Protein 5X32 (pdb70)

Structure (mmCIF, N/CA/C/O backbone):
data_5X32
#
_entry.id   5X32
#
_cell.length_a   98.915
_cell.length_b   100.929
_cell.length_c   192.534
_cell.angle_alpha   90.00
_cell.angle_beta   90.00
_cell.angle_gamma   90.00
#
_symmetry.space_group_name_H-M   'I 2 2 2'
#
loop_
_entity.id
_entity.type
_entity.pdbx_description
1 polymer 'N-acylglucosamine 2-epimerase'
2 non-polymer 'PHOSPHATE ION'
3 water water
#
loop_
_atom_site.group_PDB
_atom_site.id
_atom_site.type_symbol
_atom_site.label_atom_id
_atom_site.label_alt_id
_atom_site.label_comp_id
_atom_site.label_asym_id
_atom_site.label_entity_id
_atom_site.label_seq_id
_atom_site.pdbx_PDB_ins_code
_atom_site.Cartn_x
_atom_site.Cartn_y
_atom_site.Cartn_z
_atom_site.occupancy
_atom_site.B_iso_or_equiv
_atom_site.auth_seq_id
_atom_site.auth_comp_id
_atom_site.auth_asym_id
_atom_site.auth_atom_id
_atom_site.pdbx_PDB_model_num
ATOM 1 N N . MET A 1 1 ? 82.397 50.525 56.449 1.00 77.32 1 MET A N 1
ATOM 2 C CA . MET A 1 1 ? 81.569 49.492 57.075 1.00 70.79 1 MET A CA 1
ATOM 3 C C . MET A 1 1 ? 80.594 50.081 58.087 1.00 73.55 1 MET A C 1
ATOM 4 O O . MET A 1 1 ? 80.985 50.738 59.061 1.00 68.76 1 MET A O 1
ATOM 9 N N . SER A 1 2 ? 79.314 49.831 57.861 1.00 66.26 2 SER A N 1
ATOM 10 C CA . SER A 1 2 ? 78.286 50.445 58.679 1.00 63.95 2 SER A CA 1
ATOM 11 C C . SER A 1 2 ? 77.461 49.342 59.343 1.00 61.65 2 SER A C 1
ATOM 12 O O . SER A 1 2 ? 76.497 49.588 60.067 1.00 60.62 2 SER A O 1
ATOM 15 N N . TYR A 1 3 ? 77.852 48.114 59.048 1.00 58.96 3 TYR A N 1
ATOM 16 C CA . TYR A 1 3 ? 77.209 46.926 59.561 1.00 53.63 3 TYR A CA 1
ATOM 17 C C . TYR A 1 3 ? 78.255 46.197 60.370 1.00 55.38 3 TYR A C 1
ATOM 18 O O . TYR A 1 3 ? 79.443 46.483 60.242 1.00 58.87 3 TYR A O 1
ATOM 27 N N . PRO A 1 4 ? 77.821 45.274 61.239 1.00 56.94 4 PRO A N 1
ATOM 28 C CA . PRO A 1 4 ? 78.786 44.369 61.868 1.00 53.78 4 PRO A CA 1
ATOM 29 C C . PRO A 1 4 ? 79.338 43.363 60.858 1.00 57.71 4 PRO A C 1
ATOM 30 O O . PRO A 1 4 ? 78.739 43.157 59.796 1.00 58.10 4 PRO A O 1
ATOM 34 N N . ALA A 1 5 ? 80.465 42.741 61.185 1.00 55.95 5 ALA A N 1
ATOM 35 C CA . ALA A 1 5 ? 81.011 41.700 60.338 1.00 49.34 5 ALA A CA 1
ATOM 36 C C . ALA A 1 5 ? 80.234 40.422 60.623 1.00 58.27 5 ALA A C 1
ATOM 37 O O . ALA A 1 5 ? 80.551 39.695 61.572 1.00 53.25 5 ALA A O 1
ATOM 39 N N . PHE A 1 6 ? 79.241 40.132 59.780 1.00 55.74 6 PHE A N 1
ATOM 40 C CA . PHE A 1 6 ? 78.307 39.055 60.073 1.00 51.16 6 PHE A CA 1
ATOM 41 C C . PHE A 1 6 ? 78.962 37.709 59.939 1.00 55.04 6 PHE A C 1
ATOM 42 O O . PHE A 1 6 ? 78.453 36.718 60.467 1.00 55.91 6 PHE A O 1
ATOM 50 N N . ASP A 1 7 ? 80.102 37.681 59.255 1.00 52.32 7 ASP A N 1
ATOM 51 C CA . ASP A 1 7 ? 80.858 36.448 59.098 1.00 56.87 7 ASP A CA 1
ATOM 52 C C . ASP A 1 7 ? 82.008 36.292 60.113 1.00 64.68 7 ASP A C 1
ATOM 53 O O . ASP A 1 7 ? 82.862 35.416 59.946 1.00 67.62 7 ASP A O 1
ATOM 58 N N . SER A 1 8 ? 82.033 37.123 61.159 1.00 58.46 8 SER A N 1
ATOM 59 C CA . SER A 1 8 ? 83.107 37.059 62.163 1.00 57.94 8 SER A CA 1
ATOM 60 C C . SER A 1 8 ? 82.727 36.232 63.391 1.00 61.67 8 SER A C 1
ATOM 61 O O . SER A 1 8 ? 81.573 36.223 63.813 1.00 64.28 8 SER A O 1
ATOM 64 N N . LYS A 1 9 ? 83.702 35.533 63.960 1.00 64.50 9 LYS A N 1
ATOM 65 C CA . LYS A 1 9 ? 83.499 34.792 65.208 1.00 58.60 9 LYS A CA 1
ATOM 66 C C . LYS A 1 9 ? 83.018 35.716 66.329 1.00 60.77 9 LYS A C 1
ATOM 67 O O . LYS A 1 9 ? 82.062 35.401 67.059 1.00 57.71 9 LYS A O 1
ATOM 73 N N . THR A 1 10 ? 83.655 36.879 66.423 1.00 57.59 10 THR A N 1
ATOM 74 C CA . THR A 1 10 ? 83.305 37.852 67.445 1.00 58.77 10 THR A CA 1
ATOM 75 C C . THR A 1 10 ? 81.852 38.269 67.356 1.00 61.88 10 THR A C 1
ATOM 76 O O . THR A 1 10 ? 81.146 38.267 68.388 1.00 52.86 10 THR A O 1
ATOM 80 N N . PHE A 1 11 ? 81.390 38.599 66.141 1.00 59.39 11 PHE A N 1
ATOM 81 C CA . PHE A 1 11 ? 80.009 39.046 66.015 1.00 54.81 11 PHE A CA 1
ATOM 82 C C . PHE A 1 11 ? 79.018 37.967 66.418 1.00 59.57 11 PHE A C 1
ATOM 83 O O . PHE A 1 11 ? 78.112 38.221 67.223 1.00 52.91 11 PHE A O 1
ATOM 91 N N . LEU A 1 12 ? 79.187 36.776 65.840 1.00 56.21 12 LEU A N 1
ATOM 92 C CA . LEU A 1 12 ? 78.264 35.673 66.067 1.00 54.16 12 LEU A CA 1
ATOM 93 C C . LEU A 1 12 ? 78.168 35.325 67.550 1.00 53.98 12 LEU A C 1
ATOM 94 O O . LEU A 1 12 ? 77.067 35.131 68.081 1.00 53.44 12 LEU A O 1
ATOM 99 N N . GLU A 1 13 ? 79.319 35.283 68.217 1.00 58.83 13 GLU A N 1
ATOM 100 C CA . GLU A 1 13 ? 79.364 34.999 69.648 1.00 54.83 13 GLU A CA 1
ATOM 101 C C . GLU A 1 13 ? 78.700 36.103 70.465 1.00 57.40 13 GLU A C 1
ATOM 102 O O . GLU A 1 13 ? 78.032 35.830 71.476 1.00 53.92 13 GLU A O 1
ATOM 108 N N . ALA A 1 14 ? 78.892 37.348 70.020 1.00 58.59 14 ALA A N 1
ATOM 109 C CA . ALA A 1 14 ? 78.315 38.514 70.687 1.00 49.06 14 ALA A CA 1
ATOM 110 C C . ALA A 1 14 ? 76.791 38.475 70.624 1.00 54.16 14 ALA A C 1
ATOM 111 O O . ALA A 1 14 ? 76.095 38.696 71.635 1.00 57.65 14 ALA A O 1
ATOM 113 N N . HIS A 1 15 ? 76.285 38.190 69.426 1.00 48.82 15 HIS A N 1
ATOM 114 C CA . HIS A 1 15 ? 74.854 38.111 69.178 1.00 46.30 15 HIS A CA 1
ATOM 115 C C . HIS A 1 15 ? 74.199 36.978 69.950 1.00 52.28 15 HIS A C 1
ATOM 116 O O . HIS A 1 15 ? 73.102 37.138 70.520 1.00 48.98 15 HIS A O 1
ATOM 123 N N . ILE A 1 16 ? 74.859 35.823 69.944 1.00 52.64 16 ILE A N 1
ATOM 124 C CA . ILE A 1 16 ? 74.361 34.712 70.731 1.00 56.68 16 ILE A CA 1
ATOM 125 C C . ILE A 1 16 ? 74.334 35.130 72.199 1.00 55.89 16 ILE A C 1
ATOM 126 O O . ILE A 1 16 ? 73.343 34.913 72.887 1.00 49.70 16 ILE A O 1
ATOM 131 N N . GLU A 1 17 ? 75.391 35.787 72.659 1.00 56.17 17 GLU A N 1
ATOM 132 C CA . GLU A 1 17 ? 75.463 36.128 74.077 1.00 60.03 17 GLU A CA 1
ATOM 133 C C . GLU A 1 17 ? 74.338 37.097 74.453 1.00 54.90 17 GLU A C 1
ATOM 134 O O . GLU A 1 17 ? 73.735 36.972 75.533 1.00 54.30 17 GLU A O 1
ATOM 140 N N . LYS A 1 18 ? 73.976 37.991 73.535 1.00 54.08 18 LYS A N 1
ATOM 141 C CA . LYS A 1 18 ? 72.949 38.970 73.882 1.00 57.97 18 LYS A CA 1
ATOM 142 C C . LYS A 1 18 ? 71.563 38.287 73.849 1.00 58.71 18 LYS A C 1
ATOM 143 O O . LYS A 1 18 ? 70.659 38.598 74.675 1.00 57.05 18 LYS A O 1
ATOM 149 N N . THR A 1 19 ? 71.426 37.288 72.977 1.00 50.97 19 THR A N 1
ATOM 150 C CA . THR A 1 19 ? 70.176 36.544 72.938 1.00 53.46 19 THR A CA 1
ATOM 151 C C . THR A 1 19 ? 70.003 35.698 74.193 1.00 51.67 19 THR A C 1
ATOM 152 O O . THR A 1 19 ? 68.920 35.643 74.769 1.00 52.91 19 THR A O 1
ATOM 156 N N . MET A 1 20 ? 71.083 35.067 74.627 1.00 52.64 20 MET A N 1
ATOM 157 C CA . MET A 1 20 ? 71.071 34.274 75.845 1.00 55.86 20 MET A CA 1
ATOM 158 C C . MET A 1 20 ? 70.657 35.172 77.003 1.00 62.55 20 MET A C 1
ATOM 159 O O . MET A 1 20 ? 69.853 34.775 77.863 1.00 52.85 20 MET A O 1
ATOM 164 N N . ALA A 1 21 ? 71.201 36.391 77.000 1.00 56.94 21 ALA A N 1
ATOM 165 C CA . ALA A 1 21 ? 70.951 37.325 78.093 1.00 53.79 21 ALA A CA 1
ATOM 166 C C . ALA A 1 21 ? 69.498 37.786 78.134 1.00 54.44 21 ALA A C 1
ATOM 167 O O . ALA A 1 21 ? 69.026 38.181 79.192 1.00 56.38 21 ALA A O 1
ATOM 169 N N . PHE A 1 22 ? 68.802 37.799 76.992 1.00 59.08 22 PHE A N 1
ATOM 170 C CA . PHE A 1 22 ? 67.359 38.118 77.021 1.00 52.61 22 PHE A CA 1
ATOM 171 C C . PHE A 1 22 ? 66.541 37.074 77.786 1.00 56.51 22 PHE A C 1
ATOM 172 O O . PHE A 1 22 ? 65.554 37.427 78.428 1.00 58.71 22 PHE A O 1
ATOM 180 N N . TYR A 1 23 ? 66.922 35.798 77.685 1.00 57.57 23 TYR A N 1
ATOM 181 C CA . TYR A 1 23 ? 66.144 34.690 78.272 1.00 59.56 23 TYR A CA 1
ATOM 182 C C . TYR A 1 23 ? 66.601 34.318 79.699 1.00 57.76 23 TYR A C 1
ATOM 183 O O . TYR A 1 23 ? 65.803 33.881 80.534 1.00 57.19 23 TYR A O 1
ATOM 192 N N . PHE A 1 24 ? 67.896 34.465 79.953 1.00 58.39 24 PHE A N 1
ATOM 193 C CA . PHE A 1 24 ? 68.498 34.110 81.236 1.00 61.03 24 PHE A CA 1
ATOM 194 C C . PHE A 1 24 ? 68.676 35.373 82.083 1.00 61.70 24 PHE A C 1
ATOM 195 O O . PHE A 1 24 ? 69.141 36.399 81.567 1.00 60.36 24 PHE A O 1
ATOM 203 N N . PRO A 1 25 ? 68.279 35.315 83.376 1.00 61.18 25 PRO A N 1
ATOM 204 C CA . PRO A 1 25 ? 67.732 34.146 84.081 1.00 60.43 25 PRO A CA 1
ATOM 205 C C . PRO A 1 25 ? 66.204 34.118 84.171 1.00 59.61 25 PRO A C 1
ATOM 206 O O . PRO A 1 25 ? 65.661 33.253 84.871 1.00 57.28 25 PRO A O 1
ATOM 210 N N . THR A 1 26 ? 65.533 35.015 83.451 1.00 51.45 26 THR A N 1
ATOM 211 C CA . THR A 1 26 ? 64.078 35.150 83.505 1.00 51.54 26 THR A CA 1
ATOM 212 C C . THR A 1 26 ? 63.280 33.868 83.191 1.00 59.34 26 THR A C 1
ATOM 213 O O . THR A 1 26 ? 62.223 33.641 83.781 1.00 62.47 26 THR A O 1
ATOM 217 N N . CYS A 1 27 ? 63.761 33.037 82.269 1.00 54.53 27 CYS A N 1
ATOM 218 C CA . CYS A 1 27 ? 62.970 31.879 81.842 1.00 53.93 27 CYS A CA 1
ATOM 219 C C . CYS A 1 27 ? 62.961 30.770 82.883 1.00 53.23 27 CYS A C 1
ATOM 220 O O . CYS A 1 27 ? 62.163 29.832 82.796 1.00 49.65 27 CYS A O 1
ATOM 223 N N . ILE A 1 28 ? 63.835 30.882 83.878 1.00 54.46 28 ILE A N 1
ATOM 224 C CA . ILE A 1 28 ? 63.952 29.833 84.886 1.00 58.85 28 ILE A CA 1
ATOM 225 C C . ILE A 1 28 ? 62.766 29.873 85.839 1.00 52.75 28 ILE A C 1
ATOM 226 O O . ILE A 1 28 ? 62.511 30.893 86.478 1.00 47.24 28 ILE A O 1
ATOM 231 N N . ASP A 1 29 ? 62.008 28.785 85.879 1.00 48.63 29 ASP A N 1
ATOM 232 C CA . ASP A 1 29 ? 60.922 28.709 86.843 1.00 61.72 29 ASP A CA 1
ATOM 233 C C . ASP A 1 29 ? 61.441 27.965 88.073 1.00 56.49 29 ASP A C 1
ATOM 234 O O . ASP A 1 29 ? 61.722 26.770 88.005 1.00 58.89 29 ASP A O 1
ATOM 239 N N . PRO A 1 30 ? 61.566 28.676 89.198 1.00 55.27 30 PRO A N 1
ATOM 240 C CA . PRO A 1 30 ? 62.155 28.097 90.415 1.00 58.80 30 PRO A CA 1
ATOM 241 C C . PRO A 1 30 ? 61.396 26.847 90.816 1.00 55.82 30 PRO A C 1
ATOM 242 O O . PRO A 1 30 ? 62.002 25.913 91.324 1.00 51.75 30 PRO A O 1
ATOM 246 N N . GLU A 1 31 ? 60.103 26.822 90.486 1.00 62.90 31 GLU A N 1
ATOM 247 C CA . GLU A 1 31 ? 59.234 25.651 90.643 1.00 61.34 31 GLU A CA 1
ATOM 248 C C . GLU A 1 31 ? 59.541 24.476 89.746 1.00 57.98 31 GLU A C 1
ATOM 249 O O . GLU A 1 31 ? 59.081 23.383 90.011 1.00 58.91 31 GLU A O 1
ATOM 255 N N . GLY A 1 32 ? 60.264 24.704 88.654 1.00 64.63 32 GLY A N 1
ATOM 256 C CA . GLY A 1 32 ? 60.525 23.641 87.696 1.00 61.11 32 GLY A CA 1
ATOM 257 C C . GLY A 1 32 ? 60.331 24.054 86.240 1.00 67.30 32 GLY A C 1
ATOM 258 O O . GLY A 1 32 ? 59.369 24.753 85.893 1.00 60.97 32 GLY A O 1
ATOM 259 N N . GLY A 1 33 ? 61.266 23.634 85.390 1.00 67.47 33 GLY A N 1
ATOM 260 C CA . GLY A 1 33 ? 61.193 23.914 83.967 1.00 61.36 33 GLY A CA 1
ATOM 261 C C . GLY A 1 33 ? 61.455 25.358 83.616 1.00 58.28 33 GLY A C 1
ATOM 262 O O . GLY A 1 33 ? 62.122 26.081 84.363 1.00 63.11 33 GLY A O 1
ATOM 263 N N . PHE A 1 34 ? 60.880 25.790 82.502 1.00 46.94 34 PHE A N 1
ATOM 264 C CA . PHE A 1 34 ? 61.073 27.148 82.029 1.00 48.66 34 PHE A CA 1
ATOM 265 C C . PHE A 1 34 ? 59.747 27.838 81.773 1.00 48.95 34 PHE A C 1
ATOM 266 O O . PHE A 1 34 ? 58.762 27.207 81.381 1.00 54.96 34 PHE A O 1
ATOM 274 N N . PHE A 1 35 ? 59.728 29.141 81.998 1.00 47.18 35 PHE A N 1
ATOM 275 C CA . PHE A 1 35 ? 58.654 29.975 81.476 1.00 50.98 35 PHE A CA 1
ATOM 276 C C . PHE A 1 35 ? 58.824 30.050 79.955 1.00 54.86 35 PHE A C 1
ATOM 277 O O . PHE A 1 35 ? 59.947 29.970 79.427 1.00 51.59 35 PHE A O 1
ATOM 285 N N . GLN A 1 36 ? 57.710 30.127 79.240 1.00 54.71 36 GLN A N 1
ATOM 286 C CA . GLN A 1 36 ? 57.763 29.924 77.806 1.00 50.33 36 GLN A CA 1
ATOM 287 C C . GLN A 1 36 ? 57.030 31.007 76.995 1.00 57.74 36 GLN A C 1
ATOM 288 O O . GLN A 1 36 ? 56.861 30.890 75.771 1.00 51.28 36 GLN A O 1
ATOM 294 N N . PHE A 1 37 ? 56.667 32.095 77.661 1.00 52.18 37 PHE A N 1
ATOM 295 C CA . PHE A 1 37 ? 55.913 33.146 76.999 1.00 54.35 37 PHE A CA 1
ATOM 296 C C . PHE A 1 37 ? 56.469 34.513 77.379 1.00 58.90 37 PHE A C 1
ATOM 297 O O . PHE A 1 37 ? 56.212 35.030 78.469 1.00 52.36 37 PHE A O 1
ATOM 305 N N . PHE A 1 38 ? 57.181 35.130 76.445 1.00 56.12 38 PHE A N 1
ATOM 306 C CA . PHE A 1 38 ? 57.906 36.340 76.761 1.00 54.32 38 PHE A CA 1
ATOM 307 C C . PHE A 1 38 ? 57.458 37.506 75.905 1.00 57.19 38 PHE A C 1
ATOM 308 O O . PHE A 1 38 ? 57.266 37.388 74.688 1.00 56.51 38 PHE A O 1
ATOM 316 N N . LYS A 1 39 ? 57.341 38.644 76.569 1.00 55.96 39 LYS A N 1
ATOM 317 C CA . LYS A 1 39 ? 57.039 39.905 75.937 1.00 56.05 39 LYS A CA 1
ATOM 318 C C . LYS A 1 39 ? 58.325 40.444 75.323 1.00 53.86 39 LYS A C 1
ATOM 319 O O . LYS A 1 39 ? 59.408 39.956 75.641 1.00 50.33 39 LYS A O 1
ATOM 325 N N . ASP A 1 40 ? 58.226 41.434 74.444 1.00 51.49 40 ASP A N 1
ATOM 326 C CA . ASP A 1 40 ? 59.436 42.044 73.891 1.00 55.33 40 ASP A CA 1
ATOM 327 C C . ASP A 1 40 ? 60.435 42.473 74.971 1.00 58.69 40 ASP A C 1
ATOM 328 O O . ASP A 1 40 ? 61.645 42.304 74.804 1.00 59.00 40 ASP A O 1
ATOM 333 N N . ASP A 1 41 ? 59.917 43.027 76.071 1.00 59.44 41 ASP A N 1
ATOM 334 C CA . ASP A 1 41 ? 60.744 43.624 77.128 1.00 54.73 41 ASP A CA 1
ATOM 335 C C . ASP A 1 41 ? 61.380 42.574 78.061 1.00 60.04 41 ASP A C 1
ATOM 336 O O . ASP A 1 41 ? 62.258 42.891 78.864 1.00 63.48 41 ASP A O 1
ATOM 341 N N . GLY A 1 42 ? 60.957 41.319 77.909 1.00 58.12 42 GLY A N 1
ATOM 342 C CA . GLY A 1 42 ? 61.446 40.217 78.715 1.00 55.33 42 GLY A CA 1
ATOM 343 C C . GLY A 1 42 ? 60.419 39.674 79.689 1.00 62.78 42 GLY A C 1
ATOM 344 O O . GLY A 1 42 ? 60.645 38.634 80.333 1.00 60.35 42 GLY A O 1
ATOM 345 N N . SER A 1 43 ? 59.281 40.360 79.789 1.00 60.90 43 SER A N 1
ATOM 346 C CA . SER A 1 43 ? 58.245 39.993 80.761 1.00 57.95 43 SER A CA 1
ATOM 347 C C . SER A 1 43 ? 57.674 38.628 80.453 1.00 58.31 43 SER A C 1
ATOM 348 O O . SER A 1 43 ? 57.420 38.316 79.288 1.00 63.73 43 SER A O 1
ATOM 351 N N . VAL A 1 44 ? 57.474 37.806 81.473 1.00 51.04 44 VAL A N 1
ATOM 352 C CA . VAL A 1 44 ? 56.738 36.580 81.249 1.00 51.58 44 VAL A CA 1
ATOM 353 C C . VAL A 1 44 ? 55.277 36.988 81.207 1.00 49.04 44 VAL A C 1
ATOM 354 O O . VAL A 1 44 ? 54.810 37.651 82.110 1.00 59.55 44 VAL A O 1
ATOM 358 N N . TYR A 1 45 ? 54.551 36.629 80.156 1.00 56.73 45 TYR A N 1
ATOM 359 C CA . TYR A 1 45 ? 53.156 37.042 80.071 1.00 52.75 45 TYR A CA 1
ATOM 360 C C . TYR A 1 45 ? 52.197 35.856 80.173 1.00 53.51 45 TYR A C 1
ATOM 361 O O . TYR A 1 45 ? 50.977 36.026 80.113 1.00 53.22 45 TYR A O 1
ATOM 370 N N . ASP A 1 46 ? 52.757 34.659 80.337 1.00 55.74 46 ASP A N 1
ATOM 371 C CA . ASP A 1 46 ? 51.979 33.467 80.676 1.00 57.89 46 ASP A CA 1
ATOM 372 C C . ASP A 1 46 ? 52.932 32.444 81.294 1.00 58.78 46 ASP A C 1
ATOM 373 O O . ASP A 1 46 ? 53.587 31.679 80.553 1.00 51.43 46 ASP A O 1
ATOM 378 N N . PRO A 1 47 ? 52.941 32.361 82.646 1.00 59.29 47 PRO A N 1
ATOM 379 C CA . PRO A 1 47 ? 53.896 31.555 83.424 1.00 52.77 47 PRO A CA 1
ATOM 380 C C . PRO A 1 47 ? 53.434 30.124 83.640 1.00 53.36 47 PRO A C 1
ATOM 381 O O . PRO A 1 47 ? 54.210 29.279 84.092 1.00 53.50 47 PRO A O 1
ATOM 385 N N . ASN A 1 48 ? 52.208 29.827 83.244 1.00 53.45 48 ASN A N 1
ATOM 386 C CA . ASN A 1 48 ? 51.692 28.502 83.487 1.00 55.29 48 ASN A CA 1
ATOM 387 C C . ASN A 1 48 ? 51.739 27.579 82.286 1.00 54.32 48 ASN A C 1
ATOM 388 O O . ASN A 1 48 ? 52.258 26.477 82.374 1.00 55.56 48 ASN A O 1
ATOM 393 N N . THR A 1 49 ? 51.264 28.052 81.145 1.00 58.28 49 THR A N 1
ATOM 394 C CA . THR A 1 49 ? 51.185 27.188 79.988 1.00 53.73 49 THR A CA 1
ATOM 395 C C . THR A 1 49 ? 52.562 26.805 79.484 1.00 51.67 49 THR A C 1
ATOM 396 O O . THR A 1 49 ? 53.421 27.647 79.263 1.00 53.20 49 THR A O 1
ATOM 400 N N . ARG A 1 50 ? 52.760 25.510 79.310 1.00 48.80 50 ARG A N 1
ATOM 401 C CA . ARG A 1 50 ? 54.014 25.013 78.799 1.00 54.44 50 ARG A CA 1
ATOM 402 C C . ARG A 1 50 ? 53.849 23.974 77.721 1.00 53.94 50 ARG A C 1
ATOM 403 O O . ARG A 1 50 ? 52.923 23.148 77.731 1.00 51.84 50 ARG A O 1
ATOM 411 N N . HIS A 1 51 ? 54.780 24.052 76.781 1.00 50.33 51 HIS A N 1
ATOM 412 C CA . HIS A 1 51 ? 54.738 23.241 75.581 1.00 53.99 51 HIS A CA 1
ATOM 413 C C . HIS A 1 51 ? 56.0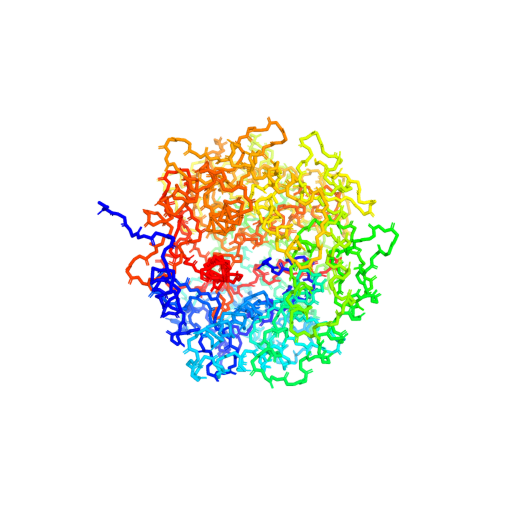17 22.443 75.462 1.00 52.71 51 HIS A C 1
ATOM 414 O O . HIS A 1 51 ? 57.112 22.956 75.714 1.00 52.24 51 HIS A O 1
ATOM 421 N N . LEU A 1 52 ? 55.871 21.197 75.035 1.00 52.69 52 LEU A N 1
ATOM 422 C CA . LEU A 1 52 ? 57.002 20.301 74.921 1.00 55.06 52 LEU A CA 1
ATOM 423 C C . LEU A 1 52 ? 58.107 20.912 74.046 1.00 48.75 52 LEU A C 1
ATOM 424 O O . LEU A 1 52 ? 59.292 20.796 74.381 1.00 43.25 52 LEU A O 1
ATOM 429 N N . VAL A 1 53 ? 57.719 21.606 72.971 1.00 44.15 53 VAL A N 1
ATOM 430 C CA . VAL A 1 53 ? 58.701 22.167 72.035 1.00 43.24 53 VAL A CA 1
ATOM 431 C C . VAL A 1 53 ? 59.565 23.249 72.708 1.00 48.96 53 VAL A C 1
ATOM 432 O O . VAL A 1 53 ? 60.775 23.282 72.502 1.00 46.60 53 VAL A O 1
ATOM 436 N N . SER A 1 54 ? 58.991 24.092 73.566 1.00 52.15 54 SER A N 1
ATOM 437 C CA . SER A 1 54 ? 59.851 25.045 74.276 1.00 51.30 54 SER A CA 1
ATOM 438 C C . SER A 1 54 ? 60.618 24.371 75.417 1.00 49.28 54 SER A C 1
ATOM 439 O O . SER A 1 54 ? 61.764 24.746 75.710 1.00 45.92 54 SER A O 1
ATOM 442 N N . SER A 1 55 ? 60.017 23.348 76.020 1.00 46.51 55 SER A N 1
ATOM 443 C CA . SER A 1 55 ? 60.687 22.626 77.101 1.00 45.93 55 SER A CA 1
ATOM 444 C C . SER A 1 55 ? 61.960 21.972 76.597 1.00 49.61 55 SER A C 1
ATOM 445 O O . SER A 1 55 ? 62.981 22.016 77.277 1.00 54.27 55 SER A O 1
ATOM 448 N N . THR A 1 56 ? 61.914 21.391 75.397 1.00 49.35 56 THR A N 1
ATOM 449 C CA . THR A 1 56 ? 63.101 20.784 74.813 1.00 47.72 56 THR A CA 1
ATOM 450 C C . THR A 1 56 ? 64.029 21.837 74.212 1.00 47.59 56 THR A C 1
ATOM 451 O O . THR A 1 56 ? 65.254 21.779 74.380 1.00 51.10 56 THR A O 1
ATOM 455 N N . ARG A 1 57 ? 63.458 22.828 73.543 1.00 48.83 57 ARG A N 1
ATOM 456 C CA . ARG A 1 57 ? 64.307 23.777 72.837 1.00 52.65 57 ARG A CA 1
ATOM 457 C C . ARG A 1 57 ? 65.146 24.571 73.819 1.00 54.66 57 ARG A C 1
ATOM 458 O O . ARG A 1 57 ? 66.293 24.895 73.504 1.00 53.79 57 ARG A O 1
ATOM 466 N N . PHE A 1 58 ? 64.605 24.846 75.013 1.00 47.12 58 PHE A N 1
ATOM 467 C CA . PHE A 1 58 ? 65.388 25.580 76.018 1.00 51.26 58 PHE A CA 1
ATOM 468 C C . PHE A 1 58 ? 66.559 24.729 76.498 1.00 49.56 58 PHE A C 1
ATOM 469 O O . PHE A 1 58 ? 67.652 25.243 76.777 1.00 48.10 58 PHE A O 1
ATOM 477 N N . ILE A 1 59 ? 66.345 23.419 76.515 1.00 47.23 59 ILE A N 1
ATOM 478 C CA . ILE A 1 59 ? 67.414 22.500 76.849 1.00 52.47 59 ILE A CA 1
ATOM 479 C C . ILE A 1 59 ? 68.502 22.643 75.812 1.00 57.11 59 ILE A C 1
ATOM 480 O O . ILE A 1 59 ? 69.676 22.807 76.167 1.00 62.87 59 ILE A O 1
ATOM 485 N N . PHE A 1 60 ? 68.114 22.654 74.539 1.00 53.06 60 PHE A N 1
ATOM 486 C CA . PHE A 1 60 ? 69.082 22.936 73.484 1.00 51.87 60 PHE A CA 1
ATOM 487 C C . PHE A 1 60 ? 69.837 24.261 73.718 1.00 52.18 60 PHE A C 1
ATOM 488 O O . PHE A 1 60 ? 71.068 24.308 73.606 1.00 51.31 60 PHE A O 1
ATOM 496 N N . ASN A 1 61 ? 69.098 25.321 74.049 1.00 45.78 61 ASN A N 1
ATOM 497 C CA . ASN A 1 61 ? 69.701 26.621 74.324 1.00 49.56 61 ASN A CA 1
ATOM 498 C C . ASN A 1 61 ? 70.829 26.521 75.322 1.00 51.42 61 ASN A C 1
ATOM 499 O O . ASN A 1 61 ? 71.991 26.805 75.016 1.00 52.63 61 ASN A O 1
ATOM 504 N N . PHE A 1 62 ? 70.482 26.073 76.524 1.00 56.90 62 PHE A N 1
ATOM 505 C CA . PHE A 1 62 ? 71.427 26.168 77.633 1.00 57.27 62 PHE A CA 1
ATOM 506 C C . PHE A 1 62 ? 72.559 25.174 77.452 1.00 54.61 62 PHE A C 1
ATOM 507 O O . PHE A 1 62 ? 73.705 25.468 77.796 1.00 56.50 62 PHE A O 1
ATOM 515 N N . ALA A 1 63 ? 72.254 24.018 76.872 1.00 52.00 63 ALA A N 1
ATOM 516 C CA . ALA A 1 63 ? 73.304 23.043 76.609 1.00 54.48 63 ALA A CA 1
ATOM 517 C C . ALA A 1 63 ? 74.328 23.595 75.622 1.00 58.73 63 ALA A C 1
ATOM 518 O O . ALA A 1 63 ? 75.524 23.607 75.906 1.00 57.23 63 ALA A O 1
ATOM 520 N N . GLN A 1 64 ? 73.852 24.072 74.474 1.00 61.84 64 GLN A N 1
ATOM 521 C CA . GLN A 1 64 ? 74.740 24.634 73.457 1.00 60.22 64 GLN A CA 1
ATOM 522 C C . GLN A 1 64 ? 75.564 25.813 74.011 1.00 61.60 64 GLN A C 1
ATOM 523 O O . GLN A 1 64 ? 76.780 25.936 73.739 1.00 61.63 64 GLN A O 1
ATOM 529 N N . ALA A 1 65 ? 74.919 26.651 74.823 1.00 54.28 65 ALA A N 1
ATOM 530 C CA . ALA A 1 65 ? 75.624 27.778 75.420 1.00 58.36 65 ALA A CA 1
ATOM 531 C C . ALA A 1 65 ? 76.713 27.277 76.363 1.00 59.23 65 ALA A C 1
ATOM 532 O O . ALA A 1 65 ? 77.791 27.851 76.451 1.00 56.18 65 ALA A O 1
ATOM 534 N N . TYR A 1 66 ? 76.432 26.193 77.071 1.00 62.66 66 TYR A N 1
ATOM 535 C CA . TYR A 1 66 ? 77.435 25.656 77.971 1.00 64.88 66 TYR A CA 1
ATOM 536 C C . TYR A 1 66 ? 78.595 25.060 77.193 1.00 63.77 66 TYR A C 1
ATOM 537 O O . TYR A 1 66 ? 79.752 25.209 77.572 1.00 67.93 66 TYR A O 1
ATOM 546 N N . LEU A 1 67 ? 78.283 24.388 76.097 1.00 61.49 67 LEU A N 1
ATOM 547 C CA . LEU A 1 67 ? 79.318 23.760 75.298 1.00 61.12 67 LEU A CA 1
ATOM 548 C C . LEU A 1 67 ? 80.237 24.802 74.676 1.00 66.17 67 LEU A C 1
ATOM 549 O O . LEU A 1 67 ? 81.414 24.522 74.445 1.00 66.43 67 LEU A O 1
ATOM 554 N N . HIS A 1 68 ? 79.712 26.001 74.414 1.00 64.08 68 HIS A N 1
ATOM 555 C CA . HIS A 1 68 ? 80.529 27.028 73.753 1.00 64.61 68 HIS A CA 1
ATOM 556 C C . HIS A 1 68 ? 81.190 28.045 74.684 1.00 63.11 68 HIS A C 1
ATOM 557 O O . HIS A 1 68 ? 82.286 28.523 74.398 1.00 56.00 68 HIS A O 1
ATOM 564 N N . THR A 1 69 ? 80.524 28.388 75.780 1.00 66.23 69 THR A N 1
ATOM 565 C CA . THR A 1 69 ? 81.046 29.395 76.702 1.00 65.57 69 THR A CA 1
ATOM 566 C C . THR A 1 69 ? 81.632 28.762 77.933 1.00 65.77 69 THR A C 1
ATOM 567 O O . THR A 1 69 ? 82.338 29.424 78.702 1.00 69.46 69 THR A O 1
ATOM 571 N N . ASN A 1 70 ? 81.287 27.496 78.142 1.00 61.76 70 ASN A N 1
ATOM 572 C CA . ASN A 1 70 ? 81.688 26.772 79.347 1.00 72.55 70 ASN A CA 1
ATOM 573 C C . ASN A 1 70 ? 81.263 27.417 80.688 1.00 70.54 70 ASN A C 1
ATOM 574 O O . ASN A 1 70 ? 81.842 27.131 81.731 1.00 72.09 70 ASN A O 1
ATOM 579 N N . ILE A 1 71 ? 80.238 28.264 80.647 1.00 67.17 71 ILE A N 1
ATOM 580 C CA . ILE A 1 71 ? 79.650 28.873 81.836 1.00 62.03 71 ILE A CA 1
ATOM 581 C C . ILE A 1 71 ? 78.785 27.875 82.625 1.00 68.55 71 ILE A C 1
ATOM 582 O O . ILE A 1 71 ? 77.811 27.333 82.108 1.00 73.31 71 ILE A O 1
ATOM 587 N N . ALA A 1 72 ? 79.128 27.664 83.892 1.00 71.32 72 ALA A N 1
ATOM 588 C CA . ALA A 1 72 ? 78.576 26.560 84.678 1.00 70.55 72 ALA A CA 1
ATOM 589 C C . ALA A 1 72 ? 77.059 26.634 84.864 1.00 70.36 72 ALA A C 1
ATOM 590 O O . ALA A 1 72 ? 76.340 25.620 84.740 1.00 66.26 72 ALA A O 1
ATOM 592 N N . GLU A 1 73 ? 76.560 27.835 85.141 1.00 65.86 73 GLU A N 1
ATOM 593 C CA . GLU A 1 73 ? 75.139 27.978 85.409 1.00 65.97 73 GLU A CA 1
ATOM 594 C C . GLU A 1 73 ? 74.275 27.651 84.179 1.00 67.85 73 GLU A C 1
ATOM 595 O O . GLU A 1 73 ? 73.080 27.372 84.319 1.00 64.85 73 GLU A O 1
ATOM 601 N N . TYR A 1 74 ? 74.884 27.619 82.991 1.00 61.79 74 TYR A N 1
ATOM 602 C CA . TYR A 1 74 ? 74.162 27.207 81.792 1.00 57.64 74 TYR A CA 1
ATOM 603 C C . TYR A 1 74 ? 73.930 25.708 81.807 1.00 61.28 74 TYR A C 1
ATOM 604 O O . TYR A 1 74 ? 72.846 25.225 81.457 1.00 55.57 74 TYR A O 1
ATOM 613 N N . LYS A 1 75 ? 74.946 24.972 82.239 1.00 63.93 75 LYS A N 1
ATOM 614 C CA . LYS A 1 75 ? 74.794 23.544 82.441 1.00 60.57 75 LYS A CA 1
ATOM 615 C C . LYS A 1 75 ? 73.744 23.293 83.521 1.00 60.47 75 LYS A C 1
ATOM 616 O O . LYS A 1 75 ? 72.951 22.344 83.414 1.00 59.81 75 LYS A O 1
ATOM 622 N N . HIS A 1 76 ? 73.708 24.155 84.539 1.00 56.65 76 HIS A N 1
ATOM 623 C CA . HIS A 1 76 ? 72.676 23.988 85.559 1.00 62.87 76 HIS A CA 1
ATOM 624 C C . HIS A 1 76 ? 71.274 24.205 85.002 1.00 59.62 76 HIS A C 1
ATOM 625 O O . HIS A 1 76 ? 70.360 23.437 85.293 1.00 53.89 76 HIS A O 1
ATOM 632 N N . ALA A 1 77 ? 71.117 25.205 84.142 1.00 63.69 77 ALA A N 1
ATOM 633 C CA . ALA A 1 77 ? 69.807 25.475 83.557 1.00 53.57 77 ALA A CA 1
ATOM 634 C C . ALA A 1 77 ? 69.400 24.355 82.601 1.00 57.12 77 ALA A C 1
ATOM 635 O O . ALA A 1 77 ? 68.214 23.997 82.524 1.00 59.40 77 ALA A O 1
ATOM 637 N N . ALA A 1 78 ? 70.370 23.795 81.881 1.00 52.62 78 ALA A N 1
ATOM 638 C CA . ALA A 1 78 ? 70.072 22.691 80.964 1.00 58.43 78 ALA A CA 1
ATOM 639 C C . ALA A 1 78 ? 69.605 21.470 81.743 1.00 60.22 78 ALA A C 1
ATOM 640 O O . ALA A 1 78 ? 68.658 20.788 81.341 1.00 62.44 78 ALA A O 1
ATOM 642 N N . VAL A 1 79 ? 70.285 21.190 82.854 1.00 62.07 79 VAL A N 1
ATOM 643 C CA . VAL A 1 79 ? 69.910 20.067 83.714 1.00 61.46 79 VAL A CA 1
ATOM 644 C C . VAL A 1 79 ? 68.551 20.292 84.388 1.00 59.80 79 VAL A C 1
ATOM 645 O O . VAL A 1 79 ? 67.723 19.378 84.468 1.00 63.61 79 VAL A O 1
ATOM 649 N N . HIS A 1 80 ? 68.325 21.501 84.877 1.00 50.34 80 HIS A N 1
ATOM 650 C CA . HIS A 1 80 ? 67.015 21.863 85.385 1.00 58.65 80 HIS A CA 1
ATOM 651 C C . HIS A 1 80 ? 65.944 21.530 84.327 1.00 62.33 80 HIS A C 1
ATOM 652 O O . HIS A 1 80 ? 64.907 20.901 84.622 1.00 65.51 80 HIS A O 1
ATOM 659 N N . GLY A 1 81 ? 66.247 21.881 83.078 1.00 62.09 81 GLY A N 1
ATOM 660 C CA . GLY A 1 81 ? 65.352 21.602 81.975 1.00 57.52 81 GLY A CA 1
ATOM 661 C C . GLY A 1 81 ? 65.113 20.129 81.760 1.00 58.98 81 GLY A C 1
ATOM 662 O O . GLY A 1 81 ? 63.969 19.707 81.599 1.00 57.80 81 GLY A O 1
ATOM 663 N N . ILE A 1 82 ? 66.185 19.342 81.788 1.00 61.35 82 ILE A N 1
ATOM 664 C CA . ILE A 1 82 ? 66.067 17.898 81.633 1.00 61.21 82 ILE A CA 1
ATOM 665 C C . ILE A 1 82 ? 65.178 17.306 82.734 1.00 61.53 82 ILE A C 1
ATOM 666 O O . ILE A 1 82 ? 64.346 16.425 82.478 1.00 62.86 82 ILE A O 1
ATOM 671 N N . GLN A 1 83 ? 65.334 17.813 83.952 1.00 57.86 83 GLN A N 1
ATOM 672 C CA . GLN A 1 83 ? 64.526 17.331 85.065 1.00 67.88 83 GLN A CA 1
ATOM 673 C C . GLN A 1 83 ? 63.056 17.586 84.776 1.00 64.12 83 GLN A C 1
ATOM 674 O O . GLN A 1 83 ? 62.224 16.681 84.903 1.00 64.75 83 GLN A O 1
ATOM 680 N N . TYR A 1 84 ? 62.735 18.803 84.349 1.00 60.19 84 TYR A N 1
ATOM 681 C CA . TYR A 1 84 ? 61.338 19.110 84.032 1.00 58.94 84 TYR A CA 1
ATOM 682 C C . TYR A 1 84 ? 60.821 18.228 82.899 1.00 59.63 84 TYR A C 1
ATOM 683 O O . TYR A 1 84 ? 59.648 17.840 82.866 1.00 57.45 84 TYR A O 1
ATOM 692 N N . LEU A 1 85 ? 61.699 17.940 81.950 1.00 56.43 85 LEU A N 1
ATOM 693 C CA . LEU A 1 85 ? 61.300 17.149 80.806 1.00 58.86 85 LEU A CA 1
ATOM 694 C C . LEU A 1 85 ? 60.859 15.785 81.292 1.00 60.15 85 LEU A C 1
ATOM 695 O O . LEU A 1 85 ? 59.770 15.315 80.958 1.00 57.40 85 LEU A O 1
ATOM 700 N N . ARG A 1 86 ? 61.682 15.182 82.143 1.00 65.71 86 ARG A N 1
ATOM 701 C CA . ARG A 1 86 ? 61.476 13.784 82.503 1.00 65.02 86 ARG A CA 1
ATOM 702 C C . ARG A 1 86 ? 60.442 13.558 83.605 1.00 58.62 86 ARG A C 1
ATOM 703 O O . ARG A 1 86 ? 59.788 12.518 83.643 1.00 66.21 86 ARG A O 1
ATOM 711 N N . GLN A 1 87 ? 60.265 14.527 84.485 1.00 58.85 87 GLN A N 1
ATOM 712 C CA . GLN A 1 87 ? 59.357 14.316 85.613 1.00 65.85 87 GLN A CA 1
ATOM 713 C C . GLN A 1 87 ? 57.958 14.860 85.380 1.00 66.58 87 GLN A C 1
ATOM 714 O O . GLN A 1 87 ? 56.990 14.379 85.980 1.00 66.94 87 GLN A O 1
ATOM 720 N N . ARG A 1 88 ? 57.850 15.859 84.510 1.00 61.64 88 ARG A N 1
ATOM 721 C CA . ARG A 1 88 ? 56.566 16.492 84.265 1.00 53.44 88 ARG A CA 1
ATOM 722 C C . ARG A 1 88 ? 56.029 16.115 82.894 1.00 58.63 88 ARG A C 1
ATOM 723 O O . ARG A 1 88 ? 54.835 15.816 82.761 1.00 54.52 88 ARG A O 1
ATOM 731 N N . HIS A 1 89 ? 56.896 16.152 81.878 1.00 58.33 89 HIS A N 1
ATOM 732 C CA . HIS A 1 89 ? 56.450 15.900 80.510 1.00 56.14 89 HIS A CA 1
ATOM 733 C C . HIS A 1 89 ? 56.370 14.418 80.210 1.00 62.19 89 HIS A C 1
ATOM 734 O O . HIS A 1 89 ? 55.438 13.968 79.525 1.00 61.45 89 HIS A O 1
ATOM 741 N N . GLN A 1 90 ? 57.340 13.657 80.716 1.00 61.10 90 GLN A N 1
ATOM 742 C CA . GLN A 1 90 ? 57.391 12.241 80.374 1.00 66.88 90 GLN A CA 1
ATOM 743 C C . GLN A 1 90 ? 56.365 11.489 81.195 1.00 65.98 90 GLN A C 1
ATOM 744 O O . GLN A 1 90 ? 56.581 11.209 82.370 1.00 62.27 90 GLN A O 1
ATOM 750 N N . SER A 1 91 ? 55.259 11.153 80.548 1.00 68.54 91 SER A N 1
ATOM 751 C CA . SER A 1 91 ? 54.193 10.398 81.162 1.00 70.24 91 SER A CA 1
ATOM 752 C C . SER A 1 91 ? 54.371 8.891 81.114 1.00 78.99 91 SER A C 1
ATOM 753 O O . SER A 1 91 ? 55.288 8.348 80.497 1.00 79.49 91 SER A O 1
ATOM 756 N N . GLN A 1 92 ? 53.458 8.276 81.853 1.00 89.69 92 GLN A N 1
ATOM 757 C CA . GLN A 1 92 ? 53.105 6.865 81.918 1.00 87.83 92 GLN A CA 1
ATOM 758 C C . GLN A 1 92 ? 53.593 5.974 80.791 1.00 86.64 92 GLN A C 1
ATOM 759 O O . GLN A 1 92 ? 54.505 5.157 80.945 1.00 87.76 92 GLN A O 1
ATOM 765 N N . SER A 1 93 ? 52.950 6.187 79.647 1.00 86.73 93 SER A N 1
ATOM 766 C CA . SER A 1 93 ? 53.100 5.405 78.431 1.00 78.04 93 SER A CA 1
ATOM 767 C C . SER A 1 93 ? 54.410 5.568 77.681 1.00 83.05 93 SER A C 1
ATOM 768 O O . SER A 1 93 ? 54.573 5.007 76.590 1.00 85.21 93 SER A O 1
ATOM 771 N N . GLY A 1 94 ? 55.345 6.328 78.240 1.00 82.33 94 GLY A N 1
ATOM 772 C CA . GLY A 1 94 ? 56.577 6.612 77.522 1.00 88.32 94 GLY A CA 1
ATOM 773 C C . GLY A 1 94 ? 56.446 7.816 76.599 1.00 81.12 94 GLY A C 1
ATOM 774 O O . GLY A 1 94 ? 57.441 8.303 76.060 1.00 74.50 94 GLY A O 1
ATOM 775 N N . GLY A 1 95 ? 55.211 8.270 76.386 1.00 75.97 95 GLY A N 1
ATOM 776 C CA . GLY A 1 95 ? 54.956 9.408 75.523 1.00 75.19 95 GLY A CA 1
ATOM 777 C C . GLY A 1 95 ? 55.166 10.681 76.318 1.00 72.39 95 GLY A C 1
ATOM 778 O O . GLY A 1 95 ? 55.349 10.625 77.532 1.00 66.99 95 GLY A O 1
ATOM 779 N N . TYR A 1 96 ? 55.140 11.827 75.640 1.00 73.65 96 TYR A N 1
ATOM 780 C CA . TYR A 1 96 ? 55.372 13.103 76.308 1.00 58.91 96 TYR A CA 1
ATOM 781 C C . TYR A 1 96 ? 54.180 14.020 76.187 1.00 55.81 96 TYR A C 1
ATOM 782 O O . TYR A 1 96 ? 53.565 14.127 75.128 1.00 53.86 96 TYR A O 1
ATOM 791 N N . VAL A 1 97 ? 53.851 14.666 77.302 1.00 56.32 97 VAL A N 1
ATOM 792 C CA . VAL A 1 97 ? 52.772 15.638 77.341 1.00 55.37 97 VAL A CA 1
ATOM 793 C C . VAL A 1 97 ? 53.099 16.796 76.374 1.00 53.94 97 VAL A C 1
ATOM 794 O O . VAL A 1 97 ? 54.179 17.398 76.435 1.00 51.40 97 VAL A O 1
ATOM 798 N N . TRP A 1 98 ? 52.176 17.059 75.455 1.00 51.11 98 TRP A N 1
ATOM 799 C CA . TRP A 1 98 ? 52.363 18.061 74.409 1.00 54.30 98 TRP A CA 1
ATOM 800 C C . TRP A 1 98 ? 52.115 19.442 74.989 1.00 58.68 98 TRP A C 1
ATOM 801 O O . TRP A 1 98 ? 52.902 20.375 74.776 1.00 56.90 98 TRP A O 1
ATOM 812 N N . LEU A 1 99 ? 51.040 19.567 75.762 1.00 58.47 99 LEU A N 1
ATOM 813 C CA . LEU A 1 99 ? 50.737 20.866 76.349 1.00 54.80 99 LEU A CA 1
ATOM 814 C C . LEU A 1 99 ? 50.187 20.740 77.769 1.00 55.11 99 LEU A C 1
ATOM 815 O O . LEU A 1 99 ? 49.344 19.880 78.045 1.00 51.70 99 LEU A O 1
ATOM 820 N N . LEU A 1 100 ? 50.596 21.636 78.659 1.00 57.17 100 LEU A N 1
ATOM 821 C CA . LEU A 1 100 ? 50.185 21.497 80.054 1.00 56.03 100 LEU A CA 1
ATOM 822 C C . LEU A 1 100 ? 50.075 22.833 80.782 1.00 60.27 100 LEU A C 1
ATOM 823 O O . LEU A 1 100 ? 50.779 23.786 80.458 1.00 61.89 100 LEU A O 1
ATOM 828 N N . ASP A 1 101 ? 49.202 22.886 81.783 1.00 62.14 101 ASP A N 1
ATOM 829 C CA . ASP A 1 101 ? 49.043 24.060 82.647 1.00 60.65 101 ASP A CA 1
ATOM 830 C C . ASP A 1 101 ? 49.129 23.596 84.087 1.00 63.60 101 ASP A C 1
ATOM 831 O O . ASP A 1 101 ? 48.224 22.919 84.569 1.00 62.35 101 ASP A O 1
ATOM 836 N N . GLY A 1 102 ? 50.203 23.980 84.770 1.00 61.75 102 GLY A N 1
ATOM 837 C CA . GLY A 1 102 ? 50.434 23.549 86.132 1.00 57.77 102 GLY A CA 1
ATOM 838 C C . GLY A 1 102 ? 50.453 22.037 86.275 1.00 65.28 102 GLY A C 1
ATOM 839 O O . GLY A 1 102 ? 51.195 21.336 85.577 1.00 65.21 102 GLY A O 1
ATOM 840 N N . GLY A 1 103 ? 49.615 21.519 87.166 1.00 56.86 103 GLY A N 1
ATOM 841 C CA . GLY A 1 103 ? 49.589 20.092 87.381 1.00 55.21 103 GLY A CA 1
ATOM 842 C C . GLY A 1 103 ? 48.624 19.395 86.446 1.00 60.73 103 GLY A C 1
ATOM 843 O O . GLY A 1 103 ? 48.470 18.176 86.508 1.00 75.43 103 GLY A O 1
ATOM 844 N N . THR A 1 104 ? 47.976 20.166 85.577 1.00 56.18 104 THR A N 1
ATOM 845 C CA . THR A 1 104 ? 47.030 19.617 84.612 1.00 58.66 104 THR A CA 1
ATOM 846 C C . THR A 1 104 ? 47.608 19.469 83.194 1.00 56.23 104 THR A C 1
ATOM 847 O O . THR A 1 104 ? 48.255 20.373 82.674 1.00 58.28 104 THR A O 1
ATOM 851 N N . ASN A 1 105 ? 47.364 18.327 82.566 1.00 55.38 105 ASN A N 1
ATOM 852 C CA . ASN A 1 105 ? 47.687 18.178 81.157 1.00 48.83 105 ASN A CA 1
ATOM 853 C C . ASN A 1 105 ? 46.567 18.682 80.267 1.00 52.86 105 ASN A C 1
ATOM 854 O O . ASN A 1 105 ? 45.404 18.311 80.444 1.00 47.13 105 ASN A O 1
ATOM 859 N N . LEU A 1 106 ? 46.937 19.502 79.283 1.00 57.68 106 LEU A N 1
ATOM 860 C CA . LEU A 1 106 ? 45.980 20.090 78.361 1.00 54.21 106 LEU A CA 1
ATOM 861 C C . LEU A 1 106 ? 45.886 19.248 77.099 1.00 56.13 106 LEU A C 1
ATOM 862 O O . LEU A 1 106 ? 44.804 19.071 76.526 1.00 55.84 106 LEU A O 1
ATOM 867 N N . ASP A 1 107 ? 47.041 18.763 76.656 1.00 53.41 107 ASP A N 1
ATOM 868 C CA . ASP A 1 107 ? 47.122 17.942 75.463 1.00 54.44 107 ASP A CA 1
ATOM 869 C C . ASP A 1 107 ? 48.135 16.821 75.642 1.00 55.39 107 ASP A C 1
ATOM 870 O O . ASP A 1 107 ? 49.328 17.084 75.880 1.00 53.36 107 ASP A O 1
ATOM 875 N N . GLU A 1 108 ? 47.667 15.583 75.503 1.00 51.75 108 GLU A N 1
ATOM 876 C CA . GLU A 1 108 ? 48.518 14.427 75.719 1.00 59.31 108 GLU A CA 1
ATOM 877 C C . GLU A 1 108 ? 48.767 13.676 74.418 1.00 60.30 108 GLU A C 1
ATOM 878 O O . GLU A 1 108 ? 49.345 12.588 74.421 1.00 61.00 108 GLU A O 1
ATOM 884 N N . THR A 1 109 ? 48.345 14.267 73.306 1.00 60.13 109 THR A N 1
ATOM 885 C CA . THR A 1 109 ? 48.572 13.662 72.002 1.00 62.86 109 THR A CA 1
ATOM 886 C C . THR A 1 109 ? 50.055 13.502 71.744 1.00 59.65 109 THR A C 1
ATOM 887 O O . THR A 1 109 ? 50.863 14.344 72.128 1.00 59.70 109 THR A O 1
ATOM 891 N N . ASN A 1 110 ? 50.404 12.388 71.123 1.00 66.54 110 ASN A N 1
ATOM 892 C CA . ASN A 1 110 ? 51.776 12.103 70.772 1.00 66.23 110 ASN A CA 1
ATOM 893 C C . ASN A 1 110 ? 52.125 12.610 69.380 1.00 64.60 110 ASN A C 1
ATOM 894 O O . ASN A 1 110 ? 51.610 12.126 68.373 1.00 65.59 110 ASN A O 1
ATOM 899 N N . HIS A 1 111 ? 52.973 13.628 69.336 1.00 62.19 111 HIS A N 1
ATOM 900 C CA . HIS A 1 111 ? 53.428 14.176 68.071 1.00 54.33 111 HIS A CA 1
ATOM 901 C C . HIS A 1 111 ? 54.838 13.709 67.751 1.00 53.33 111 HIS A C 1
ATOM 902 O O . HIS A 1 111 ? 55.729 13.805 68.587 1.00 56.98 111 HIS A O 1
ATOM 909 N N . CYS A 1 112 ? 55.056 13.252 66.525 1.00 59.72 112 CYS A N 1
ATOM 910 C CA . CYS A 1 112 ? 56.386 12.833 66.119 1.00 55.99 112 CYS A CA 1
ATOM 911 C C . CYS A 1 112 ? 57.358 14.010 66.213 1.00 54.71 112 CYS A C 1
ATOM 912 O O . CYS A 1 112 ? 58.507 13.850 66.653 1.00 47.34 112 CYS A O 1
ATOM 915 N N . TYR A 1 113 ? 56.861 15.196 65.851 1.00 46.32 113 TYR A N 1
ATOM 916 C CA . TYR A 1 113 ? 57.622 16.437 65.961 1.00 47.96 113 TYR A CA 1
ATOM 917 C C . TYR A 1 113 ? 58.230 16.616 67.371 1.00 51.90 113 TYR A C 1
ATOM 918 O O . TYR A 1 113 ? 59.453 16.847 67.545 1.00 47.93 113 TYR A O 1
ATOM 927 N N . GLY A 1 114 ? 57.368 16.428 68.371 1.00 51.26 114 GLY A N 1
ATOM 928 C CA . GLY A 1 114 ? 57.759 16.480 69.762 1.00 48.44 114 GLY A CA 1
ATOM 929 C C . GLY A 1 114 ? 58.840 15.468 70.067 1.00 49.02 114 GLY A C 1
ATOM 930 O O . GLY A 1 114 ? 59.862 15.804 70.657 1.00 42.11 114 GLY A O 1
ATOM 931 N N . LEU A 1 115 ? 58.629 14.227 69.645 1.00 53.11 115 LEU A N 1
ATOM 932 C CA . LEU A 1 115 ? 59.604 13.170 69.906 1.00 57.42 115 LEU A CA 1
ATOM 933 C C . LEU A 1 115 ? 60.979 13.510 69.307 1.00 56.96 115 LEU A C 1
ATOM 934 O O . LEU A 1 115 ? 62.016 13.268 69.937 1.00 55.44 115 LEU A O 1
ATOM 939 N N . ALA A 1 116 ? 60.980 14.095 68.109 1.00 51.73 116 ALA A N 1
ATOM 940 C CA . ALA A 1 116 ? 62.230 14.533 67.502 1.00 56.35 116 ALA A CA 1
ATOM 941 C C . ALA A 1 116 ? 62.905 15.511 68.440 1.00 48.54 116 ALA A C 1
ATOM 942 O O . ALA A 1 116 ? 64.078 15.355 68.764 1.00 51.31 116 ALA A O 1
ATOM 944 N N . PHE A 1 117 ? 62.165 16.490 68.938 1.00 51.12 117 PHE A N 1
ATOM 945 C CA . PHE A 1 117 ? 62.843 17.462 69.790 1.00 50.91 117 PHE A CA 1
ATOM 946 C C . PHE A 1 117 ? 63.245 16.862 71.148 1.00 53.86 117 PHE A C 1
ATOM 947 O O . PHE A 1 117 ? 64.205 17.326 71.788 1.00 49.80 117 PHE A O 1
ATOM 955 N N . VAL A 1 118 ? 62.541 15.809 71.572 1.00 56.57 118 VAL A N 1
ATOM 956 C CA . VAL A 1 118 ? 62.909 15.088 72.782 1.00 50.91 118 VAL A CA 1
ATOM 957 C C . VAL A 1 118 ? 64.279 14.420 72.574 1.00 53.59 118 VAL A C 1
ATOM 958 O O . VAL A 1 118 ? 65.177 14.535 73.429 1.00 53.09 118 VAL A O 1
ATOM 962 N N . ILE A 1 119 ? 64.455 13.774 71.420 1.00 50.81 119 ILE A N 1
ATOM 963 C CA . ILE A 1 119 ? 65.748 13.199 71.049 1.00 51.77 119 ILE A CA 1
ATOM 964 C C . ILE A 1 119 ? 66.844 14.265 70.954 1.00 54.76 119 ILE A C 1
ATOM 965 O O . ILE A 1 119 ? 67.953 14.069 71.454 1.00 56.29 119 ILE A O 1
ATOM 970 N N . LEU A 1 120 ? 66.523 15.407 70.353 1.00 51.71 120 LEU A N 1
ATOM 971 C CA . LEU A 1 120 ? 67.485 16.502 70.254 1.00 55.23 120 LEU A CA 1
ATOM 972 C C . LEU A 1 120 ? 67.964 16.944 71.634 1.00 53.55 120 LEU A C 1
ATOM 973 O O . LEU A 1 120 ? 69.183 17.072 71.891 1.00 57.07 120 LEU A O 1
ATOM 978 N N . ALA A 1 121 ? 66.998 17.146 72.529 1.00 50.60 121 ALA A N 1
ATOM 979 C CA . ALA A 1 121 ? 67.302 17.543 73.901 1.00 56.61 121 ALA A CA 1
ATOM 980 C C . ALA A 1 121 ? 68.157 16.481 74.607 1.00 59.41 121 ALA A C 1
ATOM 981 O O . ALA A 1 121 ? 69.130 16.824 75.281 1.00 65.10 121 ALA A O 1
ATOM 983 N N . TYR A 1 122 ? 67.830 15.199 74.436 1.00 54.86 122 TYR A N 1
ATOM 984 C CA . TYR A 1 122 ? 68.651 14.156 75.074 1.00 64.65 122 TYR A CA 1
ATOM 985 C C . TYR A 1 122 ? 70.069 14.129 74.515 1.00 68.05 122 TYR A C 1
ATOM 986 O O . TYR A 1 122 ? 71.007 13.946 75.297 1.00 63.30 122 TYR A O 1
ATOM 995 N N . SER A 1 123 ? 70.234 14.343 73.199 1.00 60.30 123 SER A N 1
ATOM 996 C CA . SER A 1 123 ? 71.577 14.453 72.627 1.00 58.91 123 SER A CA 1
ATOM 997 C C . SER A 1 123 ? 72.346 15.513 73.385 1.00 63.38 123 SER A C 1
ATOM 998 O O . SER A 1 123 ? 73.431 15.259 73.904 1.00 65.56 123 SER A O 1
ATOM 1001 N N . ASN A 1 124 ? 71.745 16.686 73.523 1.00 58.09 124 ASN A N 1
ATOM 1002 C CA . ASN A 1 124 ? 72.465 17.762 74.185 1.00 65.88 124 ASN A CA 1
ATOM 1003 C C . ASN A 1 124 ? 72.796 17.437 75.650 1.00 67.92 124 ASN A C 1
ATOM 1004 O O . ASN A 1 124 ? 73.902 17.755 76.149 1.00 67.48 124 ASN A O 1
ATOM 1009 N N . ALA A 1 125 ? 71.852 16.781 76.325 1.00 65.88 125 ALA A N 1
ATOM 1010 C CA . ALA A 1 125 ? 72.097 16.291 77.679 1.00 69.51 125 ALA A CA 1
ATOM 1011 C C . ALA A 1 125 ? 73.351 15.426 77.694 1.00 67.32 125 ALA A C 1
ATOM 1012 O O . ALA A 1 125 ? 74.242 15.618 78.520 1.00 68.48 125 ALA A O 1
ATOM 1014 N N . LEU A 1 126 ? 73.405 14.466 76.780 1.00 62.85 126 LEU A N 1
ATOM 1015 C CA . LEU A 1 126 ? 74.552 13.583 76.685 1.00 66.81 126 LEU A CA 1
ATOM 1016 C C . LEU A 1 126 ? 75.851 14.350 76.492 1.00 68.23 126 LEU A C 1
ATOM 1017 O O . LEU A 1 126 ? 76.817 14.101 77.219 1.00 73.92 126 LEU A O 1
ATOM 1022 N N . GLN A 1 127 ? 75.871 15.292 75.545 1.00 63.15 127 GLN A N 1
ATOM 1023 C CA . GLN A 1 127 ? 77.129 15.953 75.228 1.00 68.35 127 GLN A CA 1
ATOM 1024 C C . GLN A 1 127 ? 77.571 16.819 76.384 1.00 65.99 127 GLN A C 1
ATOM 1025 O O . GLN A 1 127 ? 78.743 17.158 76.436 1.00 65.56 127 GLN A O 1
ATOM 1031 N N . ILE A 1 128 ? 76.655 17.255 77.259 1.00 62.93 128 ILE A N 1
ATOM 1032 C CA . ILE A 1 128 ? 77.123 17.975 78.460 1.00 61.56 128 ILE A CA 1
ATOM 1033 C C . ILE A 1 128 ? 77.383 17.032 79.673 1.00 72.41 128 ILE A C 1
ATOM 1034 O O . ILE A 1 128 ? 77.625 17.482 80.806 1.00 68.76 128 ILE A O 1
ATOM 1039 N N . GLY A 1 129 ? 77.341 15.728 79.421 1.00 69.53 129 GLY A N 1
ATOM 1040 C CA . GLY A 1 129 ? 77.844 14.742 80.357 1.00 69.36 129 GLY A CA 1
ATOM 1041 C C . GLY A 1 129 ? 76.844 13.906 81.137 1.00 78.81 129 GLY A C 1
ATOM 1042 O O . GLY A 1 129 ? 77.231 13.132 82.019 1.00 79.29 129 GLY A O 1
ATOM 1043 N N . LEU A 1 130 ? 75.568 13.988 80.786 1.00 76.20 130 LEU A N 1
ATOM 1044 C CA . LEU A 1 130 ? 74.616 13.096 81.419 1.00 70.62 130 LEU A CA 1
ATOM 1045 C C . LEU A 1 130 ? 74.743 11.792 80.668 1.00 76.83 130 LEU A C 1
ATOM 1046 O O . LEU A 1 130 ? 74.108 11.604 79.624 1.00 76.47 130 LEU A O 1
ATOM 1051 N N . SER A 1 131 ? 75.584 10.906 81.205 1.00 79.80 131 SER A N 1
ATOM 1052 C CA . SER A 1 131 ? 75.956 9.640 80.568 1.00 73.79 131 SER A CA 1
ATOM 1053 C C . SER A 1 131 ? 74.722 8.852 80.174 1.00 72.41 131 SER A C 1
ATOM 1054 O O . SER A 1 131 ? 74.714 8.121 79.182 1.00 69.14 131 SER A O 1
ATOM 1057 N N . GLU A 1 132 ? 73.690 9.008 80.996 1.00 72.94 132 GLU A N 1
ATOM 1058 C CA . GLU A 1 132 ? 72.448 8.272 80.871 1.00 73.54 132 GLU A CA 1
ATOM 1059 C C . GLU A 1 132 ? 71.666 8.597 79.597 1.00 77.17 132 GLU A C 1
ATOM 1060 O O . GLU A 1 132 ? 70.877 7.789 79.098 1.00 75.21 132 GLU A O 1
ATOM 1066 N N . ALA A 1 133 ? 71.896 9.787 79.063 1.00 74.46 133 ALA A N 1
ATOM 1067 C CA . ALA A 1 133 ? 71.126 10.247 77.927 1.00 69.55 133 ALA A CA 1
ATOM 1068 C C . ALA A 1 133 ? 71.270 9.288 76.749 1.00 72.54 133 ALA A C 1
ATOM 1069 O O . ALA A 1 133 ? 70.343 9.133 75.946 1.00 71.50 133 ALA A O 1
ATOM 1071 N N . GLU A 1 134 ? 72.436 8.652 76.649 1.00 74.36 134 GLU A N 1
ATOM 1072 C CA . GLU A 1 134 ? 72.705 7.730 75.555 1.00 72.82 134 GLU A CA 1
ATOM 1073 C C . GLU A 1 134 ? 71.627 6.663 75.518 1.00 69.71 134 GLU A C 1
ATOM 1074 O O . GLU A 1 134 ? 71.135 6.303 74.452 1.00 67.52 134 GLU A O 1
ATOM 1080 N N . VAL A 1 135 ? 71.217 6.233 76.710 1.00 71.06 135 VAL A N 1
ATOM 1081 C CA . VAL A 1 135 ? 70.119 5.286 76.874 1.00 73.16 135 VAL A CA 1
ATOM 1082 C C . VAL A 1 135 ? 68.772 5.932 76.561 1.00 71.04 135 VAL A C 1
ATOM 1083 O O . VAL A 1 135 ? 67.957 5.341 75.845 1.00 72.02 135 VAL A O 1
ATOM 1087 N N . TRP A 1 136 ? 68.549 7.146 77.074 1.00 67.55 136 TRP A N 1
ATOM 1088 C CA . TRP A 1 136 ? 67.301 7.867 76.822 1.00 63.04 136 TRP A CA 1
ATOM 1089 C C . TRP A 1 136 ? 67.061 8.028 75.321 1.00 67.11 136 TRP A C 1
ATOM 1090 O O . TRP A 1 136 ? 65.961 7.765 74.818 1.00 65.73 136 TRP A O 1
ATOM 1101 N N . ILE A 1 137 ? 68.115 8.410 74.606 1.00 65.44 137 ILE A N 1
ATOM 1102 C CA . ILE A 1 137 ? 68.027 8.580 73.166 1.00 66.72 137 ILE A CA 1
ATOM 1103 C C . ILE A 1 137 ? 67.555 7.263 72.595 1.00 70.84 137 ILE A C 1
ATOM 1104 O O . ILE A 1 137 ? 66.548 7.172 71.846 1.00 66.69 137 ILE A O 1
ATOM 1109 N N . GLU A 1 138 ? 68.240 6.228 73.072 1.00 70.35 138 GLU A N 1
ATOM 1110 C CA . GLU A 1 138 ? 68.030 4.874 72.589 1.00 73.88 138 GLU A CA 1
ATOM 1111 C C . GLU A 1 138 ? 66.593 4.460 72.893 1.00 70.16 138 GLU A C 1
ATOM 1112 O O . GLU A 1 138 ? 65.946 3.827 72.052 1.00 67.03 138 GLU A O 1
ATOM 1118 N N . VAL A 1 139 ? 66.081 4.861 74.061 1.00 62.01 139 VAL A N 1
ATOM 1119 C CA . VAL A 1 139 ? 64.713 4.496 74.412 1.00 62.49 139 VAL A CA 1
ATOM 1120 C C . VAL A 1 139 ? 63.751 5.186 73.460 1.00 67.95 139 VAL A C 1
ATOM 1121 O O . VAL A 1 139 ? 62.866 4.552 72.876 1.00 67.74 139 VAL A O 1
ATOM 1125 N N . THR A 1 140 ? 63.965 6.488 73.272 1.00 67.30 140 THR A N 1
ATOM 1126 C CA . THR A 1 140 ? 63.009 7.302 72.537 1.00 64.41 140 THR A CA 1
ATOM 1127 C C . THR A 1 140 ? 62.969 6.882 71.081 1.00 62.53 140 THR A C 1
ATOM 1128 O O . THR A 1 140 ? 61.887 6.766 70.473 1.00 61.37 140 THR A O 1
ATOM 1132 N N . TYR A 1 141 ? 64.141 6.567 70.550 1.00 60.63 141 TYR A N 1
ATOM 1133 C CA . TYR A 1 141 ? 64.208 6.074 69.188 1.00 66.46 141 TYR A CA 1
ATOM 1134 C C . TYR A 1 141 ? 63.301 4.844 69.039 1.00 70.01 141 TYR A C 1
ATOM 1135 O O . TYR A 1 141 ? 62.538 4.750 68.071 1.00 70.30 141 TYR A O 1
ATOM 1144 N N . ASP A 1 142 ? 63.297 3.952 70.033 1.00 68.43 142 ASP A N 1
ATOM 1145 C CA . ASP A 1 142 ? 62.515 2.738 69.853 1.00 70.08 142 ASP A CA 1
ATOM 1146 C C . ASP A 1 142 ? 61.033 3.001 70.027 1.00 70.57 142 ASP A C 1
ATOM 1147 O O . ASP A 1 142 ? 60.223 2.384 69.320 1.00 71.32 142 ASP A O 1
ATOM 1152 N N . LEU A 1 143 ? 60.686 3.990 70.854 1.00 67.11 143 LEU A N 1
ATOM 1153 C CA . LEU A 1 143 ? 59.298 4.401 70.956 1.00 62.74 143 LEU A CA 1
ATOM 1154 C C . LEU A 1 143 ? 58.813 4.801 69.574 1.00 72.54 143 LEU A C 1
ATOM 1155 O O . LEU A 1 143 ? 57.702 4.456 69.163 1.00 73.35 143 LEU A O 1
ATOM 1160 N N . LEU A 1 144 ? 59.711 5.418 68.815 1.00 69.91 144 LEU A N 1
ATOM 1161 C CA . LEU A 1 144 ? 59.345 5.965 67.531 1.00 73.11 144 LEU A CA 1
ATOM 1162 C C . LEU A 1 144 ? 59.268 4.806 66.564 1.00 69.11 144 LEU A C 1
ATOM 1163 O O . LEU A 1 144 ? 58.279 4.662 65.825 1.00 68.29 144 LEU A O 1
ATOM 1168 N N . GLU A 1 145 ? 60.238 3.902 66.690 1.00 66.30 145 GLU A N 1
ATOM 1169 C CA . GLU A 1 145 ? 60.316 2.760 65.789 1.00 71.63 145 GLU A CA 1
ATOM 1170 C C . GLU A 1 145 ? 59.042 1.949 65.899 1.00 69.96 145 GLU A C 1
ATOM 1171 O O . GLU A 1 145 ? 58.445 1.541 64.895 1.00 64.68 145 GLU A O 1
ATOM 1177 N N . THR A 1 146 ? 58.632 1.741 67.147 1.00 74.45 146 THR A N 1
ATOM 1178 C CA . THR A 1 146 ? 57.470 0.939 67.468 1.00 67.91 146 THR A CA 1
ATOM 1179 C C . THR A 1 146 ? 56.193 1.614 67.004 1.00 68.44 146 THR A C 1
ATOM 1180 O O . THR A 1 146 ? 55.276 0.950 66.527 1.00 72.73 146 THR A O 1
ATOM 1184 N N . HIS A 1 147 ? 56.116 2.933 67.137 1.00 66.18 147 HIS A N 1
ATOM 1185 C CA . HIS A 1 147 ? 54.815 3.552 66.922 1.00 65.89 147 HIS A CA 1
ATOM 1186 C C . HIS A 1 147 ? 54.720 4.473 65.701 1.00 63.52 147 HIS A C 1
ATOM 1187 O O . HIS A 1 147 ? 53.634 4.649 65.156 1.00 68.04 147 HIS A O 1
ATOM 1194 N N . PHE A 1 148 ? 55.829 5.074 65.273 1.00 62.24 148 PHE A N 1
ATOM 1195 C CA . PHE A 1 148 ? 55.758 6.094 64.220 1.00 64.12 148 PHE A CA 1
ATOM 1196 C C . PHE A 1 148 ? 56.440 5.670 62.931 1.00 67.81 148 PHE A C 1
ATOM 1197 O O . PHE A 1 148 ? 56.062 6.121 61.848 1.00 65.68 148 PHE A O 1
ATOM 1205 N N . TRP A 1 149 ? 57.452 4.818 63.049 1.00 67.21 149 TRP A N 1
ATOM 1206 C CA . TRP A 1 149 ? 58.234 4.444 61.889 1.00 66.30 1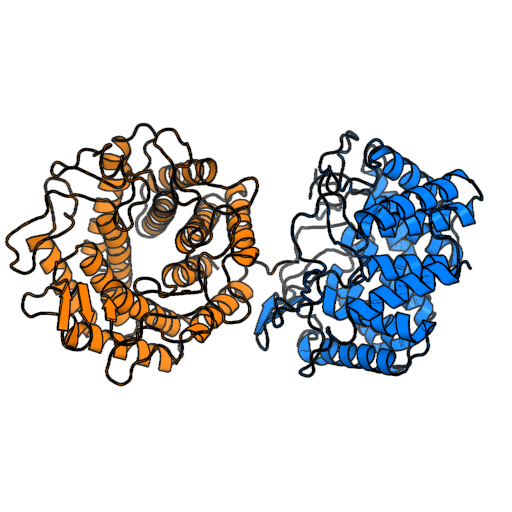49 TRP A CA 1
ATOM 1207 C C . TRP A 1 149 ? 57.376 3.700 60.880 1.00 62.23 149 TRP A C 1
ATOM 1208 O O . TRP A 1 149 ? 56.668 2.770 61.220 1.00 64.76 149 TRP A O 1
ATOM 1219 N N . GLU A 1 150 ? 57.413 4.146 59.638 1.00 59.30 150 GLU A N 1
ATOM 1220 C CA . GLU A 1 150 ? 56.606 3.524 58.608 1.00 65.91 150 GLU A CA 1
ATOM 1221 C C . GLU A 1 150 ? 57.533 2.964 57.534 1.00 68.57 150 GLU A C 1
ATOM 1222 O O . GLU A 1 150 ? 57.752 3.586 56.489 1.00 65.02 150 GLU A O 1
ATOM 1228 N N . ASN A 1 151 ? 58.072 1.781 57.815 1.00 75.12 151 ASN A N 1
ATOM 1229 C CA . ASN A 1 151 ? 59.122 1.177 57.009 1.00 71.78 151 ASN A CA 1
ATOM 1230 C C . ASN A 1 151 ? 58.855 1.092 55.510 1.00 67.50 151 ASN A C 1
ATOM 1231 O O . ASN A 1 151 ? 59.792 1.183 54.718 1.00 68.03 151 ASN A O 1
ATOM 1236 N N . LYS A 1 152 ? 57.598 0.955 55.107 1.00 61.43 152 LYS A N 1
ATOM 1237 C CA . LYS A 1 152 ? 57.324 0.752 53.693 1.00 64.23 152 LYS A CA 1
ATOM 1238 C C . LYS A 1 152 ? 57.424 2.065 52.902 1.00 71.14 152 LYS A C 1
ATOM 1239 O O . LYS A 1 152 ? 57.529 2.058 51.664 1.00 64.02 152 LYS A O 1
ATOM 1245 N N . HIS A 1 153 ? 57.464 3.186 53.623 1.00 72.46 153 HIS A N 1
ATOM 1246 C CA . HIS A 1 153 ? 57.638 4.502 53.004 1.00 64.89 153 HIS A CA 1
ATOM 1247 C C . HIS A 1 153 ? 58.946 5.164 53.389 1.00 62.60 153 HIS A C 1
ATOM 1248 O O . HIS A 1 153 ? 59.340 6.161 52.787 1.00 60.48 153 HIS A O 1
ATOM 1255 N N . GLY A 1 154 ? 59.586 4.639 54.427 1.00 63.99 154 GLY A N 1
ATOM 1256 C CA . GLY A 1 154 ? 60.862 5.158 54.868 1.00 62.74 154 GLY A CA 1
ATOM 1257 C C . GLY A 1 154 ? 60.675 6.504 55.529 1.00 69.64 154 GLY A C 1
ATOM 1258 O O . GLY A 1 154 ? 61.595 7.326 55.541 1.00 68.50 154 GLY A O 1
ATOM 1259 N N . LEU A 1 155 ? 59.486 6.725 56.086 1.00 65.13 155 LEU A N 1
ATOM 1260 C CA . LEU A 1 155 ? 59.167 7.983 56.747 1.00 61.00 155 LEU A CA 1
ATOM 1261 C C . LEU A 1 155 ? 58.471 7.739 58.067 1.00 64.64 155 LEU A C 1
ATOM 1262 O O . LEU A 1 155 ? 58.059 6.621 58.356 1.00 68.47 155 LEU A O 1
ATOM 1267 N N . TYR A 1 156 ? 58.321 8.797 58.860 1.00 66.08 156 TYR A N 1
ATOM 1268 C CA . TYR A 1 156 ? 57.557 8.736 60.100 1.00 58.73 156 TYR A CA 1
ATOM 1269 C C . TYR A 1 156 ? 56.210 9.413 59.893 1.00 58.26 156 TYR A C 1
ATOM 1270 O O . TYR A 1 156 ? 56.121 10.471 59.260 1.00 55.52 156 TYR A O 1
ATOM 1279 N N . LEU A 1 157 ? 55.157 8.803 60.416 1.00 56.50 157 LEU A N 1
ATOM 1280 C CA . LEU A 1 157 ? 53.864 9.466 60.427 1.00 64.02 157 LEU A CA 1
ATOM 1281 C C . LEU A 1 157 ? 53.829 10.596 61.487 1.00 65.54 157 LEU A C 1
ATOM 1282 O O . LEU A 1 157 ? 54.790 10.802 62.240 1.00 51.44 157 LEU A O 1
ATOM 1287 N N . ASP A 1 158 ? 52.736 11.343 61.541 1.00 61.13 158 ASP A N 1
ATOM 1288 C CA . ASP A 1 158 ? 52.803 12.575 62.286 1.00 67.55 158 ASP A CA 1
ATOM 1289 C C . ASP A 1 158 ? 52.353 12.435 63.731 1.00 72.71 158 ASP A C 1
ATOM 1290 O O . ASP A 1 158 ? 53.110 12.768 64.648 1.00 71.24 158 ASP A O 1
ATOM 1295 N N . GLU A 1 159 ? 51.137 11.951 63.947 1.00 70.56 159 GLU A N 1
ATOM 1296 C CA . GLU A 1 159 ? 50.632 11.895 65.306 1.00 72.80 159 GLU A CA 1
ATOM 1297 C C . GLU A 1 159 ? 49.733 10.695 65.589 1.00 73.67 159 GLU A C 1
ATOM 1298 O O . GLU A 1 159 ? 48.973 10.238 64.729 1.00 71.83 159 GLU A O 1
ATOM 1304 N N . ILE A 1 160 ? 49.868 10.189 66.810 1.00 66.32 160 ILE A N 1
ATOM 1305 C CA . ILE A 1 160 ? 48.968 9.200 67.391 1.00 69.49 160 ILE A CA 1
ATOM 1306 C C . ILE A 1 160 ? 48.313 9.760 68.667 1.00 72.24 160 ILE A C 1
ATOM 1307 O O . ILE A 1 160 ? 48.927 10.547 69.392 1.00 72.13 160 ILE A O 1
ATOM 1312 N N . SER A 1 161 ? 47.097 9.323 68.981 1.00 69.60 161 SER A N 1
ATOM 1313 C CA . SER A 1 161 ? 46.403 9.844 70.156 1.00 73.86 161 SER A CA 1
ATOM 1314 C C . SER A 1 161 ? 47.110 9.395 71.438 1.00 72.32 161 SER A C 1
ATOM 1315 O O . SER A 1 161 ? 48.052 8.608 71.384 1.00 70.35 161 SER A O 1
ATOM 1318 N N . SER A 1 162 ? 46.679 9.912 72.586 1.00 74.85 162 SER A N 1
ATOM 1319 C CA . SER A 1 162 ? 47.363 9.605 73.850 1.00 79.45 162 SER A CA 1
ATOM 1320 C C . SER A 1 162 ? 47.292 8.127 74.239 1.00 78.82 162 SER A C 1
ATOM 1321 O O . SER A 1 162 ? 48.256 7.586 74.779 1.00 78.23 162 SER A O 1
ATOM 1324 N N . ASP A 1 163 ? 46.159 7.486 73.943 1.00 83.90 163 ASP A N 1
ATOM 1325 C CA . ASP A 1 163 ? 45.939 6.057 74.226 1.00 84.92 163 ASP A CA 1
ATOM 1326 C C . ASP A 1 163 ? 46.835 5.124 73.399 1.00 88.93 163 ASP A C 1
ATOM 1327 O O . ASP A 1 163 ? 46.962 3.941 73.723 1.00 101.65 163 ASP A O 1
ATOM 1332 N N . TRP A 1 164 ? 47.398 5.674 72.319 1.00 84.21 164 TRP A N 1
ATOM 1333 C CA . TRP A 1 164 ? 48.197 4.983 71.292 1.00 81.64 164 TRP A CA 1
ATOM 1334 C C . TRP A 1 164 ? 47.324 4.234 70.289 1.00 78.50 164 TRP A C 1
ATOM 1335 O O . TRP A 1 164 ? 47.826 3.392 69.545 1.00 77.86 164 TRP A O 1
ATOM 1346 N N . LYS A 1 165 ? 46.037 4.561 70.225 1.00 80.40 165 LYS A N 1
ATOM 1347 C CA . LYS A 1 165 ? 45.117 3.709 69.471 1.00 85.98 165 LYS A CA 1
ATOM 1348 C C . LYS A 1 165 ? 44.617 4.310 68.171 1.00 81.29 165 LYS A C 1
ATOM 1349 O O . LYS A 1 165 ? 44.347 3.579 67.220 1.00 81.27 165 LYS A O 1
ATOM 1355 N N . THR A 1 166 ? 44.473 5.628 68.130 1.00 80.19 166 THR A N 1
ATOM 1356 C CA . THR A 1 166 ? 43.981 6.284 66.923 1.00 77.30 166 THR A CA 1
ATOM 1357 C C . THR A 1 166 ? 45.098 6.983 66.155 1.00 72.95 166 THR A C 1
ATOM 1358 O O . THR A 1 166 ? 45.613 8.008 66.595 1.00 76.63 166 THR A O 1
ATOM 1362 N N . VAL A 1 167 ? 45.459 6.450 64.994 1.00 75.38 167 VAL A N 1
ATOM 1363 C CA . VAL A 1 167 ? 46.512 7.072 64.200 1.00 73.68 167 VAL A CA 1
ATOM 1364 C C . VAL A 1 167 ? 45.915 8.113 63.260 1.00 71.41 167 VAL A C 1
ATOM 1365 O O . VAL A 1 167 ? 44.897 7.886 62.609 1.00 70.82 167 VAL A O 1
ATOM 1369 N N . SER A 1 168 ? 46.552 9.270 63.205 1.00 74.77 168 SER A N 1
ATOM 1370 C CA . SER A 1 168 ? 46.102 10.320 62.315 1.00 74.57 168 SER A CA 1
ATOM 1371 C C . SER A 1 168 ? 46.393 9.942 60.870 1.00 70.74 168 SER A C 1
ATOM 1372 O O . SER A 1 168 ? 47.457 9.399 60.575 1.00 65.53 168 SER A O 1
ATOM 1375 N N . PRO A 1 169 ? 45.436 10.220 59.970 1.00 68.80 169 PRO A N 1
ATOM 1376 C CA . PRO A 1 169 ? 45.637 9.992 58.536 1.00 72.51 169 PRO A CA 1
ATOM 1377 C C . PRO A 1 169 ? 46.700 10.937 57.992 1.00 73.55 169 PRO A C 1
ATOM 1378 O O . PRO A 1 169 ? 47.185 10.737 56.879 1.00 73.40 169 PRO A O 1
ATOM 1382 N N . TYR A 1 170 ? 47.046 11.966 58.763 1.00 65.39 170 TYR A N 1
ATOM 1383 C CA . TYR A 1 170 ? 47.942 12.996 58.254 1.00 65.17 170 TYR A CA 1
ATOM 1384 C C . TYR A 1 170 ? 49.379 12.491 58.141 1.00 64.82 170 TYR A C 1
ATOM 1385 O O . TYR A 1 170 ? 49.879 11.781 59.022 1.00 65.84 170 TYR A O 1
ATOM 1394 N N . ARG A 1 171 ? 50.023 12.853 57.035 1.00 63.93 171 ARG A N 1
ATOM 1395 C CA . ARG A 1 171 ? 51.463 12.700 56.891 1.00 61.46 171 ARG A CA 1
ATOM 1396 C C . ARG A 1 171 ? 52.041 14.064 56.555 1.00 60.41 171 ARG A C 1
ATOM 1397 O O . ARG A 1 171 ? 51.433 14.844 55.814 1.00 55.55 171 ARG A O 1
ATOM 1405 N N . GLY A 1 172 ? 53.189 14.376 57.139 1.00 55.47 172 GLY A N 1
ATOM 1406 C CA . GLY A 1 172 ? 53.782 15.676 56.936 1.00 50.46 172 GLY A CA 1
ATOM 1407 C C . GLY A 1 172 ? 55.279 15.596 56.833 1.00 52.53 172 GLY A C 1
ATOM 1408 O O . GLY A 1 172 ? 55.905 14.742 57.449 1.00 51.45 172 GLY A O 1
ATOM 1409 N N . GLN A 1 173 ? 55.849 16.512 56.066 1.00 54.87 173 GLN A N 1
ATOM 1410 C CA . GLN A 1 173 ? 57.285 16.594 55.887 1.00 56.54 173 GLN A CA 1
ATOM 1411 C C . GLN A 1 173 ? 58.005 17.050 57.163 1.00 52.46 173 GLN A C 1
ATOM 1412 O O . GLN A 1 173 ? 59.129 16.633 57.446 1.00 51.88 173 GLN A O 1
ATOM 1418 N N . ASN A 1 174 ? 57.349 17.931 57.911 1.00 56.60 174 ASN A N 1
ATOM 1419 C CA . ASN A 1 174 ? 57.935 18.629 59.058 1.00 56.73 174 ASN A CA 1
ATOM 1420 C C . ASN A 1 174 ? 58.555 17.746 60.143 1.00 54.66 174 ASN A C 1
ATOM 1421 O O . ASN A 1 174 ? 59.707 17.956 60.601 1.00 50.52 174 ASN A O 1
ATOM 1426 N N . ALA A 1 175 ? 57.778 16.756 60.555 1.00 48.96 175 ALA A N 1
ATOM 1427 C CA . ALA A 1 175 ? 58.241 15.843 61.572 1.00 57.36 175 ALA A CA 1
ATOM 1428 C C . ALA A 1 175 ? 59.486 15.123 61.050 1.00 55.05 175 ALA A C 1
ATOM 1429 O O . ALA A 1 175 ? 60.458 14.935 61.778 1.00 51.54 175 ALA A O 1
ATOM 1431 N N . ASN A 1 176 ? 59.480 14.756 59.776 1.00 49.32 176 ASN A N 1
ATOM 1432 C CA . ASN A 1 176 ? 60.645 14.074 59.215 1.00 52.50 176 ASN A CA 1
ATOM 1433 C C . ASN A 1 176 ? 61.876 14.969 59.075 1.00 49.33 176 ASN A C 1
ATOM 1434 O O . ASN A 1 176 ? 63.010 14.519 59.262 1.00 49.60 176 ASN A O 1
ATOM 1439 N N . MET A 1 177 ? 61.662 16.241 58.785 1.00 45.33 177 MET A N 1
ATOM 1440 C CA . MET A 1 177 ? 62.779 17.170 58.732 1.00 51.70 177 MET A CA 1
ATOM 1441 C C . MET A 1 177 ? 63.468 17.275 60.088 1.00 51.12 177 MET A C 1
ATOM 1442 O O . MET A 1 177 ? 64.682 17.022 60.238 1.00 50.77 177 MET A O 1
ATOM 1447 N N . HIS A 1 178 ? 62.683 17.619 61.099 1.00 56.81 178 HIS A N 1
ATOM 1448 C CA . HIS A 1 178 ? 63.277 17.805 62.422 1.00 53.03 178 HIS A CA 1
ATOM 1449 C C . HIS A 1 178 ? 63.788 16.483 62.978 1.00 56.34 178 HIS A C 1
ATOM 1450 O O . HIS A 1 178 ? 64.744 16.444 63.768 1.00 53.90 178 HIS A O 1
ATOM 1457 N N . MET A 1 179 ? 63.152 15.398 62.553 1.00 46.93 179 MET A N 1
ATOM 1458 C CA . MET A 1 179 ? 63.609 14.089 62.936 1.00 47.75 179 MET A CA 1
ATOM 1459 C C . MET A 1 179 ? 65.000 13.821 62.392 1.00 53.90 179 MET A C 1
ATOM 1460 O O . MET A 1 179 ? 65.878 13.384 63.139 1.00 57.78 179 MET A O 1
ATOM 1465 N N . CYS A 1 180 ? 65.205 14.159 61.117 1.00 51.95 180 CYS A N 1
ATOM 1466 C CA . CYS A 1 180 ? 66.496 14.024 60.465 1.00 49.69 180 CYS A CA 1
ATOM 1467 C C . CYS A 1 180 ? 67.559 14.798 61.200 1.00 50.14 180 CYS A C 1
ATOM 1468 O O . CYS A 1 180 ? 68.637 14.270 61.525 1.00 53.77 180 CYS A O 1
ATOM 1471 N N . GLU A 1 181 ? 67.219 16.038 61.526 1.00 51.98 181 GLU A N 1
ATOM 1472 C CA . GLU A 1 181 ? 68.123 16.892 62.278 1.00 52.35 181 GLU A CA 1
ATOM 1473 C C . GLU A 1 181 ? 68.506 16.308 63.636 1.00 59.70 181 GLU A C 1
ATOM 1474 O O . GLU A 1 181 ? 69.698 16.265 64.020 1.00 62.49 181 GLU A O 1
ATOM 1480 N N . ALA A 1 182 ? 67.484 15.815 64.337 1.00 54.86 182 ALA A N 1
ATOM 1481 C CA . ALA A 1 182 ? 67.652 15.306 65.681 1.00 57.09 182 ALA A CA 1
ATOM 1482 C C . ALA A 1 182 ? 68.577 14.116 65.646 1.00 59.24 182 ALA A C 1
ATOM 1483 O O . ALA A 1 182 ? 69.496 14.001 66.468 1.00 58.14 182 ALA A O 1
ATOM 1485 N N . LEU A 1 183 ? 68.361 13.255 64.658 1.00 55.12 183 LEU A N 1
ATOM 1486 C CA . LEU A 1 183 ? 69.162 12.042 64.528 1.00 60.05 183 LEU A CA 1
ATOM 1487 C C . LEU A 1 183 ? 70.615 12.348 64.154 1.00 66.94 183 LEU A C 1
ATOM 1488 O O . LEU A 1 183 ? 71.511 11.590 64.555 1.00 67.05 183 LEU A O 1
ATOM 1493 N N . MET A 1 184 ? 70.863 13.428 63.396 1.00 54.48 184 MET A N 1
ATOM 1494 C CA . MET A 1 184 ? 72.255 13.869 63.236 1.00 53.82 184 MET A CA 1
ATOM 1495 C C . MET A 1 184 ? 72.885 14.305 64.567 1.00 62.40 184 MET A C 1
ATOM 1496 O O . MET A 1 184 ? 74.058 14.005 64.848 1.00 60.06 184 MET A O 1
ATOM 1501 N N . SER A 1 185 ? 72.103 15.000 65.395 1.00 60.40 185 SER A N 1
ATOM 1502 C CA . SER A 1 185 ? 72.599 15.409 66.707 1.00 57.93 185 SER A CA 1
ATOM 1503 C C . SER A 1 185 ? 72.937 14.170 67.546 1.00 66.87 185 SER A C 1
ATOM 1504 O O . SER A 1 185 ? 73.934 14.131 68.293 1.00 62.26 185 SER A O 1
ATOM 1507 N N . ALA A 1 186 ? 72.102 13.147 67.390 1.00 64.04 186 ALA A N 1
ATOM 1508 C CA . ALA A 1 186 ? 72.267 11.904 68.122 1.00 65.33 186 ALA A CA 1
ATOM 1509 C C . ALA A 1 186 ? 73.529 11.195 67.651 1.00 67.46 186 ALA A C 1
ATOM 1510 O O . ALA A 1 186 ? 74.298 10.686 68.459 1.00 71.28 186 ALA A O 1
ATOM 1512 N N . PHE A 1 187 ? 73.733 11.141 66.342 1.00 66.41 187 PHE A N 1
ATOM 1513 C CA . PHE A 1 187 ? 74.953 10.549 65.811 1.00 70.06 187 PHE A CA 1
ATOM 1514 C C . PHE A 1 187 ? 76.208 11.278 66.290 1.00 67.81 187 PHE A C 1
ATOM 1515 O O . PHE A 1 187 ? 77.212 10.650 66.571 1.00 72.14 187 PHE A O 1
ATOM 1523 N N . ASP A 1 188 ? 76.181 12.602 66.335 1.00 67.75 188 ASP A N 1
ATOM 1524 C CA . ASP A 1 188 ? 77.352 13.319 66.832 1.00 68.91 188 ASP A CA 1
ATOM 1525 C C . ASP A 1 188 ? 77.607 13.001 68.307 1.00 77.45 188 ASP A C 1
ATOM 1526 O O . ASP A 1 188 ? 78.752 12.817 68.734 1.00 76.36 188 ASP A O 1
ATOM 1531 N N . ALA A 1 189 ? 76.528 12.924 69.079 1.00 70.87 189 ALA A N 1
ATOM 1532 C CA . ALA A 1 189 ? 76.646 12.726 70.508 1.00 68.92 189 ALA A CA 1
ATOM 1533 C C . ALA A 1 189 ? 77.050 11.304 70.883 1.00 75.40 189 ALA A C 1
ATOM 1534 O O . ALA A 1 189 ? 77.710 11.093 71.913 1.00 75.39 189 ALA A O 1
ATOM 1536 N N . THR A 1 190 ? 76.647 10.332 70.063 1.00 72.88 190 THR A N 1
ATOM 1537 C CA . THR A 1 190 ? 76.788 8.922 70.424 1.00 72.65 190 THR A CA 1
ATOM 1538 C C . THR A 1 190 ? 77.664 8.147 69.464 1.00 71.49 190 THR A C 1
ATOM 1539 O O . THR A 1 190 ? 78.170 7.082 69.804 1.00 77.52 190 THR A O 1
ATOM 1543 N N . GLN A 1 191 ? 77.807 8.672 68.255 1.00 75.30 191 GLN A N 1
ATOM 1544 C CA . GLN A 1 191 ? 78.534 7.993 67.179 1.00 74.85 191 GLN A CA 1
ATOM 1545 C C . GLN A 1 191 ? 77.865 6.691 66.725 1.00 73.43 191 GLN A C 1
ATOM 1546 O O . GLN A 1 191 ? 78.392 5.999 65.862 1.00 73.02 191 GLN A O 1
ATOM 1552 N N . ASN A 1 192 ? 76.717 6.352 67.312 1.00 76.39 192 ASN A N 1
ATOM 1553 C CA . ASN A 1 192 ? 75.937 5.193 66.864 1.00 76.20 192 ASN A CA 1
ATOM 1554 C C . ASN A 1 192 ? 75.419 5.395 65.433 1.00 68.26 192 ASN A C 1
ATOM 1555 O O . ASN A 1 192 ? 74.419 6.075 65.216 1.00 71.65 192 ASN A O 1
ATOM 1560 N N . PRO A 1 193 ? 76.060 4.737 64.461 1.00 67.45 193 PRO A N 1
ATOM 1561 C CA . PRO A 1 193 ? 75.818 4.922 63.020 1.00 69.55 193 PRO A CA 1
ATOM 1562 C C . PRO A 1 193 ? 74.400 4.578 62.553 1.00 69.25 193 PRO A C 1
ATOM 1563 O O . PRO A 1 193 ? 74.019 4.876 61.411 1.00 74.18 193 PRO A O 1
ATOM 1567 N N . LYS A 1 194 ? 73.637 3.963 63.446 1.00 67.64 194 LYS A N 1
ATOM 1568 C CA . LYS A 1 194 ? 72.229 3.646 63.235 1.00 69.60 194 LYS A CA 1
ATOM 1569 C C . LYS A 1 194 ? 71.472 4.938 62.923 1.00 69.13 194 LYS A C 1
ATOM 1570 O O . LYS A 1 194 ? 70.662 5.040 61.979 1.00 65.37 194 LYS A O 1
ATOM 1576 N N . TYR A 1 195 ? 71.744 5.921 63.766 1.00 62.99 195 TYR A N 1
ATOM 1577 C CA . TYR A 1 195 ? 71.077 7.192 63.707 1.00 64.79 195 TYR A CA 1
ATOM 1578 C C . TYR A 1 195 ? 71.408 7.959 62.438 1.00 69.41 195 TYR A C 1
ATOM 1579 O O . TYR A 1 195 ? 70.511 8.470 61.762 1.00 66.28 195 TYR A O 1
ATOM 1588 N N . LEU A 1 196 ? 72.693 8.014 62.102 1.00 70.26 196 LEU A N 1
ATOM 1589 C CA . LEU A 1 196 ? 73.120 8.679 60.880 1.00 64.18 196 LEU A CA 1
ATOM 1590 C C . LEU A 1 196 ? 72.471 8.004 59.685 1.00 66.00 196 LEU A C 1
ATOM 1591 O O . LEU A 1 196 ? 72.072 8.683 58.731 1.00 68.54 196 LEU A O 1
ATOM 1596 N N . ASP A 1 197 ? 72.331 6.679 59.734 1.00 61.63 197 ASP A N 1
ATOM 1597 C CA . ASP A 1 197 ? 71.724 5.983 58.602 1.00 65.68 197 ASP A CA 1
ATOM 1598 C C . ASP A 1 197 ? 70.242 6.349 58.463 1.00 66.47 197 ASP A C 1
ATOM 1599 O O . ASP A 1 197 ? 69.724 6.555 57.344 1.00 64.63 197 ASP A O 1
ATOM 1604 N N . ARG A 1 198 ? 69.567 6.506 59.594 1.00 65.66 198 ARG A N 1
ATOM 1605 C CA . ARG A 1 198 ? 68.162 6.900 59.533 1.00 68.97 198 ARG A CA 1
ATOM 1606 C C . ARG A 1 198 ? 68.042 8.364 59.030 1.00 68.41 198 ARG A C 1
ATOM 1607 O O . ARG A 1 198 ? 67.163 8.692 58.217 1.00 60.65 198 ARG A O 1
ATOM 1615 N N . ALA A 1 199 ? 68.937 9.234 59.496 1.00 65.34 199 ALA A N 1
ATOM 1616 C CA . ALA A 1 199 ? 68.920 10.618 59.054 1.00 60.72 199 ALA A CA 1
ATOM 1617 C C . ALA A 1 199 ? 69.079 10.669 57.553 1.00 62.21 199 ALA A C 1
ATOM 1618 O O . ALA A 1 199 ? 68.320 11.362 56.872 1.00 60.26 199 ALA A O 1
ATOM 1620 N N . LYS A 1 200 ? 70.021 9.899 57.017 1.00 62.90 200 LYS A N 1
ATOM 1621 C CA . LYS A 1 200 ? 70.228 9.948 55.571 1.00 60.62 200 LYS A CA 1
ATOM 1622 C C . LYS A 1 200 ? 69.061 9.370 54.777 1.00 57.46 200 LYS A C 1
ATOM 1623 O O . LYS A 1 200 ? 68.754 9.850 53.670 1.00 57.33 200 LYS A O 1
ATOM 1629 N N . LEU A 1 201 ? 68.396 8.370 55.348 1.00 58.78 201 LEU A N 1
ATOM 1630 C CA . LEU A 1 201 ? 67.219 7.789 54.698 1.00 59.48 201 LEU A CA 1
ATOM 1631 C C . LEU A 1 201 ? 66.061 8.794 54.632 1.00 61.04 201 LEU A C 1
ATOM 1632 O O . LEU A 1 201 ? 65.372 8.907 53.610 1.00 55.85 201 LEU A O 1
ATOM 1637 N N . LEU A 1 202 ? 65.852 9.513 55.734 1.00 62.21 202 LEU A N 1
ATOM 1638 C CA . LEU A 1 202 ? 64.828 10.545 55.806 1.00 57.77 202 LEU A CA 1
ATOM 1639 C C . LEU A 1 202 ? 65.144 11.651 54.805 1.00 59.51 202 LEU A C 1
ATOM 1640 O O . LEU A 1 202 ? 64.265 12.121 54.058 1.00 56.25 202 LEU A O 1
ATOM 1645 N N . ALA A 1 203 ? 66.409 12.065 54.806 1.00 59.97 203 ALA A N 1
ATOM 1646 C CA . ALA A 1 203 ? 66.884 13.075 53.869 1.00 58.64 203 ALA A CA 1
ATOM 1647 C C . ALA A 1 203 ? 66.553 12.661 52.451 1.00 58.66 203 ALA A C 1
ATOM 1648 O O . ALA A 1 203 ? 65.948 13.438 51.718 1.00 58.57 203 ALA A O 1
ATOM 1650 N N . LYS A 1 204 ? 66.912 11.427 52.082 1.00 56.85 204 LYS A N 1
ATOM 1651 C CA . LYS A 1 204 ? 66.654 10.933 50.727 1.00 61.28 204 LYS A CA 1
ATOM 1652 C C . LYS A 1 204 ? 65.164 10.938 50.412 1.00 62.85 204 LYS A C 1
ATOM 1653 O O . LYS A 1 204 ? 64.745 11.361 49.320 1.00 58.05 204 LYS A O 1
ATOM 1659 N N . ASN A 1 205 ? 64.378 10.397 51.342 1.00 55.53 205 ASN A N 1
ATOM 1660 C CA . ASN A 1 205 ? 62.946 10.241 51.128 1.00 58.85 205 ASN A CA 1
ATOM 1661 C C . ASN A 1 205 ? 62.146 11.522 51.002 1.00 62.09 205 ASN A C 1
ATOM 1662 O O . ASN A 1 205 ? 61.155 11.577 50.257 1.00 64.50 205 ASN A O 1
ATOM 1667 N N . ILE A 1 206 ? 62.594 12.562 51.693 1.00 55.91 206 ILE A N 1
ATOM 1668 C CA . ILE A 1 206 ? 61.879 13.822 51.662 1.00 54.46 206 ILE A CA 1
ATOM 1669 C C . ILE A 1 206 ? 62.417 14.652 50.499 1.00 56.64 206 ILE A C 1
ATOM 1670 O O . ILE A 1 206 ? 61.653 15.136 49.650 1.00 53.42 206 ILE A O 1
ATOM 1675 N N . CYS A 1 207 ? 63.738 14.788 50.448 1.00 51.70 207 CYS A N 1
ATOM 1676 C CA . CYS A 1 207 ? 64.365 15.631 49.447 1.00 55.49 207 CYS A CA 1
ATOM 1677 C C . CYS A 1 207 ? 64.437 15.034 48.045 1.00 56.99 207 CYS A C 1
ATOM 1678 O O . CYS A 1 207 ? 64.559 15.777 47.084 1.00 57.59 207 CYS A O 1
ATOM 1681 N N . GLN A 1 208 ? 64.360 13.712 47.907 1.00 59.36 208 GLN A N 1
ATOM 1682 C CA . GLN A 1 208 ? 64.272 13.149 46.567 1.00 61.08 208 GLN A CA 1
ATOM 1683 C C . GLN A 1 208 ? 62.879 12.638 46.257 1.00 60.99 208 GLN A C 1
ATOM 1684 O O . GLN A 1 208 ? 62.182 13.223 45.424 1.00 55.39 208 GLN A O 1
ATOM 1690 N N . LYS A 1 209 ? 62.454 11.589 46.964 1.00 63.00 209 LYS A N 1
ATOM 1691 C CA . LYS A 1 209 ? 61.202 10.936 46.612 1.00 60.99 209 LYS A CA 1
ATOM 1692 C C . LYS A 1 209 ? 60.021 11.871 46.779 1.00 65.20 209 LYS A C 1
ATOM 1693 O O . LYS A 1 209 ? 59.342 12.179 45.801 1.00 66.34 209 LYS A O 1
ATOM 1699 N N . GLN A 1 210 ? 59.771 12.330 48.002 1.00 62.56 210 GLN A N 1
ATOM 1700 C CA . GLN A 1 210 ? 58.613 13.194 48.228 1.00 64.92 210 GLN A CA 1
ATOM 1701 C C . GLN A 1 210 ? 58.683 14.507 47.456 1.00 60.74 210 GLN A C 1
ATOM 1702 O O . GLN A 1 210 ? 57.649 15.047 47.067 1.00 60.55 210 GLN A O 1
ATOM 1708 N N . ALA A 1 211 ? 59.890 15.019 47.238 1.00 61.41 211 ALA A N 1
ATOM 1709 C CA . ALA A 1 211 ? 60.060 16.245 46.461 1.00 59.52 211 ALA A CA 1
ATOM 1710 C C . ALA A 1 211 ? 59.634 16.084 45.000 1.00 55.87 211 ALA A C 1
ATOM 1711 O O . ALA A 1 211 ? 58.973 16.966 44.447 1.00 55.49 211 ALA A O 1
ATOM 1713 N N . SER A 1 212 ? 59.966 14.943 44.396 1.00 60.05 212 SER A N 1
ATOM 1714 C CA . SER A 1 212 ? 59.679 14.692 42.972 1.00 60.30 212 SER A CA 1
ATOM 1715 C C . SER A 1 212 ? 58.205 14.816 42.640 1.00 61.53 212 SER A C 1
ATOM 1716 O O . SER A 1 212 ? 57.844 15.069 41.494 1.00 64.82 212 SER A O 1
ATOM 1719 N N . LEU A 1 213 ? 57.367 14.668 43.663 1.00 59.77 213 LEU A N 1
ATOM 1720 C CA . LEU A 1 213 ? 55.917 14.690 43.516 1.00 58.89 213 LEU A CA 1
ATOM 1721 C C . LEU A 1 213 ? 55.421 16.066 43.204 1.00 58.26 213 LEU A C 1
ATOM 1722 O O . LEU A 1 213 ? 54.243 16.250 42.896 1.00 61.47 213 LEU A O 1
ATOM 1727 N N . SER A 1 214 ? 56.292 17.048 43.375 1.00 57.89 214 SER A N 1
ATOM 1728 C CA . SER A 1 214 ? 55.933 18.389 42.990 1.00 62.03 214 SER A CA 1
ATOM 1729 C C . SER A 1 214 ? 56.581 18.825 41.677 1.00 66.65 214 SER A C 1
ATOM 1730 O O . SER A 1 214 ? 57.749 18.470 41.355 1.00 65.04 214 SER A O 1
ATOM 1733 N N . ASN A 1 215 ? 55.814 19.660 40.981 1.00 67.35 215 ASN A N 1
ATOM 1734 C CA . ASN A 1 215 ? 56.228 20.414 39.797 1.00 74.38 215 ASN A CA 1
ATOM 1735 C C . ASN A 1 215 ? 57.664 20.952 39.858 1.00 75.77 215 ASN A C 1
ATOM 1736 O O . ASN A 1 215 ? 58.527 20.576 39.045 1.00 71.59 215 ASN A O 1
ATOM 1741 N N . SER A 1 216 ? 57.903 21.779 40.880 1.00 67.85 216 SER A N 1
ATOM 1742 C CA . SER A 1 216 ? 59.160 22.509 41.027 1.00 62.03 216 SER A CA 1
ATOM 1743 C C . SER A 1 216 ? 60.252 21.646 41.661 1.00 60.99 216 SER A C 1
ATOM 1744 O O . SER A 1 216 ? 61.430 22.039 41.731 1.00 56.54 216 SER A O 1
ATOM 1747 N N . ASN A 1 217 ? 59.837 20.468 42.117 1.00 58.39 217 ASN A N 1
ATOM 1748 C CA . ASN A 1 217 ? 60.686 19.549 42.867 1.00 59.95 217 ASN A CA 1
ATOM 1749 C C . ASN A 1 217 ? 61.131 20.130 44.196 1.00 61.93 217 ASN A C 1
ATOM 1750 O O . ASN A 1 217 ? 62.212 19.804 44.689 1.00 60.27 217 ASN A O 1
ATOM 1755 N N . GLU A 1 218 ? 60.291 20.997 44.762 1.00 63.40 218 GLU A N 1
ATOM 1756 C CA . GLU A 1 218 ? 60.504 21.547 46.101 1.00 64.89 218 GLU A CA 1
ATOM 1757 C C . GLU A 1 218 ? 59.716 20.730 47.140 1.00 60.95 218 GLU A C 1
ATOM 1758 O O . GLU A 1 218 ? 58.706 20.100 46.813 1.00 56.93 218 GLU A O 1
ATOM 1764 N N . VAL A 1 219 ? 60.142 20.765 48.400 1.00 63.73 219 VAL A N 1
ATOM 1765 C CA . VAL A 1 219 ? 59.435 19.997 49.430 1.00 59.78 219 VAL A CA 1
ATOM 1766 C C . VAL A 1 219 ? 58.126 20.643 49.857 1.00 56.57 219 VAL A C 1
ATOM 1767 O O . VAL A 1 219 ? 58.105 21.767 50.339 1.00 61.04 219 VAL A O 1
ATOM 1771 N N . TRP A 1 220 ? 57.042 19.907 49.654 1.00 54.92 220 TRP A N 1
ATOM 1772 C CA . TRP A 1 220 ? 55.692 20.326 49.983 1.00 55.17 220 TRP A CA 1
ATOM 1773 C C . TRP A 1 220 ? 55.397 19.860 51.414 1.00 62.66 220 TRP A C 1
ATOM 1774 O O . TRP A 1 220 ? 55.994 18.888 51.879 1.00 60.16 220 TRP A O 1
ATOM 1785 N N . GLU A 1 221 ? 54.513 20.554 52.125 1.00 56.70 221 GLU A N 1
ATOM 1786 C CA . GLU A 1 221 ? 54.356 20.278 53.548 1.00 58.78 221 GLU A CA 1
ATOM 1787 C C . GLU A 1 221 ? 53.461 19.073 53.828 1.00 61.09 221 GLU A C 1
ATOM 1788 O O . GLU A 1 221 ? 53.767 18.229 54.685 1.00 54.35 221 GLU A O 1
ATOM 1794 N N . HIS A 1 222 ? 52.363 18.996 53.085 1.00 61.79 222 HIS A N 1
ATOM 1795 C CA . HIS A 1 222 ? 51.251 18.124 53.438 1.00 60.69 222 HIS A CA 1
ATOM 1796 C C . HIS A 1 222 ? 51.019 16.932 52.506 1.00 68.17 222 HIS A C 1
ATOM 1797 O O . HIS A 1 222 ? 50.859 17.078 51.289 1.00 67.32 222 HIS A O 1
ATOM 1804 N N . TYR A 1 223 ? 50.966 15.747 53.107 1.00 67.62 223 TYR A N 1
ATOM 1805 C CA . TYR A 1 223 ? 50.793 14.514 52.355 1.00 66.23 223 TYR A 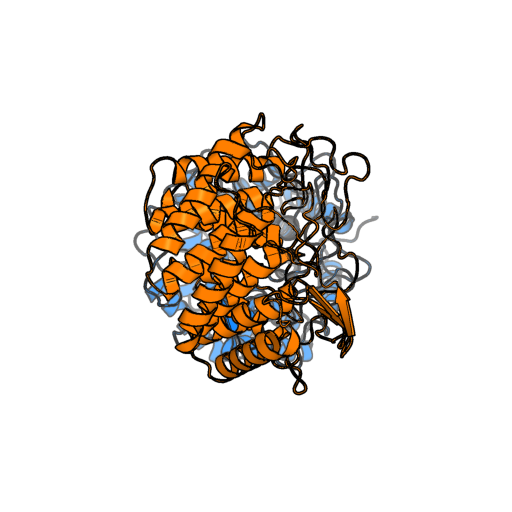CA 1
ATOM 1806 C C . TYR A 1 223 ? 49.704 13.641 52.965 1.00 67.70 223 TYR A C 1
ATOM 1807 O O . TYR A 1 223 ? 49.473 13.665 54.181 1.00 71.82 223 TYR A O 1
ATOM 1816 N N . THR A 1 224 ? 49.035 12.875 52.105 1.00 69.66 224 THR A N 1
ATOM 1817 C CA . THR A 1 224 ? 48.025 11.908 52.519 1.00 66.69 224 THR A CA 1
ATOM 1818 C C . THR A 1 224 ? 48.698 10.710 53.153 1.00 68.99 224 THR A C 1
ATOM 1819 O O . THR A 1 224 ? 49.915 10.570 53.049 1.00 71.41 224 THR A O 1
ATOM 1823 N N . ASN A 1 225 ? 47.926 9.843 53.805 1.00 69.57 225 ASN A N 1
ATOM 1824 C CA . ASN A 1 225 ? 48.519 8.658 54.434 1.00 71.43 225 ASN A CA 1
ATOM 1825 C C . ASN A 1 225 ? 49.110 7.684 53.409 1.00 75.11 225 ASN A C 1
ATOM 1826 O O . ASN A 1 225 ? 49.737 6.701 53.798 1.00 72.66 225 ASN A O 1
ATOM 1831 N N . ASP A 1 226 ? 48.917 7.968 52.115 1.00 79.96 226 ASP A N 1
ATOM 1832 C CA . ASP A 1 226 ? 49.622 7.253 51.047 1.00 76.31 226 ASP A CA 1
ATOM 1833 C C . ASP A 1 226 ? 51.015 7.821 50.847 1.00 77.68 226 ASP A C 1
ATOM 1834 O O . ASP A 1 226 ? 51.857 7.194 50.206 1.00 79.13 226 ASP A O 1
ATOM 1839 N N . TRP A 1 227 ? 51.243 8.989 51.445 1.00 74.36 227 TRP A N 1
ATOM 1840 C CA . TRP A 1 227 ? 52.402 9.838 51.169 1.00 70.11 227 TRP A CA 1
ATOM 1841 C C . TRP A 1 227 ? 52.322 10.344 49.725 1.00 66.80 227 TRP A C 1
ATOM 1842 O O . TRP A 1 227 ? 53.341 10.602 49.084 1.00 67.44 227 TRP A O 1
ATOM 1853 N N . GLN A 1 228 ? 51.093 10.484 49.231 1.00 66.03 228 GLN A N 1
ATOM 1854 C CA . GLN A 1 228 ? 50.826 11.242 48.010 1.00 65.34 228 GLN A CA 1
ATOM 1855 C C . GLN A 1 228 ? 50.554 12.698 48.372 1.00 72.35 228 GLN A C 1
ATOM 1856 O O . GLN A 1 228 ? 50.134 12.993 49.488 1.00 71.28 228 GLN A O 1
ATOM 1862 N N . ILE A 1 229 ? 50.767 13.616 47.440 1.00 70.31 229 ILE A N 1
ATOM 1863 C CA . ILE A 1 229 ? 50.616 15.021 47.781 1.00 68.40 229 ILE A CA 1
ATOM 1864 C C . ILE A 1 229 ? 49.162 15.419 47.971 1.00 77.61 229 ILE A C 1
ATOM 1865 O O . ILE A 1 229 ? 48.319 15.215 47.097 1.00 72.54 229 ILE A O 1
ATOM 1870 N N . ASP A 1 230 ? 48.901 15.999 49.141 1.00 83.72 230 ASP A N 1
ATOM 1871 C CA . ASP A 1 230 ? 47.635 16.644 49.452 1.00 81.54 230 ASP A CA 1
ATOM 1872 C C . ASP A 1 230 ? 47.673 18.106 49.017 1.00 79.90 230 ASP A C 1
ATOM 1873 O O . ASP A 1 230 ? 48.319 18.932 49.665 1.00 80.69 230 ASP A O 1
ATOM 1878 N N . TRP A 1 231 ? 46.999 18.426 47.918 1.00 75.60 231 TRP A N 1
ATOM 1879 C CA . TRP A 1 231 ? 46.872 19.825 47.500 1.00 81.39 231 TRP A CA 1
ATOM 1880 C C . TRP A 1 231 ? 45.834 20.566 48.341 1.00 79.35 231 TRP A C 1
ATOM 1881 O O . TRP A 1 231 ? 44.914 21.187 47.807 1.00 77.15 231 TRP A O 1
ATOM 1892 N N . PRO A 1 244 ? 49.378 25.632 57.069 1.00 83.43 244 PRO A N 1
ATOM 1893 C CA . PRO A 1 244 ? 49.447 26.668 56.023 1.00 82.87 244 PRO A CA 1
ATOM 1894 C C . PRO A 1 244 ? 49.578 26.052 54.624 1.00 81.58 244 PRO A C 1
ATOM 1895 O O . PRO A 1 244 ? 50.099 24.942 54.500 1.00 80.34 244 PRO A O 1
ATOM 1899 N N . TRP A 1 245 ? 49.114 26.761 53.593 1.00 78.96 245 TRP A N 1
ATOM 1900 C CA . TRP A 1 245 ? 49.116 26.219 52.227 1.00 78.12 245 TRP A CA 1
ATOM 1901 C C . TRP A 1 245 ? 50.199 26.829 51.344 1.00 75.80 245 TRP A C 1
ATOM 1902 O O . TRP A 1 245 ? 50.337 28.046 51.291 1.00 73.87 245 TRP A O 1
ATOM 1913 N N . GLY A 1 246 ? 50.947 25.995 50.628 1.00 70.97 246 GLY A N 1
ATOM 1914 C CA . GLY A 1 246 ? 51.945 26.511 49.711 1.00 67.70 246 GLY A CA 1
ATOM 1915 C C . GLY A 1 246 ? 53.328 26.001 50.050 1.00 59.27 246 GLY A C 1
ATOM 1916 O O . GLY A 1 246 ? 53.498 25.215 50.966 1.00 61.82 246 GLY A O 1
ATOM 1917 N N . PHE A 1 247 ? 54.318 26.385 49.261 1.00 66.78 247 PHE A N 1
ATOM 1918 C CA . PHE A 1 247 ? 55.667 26.022 49.616 1.00 58.82 247 PHE A CA 1
ATOM 1919 C C . PHE A 1 247 ? 56.149 27.029 50.616 1.00 60.27 247 PHE A C 1
ATOM 1920 O O . PHE A 1 247 ? 55.939 28.249 50.469 1.00 66.52 247 PHE A O 1
ATOM 1928 N N . GLN A 1 248 ? 56.840 26.476 51.605 1.00 56.47 248 GLN A N 1
ATOM 1929 C CA . GLN A 1 248 ? 57.494 27.189 52.695 1.00 59.27 248 GLN A CA 1
ATOM 1930 C C . GLN A 1 248 ? 59.004 27.288 52.457 1.00 56.42 248 GLN A C 1
ATOM 1931 O O . GLN A 1 248 ? 59.726 26.340 52.718 1.00 57.77 248 GLN A O 1
ATOM 1937 N N . PRO A 1 249 ? 59.490 28.465 52.009 1.00 51.66 249 PRO A N 1
ATOM 1938 C CA . PRO A 1 249 ? 60.904 28.760 51.714 1.00 46.20 249 PRO A CA 1
ATOM 1939 C C . PRO A 1 249 ? 61.837 28.349 52.832 1.00 52.21 249 PRO A C 1
ATOM 1940 O O . PRO A 1 249 ? 62.936 27.830 52.583 1.00 48.93 249 PRO A O 1
ATOM 1944 N N . GLY A 1 250 ? 61.393 28.593 54.065 1.00 49.86 250 GLY A N 1
ATOM 1945 C CA . GLY A 1 250 ? 62.199 28.276 55.226 1.00 49.30 250 GLY A CA 1
ATOM 1946 C C . GLY A 1 250 ? 62.538 26.808 55.341 1.00 45.37 250 GLY A C 1
ATOM 1947 O O . GLY A 1 250 ? 63.624 26.448 55.794 1.00 45.10 250 GLY A O 1
ATOM 1948 N N . HIS A 1 251 ? 61.627 25.953 54.892 1.00 50.34 251 HIS A N 1
ATOM 1949 C CA . HIS A 1 251 ? 61.890 24.514 54.932 1.00 58.52 251 HIS A CA 1
ATOM 1950 C C . HIS A 1 251 ? 62.743 24.058 53.746 1.00 50.92 251 HIS A C 1
ATOM 1951 O O . HIS A 1 251 ? 63.507 23.100 53.857 1.00 51.30 251 HIS A O 1
ATOM 1958 N N . GLN A 1 252 ? 62.671 24.784 52.642 1.00 48.57 252 GLN A N 1
ATOM 1959 C CA . GLN A 1 252 ? 63.552 24.503 51.518 1.00 51.69 252 GLN A CA 1
ATOM 1960 C C . GLN A 1 252 ? 64.991 24.776 51.960 1.00 50.76 252 GLN A C 1
ATOM 1961 O O . GLN A 1 252 ? 65.882 23.933 51.793 1.00 47.20 252 GLN A O 1
ATOM 1967 N N . THR A 1 253 ? 65.211 25.954 52.548 1.00 50.61 253 THR A N 1
ATOM 1968 C CA . THR A 1 253 ? 66.573 26.362 52.909 1.00 51.20 253 THR A CA 1
ATOM 1969 C C . THR A 1 253 ? 67.060 25.578 54.115 1.00 49.15 253 THR A C 1
ATOM 1970 O O . THR A 1 253 ? 68.251 25.247 54.222 1.00 48.68 253 THR A O 1
ATOM 1974 N N . GLU A 1 254 ? 66.122 25.219 54.987 1.00 52.83 254 GLU A N 1
ATOM 1975 C CA . GLU A 1 254 ? 66.457 24.414 56.156 1.00 55.04 254 GLU A CA 1
ATOM 1976 C C . GLU A 1 254 ? 66.949 23.061 55.659 1.00 51.33 254 GLU A C 1
ATOM 1977 O O . GLU A 1 254 ? 68.003 22.576 56.072 1.00 51.45 254 GLU A O 1
ATOM 1983 N N . TRP A 1 255 ? 66.227 22.499 54.698 1.00 50.06 255 TRP A N 1
ATOM 1984 C CA . TRP A 1 255 ? 66.678 21.264 54.076 1.00 52.32 255 TRP A CA 1
ATOM 1985 C C . TRP A 1 255 ? 68.037 21.387 53.388 1.00 53.34 255 TRP A C 1
ATOM 1986 O O . TRP A 1 255 ? 68.869 20.507 53.535 1.00 54.98 255 TRP A O 1
ATOM 1997 N N . ALA A 1 256 ? 68.264 22.456 52.634 1.00 48.74 256 ALA A N 1
ATOM 1998 C CA . ALA A 1 256 ? 69.597 22.696 52.083 1.00 51.83 256 ALA A CA 1
ATOM 1999 C C . ALA A 1 256 ? 70.669 22.551 53.166 1.00 51.37 256 ALA A C 1
ATOM 2000 O O . ALA A 1 256 ? 71.695 21.868 52.990 1.00 52.19 256 ALA A O 1
ATOM 2002 N N . LYS A 1 257 ? 70.414 23.186 54.303 1.00 49.66 257 LYS A N 1
ATOM 2003 C CA . LYS A 1 257 ? 71.352 23.112 55.415 1.00 53.78 257 LYS A CA 1
ATOM 2004 C C . LYS A 1 257 ? 71.557 21.670 55.882 1.00 56.61 257 LYS A C 1
ATOM 2005 O O . LYS A 1 257 ? 72.693 21.218 56.064 1.00 58.52 257 LYS A O 1
ATOM 2011 N N . LEU A 1 258 ? 70.457 20.961 56.111 1.00 54.29 258 LEU A N 1
ATOM 2012 C CA . LEU A 1 258 ? 70.554 19.576 56.558 1.00 54.61 258 LEU A CA 1
ATOM 2013 C C . LEU A 1 258 ? 71.350 18.716 55.551 1.00 55.50 258 LEU A C 1
ATOM 2014 O O . LEU A 1 258 ? 72.229 17.958 55.945 1.00 58.03 258 LEU A O 1
ATOM 2019 N N . LEU A 1 259 ? 71.085 18.871 54.260 1.00 49.23 259 LEU A N 1
ATOM 2020 C CA . LEU A 1 259 ? 71.832 18.143 53.232 1.00 56.67 259 LEU A CA 1
ATOM 2021 C C . LEU A 1 259 ? 73.324 18.426 53.306 1.00 57.55 259 LEU A C 1
ATOM 2022 O O . LEU A 1 259 ? 74.125 17.516 53.160 1.00 60.08 259 LEU A O 1
ATOM 2027 N N . LEU A 1 260 ? 73.710 19.678 53.524 1.00 55.86 260 LEU A N 1
ATOM 2028 C CA . LEU A 1 260 ? 75.143 19.975 53.537 1.00 57.80 260 LEU A CA 1
ATOM 2029 C C . LEU A 1 260 ? 75.780 19.416 54.815 1.00 56.38 260 LEU A C 1
ATOM 2030 O O . LEU A 1 260 ? 76.916 18.905 54.815 1.00 59.78 260 LEU A O 1
ATOM 2035 N N . MET A 1 261 ? 75.024 19.470 55.900 1.00 60.00 261 MET A N 1
ATOM 2036 C CA . MET A 1 261 ? 75.477 18.897 57.153 1.00 59.29 261 MET A CA 1
ATOM 2037 C C . MET A 1 261 ? 75.672 17.362 57.026 1.00 59.55 261 MET A C 1
ATOM 2038 O O . MET A 1 261 ? 76.635 16.802 57.543 1.00 61.34 261 MET A O 1
ATOM 2043 N N . LEU A 1 262 ? 74.772 16.700 56.312 1.00 53.25 262 LEU A N 1
ATOM 2044 C CA . LEU A 1 262 ? 74.894 15.277 56.049 1.00 57.02 262 LEU A CA 1
ATOM 2045 C C . LEU A 1 262 ? 76.048 15.014 55.086 1.00 61.84 262 LEU A C 1
ATOM 2046 O O . LEU A 1 262 ? 76.755 14.024 55.197 1.00 65.09 262 LEU A O 1
ATOM 2051 N N . ASP A 1 263 ? 76.253 15.929 54.150 1.00 63.03 263 ASP A N 1
ATOM 2052 C CA . ASP A 1 263 ? 77.296 15.776 53.154 1.00 63.19 263 ASP A CA 1
ATOM 2053 C C . ASP A 1 263 ? 78.670 15.874 53.800 1.00 66.45 263 ASP A C 1
ATOM 2054 O O . ASP A 1 263 ? 79.659 15.426 53.211 1.00 66.06 263 ASP A O 1
ATOM 2059 N N . LYS A 1 264 ? 78.767 16.476 54.987 1.00 63.78 264 LYS A N 1
ATOM 2060 C CA . LYS A 1 264 ? 80.088 16.471 55.605 1.00 65.97 264 LYS A CA 1
ATOM 2061 C C . LYS A 1 264 ? 80.250 15.243 56.485 1.00 71.90 264 LYS A C 1
ATOM 2062 O O . LYS A 1 264 ? 81.362 14.761 56.677 1.00 75.65 264 LYS A O 1
ATOM 2068 N N . ARG A 1 265 ? 79.153 14.654 56.931 1.00 70.35 265 ARG A N 1
ATOM 2069 C CA . ARG A 1 265 ? 79.273 13.477 57.780 1.00 66.60 265 ARG A CA 1
ATOM 2070 C C . ARG A 1 265 ? 79.393 12.201 56.968 1.00 69.97 265 ARG A C 1
ATOM 2071 O O . ARG A 1 265 ? 80.295 11.394 57.186 1.00 74.36 265 ARG A O 1
ATOM 2079 N N . SER A 1 266 ? 78.500 12.032 56.009 1.00 69.69 266 SER A N 1
ATOM 2080 C CA . SER A 1 266 ? 78.476 10.827 55.205 1.00 63.15 266 SER A CA 1
ATOM 2081 C C . SER A 1 266 ? 78.079 11.223 53.788 1.00 65.03 266 SER A C 1
ATOM 2082 O O . SER A 1 266 ? 76.894 11.207 53.442 1.00 65.47 266 SER A O 1
ATOM 2085 N N . PRO A 1 267 ? 79.077 11.617 52.973 1.00 70.10 267 PRO A N 1
ATOM 2086 C CA . PRO A 1 267 ? 78.893 12.251 51.652 1.00 60.61 267 PRO A CA 1
ATOM 2087 C C . PRO A 1 267 ? 78.043 11.473 50.648 1.00 60.91 267 PRO A C 1
ATOM 2088 O O . PRO A 1 267 ? 77.950 10.257 50.711 1.00 68.55 267 PRO A O 1
ATOM 2092 N N . GLU A 1 268 ? 77.435 12.208 49.725 1.00 60.96 268 GLU A N 1
ATOM 2093 C CA . GLU A 1 268 ? 76.520 11.672 48.726 1.00 60.43 268 GLU A CA 1
ATOM 2094 C C . GLU A 1 268 ? 76.455 12.674 47.578 1.00 63.99 268 GLU A C 1
ATOM 2095 O O . GLU A 1 268 ? 76.241 13.867 47.817 1.00 64.64 268 GLU A O 1
ATOM 2101 N N . ASN A 1 269 ? 76.623 12.212 46.339 1.00 62.14 269 ASN A N 1
ATOM 2102 C CA . ASN A 1 269 ? 76.896 13.146 45.256 1.00 59.16 269 ASN A CA 1
ATOM 2103 C C . ASN A 1 269 ? 75.692 14.009 44.822 1.00 59.89 269 ASN A C 1
ATOM 2104 O O . ASN A 1 269 ? 75.865 14.952 44.048 1.00 62.53 269 ASN A O 1
ATOM 2109 N N . TRP A 1 270 ? 74.489 13.711 45.308 1.00 60.77 270 TRP A N 1
ATOM 2110 C CA . TRP A 1 270 ? 73.330 14.561 45.001 1.00 59.58 270 TRP A CA 1
ATOM 2111 C C . TRP A 1 270 ? 73.067 15.644 46.070 1.00 61.87 270 TRP A C 1
ATOM 2112 O O . TRP A 1 270 ? 72.287 16.578 45.840 1.00 54.38 270 TRP A O 1
ATOM 2123 N N . TYR A 1 271 ? 73.725 15.527 47.225 1.00 64.16 271 TYR A N 1
ATOM 2124 C CA . TYR A 1 271 ? 73.498 16.453 48.339 1.00 58.36 271 TYR A CA 1
ATOM 2125 C C . TYR A 1 271 ? 73.688 17.915 47.933 1.00 59.26 271 TYR A C 1
ATOM 2126 O O . TYR A 1 271 ? 72.762 18.729 48.045 1.00 53.17 271 TYR A O 1
ATOM 2135 N N . LEU A 1 272 ? 74.886 18.241 47.450 1.00 58.44 272 LEU A N 1
ATOM 2136 C CA . LEU A 1 272 ? 75.211 19.624 47.124 1.00 52.03 272 LEU A CA 1
ATOM 2137 C C . LEU A 1 272 ? 74.384 20.186 45.969 1.00 53.61 272 LEU A C 1
ATOM 2138 O O . LEU A 1 272 ? 73.902 21.302 46.078 1.00 56.03 272 LEU A O 1
ATOM 2143 N N . PRO A 1 273 ? 74.223 19.439 44.853 1.00 58.24 273 PRO A N 1
ATOM 2144 C CA . PRO A 1 273 ? 73.339 20.015 43.833 1.00 52.97 273 PRO A CA 1
ATOM 2145 C C . PRO A 1 273 ? 71.895 20.222 44.314 1.00 51.56 273 PRO A C 1
ATOM 2146 O O . PRO A 1 273 ? 71.240 21.177 43.886 1.00 53.40 273 PRO A O 1
ATOM 2150 N N . LYS A 1 274 ? 71.387 19.333 45.161 1.00 49.98 274 LYS A N 1
ATOM 2151 C CA . LYS A 1 274 ? 70.018 19.497 45.633 1.00 50.94 274 LYS A CA 1
ATOM 2152 C C . LYS A 1 274 ? 69.915 20.701 46.590 1.00 55.03 274 LYS A C 1
ATOM 2153 O O . LYS A 1 274 ? 69.000 21.526 46.455 1.00 52.00 274 LYS A O 1
ATOM 2159 N N . ALA A 1 275 ? 70.847 20.805 47.540 1.00 46.96 275 ALA A N 1
ATOM 2160 C CA . ALA A 1 275 ? 70.925 21.969 48.426 1.00 55.16 275 ALA A CA 1
ATOM 2161 C C . ALA A 1 275 ? 70.981 23.263 47.602 1.00 56.77 275 ALA A C 1
ATOM 2162 O O . ALA A 1 275 ? 70.279 24.256 47.877 1.00 53.01 275 ALA A O 1
ATOM 2164 N N . LYS A 1 276 ? 71.833 23.228 46.585 1.00 52.23 276 LYS A N 1
ATOM 2165 C CA . LYS A 1 276 ? 72.053 24.364 45.726 1.00 48.95 276 LYS A CA 1
ATOM 2166 C C . LYS A 1 276 ? 70.733 24.722 45.034 1.00 47.64 276 LYS A C 1
ATOM 2167 O O . LYS A 1 276 ? 70.307 25.884 45.011 1.00 48.76 276 LYS A O 1
ATOM 2173 N N . TYR A 1 277 ? 70.031 23.696 44.571 1.00 51.37 277 TYR A N 1
ATOM 2174 C CA . TYR A 1 277 ? 68.791 23.892 43.815 1.00 55.85 277 TYR A CA 1
ATOM 2175 C C . TYR A 1 277 ? 67.657 24.481 44.669 1.00 55.10 277 TYR A C 1
ATOM 2176 O O . TYR A 1 277 ? 67.077 25.522 44.316 1.00 49.22 277 TYR A O 1
ATOM 2185 N N . LEU A 1 278 ? 67.382 23.822 45.802 1.00 54.47 278 LEU A N 1
ATOM 2186 C CA . LEU A 1 278 ? 66.370 24.256 46.763 1.00 50.79 278 LEU A CA 1
ATOM 2187 C C . LEU A 1 278 ? 66.642 25.667 47.233 1.00 53.71 278 LEU A C 1
ATOM 2188 O O . LEU A 1 278 ? 65.737 26.500 47.242 1.00 56.64 278 LEU A O 1
ATOM 2193 N N . PHE A 1 279 ? 67.878 25.955 47.622 1.00 49.99 279 PHE A N 1
ATOM 2194 C CA . PHE A 1 279 ? 68.143 27.301 48.099 1.00 50.53 279 PHE A CA 1
ATOM 2195 C C . PHE A 1 279 ? 67.931 28.337 46.995 1.00 54.58 279 PHE A C 1
ATOM 2196 O O . PHE A 1 279 ? 67.240 29.329 47.225 1.00 55.58 279 PHE A O 1
ATOM 2204 N N . ASP A 1 280 ? 68.497 28.103 45.807 1.00 54.68 280 ASP A N 1
ATOM 2205 C CA . ASP A 1 280 ? 68.396 29.094 44.730 1.00 56.12 280 ASP A CA 1
ATOM 2206 C C . ASP A 1 280 ? 66.940 29.385 44.424 1.00 54.32 280 ASP A C 1
ATOM 2207 O O . ASP A 1 280 ? 66.523 30.548 44.356 1.00 52.50 280 ASP A O 1
ATOM 2212 N N . LEU A 1 281 ? 66.174 28.312 44.264 1.00 53.26 281 LEU A N 1
ATOM 2213 C CA . LEU A 1 281 ? 64.755 28.413 43.956 1.00 56.29 281 LEU A CA 1
ATOM 2214 C C . LEU A 1 281 ? 63.969 29.132 45.065 1.00 54.90 281 LEU A C 1
ATOM 2215 O O . LEU A 1 281 ? 63.192 30.059 44.778 1.00 53.51 281 LEU A O 1
ATOM 2220 N N . ALA A 1 282 ? 64.148 28.691 46.314 1.00 51.77 282 ALA A N 1
ATOM 2221 C CA . ALA A 1 282 ? 63.422 29.282 47.445 1.00 55.37 282 ALA A CA 1
ATOM 2222 C C . ALA A 1 282 ? 63.746 30.758 47.588 1.00 52.33 282 ALA A C 1
ATOM 2223 O O . ALA A 1 282 ? 62.854 31.604 47.553 1.00 51.55 282 ALA A O 1
ATOM 2225 N N . TYR A 1 283 ? 65.032 31.071 47.679 1.00 49.31 283 TYR A N 1
ATOM 2226 C CA . TYR A 1 283 ? 65.440 32.447 47.875 1.00 51.76 283 TYR A CA 1
ATOM 2227 C C . TYR A 1 283 ? 64.917 33.313 46.734 1.00 54.59 283 TYR A C 1
ATOM 2228 O O . TYR A 1 283 ? 64.319 34.369 46.975 1.00 57.70 283 TYR A O 1
ATOM 2237 N N . LYS A 1 284 ? 65.098 32.865 45.499 1.00 52.94 284 LYS A N 1
ATOM 2238 C CA . LYS A 1 284 ? 64.659 33.699 44.389 1.00 56.54 284 LYS A CA 1
ATOM 2239 C C . LYS A 1 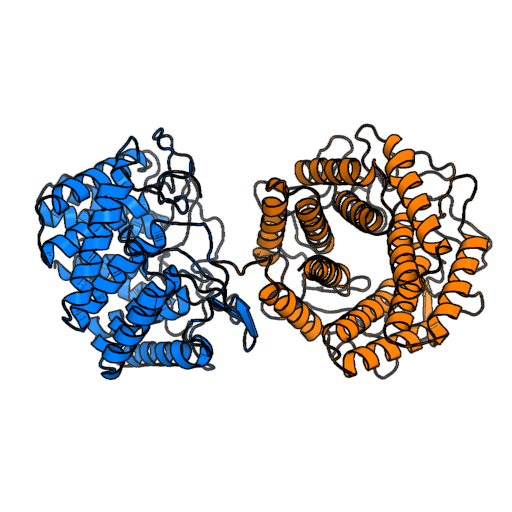284 ? 63.157 33.923 44.432 1.00 54.21 284 LYS A C 1
ATOM 2240 O O . LYS A 1 284 ? 62.692 35.035 44.184 1.00 51.12 284 LYS A O 1
ATOM 2246 N N . LYS A 1 285 ? 62.394 32.898 44.805 1.00 54.54 285 LYS A N 1
ATOM 2247 C CA . LYS A 1 285 ? 60.953 33.096 44.874 1.00 54.45 285 LYS A CA 1
ATOM 2248 C C . LYS A 1 285 ? 60.481 33.965 46.041 1.00 55.37 285 LYS A C 1
ATOM 2249 O O . LYS A 1 285 ? 59.483 34.673 45.909 1.00 56.73 285 LYS A O 1
ATOM 2255 N N . ALA A 1 286 ? 61.193 33.944 47.167 1.00 55.95 286 ALA A N 1
ATOM 2256 C CA . ALA A 1 286 ? 60.621 34.488 48.402 1.00 50.20 286 ALA A CA 1
ATOM 2257 C C . ALA A 1 286 ? 61.265 35.793 48.871 1.00 56.41 286 ALA A C 1
ATOM 2258 O O . ALA A 1 286 ? 60.747 36.471 49.778 1.00 52.28 286 ALA A O 1
ATOM 2260 N N . TRP A 1 287 ? 62.354 36.190 48.223 1.00 50.51 287 TRP A N 1
ATOM 2261 C CA . TRP A 1 287 ? 63.020 37.400 48.658 1.00 48.87 287 TRP A CA 1
ATOM 2262 C C . TRP A 1 287 ? 62.227 38.615 48.226 1.00 52.32 287 TRP A C 1
ATOM 2263 O O . TRP A 1 287 ? 61.831 38.754 47.067 1.00 55.12 287 TRP A O 1
ATOM 2274 N N . ASP A 1 288 ? 61.939 39.459 49.201 1.00 56.61 288 ASP A N 1
ATOM 2275 C CA . ASP A 1 288 ? 61.210 40.691 48.986 1.00 59.45 288 ASP A CA 1
ATOM 2276 C C . ASP A 1 288 ? 62.201 41.751 48.500 1.00 61.67 288 ASP A C 1
ATOM 2277 O O . ASP A 1 288 ? 62.899 42.371 49.300 1.00 63.73 288 ASP A O 1
ATOM 2282 N N . THR A 1 289 ? 62.226 41.969 47.186 1.00 62.21 289 THR A N 1
ATOM 2283 C CA . THR A 1 289 ? 63.225 42.828 46.535 1.00 68.71 289 THR A CA 1
ATOM 2284 C C . THR A 1 289 ? 63.110 44.321 46.836 1.00 70.09 289 THR A C 1
ATOM 2285 O O . THR A 1 289 ? 64.043 45.078 46.556 1.00 71.23 289 THR A O 1
ATOM 2289 N N . LYS A 1 290 ? 61.972 44.744 47.388 1.00 66.54 290 LYS A N 1
ATOM 2290 C CA . LYS A 1 290 ? 61.770 46.153 47.721 1.00 66.78 290 LYS A CA 1
ATOM 2291 C C . LYS A 1 290 ? 62.084 46.476 49.192 1.00 68.01 290 LYS A C 1
ATOM 2292 O O . LYS A 1 290 ? 62.821 47.417 49.489 1.00 67.30 290 LYS A O 1
ATOM 2298 N N . LYS A 1 291 ? 61.565 45.664 50.105 1.00 66.33 291 LYS A N 1
ATOM 2299 C CA . LYS A 1 291 ? 61.715 45.931 51.522 1.00 66.68 291 LYS A CA 1
ATOM 2300 C C . LYS A 1 291 ? 62.631 44.948 52.254 1.00 71.23 291 LYS A C 1
ATOM 2301 O O . LYS A 1 291 ? 62.943 45.153 53.446 1.00 66.42 291 LYS A O 1
ATOM 2307 N N . GLY A 1 292 ? 63.038 43.880 51.560 1.00 64.96 292 GLY A N 1
ATOM 2308 C CA . GLY A 1 292 ? 63.946 42.887 52.130 1.00 59.99 292 GLY A CA 1
ATOM 2309 C C . GLY A 1 292 ? 63.325 41.676 52.814 1.00 58.93 292 GLY A C 1
ATOM 2310 O O . GLY A 1 292 ? 62.139 41.680 53.127 1.00 55.09 292 GLY A O 1
ATOM 2311 N N . GLY A 1 293 ? 64.130 40.629 53.016 1.00 55.15 293 GLY A N 1
ATOM 2312 C CA . GLY A 1 293 ? 63.723 39.468 53.785 1.00 47.62 293 GLY A CA 1
ATOM 2313 C C . GLY A 1 293 ? 62.917 38.456 52.988 1.00 54.53 293 GLY A C 1
ATOM 2314 O O . GLY A 1 293 ? 62.347 38.785 51.957 1.00 55.20 293 GLY A O 1
ATOM 2315 N N . LEU A 1 294 ? 62.826 37.229 53.490 1.00 52.34 294 LEU A N 1
ATOM 2316 C CA . LEU A 1 294 ? 62.019 36.214 52.835 1.00 51.03 294 LEU A CA 1
ATOM 2317 C C . LEU A 1 294 ? 60.604 36.155 53.368 1.00 49.54 294 LEU A C 1
ATOM 2318 O O . LEU A 1 294 ? 60.355 36.132 54.581 1.00 54.33 294 LEU A O 1
ATOM 2323 N N . HIS A 1 295 ? 59.679 36.168 52.424 1.00 48.65 295 HIS A N 1
ATOM 2324 C CA . HIS A 1 295 ? 58.279 35.916 52.684 1.00 52.30 295 HIS A CA 1
ATOM 2325 C C . HIS A 1 295 ? 58.070 34.511 53.220 1.00 52.47 295 HIS A C 1
ATOM 2326 O O . HIS A 1 295 ? 58.934 33.644 53.084 1.00 49.67 295 HIS A O 1
ATOM 2333 N N . TYR A 1 296 ? 56.920 34.295 53.843 1.00 52.97 296 TYR A N 1
ATOM 2334 C CA . TYR A 1 296 ? 56.663 33.050 54.544 1.00 58.09 296 TYR A CA 1
ATOM 2335 C C . TYR A 1 296 ? 56.274 31.895 53.629 1.00 55.79 296 TYR A C 1
ATOM 2336 O O . TYR A 1 296 ? 56.629 30.754 53.886 1.00 60.05 296 TYR A O 1
ATOM 2345 N N . GLY A 1 297 ? 55.560 32.188 52.553 1.00 56.84 297 GLY A N 1
ATOM 2346 C CA . GLY A 1 297 ? 55.086 31.128 51.693 1.00 61.23 297 GLY A CA 1
ATOM 2347 C C . GLY A 1 297 ? 54.632 31.609 50.333 1.00 67.33 297 GLY A C 1
ATOM 2348 O O . GLY A 1 297 ? 54.085 32.716 50.194 1.00 67.02 297 GLY A O 1
ATOM 2349 N N . TYR A 1 298 ? 54.886 30.771 49.326 1.00 63.63 298 TYR A N 1
ATOM 2350 C CA . TYR A 1 298 ? 54.450 31.032 47.954 1.00 64.34 298 TYR A CA 1
ATOM 2351 C C . TYR A 1 298 ? 53.738 29.811 47.387 1.00 64.62 298 TYR A C 1
ATOM 2352 O O . TYR A 1 298 ? 53.851 28.706 47.927 1.00 57.80 298 TYR A O 1
ATOM 2361 N N . ALA A 1 299 ? 52.994 30.014 46.303 1.00 72.33 299 ALA A N 1
ATOM 2362 C CA . ALA A 1 299 ? 52.281 28.914 45.654 1.00 68.79 299 ALA A CA 1
ATOM 2363 C C . ALA A 1 299 ? 53.246 28.130 44.783 1.00 66.02 299 ALA A C 1
ATOM 2364 O O . ALA A 1 299 ? 54.346 28.607 44.503 1.00 67.37 299 ALA A O 1
ATOM 2366 N N . PRO A 1 300 ? 52.865 26.902 44.389 1.00 75.06 300 PRO A N 1
ATOM 2367 C CA . PRO A 1 300 ? 53.642 26.158 43.378 1.00 78.93 300 PRO A CA 1
ATOM 2368 C C . PRO A 1 300 ? 53.762 26.999 42.115 1.00 76.91 300 PRO A C 1
ATOM 2369 O O . PRO A 1 300 ? 54.731 26.931 41.358 1.00 81.35 300 PRO A O 1
ATOM 2373 N N . ASP A 1 301 ? 52.718 27.786 41.910 1.00 74.30 301 ASP A N 1
ATOM 2374 C CA . ASP A 1 301 ? 52.719 28.939 41.026 1.00 79.39 301 ASP A CA 1
ATOM 2375 C C . ASP A 1 301 ? 54.000 29.786 41.119 1.00 77.29 301 ASP A C 1
ATOM 2376 O O . ASP A 1 301 ? 54.498 30.286 40.116 1.00 74.44 301 ASP A O 1
ATOM 2381 N N . GLY A 1 302 ? 54.509 29.967 42.334 1.00 77.18 302 GLY A N 1
ATOM 2382 C CA . GLY A 1 302 ? 55.599 30.897 42.577 1.00 73.21 302 GLY A CA 1
ATOM 2383 C C . GLY A 1 302 ? 55.087 32.236 43.082 1.00 67.50 302 GLY A C 1
ATOM 2384 O O . GLY A 1 302 ? 55.858 33.067 43.568 1.00 65.24 302 GLY A O 1
ATOM 2385 N N . THR A 1 303 ? 53.781 32.451 42.971 1.00 67.60 303 THR A N 1
ATOM 2386 C CA . THR A 1 303 ? 53.159 33.632 43.559 1.00 67.27 303 THR A CA 1
ATOM 2387 C C . THR A 1 303 ? 53.317 33.645 45.075 1.00 69.72 303 THR A C 1
ATOM 2388 O O . THR A 1 303 ? 52.959 32.662 45.742 1.00 68.17 303 THR A O 1
ATOM 2392 N N . VAL A 1 304 ? 53.799 34.758 45.630 1.00 69.44 304 VAL A N 1
ATOM 2393 C CA . VAL A 1 304 ? 53.845 34.901 47.087 1.00 66.98 304 VAL A CA 1
ATOM 2394 C C . VAL A 1 304 ? 52.421 34.960 47.617 1.00 65.90 304 VAL A C 1
ATOM 2395 O O . VAL A 1 304 ? 51.639 35.813 47.214 1.00 68.03 304 VAL A O 1
ATOM 2399 N N . CYS A 1 305 ? 52.080 34.055 48.523 1.00 65.48 305 CYS A N 1
ATOM 2400 C CA . CYS A 1 305 ? 50.715 34.017 49.025 1.00 67.83 305 CYS A CA 1
ATOM 2401 C C . CYS A 1 305 ? 50.606 34.260 50.538 1.00 65.53 305 CYS A C 1
ATOM 2402 O O . CYS A 1 305 ? 49.505 34.325 51.079 1.00 65.42 305 CYS A O 1
ATOM 2405 N N . ASP A 1 306 ? 51.753 34.421 51.195 1.00 65.39 306 ASP A N 1
ATOM 2406 C CA . ASP A 1 306 ? 51.831 34.890 52.579 1.00 61.55 306 ASP A CA 1
ATOM 2407 C C . ASP A 1 306 ? 53.107 35.706 52.725 1.00 53.82 306 ASP A C 1
ATOM 2408 O O . ASP A 1 306 ? 54.202 35.160 52.786 1.00 54.62 306 ASP A O 1
ATOM 2413 N N . PRO A 1 307 ? 52.969 37.022 52.813 1.00 52.90 307 PRO A N 1
ATOM 2414 C CA . PRO A 1 307 ? 54.165 37.863 52.759 1.00 58.24 307 PRO A CA 1
ATOM 2415 C C . PRO A 1 307 ? 54.813 38.163 54.099 1.00 58.76 307 PRO A C 1
ATOM 2416 O O . PRO A 1 307 ? 55.816 38.880 54.130 1.00 61.05 307 PRO A O 1
ATOM 2420 N N . ASP A 1 308 ? 54.278 37.614 55.182 1.00 59.67 308 ASP A N 1
ATOM 2421 C CA . ASP A 1 308 ? 54.845 37.898 56.492 1.00 63.45 308 ASP A CA 1
ATOM 2422 C C . ASP A 1 308 ? 56.273 37.396 56.597 1.00 61.22 308 ASP A C 1
ATOM 2423 O O . ASP A 1 308 ? 56.663 36.416 55.947 1.00 61.77 308 ASP A O 1
ATOM 2428 N N . LYS A 1 309 ? 57.051 38.090 57.417 1.00 53.13 309 LYS A N 1
ATOM 2429 C CA . LYS A 1 309 ? 58.452 37.757 57.589 1.00 56.08 309 LYS A CA 1
ATOM 2430 C C . LYS A 1 309 ? 58.745 37.165 58.984 1.00 52.11 309 LYS A C 1
ATOM 2431 O O . LYS A 1 309 ? 58.643 37.843 60.004 1.00 56.77 309 LYS A O 1
ATOM 2437 N N . TYR A 1 310 ? 59.064 35.875 59.002 1.00 44.35 310 TYR A N 1
ATOM 2438 C CA . TYR A 1 310 ? 59.323 35.128 60.222 1.00 40.75 310 TYR A CA 1
ATOM 2439 C C . TYR A 1 310 ? 60.820 35.028 60.538 1.00 46.49 310 TYR A C 1
ATOM 2440 O O . TYR A 1 310 ? 61.665 35.023 59.649 1.00 52.93 310 TYR A O 1
ATOM 2449 N N . PHE A 1 311 ? 61.149 34.952 61.816 1.00 47.82 311 PHE A N 1
ATOM 2450 C CA . PHE A 1 311 ? 62.540 34.901 62.242 1.00 48.15 311 PHE A CA 1
ATOM 2451 C C . PHE A 1 311 ? 63.241 33.617 61.803 1.00 46.10 311 PHE A C 1
ATOM 2452 O O . PHE A 1 311 ? 64.378 33.641 61.303 1.00 46.41 311 PHE A O 1
ATOM 2460 N N . TRP A 1 312 ? 62.570 32.491 61.991 1.00 42.18 312 TRP A N 1
ATOM 2461 C CA . TRP A 1 312 ? 63.248 31.232 61.775 1.00 51.48 312 TRP A CA 1
ATOM 2462 C C . TRP A 1 312 ? 63.589 31.048 60.287 1.00 54.85 312 TRP A C 1
ATOM 2463 O O . TRP A 1 312 ? 64.598 30.429 59.967 1.00 51.20 312 TRP A O 1
ATOM 2474 N N . VAL A 1 313 ? 62.783 31.635 59.399 1.00 48.37 313 VAL A N 1
ATOM 2475 C CA . VAL A 1 313 ? 63.027 31.568 57.961 1.00 49.52 313 VAL A CA 1
ATOM 2476 C C . VAL A 1 313 ? 64.302 32.330 57.574 1.00 52.78 313 VAL A C 1
ATOM 2477 O O . VAL A 1 313 ? 65.168 31.812 56.848 1.00 50.73 313 VAL A O 1
ATOM 2481 N N . GLN A 1 314 ? 64.436 33.537 58.115 1.00 53.40 314 GLN A N 1
ATOM 2482 C CA . GLN A 1 314 ? 65.643 34.334 57.934 1.00 49.48 314 GLN A CA 1
ATOM 2483 C C . GLN A 1 314 ? 66.879 33.611 58.464 1.00 47.85 314 GLN A C 1
ATOM 2484 O O . GLN A 1 314 ? 67.944 33.612 57.826 1.00 51.00 314 GLN A O 1
ATOM 2490 N N . ALA A 1 315 ? 66.727 32.954 59.609 1.00 52.49 315 ALA A N 1
ATOM 2491 C CA . ALA A 1 315 ? 67.879 32.350 60.262 1.00 53.86 315 ALA A CA 1
ATOM 2492 C C . ALA A 1 315 ? 68.303 31.046 59.575 1.00 49.84 315 ALA A C 1
ATOM 2493 O O . ALA A 1 315 ? 69.477 30.863 59.233 1.00 52.32 315 ALA A O 1
ATOM 2495 N N . GLU A 1 316 ? 67.354 30.154 59.340 1.00 46.34 316 GLU A N 1
ATOM 2496 C CA . GLU A 1 316 ? 67.666 28.894 58.677 1.00 50.08 316 GLU A CA 1
ATOM 2497 C C . GLU A 1 316 ? 68.258 29.211 57.292 1.00 56.50 316 GLU A C 1
ATOM 2498 O O . GLU A 1 316 ? 69.191 28.526 56.819 1.00 49.17 316 GLU A O 1
ATOM 2504 N N . SER A 1 317 ? 67.748 30.276 56.661 1.00 50.67 317 SER A N 1
ATOM 2505 C CA . SER A 1 317 ? 68.254 30.638 55.344 1.00 45.26 317 SER A CA 1
ATOM 2506 C C . SER A 1 317 ? 69.675 31.182 55.397 1.00 47.69 317 SER A C 1
ATOM 2507 O O . SER A 1 317 ? 70.462 30.884 54.496 1.00 50.80 317 SER A O 1
ATOM 2510 N N . PHE A 1 318 ? 70.046 31.966 56.411 1.00 46.40 318 PHE A N 1
ATOM 2511 C CA . PHE A 1 318 ? 71.443 32.403 56.386 1.00 49.19 318 PHE A CA 1
ATOM 2512 C C . PHE A 1 318 ? 72.395 31.264 56.826 1.00 48.90 318 PHE A C 1
ATOM 2513 O O . PHE A 1 318 ? 73.577 31.258 56.447 1.00 51.39 318 PHE A O 1
ATOM 2521 N N . ALA A 1 319 ? 71.904 30.287 57.592 1.00 43.03 319 ALA A N 1
ATOM 2522 C CA . ALA A 1 319 ? 72.750 29.117 57.840 1.00 46.66 319 ALA A CA 1
ATOM 2523 C C . ALA A 1 319 ? 72.998 28.338 56.515 1.00 50.43 319 ALA A C 1
ATOM 2524 O O . ALA A 1 319 ? 74.139 27.975 56.165 1.00 40.95 319 ALA A O 1
ATOM 2526 N N . ALA A 1 320 ? 71.911 28.105 55.784 1.00 46.28 320 ALA A N 1
ATOM 2527 C CA . ALA A 1 320 ? 71.980 27.372 54.545 1.00 50.17 320 ALA A CA 1
ATOM 2528 C C . ALA A 1 320 ? 72.928 28.109 53.605 1.00 56.92 320 ALA A C 1
ATOM 2529 O O . ALA A 1 320 ? 73.794 27.485 52.970 1.00 50.03 320 ALA A O 1
ATOM 2531 N N . ALA A 1 321 ? 72.779 29.434 53.542 1.00 49.31 321 ALA A N 1
ATOM 2532 C CA . ALA A 1 321 ? 73.612 30.251 52.662 1.00 51.04 321 ALA A CA 1
ATOM 2533 C C . ALA A 1 321 ? 75.076 30.115 53.019 1.00 52.84 321 ALA A C 1
ATOM 2534 O O . ALA A 1 321 ? 75.926 30.025 52.132 1.00 51.53 321 ALA A O 1
ATOM 2536 N N . TRP A 1 322 ? 75.380 30.128 54.320 1.00 53.74 322 TRP A N 1
ATOM 2537 C CA . TRP A 1 322 ? 76.783 30.053 54.715 1.00 50.37 322 TRP A CA 1
ATOM 2538 C C . TRP A 1 322 ? 77.383 28.728 54.323 1.00 51.48 322 TRP A C 1
ATOM 2539 O O . TRP A 1 322 ? 78.516 28.672 53.835 1.00 55.32 322 TRP A O 1
ATOM 2550 N N . LEU A 1 323 ? 76.629 27.661 54.558 1.00 51.73 323 LEU A N 1
ATOM 2551 C CA . LEU A 1 323 ? 77.114 26.337 54.208 1.00 57.78 323 LEU A CA 1
ATOM 2552 C C . LEU A 1 323 ? 77.333 26.243 52.705 1.00 53.43 323 LEU A C 1
ATOM 2553 O O . LEU A 1 323 ? 78.350 25.742 52.257 1.00 52.91 323 LEU A O 1
ATOM 2558 N N . LEU A 1 324 ? 76.409 26.803 51.944 1.00 54.01 324 LEU A N 1
ATOM 2559 C CA . LEU A 1 324 ? 76.484 26.783 50.494 1.00 56.60 324 LEU A CA 1
ATOM 2560 C C . LEU A 1 324 ? 77.715 27.525 50.007 1.00 56.57 324 LEU A C 1
ATOM 2561 O O . LEU A 1 324 ? 78.377 27.124 49.034 1.00 53.83 324 LEU A O 1
ATOM 2566 N N . TYR A 1 325 ? 78.043 28.598 50.713 1.00 54.19 325 TYR A N 1
ATOM 2567 C CA . TYR A 1 325 ? 79.173 29.399 50.309 1.00 52.47 325 TYR A CA 1
ATOM 2568 C C . TYR A 1 325 ? 80.455 28.639 50.641 1.00 57.43 325 TYR A C 1
ATOM 2569 O O . TYR A 1 325 ? 81.411 28.670 49.858 1.00 55.81 325 TYR A O 1
ATOM 2578 N N . LYS A 1 326 ? 80.485 27.933 51.775 1.00 54.79 326 LYS A N 1
ATOM 2579 C CA . LYS A 1 326 ? 81.680 27.146 52.083 1.00 58.46 326 LYS A CA 1
ATOM 2580 C C . LYS A 1 326 ? 81.844 26.001 51.084 1.00 57.08 326 LYS A C 1
ATOM 2581 O O . LYS A 1 326 ? 82.958 25.681 50.673 1.00 60.64 326 LYS A O 1
ATOM 2587 N N . ALA A 1 327 ? 80.727 25.396 50.697 1.00 54.06 327 ALA A N 1
ATOM 2588 C CA . ALA A 1 327 ? 80.726 24.241 49.805 1.00 48.81 327 ALA A CA 1
ATOM 2589 C C . ALA A 1 327 ? 81.118 24.575 48.371 1.00 53.84 327 ALA A C 1
ATOM 2590 O O . ALA A 1 327 ? 81.748 23.773 47.696 1.00 56.74 327 ALA A O 1
ATOM 2592 N N . THR A 1 328 ? 80.802 25.780 47.924 1.00 51.49 328 THR A N 1
ATOM 2593 C CA . THR A 1 328 ? 80.930 26.078 46.508 1.00 53.92 328 THR A CA 1
ATOM 2594 C C . THR A 1 328 ? 81.921 27.191 46.220 1.00 58.52 328 THR A C 1
ATOM 2595 O O . THR A 1 328 ? 82.475 27.255 45.119 1.00 58.23 328 THR A O 1
ATOM 2599 N N . LYS A 1 329 ? 82.132 28.054 47.219 1.00 57.89 329 LYS A N 1
ATOM 2600 C CA . LYS A 1 329 ? 82.931 29.280 47.108 1.00 49.35 329 LYS A CA 1
ATOM 2601 C C . LYS A 1 329 ? 82.312 30.231 46.102 1.00 44.53 329 LYS A C 1
ATOM 2602 O O . LYS A 1 329 ? 82.906 31.226 45.715 1.00 47.55 329 LYS A O 1
ATOM 2608 N N . ASP A 1 330 ? 81.099 29.921 45.688 1.00 47.92 330 ASP A N 1
ATOM 2609 C CA . ASP A 1 330 ? 80.328 30.852 44.899 1.00 53.72 330 ASP A CA 1
ATOM 2610 C C . ASP A 1 330 ? 80.039 32.074 45.775 1.00 52.84 330 ASP A C 1
ATOM 2611 O O . ASP A 1 330 ? 79.370 31.946 46.803 1.00 52.25 330 ASP A O 1
ATOM 2616 N N . GLU A 1 331 ? 80.485 33.256 45.345 1.00 51.92 331 GLU A N 1
ATOM 2617 C CA . GLU A 1 331 ? 80.327 34.473 46.154 1.00 58.49 331 GLU A CA 1
ATOM 2618 C C . GLU A 1 331 ? 78.893 34.968 46.180 1.00 60.57 331 GLU A C 1
ATOM 2619 O O . GLU A 1 331 ? 78.534 35.838 46.983 1.00 62.63 331 GLU A O 1
ATOM 2625 N N . THR A 1 332 ? 78.069 34.384 45.324 1.00 56.41 332 THR A N 1
ATOM 2626 C CA . THR A 1 332 ? 76.638 34.631 45.362 1.00 61.30 332 THR A CA 1
ATOM 2627 C C . THR A 1 332 ? 76.063 34.321 46.745 1.00 63.64 332 THR A C 1
ATOM 2628 O O . THR A 1 332 ? 75.296 35.116 47.312 1.00 65.64 332 THR A O 1
ATOM 2632 N N . TYR A 1 333 ? 76.440 33.168 47.293 1.00 54.82 333 TYR A N 1
ATOM 2633 C CA . TYR A 1 333 ? 75.862 32.743 48.551 1.00 55.94 333 TYR A CA 1
ATOM 2634 C C . TYR A 1 333 ? 76.394 33.619 49.679 1.00 59.98 333 TYR A C 1
ATOM 2635 O O . TYR A 1 333 ? 75.646 33.988 50.574 1.00 61.27 333 TYR A O 1
ATOM 2644 N N . TYR A 1 334 ? 77.661 34.009 49.610 1.00 57.33 334 TYR A N 1
ATOM 2645 C CA . TYR A 1 334 ? 78.185 34.928 50.608 1.00 58.05 334 TYR A CA 1
ATOM 2646 C C . TYR A 1 334 ? 77.358 36.207 50.599 1.00 59.88 334 TYR A C 1
ATOM 2647 O O . TYR A 1 334 ? 76.883 36.658 51.650 1.00 61.38 334 TYR A O 1
ATOM 2656 N N . LYS A 1 335 ? 77.156 36.771 49.408 1.00 59.51 335 LYS A N 1
ATOM 2657 C CA . LYS A 1 335 ? 76.385 38.003 49.286 1.00 53.18 335 LYS A CA 1
ATOM 2658 C C . LYS A 1 335 ? 74.975 37.848 49.838 1.00 57.39 335 LYS A C 1
ATOM 2659 O O . LYS A 1 335 ? 74.426 38.785 50.438 1.00 61.85 335 LYS A O 1
ATOM 2665 N N . GLN A 1 336 ? 74.384 36.674 49.632 1.00 54.10 336 GLN A N 1
ATOM 2666 C CA . GLN A 1 336 ? 73.017 36.446 50.087 1.00 54.67 336 GLN A CA 1
ATOM 2667 C C . GLN A 1 336 ? 72.943 36.292 51.603 1.00 57.80 336 GLN A C 1
ATOM 2668 O O . GLN A 1 336 ? 71.970 36.696 52.237 1.00 54.87 336 GLN A O 1
ATOM 2674 N N . TYR A 1 337 ? 73.976 35.674 52.156 1.00 56.46 337 TYR A N 1
ATOM 2675 C CA . TYR A 1 337 ? 74.210 35.600 53.582 1.00 52.58 337 TYR A CA 1
ATOM 2676 C C . TYR A 1 337 ? 74.208 37.017 54.184 1.00 59.47 337 TYR A C 1
ATOM 2677 O O . TYR A 1 337 ? 73.526 37.297 55.202 1.00 54.72 337 TYR A O 1
ATOM 2686 N N . LEU A 1 338 ? 74.966 37.914 53.546 1.00 58.28 338 LEU A N 1
ATOM 2687 C CA . LEU A 1 338 ? 75.016 39.307 53.999 1.00 59.67 338 LEU A CA 1
ATOM 2688 C C . LEU A 1 338 ? 73.657 39.990 53.864 1.00 59.25 338 LEU A C 1
ATOM 2689 O O . LEU A 1 338 ? 73.297 40.806 54.703 1.00 57.52 338 LEU A O 1
ATOM 2694 N N . THR A 1 339 ? 72.918 39.701 52.796 1.00 52.69 339 THR A N 1
ATOM 2695 C CA . THR A 1 339 ? 71.596 40.320 52.654 1.00 53.82 339 THR A CA 1
ATOM 2696 C C . THR A 1 339 ? 70.646 39.862 53.763 1.00 51.58 339 THR A C 1
ATOM 2697 O O . THR A 1 339 ? 69.883 40.654 54.318 1.00 58.72 339 THR A O 1
ATOM 2701 N N . LEU A 1 340 ? 70.687 38.576 54.082 1.00 52.75 340 LEU A N 1
ATOM 2702 C CA . LEU A 1 340 ? 69.809 38.030 55.107 1.00 52.89 340 LEU A CA 1
ATOM 2703 C C . LEU A 1 340 ? 70.153 38.591 56.485 1.00 53.42 340 LEU A C 1
ATOM 2704 O O . LEU A 1 340 ? 69.262 38.986 57.245 1.00 49.38 340 LEU A O 1
ATOM 2709 N N . TRP A 1 341 ? 71.445 38.658 56.793 1.00 54.12 341 TRP A N 1
ATOM 2710 C CA . TRP A 1 341 ? 71.857 39.301 58.030 1.00 53.19 341 TRP A CA 1
ATOM 2711 C C . TRP A 1 341 ? 71.499 40.798 58.058 1.00 55.52 341 TRP A C 1
ATOM 2712 O O . TRP A 1 341 ? 71.105 41.315 59.098 1.00 53.95 341 TRP A O 1
ATOM 2723 N N . GLU A 1 342 ? 71.649 41.503 56.940 1.00 56.48 342 GLU A N 1
ATOM 2724 C CA . GLU A 1 342 ? 71.321 42.930 56.922 1.00 56.99 342 GLU A CA 1
ATOM 2725 C C . GLU A 1 342 ? 69.850 43.128 57.236 1.00 52.22 342 GLU A C 1
ATOM 2726 O O . GLU A 1 342 ? 69.504 43.887 58.146 1.00 50.28 342 GLU A O 1
ATOM 2732 N N . PHE A 1 343 ? 68.989 42.405 56.528 1.00 47.53 343 PHE A N 1
ATOM 2733 C CA . PHE A 1 343 ? 67.564 42.505 56.810 1.00 49.58 343 PHE A CA 1
ATOM 2734 C C . PHE A 1 343 ? 67.283 42.198 58.285 1.00 52.72 343 PHE A C 1
ATOM 2735 O O . PHE A 1 343 ? 66.512 42.911 58.941 1.00 55.41 343 PHE A O 1
ATOM 2743 N N . SER A 1 344 ? 67.918 41.142 58.795 1.00 46.74 344 SER A N 1
ATOM 2744 C CA . SER A 1 344 ? 67.717 40.715 60.177 1.00 51.97 344 SER A CA 1
ATOM 2745 C C . SER A 1 344 ? 68.134 41.760 61.228 1.00 53.53 344 SER A C 1
ATOM 2746 O O . SER A 1 344 ? 67.416 42.021 62.205 1.00 50.09 344 SER A O 1
ATOM 2749 N N . TRP A 1 345 ? 69.307 42.335 61.017 1.00 50.38 345 TRP A N 1
ATOM 2750 C CA . TRP A 1 345 ? 69.864 43.334 61.898 1.00 55.12 345 TRP A CA 1
ATOM 2751 C C . TRP A 1 345 ? 68.974 44.569 61.928 1.00 60.45 345 TRP A C 1
ATOM 2752 O O . TRP A 1 345 ? 68.750 45.175 62.997 1.00 56.35 345 TRP A O 1
ATOM 2763 N N . ASN A 1 346 ? 68.464 44.932 60.749 1.00 50.17 346 ASN A N 1
ATOM 2764 C CA . ASN A 1 346 ? 67.631 46.126 60.614 1.00 52.31 346 ASN A CA 1
ATOM 2765 C C . ASN A 1 346 ? 66.155 45.935 61.010 1.00 52.37 346 ASN A C 1
ATOM 2766 O O . ASN A 1 346 ? 65.438 46.916 61.158 1.00 53.71 346 ASN A O 1
ATOM 2771 N N . HIS A 1 347 ? 65.670 44.701 61.128 1.00 52.41 347 HIS A N 1
ATOM 2772 C CA . HIS A 1 347 ? 64.231 44.526 61.378 1.00 53.35 347 HIS A CA 1
ATOM 2773 C C . HIS A 1 347 ? 63.783 43.398 62.344 1.00 60.81 347 HIS A C 1
ATOM 2774 O O . HIS A 1 347 ? 62.687 43.473 62.912 1.00 61.49 347 HIS A O 1
ATOM 2781 N N . MET A 1 348 ? 64.594 42.352 62.511 1.00 52.40 348 MET A N 1
ATOM 2782 C CA . MET A 1 348 ? 64.162 41.189 63.268 1.00 48.63 348 MET A CA 1
ATOM 2783 C C . MET A 1 348 ? 64.713 41.199 64.672 1.00 56.08 348 MET A C 1
ATOM 2784 O O . MET A 1 348 ? 64.144 40.587 65.582 1.00 57.57 348 MET A O 1
ATOM 2789 N N . ILE A 1 349 ? 65.853 41.845 64.843 1.00 52.96 349 ILE A N 1
ATOM 2790 C CA . ILE A 1 349 ? 66.580 41.724 66.092 1.00 52.63 349 ILE A CA 1
ATOM 2791 C C . ILE A 1 349 ? 66.353 42.890 67.046 1.00 55.57 349 ILE A C 1
ATOM 2792 O O . ILE A 1 349 ? 66.683 44.024 66.727 1.00 61.12 349 ILE A O 1
ATOM 2797 N N . ASP A 1 350 ? 65.811 42.606 68.231 1.00 59.48 350 ASP A N 1
ATOM 2798 C CA . ASP A 1 350 ? 65.559 43.659 69.229 1.00 61.19 350 ASP A CA 1
ATOM 2799 C C . ASP A 1 350 ? 66.886 44.050 69.871 1.00 59.75 350 ASP A C 1
ATOM 2800 O O . ASP A 1 350 ? 67.455 43.295 70.666 1.00 56.45 350 ASP A O 1
ATOM 2805 N N . HIS A 1 351 ? 67.355 45.243 69.516 1.00 59.85 351 HIS A N 1
ATOM 2806 C CA . HIS A 1 351 ? 68.661 45.743 69.936 1.00 60.66 351 HIS A CA 1
ATOM 2807 C C . HIS A 1 351 ? 68.650 46.327 71.330 1.00 59.99 351 HIS A C 1
ATOM 2808 O O . HIS A 1 351 ? 69.709 46.584 71.895 1.00 61.54 351 HIS A O 1
ATOM 2815 N N . THR A 1 352 ? 67.457 46.560 71.868 1.00 61.58 352 THR A N 1
ATOM 2816 C CA . THR A 1 352 ? 67.332 46.991 73.258 1.00 64.99 352 THR A CA 1
ATOM 2817 C C . THR A 1 352 ? 67.401 45.809 74.219 1.00 59.17 352 THR A C 1
ATOM 2818 O O . THR A 1 352 ? 68.285 45.754 75.072 1.00 56.11 352 THR A O 1
ATOM 2822 N N . PHE A 1 353 ? 66.505 44.842 74.032 1.00 57.57 353 PHE A N 1
ATOM 2823 C CA . PHE A 1 353 ? 66.303 43.776 75.017 1.00 59.91 353 PHE A CA 1
ATOM 2824 C C . PHE A 1 353 ? 66.961 42.463 74.607 1.00 52.62 353 PHE A C 1
ATOM 2825 O O . PHE A 1 353 ? 67.143 41.573 75.423 1.00 54.79 353 PHE A O 1
ATOM 2833 N N . GLY A 1 354 ? 67.300 42.338 73.331 1.00 63.22 354 GLY A N 1
ATOM 2834 C CA . GLY A 1 354 ? 67.967 41.143 72.840 1.00 60.20 354 GLY A CA 1
ATOM 2835 C C . GLY A 1 354 ? 66.993 40.158 72.221 1.00 53.23 354 GLY A C 1
ATOM 2836 O O . GLY A 1 354 ? 65.779 40.278 72.425 1.00 51.13 354 GLY A O 1
ATOM 2837 N N . ALA A 1 355 ? 67.541 39.183 71.489 1.00 51.21 355 ALA A N 1
ATOM 2838 C CA . ALA A 1 355 ? 66.781 38.107 70.834 1.00 52.46 355 ALA A CA 1
ATOM 2839 C C . ALA A 1 355 ? 65.935 38.647 69.684 1.00 49.26 355 ALA A C 1
ATOM 2840 O O . ALA A 1 355 ? 65.732 39.847 69.563 1.00 51.44 355 ALA A O 1
ATOM 2842 N N . TRP A 1 356 ? 65.385 37.740 68.887 1.00 46.94 356 TRP A N 1
ATOM 2843 C CA . TRP A 1 356 ? 64.711 38.107 67.652 1.00 50.00 356 TRP A CA 1
ATOM 2844 C C . TRP A 1 356 ? 63.223 38.375 67.809 1.00 44.30 356 TRP A C 1
ATOM 2845 O O . TRP A 1 356 ? 62.548 37.705 68.562 1.00 44.03 356 TRP A O 1
ATOM 2856 N N . TYR A 1 357 ? 62.717 39.366 67.090 1.00 46.41 357 TYR A N 1
ATOM 2857 C CA . TYR A 1 357 ? 61.282 39.504 66.940 1.00 48.14 357 TYR A CA 1
ATOM 2858 C C . TYR A 1 357 ? 60.798 38.268 66.208 1.00 50.11 357 TYR A C 1
ATOM 2859 O O . TYR A 1 357 ? 61.534 37.682 65.408 1.00 50.01 357 TYR A O 1
ATOM 2868 N N . ARG A 1 358 ? 59.571 37.854 66.474 1.00 50.32 358 ARG A N 1
ATOM 2869 C CA . ARG A 1 358 ? 59.093 36.621 65.877 1.00 48.16 358 ARG A CA 1
ATOM 2870 C C . ARG A 1 358 ? 58.604 36.848 64.448 1.00 49.18 358 ARG A C 1
ATOM 2871 O O . ARG A 1 358 ? 58.876 36.050 63.546 1.00 49.57 358 ARG A O 1
ATOM 2879 N N . ILE A 1 359 ? 57.905 37.952 64.232 1.00 43.38 359 ILE A N 1
ATOM 2880 C CA . ILE A 1 359 ? 57.219 38.125 62.970 1.00 52.22 359 ILE A CA 1
ATOM 2881 C C . ILE A 1 359 ? 56.892 39.572 62.636 1.00 52.61 359 ILE A C 1
ATOM 2882 O O . ILE A 1 359 ? 56.370 40.304 63.464 1.00 57.96 359 ILE A O 1
ATOM 2887 N N . LEU A 1 360 ? 57.199 39.968 61.402 1.00 60.83 360 LEU A N 1
ATOM 2888 C CA . LEU A 1 360 ? 56.791 41.267 60.852 1.00 55.35 360 LEU A CA 1
ATOM 2889 C C . LEU A 1 360 ? 55.825 41.084 59.705 1.00 56.10 360 LEU A C 1
ATOM 2890 O O . LEU A 1 360 ? 55.728 39.985 59.140 1.00 61.74 360 LEU A O 1
ATOM 2895 N N . ASP A 1 361 ? 55.084 42.139 59.373 1.00 57.15 361 ASP A N 1
ATOM 2896 C CA . ASP A 1 361 ? 54.225 42.109 58.177 1.00 62.15 361 ASP A CA 1
ATOM 2897 C C . ASP A 1 361 ? 55.022 42.455 56.901 1.00 60.44 361 ASP A C 1
ATOM 2898 O O . ASP A 1 361 ? 56.233 42.720 56.973 1.00 54.89 361 ASP A O 1
ATOM 2903 N N . GLU A 1 362 ? 54.332 42.479 55.755 1.00 66.35 362 GLU A N 1
ATOM 2904 C CA . GLU A 1 362 ? 54.850 43.055 54.494 1.00 63.96 362 GLU A CA 1
ATOM 2905 C C . GLU A 1 362 ? 55.815 44.212 54.662 1.00 64.87 362 GLU A C 1
ATOM 2906 O O . GLU A 1 362 ? 56.870 44.247 54.032 1.00 61.95 362 GLU A O 1
ATOM 2912 N N . ASN A 1 363 ? 55.434 45.152 55.520 1.00 65.91 363 ASN A N 1
ATOM 2913 C CA . ASN A 1 363 ? 56.107 46.435 55.612 1.00 62.31 363 ASN A CA 1
ATOM 2914 C C . ASN A 1 363 ? 57.128 46.478 56.727 1.00 62.62 363 ASN A C 1
ATOM 2915 O O . ASN A 1 363 ? 57.585 47.550 57.112 1.00 66.58 363 ASN A O 1
ATOM 2920 N N . ASN A 1 364 ? 57.451 45.300 57.255 1.00 60.09 364 ASN A N 1
ATOM 2921 C CA . ASN A 1 364 ? 58.431 45.140 58.324 1.00 57.57 364 ASN A CA 1
ATOM 2922 C C . ASN A 1 364 ? 57.950 45.736 59.651 1.00 59.75 364 ASN A C 1
ATOM 2923 O O . ASN A 1 364 ? 58.756 46.070 60.530 1.00 57.84 364 ASN A O 1
ATOM 2928 N N . ALA A 1 365 ? 56.633 45.812 59.818 1.00 53.08 365 ALA A N 1
ATOM 2929 C CA . ALA A 1 365 ? 56.049 46.255 61.079 1.00 53.94 365 ALA A CA 1
ATOM 2930 C C . ALA A 1 365 ? 55.746 45.066 61.971 1.00 59.28 365 ALA A C 1
ATOM 2931 O O . ALA A 1 365 ? 55.228 44.062 61.489 1.00 68.61 365 ALA A O 1
ATOM 2933 N N . GLN A 1 366 ? 56.028 45.174 63.265 1.00 60.35 366 GLN A N 1
ATOM 2934 C CA . GLN A 1 366 ? 55.643 44.118 64.204 1.00 55.86 366 GLN A CA 1
ATOM 2935 C C . GLN A 1 366 ? 54.132 44.049 64.298 1.00 54.19 366 GLN A C 1
ATOM 2936 O O . GLN A 1 366 ? 53.443 45.029 64.068 1.00 56.52 366 GLN A O 1
ATOM 2942 N N . TYR A 1 367 ? 53.610 42.872 64.588 1.00 57.53 367 TYR A N 1
ATOM 2943 C CA . TYR A 1 367 ? 52.174 42.726 64.761 1.00 59.98 367 TYR A CA 1
ATOM 2944 C C . TYR A 1 367 ? 51.776 43.050 66.197 1.00 59.73 367 TYR A C 1
ATOM 2945 O O . TYR A 1 367 ? 50.692 43.587 66.448 1.00 54.02 367 TYR A O 1
ATOM 2954 N N . ASP A 1 368 ? 52.659 42.686 67.125 1.00 52.22 368 ASP A N 1
ATOM 2955 C CA . ASP A 1 368 ? 52.476 42.955 68.538 1.00 59.26 368 ASP A CA 1
ATOM 2956 C C . ASP A 1 368 ? 53.799 42.832 69.305 1.00 63.77 368 ASP A C 1
ATOM 2957 O O . ASP A 1 368 ? 54.879 42.771 68.703 1.00 56.89 368 ASP A O 1
ATOM 2962 N N . ASN A 1 369 ? 53.710 42.763 70.632 1.00 60.82 369 ASN A N 1
ATOM 2963 C CA . ASN A 1 369 ? 54.918 42.741 71.447 1.00 59.33 369 ASN A CA 1
ATOM 2964 C C . ASN A 1 369 ? 55.190 41.382 72.101 1.00 62.43 369 ASN A C 1
ATOM 2965 O O . ASN A 1 369 ? 55.814 41.295 73.171 1.00 64.91 369 ASN A O 1
ATOM 2970 N N . ASN A 1 370 ? 54.715 40.321 71.455 1.00 61.52 370 ASN A N 1
ATOM 2971 C CA . ASN A 1 370 ? 55.052 38.969 71.872 1.00 58.23 370 ASN A CA 1
ATOM 2972 C C . ASN A 1 370 ? 56.329 38.425 71.235 1.00 52.34 370 ASN A C 1
ATOM 2973 O O . ASN A 1 370 ? 56.271 37.677 70.266 1.00 55.61 370 ASN A O 1
ATOM 2978 N N . LYS A 1 371 ? 57.475 38.785 71.810 1.00 51.01 371 LYS A N 1
ATOM 2979 C CA . LYS A 1 371 ? 58.782 38.309 71.345 1.00 52.29 371 LYS A CA 1
ATOM 2980 C C . LYS A 1 371 ? 58.837 36.774 71.178 1.00 51.94 371 LYS A C 1
ATOM 2981 O O . LYS A 1 371 ? 59.166 36.284 70.101 1.00 47.20 371 LYS A O 1
ATOM 2987 N N . SER A 1 372 ? 58.493 36.026 72.233 1.00 54.90 372 SER A N 1
ATOM 2988 C CA . SER A 1 372 ? 58.592 34.570 72.198 1.00 50.48 372 SER A CA 1
ATOM 2989 C C . SER A 1 372 ? 57.459 33.828 72.908 1.00 54.85 372 SER A C 1
ATOM 2990 O O . SER A 1 372 ? 57.592 33.455 74.065 1.00 54.68 372 SER A O 1
ATOM 2993 N N . PRO A 1 373 ? 56.367 33.541 72.192 1.00 57.54 373 PRO A N 1
ATOM 2994 C CA . PRO A 1 373 ? 55.312 32.672 72.731 1.00 50.22 373 PRO A CA 1
ATOM 2995 C C . PRO A 1 373 ? 55.827 31.233 72.805 1.00 52.35 373 PRO A C 1
ATOM 2996 O O . PRO A 1 373 ? 56.979 31.011 72.436 1.00 55.65 373 PRO A O 1
ATOM 3000 N N . ALA A 1 374 ? 55.047 30.288 73.321 1.00 54.79 374 ALA A N 1
ATOM 3001 C CA . ALA A 1 374 ? 55.525 28.902 73.392 1.00 56.06 374 ALA A CA 1
ATOM 3002 C C . ALA A 1 374 ? 55.916 28.437 72.008 1.00 52.96 374 ALA A C 1
ATOM 3003 O O . ALA A 1 374 ? 55.242 28.753 71.028 1.00 58.32 374 ALA A O 1
ATOM 3005 N N . GLY A 1 375 ? 57.027 27.717 71.936 1.00 51.52 375 GLY A N 1
ATOM 3006 C CA . GLY A 1 375 ? 57.579 27.265 70.676 1.00 48.96 375 GLY A CA 1
ATOM 3007 C C . GLY A 1 375 ? 58.860 27.991 70.300 1.00 48.85 375 GLY A C 1
ATOM 3008 O O . GLY A 1 375 ? 59.789 27.389 69.774 1.00 60.42 375 GLY A O 1
ATOM 3009 N N . LYS A 1 376 ? 58.958 29.264 70.633 1.00 40.23 376 LYS A N 1
ATOM 3010 C CA . LYS A 1 376 ? 60.147 30.017 70.288 1.00 44.74 376 LYS A CA 1
ATOM 3011 C C . LYS A 1 376 ? 61.055 30.266 71.501 1.00 48.09 376 LYS A C 1
ATOM 3012 O O . LYS A 1 376 ? 60.683 30.965 72.443 1.00 47.79 376 LYS A O 1
ATOM 3018 N N . THR A 1 377 ? 62.252 29.692 71.460 1.00 35.27 377 THR A N 1
ATOM 3019 C CA . THR A 1 377 ? 63.250 29.943 72.477 1.00 45.78 377 THR A CA 1
ATOM 3020 C C . THR A 1 377 ? 64.470 30.580 71.852 1.00 48.89 377 THR A C 1
ATOM 3021 O O . THR A 1 377 ? 65.507 30.751 72.512 1.00 50.23 377 THR A O 1
ATOM 3025 N N . ASP A 1 378 ? 64.331 30.916 70.570 1.00 45.22 378 ASP A N 1
ATOM 3026 C CA . ASP A 1 378 ? 65.433 31.381 69.732 1.00 47.02 378 ASP A CA 1
ATOM 3027 C C . ASP A 1 378 ? 66.436 30.243 69.539 1.00 47.89 378 ASP A C 1
ATOM 3028 O O . ASP A 1 378 ? 67.635 30.451 69.321 1.00 49.24 378 ASP A O 1
ATOM 3033 N N . TYR A 1 379 ? 65.892 29.033 69.552 1.00 44.47 379 TYR A N 1
ATOM 3034 C CA . TYR A 1 379 ? 66.633 27.856 69.148 1.00 50.24 379 TYR A CA 1
ATOM 3035 C C . TYR A 1 379 ? 67.096 27.999 67.710 1.00 50.01 379 TYR A C 1
ATOM 3036 O O . TYR A 1 379 ? 68.239 27.681 67.390 1.00 45.83 379 TYR A O 1
ATOM 3045 N N . HIS A 1 380 ? 66.217 28.521 66.860 1.00 47.40 380 HIS A N 1
ATOM 3046 C CA . HIS A 1 380 ? 66.526 28.644 65.441 1.00 52.29 380 HIS A CA 1
ATOM 3047 C C . HIS A 1 380 ? 67.691 29.614 65.198 1.00 47.08 380 HIS A C 1
ATOM 3048 O O . HIS A 1 380 ? 68.691 29.253 64.586 1.00 48.81 380 HIS A O 1
ATOM 3055 N N . THR A 1 381 ? 67.633 30.800 65.776 1.00 49.51 381 THR A N 1
ATOM 3056 C CA . THR A 1 381 ? 68.646 31.791 65.461 1.00 47.23 381 THR A CA 1
ATOM 3057 C C . THR A 1 381 ? 69.981 31.477 66.150 1.00 48.44 381 THR A C 1
ATOM 3058 O O . THR A 1 381 ? 71.064 31.627 65.546 1.00 52.22 381 THR A O 1
ATOM 3062 N N . MET A 1 382 ? 69.937 30.989 67.385 1.00 47.58 382 MET A N 1
ATOM 3063 C CA . MET A 1 382 ? 71.202 30.620 67.983 1.00 50.31 382 MET A CA 1
ATOM 3064 C C . MET A 1 382 ? 71.797 29.410 67.302 1.00 46.87 382 MET A C 1
ATOM 3065 O O . MET A 1 382 ? 72.995 29.382 67.060 1.00 49.26 382 MET A O 1
ATOM 3070 N N . GLY A 1 383 ? 70.968 28.433 66.964 1.00 49.49 383 GLY A N 1
ATOM 3071 C CA . GLY A 1 383 ? 71.436 27.280 66.215 1.00 48.39 383 GLY A CA 1
ATOM 3072 C C . GLY A 1 383 ? 72.112 27.672 64.903 1.00 49.06 383 GLY A C 1
ATOM 3073 O O . GLY A 1 383 ? 73.211 27.177 64.587 1.00 51.59 383 GLY A O 1
ATOM 3074 N N . ALA A 1 384 ? 71.491 28.586 64.158 1.00 44.11 384 ALA A N 1
ATOM 3075 C CA . ALA A 1 384 ? 72.064 29.020 62.880 1.00 52.20 384 ALA A CA 1
ATOM 3076 C C . ALA A 1 384 ? 73.427 29.646 63.095 1.00 50.93 384 ALA A C 1
ATOM 3077 O O . ALA A 1 384 ? 74.404 29.302 62.380 1.00 48.66 384 ALA A O 1
ATOM 3079 N N . CYS A 1 385 ? 73.513 30.518 64.108 1.00 45.13 385 CYS A N 1
ATOM 3080 C CA . CYS A 1 385 ? 74.795 31.127 64.429 1.00 39.60 385 CYS A CA 1
ATOM 3081 C C . CYS A 1 385 ? 75.837 30.061 64.797 1.00 49.02 385 CYS A C 1
ATOM 3082 O O . CYS A 1 385 ? 76.971 30.123 64.314 1.00 50.77 385 CYS A O 1
ATOM 3085 N N . TYR A 1 386 ? 75.447 29.079 65.618 1.00 50.91 386 TYR A N 1
ATOM 3086 C CA . TYR A 1 386 ? 76.343 28.000 66.073 1.00 51.33 386 TYR A CA 1
ATOM 3087 C C . TYR A 1 386 ? 76.915 27.205 64.914 1.00 55.80 386 TYR A C 1
ATOM 3088 O O . TYR A 1 386 ? 78.116 26.858 64.911 1.00 57.82 386 TYR A O 1
ATOM 3097 N N . GLU A 1 387 ? 76.071 26.913 63.925 1.00 51.36 387 GLU A N 1
ATOM 3098 C CA . GLU A 1 387 ? 76.572 26.124 62.824 1.00 53.83 387 GLU A CA 1
ATOM 3099 C C . GLU A 1 387 ? 77.451 26.942 61.895 1.00 57.49 387 GLU A C 1
ATOM 3100 O O . GLU A 1 387 ? 78.434 26.406 61.379 1.00 59.07 387 GLU A O 1
ATOM 3106 N N . VAL A 1 388 ? 77.175 28.237 61.728 1.00 54.35 388 VAL A N 1
ATOM 3107 C CA . VAL A 1 388 ? 78.136 29.027 60.970 1.00 47.27 388 VAL A CA 1
ATOM 3108 C C . VAL A 1 388 ? 79.462 29.021 61.744 1.00 57.63 388 VAL A C 1
ATOM 3109 O O . VAL A 1 388 ? 80.537 28.899 61.144 1.00 57.18 388 VAL A O 1
ATOM 3113 N N . LEU A 1 389 ? 79.367 29.116 63.075 1.00 50.62 389 LEU A N 1
ATOM 3114 C CA . LEU A 1 389 ? 80.530 29.168 63.956 1.00 54.16 389 LEU A CA 1
ATOM 3115 C C . LEU A 1 389 ? 81.416 27.931 63.839 1.00 54.03 389 LEU A C 1
ATOM 3116 O O . LEU A 1 389 ? 82.631 28.028 63.975 1.00 53.84 389 LEU A O 1
ATOM 3121 N N . LYS A 1 390 ? 80.817 26.761 63.646 1.00 55.24 390 LYS A N 1
ATOM 3122 C CA . LYS A 1 390 ? 81.634 25.557 63.484 1.00 60.05 390 LYS A CA 1
ATOM 3123 C C . LYS A 1 390 ? 82.580 25.706 62.277 1.00 64.91 390 LYS A C 1
ATOM 3124 O O . LYS A 1 390 ? 83.740 25.297 62.331 1.00 67.57 390 LYS A O 1
ATOM 3130 N N . THR A 1 391 ? 82.100 26.347 61.215 1.00 57.80 391 THR A N 1
ATOM 3131 C CA . THR A 1 391 ? 82.895 26.521 60.007 1.00 57.56 391 THR A CA 1
ATOM 3132 C C . THR A 1 391 ? 84.025 27.543 60.179 1.00 67.78 391 THR A C 1
ATOM 3133 O O . THR A 1 391 ? 84.874 27.677 59.300 1.00 70.77 391 THR A O 1
ATOM 3137 N N . LEU A 1 392 ? 83.991 28.323 61.262 1.00 68.18 392 LEU A N 1
ATOM 3138 C CA . LEU A 1 392 ? 85.071 29.273 61.558 1.00 64.61 392 LEU A CA 1
ATOM 3139 C C . LEU A 1 392 ? 86.052 28.696 62.578 1.00 67.41 392 LEU A C 1
ATOM 3140 O O . LEU A 1 392 ? 86.242 27.476 62.656 1.00 68.19 392 LEU A O 1
ATOM 3145 N N . SER B 1 2 ? 51.050 23.819 67.960 1.00 61.11 2 SER B N 1
ATOM 3146 C CA . SER B 1 2 ? 51.301 24.834 68.980 1.00 64.33 2 SER B CA 1
ATOM 3147 C C . SER B 1 2 ? 50.120 25.097 69.932 1.00 65.90 2 SER B C 1
ATOM 3148 O O . SER B 1 2 ? 50.272 25.735 70.983 1.00 58.67 2 SER B O 1
ATOM 3151 N N . TYR B 1 3 ? 48.976 24.511 69.608 1.00 61.65 3 TYR B N 1
ATOM 3152 C CA . TYR B 1 3 ? 47.743 24.760 70.325 1.00 55.81 3 TYR B CA 1
ATOM 3153 C C . TYR B 1 3 ? 47.337 23.448 70.926 1.00 59.66 3 TYR B C 1
ATOM 3154 O O . TYR B 1 3 ? 47.756 22.408 70.427 1.00 61.50 3 TYR B O 1
ATOM 3163 N N . PRO B 1 4 ? 46.507 23.474 71.978 1.00 59.90 4 PRO B N 1
ATOM 3164 C CA . PRO B 1 4 ? 45.925 22.204 72.393 1.00 63.06 4 PRO B CA 1
ATOM 3165 C C . PRO B 1 4 ? 44.870 21.804 71.366 1.00 61.93 4 PRO B C 1
ATOM 3166 O O . PRO B 1 4 ? 44.410 22.669 70.626 1.00 63.89 4 PRO B O 1
ATOM 3170 N N . ALA B 1 5 ? 44.470 20.540 71.349 1.00 60.41 5 ALA B N 1
ATOM 3171 C CA . ALA B 1 5 ? 43.422 20.069 70.458 1.00 51.70 5 ALA B CA 1
ATOM 3172 C C . ALA B 1 5 ? 42.092 20.545 71.018 1.00 54.74 5 ALA B C 1
ATOM 3173 O O . ALA B 1 5 ? 41.639 20.041 72.042 1.00 60.52 5 ALA B O 1
ATOM 3175 N N . PHE B 1 6 ? 41.499 21.566 70.410 1.00 51.42 6 PHE B N 1
ATOM 3176 C CA . PHE B 1 6 ? 40.333 22.206 71.023 1.00 53.90 6 PHE B CA 1
ATOM 3177 C C . PHE B 1 6 ? 39.124 21.297 70.986 1.00 55.41 6 PHE B C 1
ATOM 3178 O O . PHE B 1 6 ? 38.158 21.500 71.717 1.00 53.58 6 PHE B O 1
ATOM 3186 N N . ASP B 1 7 ? 39.201 20.274 70.147 1.00 57.74 7 ASP B N 1
ATOM 3187 C CA . ASP B 1 7 ? 38.132 19.290 70.022 1.00 60.48 7 ASP B CA 1
ATOM 3188 C C . ASP B 1 7 ? 38.411 18.059 70.893 1.00 60.21 7 ASP B C 1
ATOM 3189 O O . ASP B 1 7 ? 37.773 17.018 70.757 1.00 60.85 7 ASP B O 1
ATOM 3194 N N . SER B 1 8 ? 39.356 18.211 71.811 1.00 62.06 8 SER B N 1
ATOM 3195 C CA . SER B 1 8 ? 39.787 17.129 72.680 1.00 53.29 8 SER B CA 1
ATOM 3196 C C . SER B 1 8 ? 39.023 17.095 74.001 1.00 56.97 8 SER B C 1
ATOM 3197 O O . SER B 1 8 ? 38.725 18.136 74.587 1.00 60.21 8 SER B O 1
ATOM 3200 N N . LYS B 1 9 ? 38.712 15.887 74.462 1.00 57.38 9 LYS B N 1
ATOM 3201 C CA . LYS B 1 9 ? 38.119 15.681 75.773 1.00 53.80 9 LYS B CA 1
ATOM 3202 C C . LYS B 1 9 ? 39.065 16.196 76.854 1.00 54.98 9 LYS B C 1
ATOM 3203 O O . LYS B 1 9 ? 38.648 16.914 77.765 1.00 56.34 9 LYS B O 1
ATOM 3209 N N . THR B 1 10 ? 40.347 15.860 76.722 1.00 51.37 10 THR B N 1
ATOM 3210 C CA . THR B 1 10 ? 41.340 16.287 77.691 1.00 50.96 10 THR B CA 1
ATOM 3211 C C . THR B 1 10 ? 41.376 17.803 77.770 1.00 55.67 10 THR B C 1
ATOM 3212 O O . THR B 1 10 ? 41.310 18.364 78.873 1.00 51.85 10 THR B O 1
ATOM 3216 N N . PHE B 1 11 ? 41.447 18.472 76.616 1.00 51.92 11 PHE B N 1
ATOM 3217 C CA . PHE B 1 11 ? 41.517 19.912 76.664 1.00 48.71 11 PHE B CA 1
ATOM 3218 C C . PHE B 1 11 ? 40.260 20.503 77.292 1.00 54.18 11 PHE B C 1
ATOM 3219 O O . PHE B 1 11 ? 40.339 21.266 78.268 1.00 45.95 11 PHE B O 1
ATOM 3227 N N . LEU B 1 12 ? 39.106 20.124 76.754 1.00 50.66 12 LEU B N 1
ATOM 3228 C CA . LEU B 1 12 ? 37.848 20.701 77.209 1.00 51.18 12 LEU B CA 1
ATOM 3229 C C . LEU B 1 12 ? 37.626 20.505 78.718 1.00 52.29 12 LEU B C 1
ATOM 3230 O O . LEU B 1 12 ? 37.222 21.436 79.409 1.00 50.87 12 LEU B O 1
ATOM 3235 N N . GLU B 1 13 ? 37.913 19.310 79.229 1.00 51.30 13 GLU B N 1
ATOM 3236 C CA . GLU B 1 13 ? 37.765 19.051 80.654 1.00 52.52 13 GLU B CA 1
ATOM 3237 C C . GLU B 1 13 ? 38.761 19.857 81.479 1.00 49.00 13 GLU B C 1
ATOM 3238 O O . GLU B 1 13 ? 38.422 20.368 82.542 1.00 41.60 13 GLU B O 1
ATOM 3244 N N . ALA B 1 14 ? 39.978 19.988 80.968 1.00 47.21 14 ALA B N 1
ATOM 3245 C CA . ALA B 1 14 ? 40.988 20.739 81.679 1.00 45.17 14 ALA B CA 1
ATOM 3246 C C . ALA B 1 14 ? 40.533 22.194 81.811 1.00 50.19 14 ALA B C 1
ATOM 3247 O O . ALA B 1 14 ? 40.569 22.788 82.893 1.00 57.89 14 ALA B O 1
ATOM 3249 N N . HIS B 1 15 ? 40.060 22.736 80.701 1.00 50.97 15 HIS B N 1
ATOM 3250 C CA . HIS B 1 15 ? 39.603 24.111 80.613 1.00 48.72 15 HIS B CA 1
ATOM 3251 C C . HIS B 1 15 ? 38.397 24.377 81.517 1.00 46.69 15 HIS B C 1
ATOM 3252 O O . HIS B 1 15 ? 38.324 25.421 82.181 1.00 45.61 15 HIS B O 1
ATOM 3259 N N . ILE B 1 16 ? 37.434 23.454 81.514 1.00 51.75 16 ILE B N 1
ATOM 3260 C CA . ILE B 1 16 ? 36.282 23.569 82.404 1.00 47.75 16 ILE B CA 1
ATOM 3261 C C . ILE B 1 16 ? 36.759 23.569 83.838 1.00 50.42 16 ILE B C 1
ATOM 3262 O O . ILE B 1 16 ? 36.348 24.408 84.627 1.00 52.49 16 ILE B O 1
ATOM 3267 N N . GLU B 1 17 ? 37.668 22.660 84.163 1.00 50.84 17 GLU B N 1
ATOM 3268 C CA . GLU B 1 17 ? 38.146 22.545 85.532 1.00 49.56 17 GLU B CA 1
ATOM 3269 C C . GLU B 1 17 ? 38.869 23.834 85.939 1.00 53.03 17 GLU B C 1
ATOM 3270 O O . GLU B 1 17 ? 38.762 24.284 87.080 1.00 54.13 17 GLU B O 1
ATOM 3276 N N . LYS B 1 18 ? 39.542 24.476 84.993 1.00 49.79 18 LYS B N 1
ATOM 3277 C CA . LYS B 1 18 ? 40.270 25.688 85.335 1.00 54.85 18 LYS B CA 1
ATOM 3278 C C . LYS B 1 18 ? 39.314 26.866 85.549 1.00 53.51 18 LYS B C 1
ATOM 3279 O O . LYS B 1 18 ? 39.510 27.708 86.443 1.00 54.67 18 LYS B O 1
ATOM 3285 N N . THR B 1 19 ? 38.224 26.871 84.797 1.00 51.60 19 THR B N 1
ATOM 3286 C CA . THR B 1 19 ? 37.219 27.903 85.005 1.00 53.20 19 THR B CA 1
ATOM 3287 C C . THR B 1 19 ? 36.511 27.659 86.356 1.00 53.71 19 THR B C 1
ATOM 3288 O O . THR B 1 19 ? 36.259 28.592 87.121 1.00 54.12 19 THR B O 1
ATOM 3292 N N . MET B 1 20 ? 36.233 26.398 86.663 1.00 48.59 20 MET B N 1
ATOM 3293 C CA . MET B 1 20 ? 35.632 26.055 87.940 1.00 55.15 20 MET B CA 1
ATOM 3294 C C . MET B 1 20 ? 36.524 26.553 89.080 1.00 56.13 20 MET B C 1
ATOM 3295 O O . MET B 1 20 ? 36.064 27.185 90.025 1.00 51.57 20 MET B O 1
ATOM 3300 N N . ALA B 1 21 ? 37.819 26.319 88.936 1.00 55.02 21 ALA B N 1
ATOM 3301 C CA . ALA B 1 21 ? 38.759 26.664 89.968 1.00 44.51 21 ALA B CA 1
ATOM 3302 C C . ALA B 1 21 ? 38.846 28.170 90.122 1.00 52.47 21 ALA B C 1
ATOM 3303 O O . ALA B 1 21 ? 39.138 28.666 91.210 1.00 51.89 21 ALA B O 1
ATOM 3305 N N . PHE B 1 22 ? 38.594 28.920 89.051 1.00 50.94 22 PHE B N 1
ATOM 3306 C CA . PHE B 1 22 ? 38.596 30.370 89.232 1.00 51.10 22 PHE B CA 1
ATOM 3307 C C . PHE B 1 22 ? 37.530 30.840 90.232 1.00 50.88 22 PHE B C 1
ATOM 3308 O O . PHE B 1 22 ? 37.751 31.808 90.954 1.00 48.09 22 PHE B O 1
ATOM 3316 N N . TYR B 1 23 ? 36.368 30.193 90.236 1.00 50.46 23 TYR B N 1
ATOM 3317 C CA . TYR B 1 23 ? 35.249 30.665 91.043 1.00 48.77 23 TYR B CA 1
ATOM 3318 C C . TYR B 1 23 ? 35.212 29.982 92.393 1.00 59.30 23 TYR B C 1
ATOM 3319 O O . TYR B 1 23 ? 34.810 30.583 93.391 1.00 59.01 23 TYR B O 1
ATOM 3328 N N . PHE B 1 24 ? 35.651 28.727 92.410 1.00 53.97 24 PHE B N 1
ATOM 3329 C CA . PHE B 1 24 ? 35.570 27.893 93.594 1.00 58.01 24 PHE B CA 1
ATOM 3330 C C . PHE B 1 24 ? 36.879 27.815 94.389 1.00 63.36 24 PHE B C 1
ATOM 3331 O O . PHE B 1 24 ? 37.948 27.531 93.828 1.00 58.99 24 PHE B O 1
ATOM 3339 N N . PRO B 1 25 ? 36.785 27.973 95.723 1.00 70.26 25 PRO B N 1
ATOM 3340 C CA . PRO B 1 25 ? 35.547 28.127 96.493 1.00 62.67 25 PRO B CA 1
ATOM 3341 C C . PRO B 1 25 ? 35.186 29.567 96.844 1.00 60.28 25 PRO B C 1
ATOM 3342 O O . PRO B 1 25 ? 34.268 29.780 97.638 1.00 60.77 25 PRO B O 1
ATOM 3346 N N . THR B 1 26 ? 35.874 30.530 96.240 1.00 60.25 26 THR B N 1
ATOM 3347 C CA . THR B 1 26 ? 35.722 31.942 96.597 1.00 56.54 26 THR B CA 1
ATOM 3348 C C . THR B 1 26 ? 34.314 32.498 96.466 1.00 59.36 26 THR B C 1
ATOM 3349 O O . THR B 1 26 ? 33.875 33.294 97.292 1.00 64.30 26 THR B O 1
ATOM 3353 N N . CYS B 1 27 ? 33.588 32.048 95.455 1.00 61.67 27 CYS B N 1
ATOM 3354 C CA . CYS B 1 27 ? 32.291 32.628 95.136 1.00 59.69 27 CYS B CA 1
ATOM 3355 C C . CYS B 1 27 ? 31.213 32.239 96.140 1.00 55.50 27 CYS B C 1
ATOM 3356 O O . CYS B 1 27 ? 30.114 32.800 96.128 1.00 51.17 27 CYS B O 1
ATOM 3359 N N . ILE B 1 28 ? 31.523 31.275 97.002 1.00 55.74 28 ILE B N 1
ATOM 3360 C CA . ILE B 1 28 ? 30.552 30.804 97.987 1.00 59.12 28 ILE B CA 1
ATOM 3361 C C . ILE B 1 28 ? 30.427 31.775 99.165 1.00 57.36 28 ILE B C 1
ATOM 3362 O O . ILE B 1 28 ? 31.383 31.969 99.917 1.00 54.63 28 ILE B O 1
ATOM 3367 N N . ASP B 1 29 ? 29.248 32.368 99.331 1.00 58.23 29 ASP B N 1
ATOM 3368 C CA . ASP B 1 29 ? 28.982 33.250 100.473 1.00 60.93 29 ASP B CA 1
ATOM 3369 C C . ASP B 1 29 ? 28.277 32.469 101.581 1.00 58.83 29 ASP B C 1
ATOM 3370 O O . ASP B 1 29 ? 27.102 32.117 101.441 1.00 55.83 29 ASP B O 1
ATOM 3375 N N . PRO B 1 30 ? 28.983 32.219 102.699 1.00 61.99 30 PRO B N 1
ATOM 3376 C CA . PRO B 1 30 ? 28.447 31.390 103.787 1.00 60.74 30 PRO B CA 1
ATOM 3377 C C . PRO B 1 30 ? 27.158 31.965 104.357 1.00 58.56 30 PRO B C 1
ATOM 3378 O O . PRO B 1 30 ? 26.302 31.214 104.837 1.00 60.47 30 PRO B O 1
ATOM 3382 N N . GLU B 1 31 ? 27.027 33.286 104.270 1.00 58.06 31 GLU B N 1
ATOM 3383 C CA . GLU B 1 31 ? 25.817 33.989 104.674 1.00 63.02 31 GLU B CA 1
ATOM 3384 C C . GLU B 1 31 ? 24.647 33.654 103.737 1.00 68.99 31 GLU B C 1
ATOM 3385 O O . GLU B 1 31 ? 23.486 33.912 104.056 1.00 73.81 31 GLU B O 1
ATOM 3391 N N . GLY B 1 32 ? 24.955 33.112 102.562 1.00 60.88 32 GLY B N 1
ATOM 3392 C CA . GLY B 1 32 ? 23.926 32.782 101.593 1.00 63.52 32 GLY B CA 1
ATOM 3393 C C . GLY B 1 32 ? 24.234 33.205 100.158 1.00 65.90 32 GLY B C 1
ATOM 3394 O O . GLY B 1 32 ? 24.689 34.331 99.902 1.00 62.83 32 GLY B O 1
ATOM 3395 N N . GLY B 1 33 ? 23.976 32.297 99.217 1.00 58.71 33 GLY B N 1
ATOM 3396 C CA . GLY B 1 33 ? 24.181 32.578 97.807 1.00 61.02 33 GLY B CA 1
ATOM 3397 C C . GLY B 1 33 ? 25.619 32.641 97.325 1.00 57.49 33 GLY B C 1
ATOM 3398 O O . GLY B 1 33 ? 26.516 31.979 97.860 1.00 58.29 33 GLY B O 1
ATOM 3399 N N . PHE B 1 34 ? 25.831 33.438 96.284 1.00 54.61 34 PHE B N 1
ATOM 3400 C CA . PHE B 1 34 ? 27.154 33.578 95.713 1.00 55.74 34 PHE B CA 1
ATOM 3401 C C . PHE B 1 34 ? 27.550 35.031 95.578 1.00 55.33 34 PHE B C 1
ATOM 3402 O O . PHE B 1 34 ? 26.714 35.879 95.266 1.00 53.58 34 PHE B O 1
ATOM 3410 N N . PHE B 1 35 ? 28.835 35.310 95.763 1.00 54.93 35 PHE B N 1
ATOM 3411 C CA . PHE B 1 35 ? 29.369 36.594 95.334 1.00 61.58 35 PHE B CA 1
ATOM 3412 C C . PHE B 1 35 ? 29.393 36.589 93.812 1.00 59.52 35 PHE B C 1
ATOM 3413 O O . PHE B 1 35 ? 29.641 35.546 93.188 1.00 55.25 35 PHE B O 1
ATOM 3421 N N . GLN B 1 36 ? 29.122 37.752 93.227 1.00 56.69 36 GLN B N 1
ATOM 3422 C CA . GLN B 1 36 ? 28.797 37.821 91.812 1.00 53.38 36 GLN B CA 1
ATOM 3423 C C . GLN B 1 36 ? 29.572 38.892 91.025 1.00 59.81 36 GLN B C 1
ATOM 3424 O O . GLN B 1 36 ? 29.195 39.246 89.897 1.00 59.35 36 GLN B O 1
ATOM 3430 N N . PHE B 1 37 ? 30.646 39.400 91.623 1.00 55.50 37 PHE B N 1
ATOM 3431 C CA . PHE B 1 37 ? 31.463 40.439 91.010 1.00 52.64 37 PHE B CA 1
ATOM 3432 C C . PHE B 1 37 ? 32.942 40.121 91.213 1.00 58.54 37 PHE B C 1
ATOM 3433 O O . PHE B 1 37 ? 33.453 40.179 92.341 1.00 53.24 37 PHE B O 1
ATOM 3441 N N . PHE B 1 38 ? 33.617 39.744 90.130 1.00 53.21 38 PHE B N 1
ATOM 3442 C CA . PHE B 1 38 ? 34.993 39.273 90.223 1.00 49.26 38 PHE B CA 1
ATOM 3443 C C . PHE B 1 38 ? 35.950 40.058 89.363 1.00 51.04 38 PHE B C 1
ATOM 3444 O O . PHE B 1 38 ? 35.610 40.488 88.271 1.00 51.93 38 PHE B O 1
ATOM 3452 N N . LYS B 1 39 ? 37.134 40.300 89.899 1.00 54.33 39 LYS B N 1
ATOM 3453 C CA . LYS B 1 39 ? 38.216 40.881 89.125 1.00 55.27 39 LYS B CA 1
ATOM 3454 C C . LYS B 1 39 ? 38.952 39.779 88.356 1.00 58.35 39 LYS B C 1
ATOM 3455 O O . LYS B 1 39 ? 38.750 38.586 88.649 1.00 57.29 39 LYS B O 1
ATOM 3461 N N . ASP B 1 40 ? 39.804 40.172 87.399 1.00 49.64 40 ASP B N 1
ATOM 3462 C CA . ASP B 1 40 ? 40.623 39.215 86.662 1.00 52.37 40 ASP B CA 1
ATOM 3463 C C . ASP B 1 40 ? 41.317 38.252 87.615 1.00 54.90 40 ASP B C 1
ATOM 3464 O O . ASP B 1 40 ? 41.374 37.046 87.359 1.00 58.77 40 ASP B O 1
ATOM 3469 N N . ASP B 1 41 ? 41.843 38.790 88.716 1.00 56.95 41 ASP B N 1
ATOM 3470 C CA . ASP B 1 41 ? 42.658 37.991 89.635 1.00 55.01 41 ASP B CA 1
ATOM 3471 C C . ASP B 1 41 ? 41.826 37.140 90.573 1.00 50.60 41 ASP B C 1
ATOM 3472 O O . ASP B 1 41 ? 42.376 36.365 91.337 1.00 55.50 41 ASP B O 1
ATOM 3477 N N . GLY B 1 42 ? 40.506 37.295 90.529 1.00 53.03 42 GLY B N 1
ATOM 3478 C CA . GLY B 1 42 ? 39.624 36.501 91.376 1.00 57.13 42 GLY B CA 1
ATOM 3479 C C . GLY B 1 42 ? 38.969 37.217 92.549 1.00 55.94 42 GLY B C 1
ATOM 3480 O O . GLY B 1 42 ? 38.092 36.678 93.226 1.00 63.41 42 GLY B O 1
ATOM 3481 N N . SER B 1 43 ? 39.401 38.439 92.795 1.00 56.29 43 SER B N 1
ATOM 3482 C CA . SER B 1 43 ? 38.899 39.227 93.905 1.00 53.83 43 SER B CA 1
ATOM 3483 C C . SER B 1 43 ? 37.429 39.611 93.768 1.00 54.99 43 SER B C 1
ATOM 3484 O O . SER B 1 43 ? 37.003 40.071 92.705 1.00 58.47 43 SER B O 1
ATOM 3487 N N . VAL B 1 44 ? 36.658 39.472 94.845 1.00 52.68 44 VAL B N 1
ATOM 3488 C CA . VAL B 1 44 ? 35.293 39.988 94.832 1.00 52.57 44 VAL B CA 1
ATOM 3489 C C . VAL B 1 44 ? 35.338 41.507 94.996 1.00 54.69 44 VAL B C 1
ATOM 3490 O O . VAL B 1 44 ? 35.988 41.999 95.897 1.00 60.58 44 VAL B O 1
ATOM 3494 N N . TYR B 1 45 ? 34.705 42.253 94.095 1.00 58.36 45 TYR B N 1
ATOM 3495 C CA . TYR B 1 45 ? 34.754 43.708 94.179 1.00 55.71 45 TYR B CA 1
ATOM 3496 C C . TYR B 1 45 ? 33.374 44.308 94.469 1.00 58.62 45 TYR B C 1
ATOM 3497 O O . TYR B 1 45 ? 33.212 45.521 94.555 1.00 58.86 45 TYR B O 1
ATOM 3506 N N . ASP B 1 46 ? 32.379 43.447 94.617 1.00 60.57 46 ASP B N 1
ATOM 3507 C CA . ASP B 1 46 ? 31.082 43.851 95.149 1.00 58.33 46 ASP B CA 1
ATOM 3508 C C . ASP B 1 46 ? 30.447 42.592 95.712 1.00 66.74 46 ASP B C 1
ATOM 3509 O O . ASP B 1 46 ? 29.871 41.769 94.967 1.00 63.45 46 ASP B O 1
ATOM 3514 N N . PRO B 1 47 ? 30.528 42.451 97.040 1.00 56.64 47 PRO B N 1
ATOM 3515 C CA . PRO B 1 47 ? 30.093 41.225 97.698 1.00 59.66 47 PRO B CA 1
ATOM 3516 C C . PRO B 1 47 ? 28.625 41.301 98.097 1.00 59.93 47 PRO B C 1
ATOM 3517 O O . PRO B 1 47 ? 28.076 40.307 98.581 1.00 59.03 47 PRO B O 1
ATOM 3521 N N . ASN B 1 48 ? 28.005 42.459 97.896 1.00 51.35 48 ASN B N 1
ATOM 3522 C CA . ASN B 1 48 ? 26.633 42.653 98.342 1.00 59.22 48 ASN B CA 1
ATOM 3523 C C . ASN B 1 48 ? 25.567 42.629 97.253 1.00 63.29 48 ASN B C 1
ATOM 3524 O O . ASN B 1 48 ? 24.493 42.064 97.455 1.00 66.02 48 ASN B O 1
ATOM 3529 N N . THR B 1 49 ? 25.834 43.273 96.121 1.00 58.52 49 THR B N 1
ATOM 3530 C CA . THR B 1 49 ? 24.865 43.287 95.031 1.00 61.37 49 THR B CA 1
ATOM 3531 C C . THR B 1 49 ? 24.679 41.875 94.454 1.00 59.50 49 THR B C 1
ATOM 3532 O O . THR B 1 49 ? 25.647 41.148 94.200 1.00 58.28 49 THR B O 1
ATOM 3536 N N . ARG B 1 50 ? 23.426 41.488 94.264 1.00 55.73 50 ARG B N 1
ATOM 3537 C CA . ARG B 1 50 ? 23.120 40.183 93.729 1.00 56.73 50 ARG B CA 1
ATOM 3538 C C . ARG B 1 50 ? 22.097 40.351 92.613 1.00 59.16 50 ARG B C 1
ATOM 3539 O O . ARG B 1 50 ? 21.198 41.213 92.684 1.00 58.08 50 ARG B O 1
ATOM 3547 N N . HIS B 1 51 ? 22.245 39.519 91.589 1.00 53.96 51 HIS B N 1
ATOM 3548 C CA . HIS B 1 51 ? 21.408 39.582 90.405 1.00 56.16 51 HIS B CA 1
ATOM 3549 C C . HIS B 1 51 ? 20.820 38.194 90.156 1.00 56.49 51 HIS B C 1
ATOM 3550 O O . HIS B 1 51 ? 21.497 37.177 90.378 1.00 51.76 51 HIS B O 1
ATOM 3557 N N . LEU B 1 52 ? 19.562 38.153 89.721 1.00 57.72 52 LEU B N 1
ATOM 3558 C CA . LEU B 1 52 ? 18.848 36.890 89.507 1.00 58.48 52 LEU B CA 1
ATOM 3559 C C . LEU B 1 52 ? 19.564 35.976 88.501 1.00 57.75 52 LEU B C 1
ATOM 3560 O O . LEU B 1 52 ? 19.589 34.729 88.637 1.00 54.68 52 LEU B O 1
ATOM 3565 N N . VAL B 1 53 ? 20.142 36.606 87.487 1.00 51.30 53 VAL B N 1
ATOM 3566 C CA . VAL B 1 53 ? 20.809 35.866 86.438 1.00 54.36 53 VAL B CA 1
ATOM 3567 C C . VAL B 1 53 ? 22.054 35.158 86.972 1.00 50.55 53 VAL B C 1
ATOM 3568 O O . VAL B 1 53 ? 22.303 34.015 86.604 1.00 49.83 53 VAL B O 1
ATOM 3572 N N . SER B 1 54 ? 22.819 35.788 87.865 1.00 55.24 54 SER B N 1
ATOM 3573 C CA . SER B 1 54 ? 23.968 35.069 88.437 1.00 51.16 54 SER B CA 1
ATOM 3574 C C . SER B 1 54 ? 23.571 34.081 89.507 1.00 52.21 54 SER B C 1
ATOM 3575 O O . SER 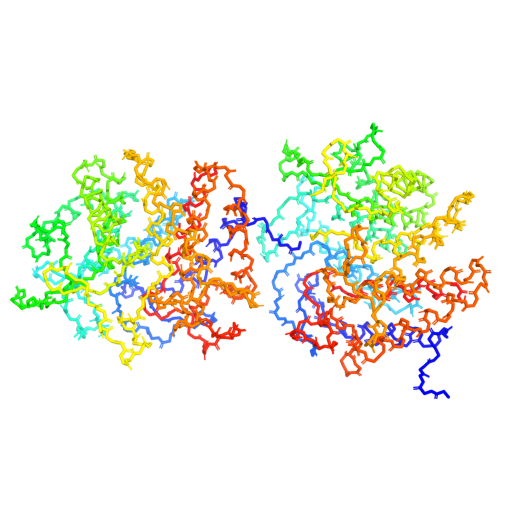B 1 54 ? 24.202 33.029 89.637 1.00 55.11 54 SER B O 1
ATOM 3578 N N . SER B 1 55 ? 22.509 34.387 90.238 1.00 48.83 55 SER B N 1
ATOM 3579 C CA . SER B 1 55 ? 22.034 33.484 91.264 1.00 46.49 55 SER B CA 1
ATOM 3580 C C . SER B 1 55 ? 21.632 32.159 90.633 1.00 53.97 55 SER B C 1
ATOM 3581 O O . SER B 1 55 ? 21.897 31.084 91.184 1.00 53.87 55 SER B O 1
ATOM 3584 N N . THR B 1 56 ? 20.999 32.223 89.466 1.00 56.39 56 THR B N 1
ATOM 3585 C CA . THR B 1 56 ? 20.650 30.988 88.761 1.00 51.11 56 THR B CA 1
ATOM 3586 C C . THR B 1 56 ? 21.816 30.360 87.979 1.00 45.85 56 THR B C 1
ATOM 3587 O O . THR B 1 56 ? 21.994 29.134 87.989 1.00 49.09 56 THR B O 1
ATOM 3591 N N . ARG B 1 57 ? 22.621 31.186 87.324 1.00 46.46 57 ARG B N 1
ATOM 3592 C CA . ARG B 1 57 ? 23.686 30.650 86.488 1.00 46.71 57 ARG B CA 1
ATOM 3593 C C . ARG B 1 57 ? 24.738 29.940 87.322 1.00 51.54 57 ARG B C 1
ATOM 3594 O O . ARG B 1 57 ? 25.320 28.951 86.857 1.00 49.64 57 ARG B O 1
ATOM 3602 N N . PHE B 1 58 ? 24.982 30.407 88.550 1.00 47.85 58 PHE B N 1
ATOM 3603 C CA . PHE B 1 58 ? 25.935 29.688 89.405 1.00 49.69 58 PHE B CA 1
ATOM 3604 C C . PHE B 1 58 ? 25.378 28.305 89.801 1.00 49.06 58 PHE B C 1
ATOM 3605 O O . PHE B 1 58 ? 26.129 27.338 90.000 1.00 51.52 58 PHE B O 1
ATOM 3613 N N . ILE B 1 59 ? 24.057 28.204 89.891 1.00 48.03 59 ILE B N 1
ATOM 3614 C CA . ILE B 1 59 ? 23.426 26.920 90.168 1.00 48.20 59 ILE B CA 1
ATOM 3615 C C . ILE B 1 59 ? 23.685 25.987 88.992 1.00 47.11 59 ILE B C 1
ATOM 3616 O O . ILE B 1 59 ? 24.076 24.836 89.183 1.00 46.15 59 ILE B O 1
ATOM 3621 N N . PHE B 1 60 ? 23.484 26.486 87.775 1.00 50.69 60 PHE B N 1
ATOM 3622 C CA . PHE B 1 60 ? 23.846 25.693 86.587 1.00 52.70 60 PHE B CA 1
ATOM 3623 C C . PHE B 1 60 ? 25.317 25.255 86.647 1.00 48.49 60 PHE B C 1
ATOM 3624 O O . PHE B 1 60 ? 25.638 24.096 86.392 1.00 46.09 60 PHE B O 1
ATOM 3632 N N . ASN B 1 61 ? 26.195 26.191 87.002 1.00 47.30 61 ASN B N 1
ATOM 3633 C CA . ASN B 1 61 ? 27.623 25.921 87.078 1.00 49.01 61 ASN B CA 1
ATOM 3634 C C . ASN B 1 61 ? 27.895 24.698 87.947 1.00 54.18 61 ASN B C 1
ATOM 3635 O O . ASN B 1 61 ? 28.407 23.666 87.483 1.00 50.69 61 ASN B O 1
ATOM 3640 N N . PHE B 1 62 ? 27.497 24.804 89.214 1.00 58.88 62 PHE B N 1
ATOM 3641 C CA . PHE B 1 62 ? 27.878 23.793 90.196 1.00 54.27 62 PHE B CA 1
ATOM 3642 C C . PHE B 1 62 ? 27.119 22.496 89.980 1.00 52.87 62 PHE B C 1
ATOM 3643 O O . PHE B 1 62 ? 27.671 21.422 90.177 1.00 55.47 62 PHE B O 1
ATOM 3651 N N . ALA B 1 63 ? 25.874 22.595 89.529 1.00 51.37 63 ALA B N 1
ATOM 3652 C CA . ALA B 1 63 ? 25.089 21.408 89.220 1.00 49.43 63 ALA B CA 1
ATOM 3653 C C . ALA B 1 63 ? 25.740 20.598 88.099 1.00 57.66 63 ALA B C 1
ATOM 3654 O O . ALA B 1 63 ? 25.996 19.400 88.260 1.00 58.45 63 ALA B O 1
ATOM 3656 N N . GLN B 1 64 ? 26.020 21.257 86.975 1.00 56.30 64 GLN B N 1
ATOM 3657 C CA . GLN B 1 64 ? 26.675 20.609 85.844 1.00 54.00 64 GLN B CA 1
ATOM 3658 C C . GLN B 1 64 ? 28.030 20.026 86.248 1.00 54.13 64 GLN B C 1
ATOM 3659 O O . GLN B 1 64 ? 28.409 18.926 85.835 1.00 56.07 64 GLN B O 1
ATOM 3665 N N . ALA B 1 65 ? 28.749 20.767 87.080 1.00 54.25 65 ALA B N 1
ATOM 3666 C CA . ALA B 1 65 ? 30.054 20.324 87.544 1.00 56.00 65 ALA B CA 1
ATOM 3667 C C . ALA B 1 65 ? 29.926 19.052 88.386 1.00 63.48 65 ALA B C 1
ATOM 3668 O O . ALA B 1 65 ? 30.782 18.161 88.338 1.00 68.43 65 ALA B O 1
ATOM 3670 N N . TYR B 1 66 ? 28.862 18.967 89.170 1.00 55.52 66 TYR B N 1
ATOM 3671 C CA . TYR B 1 66 ? 28.628 17.764 89.947 1.00 61.18 66 TYR B CA 1
ATOM 3672 C C . TYR B 1 66 ? 28.227 16.610 89.045 1.00 66.12 66 TYR B C 1
ATOM 3673 O O . TYR B 1 66 ? 28.650 15.484 89.258 1.00 69.78 66 TYR B O 1
ATOM 3682 N N . LEU B 1 67 ? 27.400 16.882 88.042 1.00 59.85 67 LEU B N 1
ATOM 3683 C CA . LEU B 1 67 ? 26.950 15.821 87.154 1.00 57.98 67 LEU B CA 1
ATOM 3684 C C . LEU B 1 67 ? 28.108 15.266 86.334 1.00 61.61 67 LEU B C 1
ATOM 3685 O O . LEU B 1 67 ? 28.075 14.125 85.907 1.00 64.60 67 LEU B O 1
ATOM 3690 N N . HIS B 1 68 ? 29.130 16.072 86.089 1.00 64.11 68 HIS B N 1
ATOM 3691 C CA . HIS B 1 68 ? 30.224 15.585 85.257 1.00 62.48 68 HIS B CA 1
ATOM 3692 C C . HIS B 1 68 ? 31.396 15.037 86.063 1.00 65.88 68 HIS B C 1
ATOM 3693 O O . HIS B 1 68 ? 32.030 14.077 85.643 1.00 67.94 68 HIS B O 1
ATOM 3700 N N . THR B 1 69 ? 31.685 15.620 87.221 1.00 63.40 69 THR B N 1
ATOM 3701 C CA . THR B 1 69 ? 32.833 15.154 87.997 1.00 67.89 69 THR B CA 1
ATOM 3702 C C . THR B 1 69 ? 32.414 14.273 89.169 1.00 66.79 69 THR B C 1
ATOM 3703 O O . THR B 1 69 ? 33.220 13.514 89.702 1.00 67.11 69 THR B O 1
ATOM 3707 N N . ASN B 1 70 ? 31.137 14.358 89.529 1.00 70.78 70 ASN B N 1
ATOM 3708 C CA . ASN B 1 70 ? 30.564 13.697 90.703 1.00 66.82 70 ASN B CA 1
ATOM 3709 C C . ASN B 1 70 ? 31.275 14.109 91.998 1.00 72.58 70 ASN B C 1
ATOM 3710 O O . ASN B 1 70 ? 31.272 13.377 92.990 1.00 79.09 70 ASN B O 1
ATOM 3715 N N . ILE B 1 71 ? 31.900 15.279 91.966 1.00 67.17 71 ILE B N 1
ATOM 3716 C CA . ILE B 1 71 ? 32.492 15.890 93.142 1.00 65.14 71 ILE B CA 1
ATOM 3717 C C . ILE B 1 71 ? 31.402 16.490 94.044 1.00 71.11 71 ILE B C 1
ATOM 3718 O O . ILE B 1 71 ? 30.601 17.325 93.611 1.00 65.06 71 ILE B O 1
ATOM 3723 N N . ALA B 1 72 ? 31.390 16.046 95.303 1.00 76.96 72 ALA B N 1
ATOM 3724 C CA . ALA B 1 72 ? 30.302 16.311 96.242 1.00 70.39 72 ALA B CA 1
ATOM 3725 C C . ALA B 1 72 ? 30.114 17.791 96.543 1.00 70.91 72 ALA B C 1
ATOM 3726 O O . ALA B 1 72 ? 28.983 18.272 96.612 1.00 74.04 72 ALA B O 1
ATOM 3728 N N . GLU B 1 73 ? 31.220 18.510 96.710 1.00 68.85 73 GLU B N 1
ATOM 3729 C CA . GLU B 1 73 ? 31.166 19.913 97.092 1.00 66.40 73 GLU B CA 1
ATOM 3730 C C . GLU B 1 73 ? 30.524 20.771 95.997 1.00 70.63 73 GLU B C 1
ATOM 3731 O O . GLU B 1 73 ? 30.062 21.889 96.266 1.00 66.71 73 GLU B O 1
ATOM 3737 N N . TYR B 1 74 ? 30.458 20.245 94.771 1.00 62.15 74 TYR B N 1
ATOM 3738 C CA . TYR B 1 74 ? 29.792 20.978 93.701 1.00 63.20 74 TYR B CA 1
ATOM 3739 C C . TYR B 1 74 ? 28.297 20.852 93.902 1.00 62.94 74 TYR B C 1
ATOM 3740 O O . TYR B 1 74 ? 27.560 21.827 93.766 1.00 63.35 74 TYR B O 1
ATOM 3749 N N . LYS B 1 75 ? 27.859 19.659 94.279 1.00 66.84 75 LYS B N 1
ATOM 3750 C CA . LYS B 1 75 ? 26.462 19.453 94.639 1.00 68.33 75 LYS B CA 1
ATOM 3751 C C . LYS B 1 75 ? 26.084 20.271 95.870 1.00 66.95 75 LYS B C 1
ATOM 3752 O O . LYS B 1 75 ? 24.978 20.832 95.944 1.00 67.06 75 LYS B O 1
ATOM 3758 N N . HIS B 1 76 ? 27.013 20.370 96.818 1.00 63.76 76 HIS B N 1
ATOM 3759 C CA . HIS B 1 76 ? 26.760 21.136 98.031 1.00 68.85 76 HIS B CA 1
ATOM 3760 C C . HIS B 1 76 ? 26.620 22.630 97.693 1.00 64.57 76 HIS B C 1
ATOM 3761 O O . HIS B 1 76 ? 25.700 23.300 98.168 1.00 59.01 76 HIS B O 1
ATOM 3768 N N . ALA B 1 77 ? 27.466 23.125 96.791 1.00 68.56 77 ALA B N 1
ATOM 3769 C CA . ALA B 1 77 ? 27.400 24.526 96.375 1.00 60.56 77 ALA B CA 1
ATOM 3770 C C . ALA B 1 77 ? 26.134 24.810 95.562 1.00 58.61 77 ALA B C 1
ATOM 3771 O O . ALA B 1 77 ? 25.518 25.886 95.683 1.00 51.60 77 ALA B O 1
ATOM 3773 N N . ALA B 1 78 ? 25.742 23.837 94.742 1.00 56.51 78 ALA B N 1
ATOM 3774 C CA . ALA B 1 78 ? 24.547 23.985 93.921 1.00 62.16 78 ALA B CA 1
ATOM 3775 C C . ALA B 1 78 ? 23.312 24.088 94.808 1.00 60.42 78 ALA B C 1
ATOM 3776 O O . ALA B 1 78 ? 22.420 24.924 94.570 1.00 53.93 78 ALA B O 1
ATOM 3778 N N . VAL B 1 79 ? 23.267 23.237 95.833 1.00 59.90 79 VAL B N 1
ATOM 3779 C CA . VAL B 1 79 ? 22.156 23.246 96.774 1.00 52.23 79 VAL B CA 1
ATOM 3780 C C . VAL B 1 79 ? 22.135 24.544 97.591 1.00 61.07 79 VAL B C 1
ATOM 3781 O O . VAL B 1 79 ? 21.072 25.145 97.796 1.00 63.03 79 VAL B O 1
ATOM 3785 N N . HIS B 1 80 ? 23.303 24.984 98.049 1.00 59.17 80 HIS B N 1
ATOM 3786 C CA . HIS B 1 80 ? 23.400 26.287 98.691 1.00 58.57 80 HIS B CA 1
ATOM 3787 C C . HIS B 1 80 ? 22.764 27.362 97.784 1.00 57.66 80 HIS B C 1
ATOM 3788 O O . HIS B 1 80 ? 21.972 28.206 98.236 1.00 62.98 80 HIS B O 1
ATOM 3795 N N . GLY B 1 81 ? 23.063 27.280 96.491 1.00 57.13 81 GLY B N 1
ATOM 3796 C CA . GLY B 1 81 ? 22.476 28.193 95.527 1.00 62.46 81 GLY B CA 1
ATOM 3797 C C . GLY B 1 81 ? 20.957 28.096 95.464 1.00 57.82 81 GLY B C 1
ATOM 3798 O O . GLY B 1 81 ? 20.267 29.113 95.389 1.00 51.46 81 GLY B O 1
ATOM 3799 N N . ILE B 1 82 ? 20.431 26.874 95.473 1.00 56.92 82 ILE B N 1
ATOM 3800 C CA . ILE B 1 82 ? 18.983 26.700 95.480 1.00 58.33 82 ILE B CA 1
ATOM 3801 C C . ILE B 1 82 ? 18.350 27.345 96.694 1.00 62.81 82 ILE B C 1
ATOM 3802 O O . ILE B 1 82 ? 17.309 27.997 96.577 1.00 65.20 82 ILE B O 1
ATOM 3807 N N . GLN B 1 83 ? 18.999 27.196 97.849 1.00 66.58 83 GLN B N 1
ATOM 3808 C CA . GLN B 1 83 ? 18.502 27.809 99.075 1.00 65.18 83 GLN B CA 1
ATOM 3809 C C . GLN B 1 83 ? 18.433 29.313 98.939 1.00 67.02 83 GLN B C 1
ATOM 3810 O O . GLN B 1 83 ? 17.429 29.923 99.291 1.00 67.15 83 GLN B O 1
ATOM 3816 N N . TYR B 1 84 ? 19.505 29.921 98.440 1.00 59.44 84 TYR B N 1
ATOM 3817 C CA . TYR B 1 84 ? 19.485 31.370 98.302 1.00 58.35 84 TYR B CA 1
ATOM 3818 C C . TYR B 1 84 ? 18.406 31.810 97.328 1.00 62.45 84 TYR B C 1
ATOM 3819 O O . TYR B 1 84 ? 17.740 32.833 97.528 1.00 62.42 84 TYR B O 1
ATOM 3828 N N . LEU B 1 85 ? 18.229 31.016 96.277 1.00 67.81 85 LEU B N 1
ATOM 3829 C CA . LEU B 1 85 ? 17.265 31.350 95.246 1.00 67.56 85 LEU B CA 1
ATOM 3830 C C . LEU B 1 85 ? 15.873 31.372 95.849 1.00 70.01 85 LEU B C 1
ATOM 3831 O O . LEU B 1 85 ? 15.143 32.357 95.697 1.00 71.11 85 LEU B O 1
ATOM 3836 N N . ARG B 1 86 ? 15.537 30.313 96.588 1.00 73.18 86 ARG B N 1
ATOM 3837 C CA . ARG B 1 86 ? 14.167 30.135 97.073 1.00 73.77 86 ARG B CA 1
ATOM 3838 C C . ARG B 1 86 ? 13.868 30.932 98.331 1.00 67.06 86 ARG B C 1
ATOM 3839 O O . ARG B 1 86 ? 12.710 31.260 98.569 1.00 75.70 86 ARG B O 1
ATOM 3847 N N . GLN B 1 87 ? 14.884 31.236 99.138 1.00 66.60 87 GLN B N 1
ATOM 3848 C CA . GLN B 1 87 ? 14.637 31.942 100.405 1.00 74.51 87 GLN B CA 1
ATOM 3849 C C . GLN B 1 87 ? 14.829 33.468 100.277 1.00 68.29 87 GLN B C 1
ATOM 3850 O O . GLN B 1 87 ? 14.148 34.225 100.954 1.00 81.09 87 GLN B O 1
ATOM 3856 N N . ARG B 1 88 ? 15.694 33.922 99.374 1.00 68.23 88 ARG B N 1
ATOM 3857 C CA . ARG B 1 88 ? 15.980 35.354 99.262 1.00 59.04 88 ARG B CA 1
ATOM 3858 C C . ARG B 1 88 ? 15.358 35.990 98.012 1.00 66.61 88 ARG B C 1
ATOM 3859 O O . ARG B 1 88 ? 14.846 37.112 98.081 1.00 68.54 88 ARG B O 1
ATOM 3867 N N . HIS B 1 89 ? 15.431 35.307 96.869 1.00 63.73 89 HIS B N 1
ATOM 3868 C CA . HIS B 1 89 ? 14.936 35.878 95.609 1.00 65.71 89 HIS B CA 1
ATOM 3869 C C . HIS B 1 89 ? 13.425 35.786 95.417 1.00 62.61 89 HIS B C 1
ATOM 3870 O O . HIS B 1 89 ? 12.802 36.700 94.864 1.00 59.61 89 HIS B O 1
ATOM 3877 N N . GLN B 1 90 ? 12.843 34.681 95.862 1.00 61.52 90 GLN B N 1
ATOM 3878 C CA . GLN B 1 90 ? 11.432 34.420 95.619 1.00 66.55 90 GLN B CA 1
ATOM 3879 C C . GLN B 1 90 ? 10.536 35.213 96.564 1.00 73.09 90 GLN B C 1
ATOM 3880 O O . GLN B 1 90 ? 10.451 34.904 97.758 1.00 69.66 90 GLN B O 1
ATOM 3886 N N . SER B 1 91 ? 9.878 36.238 96.027 1.00 71.52 91 SER B N 1
ATOM 3887 C CA . SER B 1 91 ? 8.921 37.023 96.798 1.00 68.36 91 SER B CA 1
ATOM 3888 C C . SER B 1 91 ? 7.592 36.266 96.826 1.00 76.98 91 SER B C 1
ATOM 3889 O O . SER B 1 91 ? 7.429 35.258 96.118 1.00 76.46 91 SER B O 1
ATOM 3892 N N . GLN B 1 92 ? 6.642 36.739 97.633 1.00 81.66 92 GLN B N 1
ATOM 3893 C CA . GLN B 1 92 ? 5.446 35.943 97.875 1.00 82.88 92 GLN B CA 1
ATOM 3894 C C . GLN B 1 92 ? 4.472 35.964 96.695 1.00 82.78 92 GLN B C 1
ATOM 3895 O O . GLN B 1 92 ? 3.591 35.111 96.609 1.00 83.36 92 GLN B O 1
ATOM 3901 N N . SER B 1 93 ? 4.684 36.858 95.729 1.00 85.41 93 SER B N 1
ATOM 3902 C CA . SER B 1 93 ? 3.842 36.865 94.523 1.00 79.43 93 SER B CA 1
ATOM 3903 C C . SER B 1 93 ? 4.237 35.737 93.592 1.00 77.45 93 SER B C 1
ATOM 3904 O O . SER B 1 93 ? 3.666 35.596 92.518 1.00 86.40 93 SER B O 1
ATOM 3907 N N . GLY B 1 94 ? 5.209 34.931 94.005 1.00 75.92 94 GLY B N 1
ATOM 3908 C CA . GLY B 1 94 ? 5.743 33.893 93.145 1.00 79.35 94 GLY B CA 1
ATOM 3909 C C . GLY B 1 94 ? 6.857 34.393 92.238 1.00 79.87 94 GLY B C 1
ATOM 3910 O O . GLY B 1 94 ? 7.562 33.591 91.615 1.00 78.61 94 GLY B O 1
ATOM 3911 N N . GLY B 1 95 ? 7.013 35.715 92.148 1.00 74.19 95 GLY B N 1
ATOM 3912 C CA . GLY B 1 95 ? 8.036 36.294 91.294 1.00 72.08 95 GLY B CA 1
ATOM 3913 C C . GLY B 1 95 ? 9.378 36.303 92.002 1.00 71.91 95 GLY B C 1
ATOM 3914 O O . GLY B 1 95 ? 9.455 35.991 93.193 1.00 69.67 95 GLY B O 1
ATOM 3915 N N . TYR B 1 96 ? 10.441 36.631 91.269 1.00 70.12 96 TYR B N 1
ATOM 3916 C CA . TYR B 1 96 ? 11.787 36.629 91.839 1.00 64.46 96 TYR B CA 1
ATOM 3917 C C . TYR B 1 96 ? 12.427 37.999 91.707 1.00 64.27 96 TYR B C 1
ATOM 3918 O O . TYR B 1 96 ? 12.318 38.639 90.667 1.00 69.15 96 TYR B O 1
ATOM 3927 N N . VAL B 1 97 ? 13.085 38.445 92.772 1.00 66.83 97 VAL B N 1
ATOM 3928 C CA . VAL B 1 97 ? 13.781 39.730 92.770 1.00 66.06 97 VAL B CA 1
ATOM 3929 C C . VAL B 1 97 ? 14.878 39.789 91.711 1.00 62.75 97 VAL B C 1
ATOM 3930 O O . VAL B 1 97 ? 15.780 38.951 91.688 1.00 61.40 97 VAL B O 1
ATOM 3934 N N . TRP B 1 98 ? 14.816 40.796 90.854 1.00 61.27 98 TRP B N 1
ATOM 3935 C CA . TRP B 1 98 ? 15.746 40.886 89.745 1.00 61.78 98 TRP B CA 1
ATOM 3936 C C . TRP B 1 98 ? 17.104 41.334 90.247 1.00 61.23 98 TRP B C 1
ATOM 3937 O O . TRP B 1 98 ? 18.142 40.774 89.883 1.00 61.91 98 TRP B O 1
ATOM 3948 N N . LEU B 1 99 ? 17.084 42.343 91.106 1.00 65.56 99 LEU B N 1
ATOM 3949 C CA . LEU B 1 99 ? 18.308 42.906 91.656 1.00 62.12 99 LEU B CA 1
ATOM 3950 C C . LEU B 1 99 ? 18.141 43.278 93.118 1.00 62.16 99 LEU B C 1
ATOM 3951 O O . LEU B 1 99 ? 17.094 43.806 93.521 1.00 61.44 99 LEU B O 1
ATOM 3956 N N . LEU B 1 100 ? 19.188 43.030 93.903 1.00 62.57 100 LEU B N 1
ATOM 3957 C CA . LEU B 1 100 ? 19.121 43.295 95.332 1.00 61.55 100 LEU B CA 1
ATOM 3958 C C . LEU B 1 100 ? 20.496 43.667 95.867 1.00 67.26 100 LEU B C 1
ATOM 3959 O O . LEU B 1 100 ? 21.504 43.299 95.280 1.00 64.87 100 LEU B O 1
ATOM 3964 N N . ASP B 1 101 ? 20.525 44.419 96.968 1.00 68.15 101 ASP B N 1
ATOM 3965 C CA . ASP B 1 101 ? 21.774 44.718 97.681 1.00 71.93 101 ASP B CA 1
ATOM 3966 C C . ASP B 1 101 ? 21.557 44.356 99.145 1.00 72.26 101 ASP B C 1
ATOM 3967 O O . ASP B 1 101 ? 20.798 45.027 99.850 1.00 70.54 101 ASP B O 1
ATOM 3972 N N . GLY B 1 102 ? 22.232 43.307 99.607 1.00 71.82 102 GLY B N 1
ATOM 3973 C CA . GLY B 1 102 ? 22.029 42.857 100.965 1.00 66.91 102 GLY B CA 1
ATOM 3974 C C . GLY B 1 102 ? 20.567 42.552 101.237 1.00 70.55 102 GLY B C 1
ATOM 3975 O O . GLY B 1 102 ? 19.948 41.719 100.577 1.00 71.91 102 GLY B O 1
ATOM 3976 N N . GLY B 1 103 ? 20.018 43.238 102.233 1.00 77.83 103 GLY B N 1
ATOM 3977 C CA . GLY B 1 103 ? 18.640 43.037 102.640 1.00 71.97 103 GLY B CA 1
ATOM 3978 C C . GLY B 1 103 ? 17.669 43.926 101.887 1.00 67.81 103 GLY B C 1
ATOM 3979 O O . GLY B 1 103 ? 16.465 43.893 102.139 1.00 71.96 103 GLY B O 1
ATOM 3980 N N . THR B 1 104 ? 18.188 44.726 100.965 1.00 64.94 104 THR B N 1
ATOM 3981 C CA . THR B 1 104 ? 17.339 45.595 100.148 1.00 70.38 104 THR B CA 1
ATOM 3982 C C . THR B 1 104 ? 17.084 45.045 98.732 1.00 73.61 104 THR B C 1
ATOM 3983 O O . THR B 1 104 ? 17.993 44.528 98.073 1.00 68.14 104 THR B O 1
ATOM 3987 N N . ASN B 1 105 ? 15.834 45.129 98.282 1.00 70.74 105 ASN B N 1
ATOM 3988 C CA . ASN B 1 105 ? 15.529 44.871 96.884 1.00 60.44 105 ASN B CA 1
ATOM 3989 C C . ASN B 1 105 ? 15.716 46.146 96.079 1.00 59.68 105 ASN B C 1
ATOM 3990 O O . ASN B 1 105 ? 15.098 47.160 96.374 1.00 60.92 105 ASN B O 1
ATOM 3995 N N . LEU B 1 106 ? 16.513 46.087 95.021 1.00 64.83 106 LEU B N 1
ATOM 3996 C CA . LEU B 1 106 ? 16.777 47.284 94.223 1.00 62.76 106 LEU B CA 1
ATOM 3997 C C . LEU B 1 106 ? 15.869 47.320 93.005 1.00 59.12 106 LEU B C 1
ATOM 3998 O O . LEU B 1 106 ? 15.349 48.369 92.649 1.00 64.16 106 LEU B O 1
ATOM 4003 N N . ASP B 1 107 ? 15.668 46.152 92.397 1.00 66.61 107 ASP B N 1
ATOM 4004 C CA . ASP B 1 107 ? 14.820 45.980 91.214 1.00 61.45 107 ASP B CA 1
ATOM 4005 C C . ASP B 1 107 ? 13.949 44.734 91.361 1.00 60.89 107 ASP B C 1
ATOM 4006 O O . ASP B 1 107 ? 14.458 43.620 91.458 1.00 62.31 107 ASP B O 1
ATOM 4011 N N . GLU B 1 108 ? 12.634 44.935 91.361 1.00 64.20 108 GLU B N 1
ATOM 4012 C CA . GLU B 1 108 ? 11.678 43.854 91.590 1.00 67.71 108 GLU B CA 1
ATOM 4013 C C . GLU B 1 108 ? 10.845 43.530 90.351 1.00 70.11 108 GLU B C 1
ATOM 4014 O O . GLU B 1 108 ? 9.874 42.766 90.428 1.00 70.07 108 GLU B O 1
ATOM 4020 N N . THR B 1 109 ? 11.225 44.112 89.217 1.00 63.98 109 THR B N 1
ATOM 4021 C CA . THR B 1 109 ? 10.527 43.862 87.967 1.00 68.70 109 THR B CA 1
ATOM 4022 C C . THR B 1 109 ? 10.581 42.378 87.643 1.00 69.36 109 THR B C 1
ATOM 4023 O O . THR B 1 109 ? 11.614 41.723 87.822 1.00 71.87 109 THR B O 1
ATOM 4027 N N . ASN B 1 110 ? 9.468 41.846 87.159 1.00 69.25 110 ASN B N 1
ATOM 4028 C CA . ASN B 1 110 ? 9.419 40.444 86.799 1.00 67.66 110 ASN B CA 1
ATOM 4029 C C . ASN B 1 110 ? 9.864 40.342 85.365 1.00 63.36 110 ASN B C 1
ATOM 4030 O O . ASN B 1 110 ? 9.192 40.850 84.479 1.00 66.36 110 ASN B O 1
ATOM 4035 N N . HIS B 1 111 ? 11.036 39.756 85.150 1.00 64.30 111 HIS B N 1
ATOM 4036 C CA . HIS B 1 111 ? 11.563 39.544 83.807 1.00 60.39 111 HIS B CA 1
ATOM 4037 C C . HIS B 1 111 ? 11.347 38.103 83.380 1.00 62.38 111 HIS B C 1
ATOM 4038 O O . HIS B 1 111 ? 11.648 37.175 84.129 1.00 69.79 111 HIS B O 1
ATOM 4045 N N . CYS B 1 112 ? 10.846 37.915 82.166 1.00 62.68 112 CYS B N 1
ATOM 4046 C CA . CYS B 1 112 ? 10.621 36.576 81.636 1.00 62.34 112 CYS B CA 1
ATOM 4047 C C . CYS B 1 112 ? 11.935 35.828 81.537 1.00 58.09 112 CYS B C 1
ATOM 4048 O O . CYS B 1 112 ? 12.011 34.624 81.782 1.00 59.29 112 CYS B O 1
ATOM 4051 N N . TYR B 1 113 ? 12.963 36.574 81.164 1.00 54.70 113 TYR B N 1
ATOM 4052 C CA . TYR B 1 113 ? 14.328 36.090 81.084 1.00 55.54 113 TYR B CA 1
ATOM 4053 C C . TYR B 1 113 ? 14.747 35.420 82.413 1.00 58.81 113 TYR B C 1
ATOM 4054 O O . TYR B 1 113 ? 15.271 34.282 82.453 1.00 54.39 113 TYR B O 1
ATOM 4063 N N . GLY B 1 114 ? 14.456 36.130 83.500 1.00 50.00 114 GLY B N 1
ATOM 4064 C CA . GLY B 1 114 ? 14.690 35.635 84.832 1.00 50.41 114 GLY B CA 1
ATOM 4065 C C . GLY B 1 114 ? 13.938 34.348 85.083 1.00 54.78 114 GLY B C 1
ATOM 4066 O O . GLY B 1 114 ? 14.547 33.373 85.516 1.00 51.66 114 GLY B O 1
ATOM 4067 N N . LEU B 1 115 ? 12.637 34.320 84.799 1.00 54.26 115 LEU B N 1
ATOM 4068 C CA . LEU B 1 115 ? 11.869 33.094 85.022 1.00 55.74 115 LEU B CA 1
ATOM 4069 C C . LEU B 1 115 ? 12.401 31.904 84.246 1.00 56.88 115 LEU B C 1
ATOM 4070 O O . LEU B 1 115 ? 12.448 30.790 84.792 1.00 60.48 115 LEU B O 1
ATOM 4075 N N . ALA B 1 116 ? 12.832 32.143 83.005 1.00 56.64 116 ALA B N 1
ATOM 4076 C CA . ALA B 1 116 ? 13.432 31.101 82.168 1.00 53.74 116 ALA B CA 1
ATOM 4077 C C . ALA B 1 116 ? 14.622 30.508 82.870 1.00 54.31 116 ALA B C 1
ATOM 4078 O O . ALA B 1 116 ? 14.766 29.286 82.951 1.00 52.54 116 ALA B O 1
ATOM 4080 N N . PHE B 1 117 ? 15.478 31.385 83.386 1.00 53.10 117 PHE B N 1
ATOM 4081 C CA . PHE B 1 117 ? 16.695 30.914 84.033 1.00 51.72 117 PHE B CA 1
ATOM 4082 C C . PHE B 1 117 ? 16.421 30.260 85.392 1.00 57.99 117 PHE B C 1
ATOM 4083 O O . PHE B 1 117 ? 17.182 29.393 85.845 1.00 55.75 117 PHE B O 1
ATOM 4091 N N . VAL B 1 118 ? 15.333 30.668 86.037 1.00 57.08 118 VAL B N 1
ATOM 4092 C CA . VAL B 1 118 ? 14.932 30.050 87.286 1.00 57.45 118 VAL B CA 1
ATOM 4093 C C . VAL B 1 118 ? 14.541 28.608 86.957 1.00 60.38 118 VAL B C 1
ATOM 4094 O O . VAL B 1 118 ? 14.952 27.660 87.650 1.00 56.29 118 VAL B O 1
ATOM 4098 N N . ILE B 1 119 ? 13.781 28.447 85.872 1.00 54.78 119 ILE B N 1
ATOM 4099 C CA . ILE B 1 119 ? 13.421 27.114 85.393 1.00 56.62 119 ILE B CA 1
ATOM 4100 C C . ILE B 1 119 ? 14.665 26.291 85.044 1.00 57.26 119 ILE B C 1
ATOM 4101 O O . ILE B 1 119 ? 14.744 25.093 85.358 1.00 62.20 119 ILE B O 1
ATOM 4106 N N . LEU B 1 120 ? 15.643 26.929 84.416 1.00 51.30 120 LEU B N 1
ATOM 4107 C CA . LEU B 1 120 ? 16.888 26.238 84.121 1.00 54.98 120 LEU B CA 1
ATOM 4108 C C . LEU B 1 120 ? 17.517 25.700 85.409 1.00 57.19 120 LEU B C 1
ATOM 4109 O O . LEU B 1 120 ? 17.907 24.518 85.487 1.00 59.35 120 LEU B O 1
ATOM 4114 N N . ALA B 1 121 ? 17.572 26.561 86.425 1.00 50.13 121 ALA B N 1
ATOM 4115 C CA . ALA B 1 121 ? 18.141 26.202 87.723 1.00 59.02 121 ALA B CA 1
ATOM 4116 C C . ALA B 1 121 ? 17.398 25.043 88.388 1.00 60.56 121 ALA B C 1
ATOM 4117 O O . ALA B 1 121 ? 18.024 24.170 88.978 1.00 61.19 121 ALA B O 1
ATOM 4119 N N . TYR B 1 122 ? 16.069 25.053 88.329 1.00 60.08 122 TYR B N 1
ATOM 4120 C CA . TYR B 1 122 ? 15.283 23.962 88.899 1.00 61.93 122 TYR B CA 1
ATOM 4121 C C . TYR B 1 122 ? 15.479 22.653 88.152 1.00 62.88 122 TYR B C 1
ATOM 4122 O O . TYR B 1 122 ? 15.470 21.578 88.762 1.00 57.01 122 TYR B O 1
ATOM 4131 N N . SER B 1 123 ? 15.606 22.739 86.829 1.00 64.23 123 SER B N 1
ATOM 4132 C CA . SER B 1 123 ? 15.928 21.554 86.044 1.00 65.59 123 SER B CA 1
ATOM 4133 C C . SER B 1 123 ? 17.225 20.969 86.552 1.00 63.46 123 SER B C 1
ATOM 4134 O O . SER B 1 123 ? 17.307 19.779 86.857 1.00 59.50 123 SER B O 1
ATOM 4137 N N . ASN B 1 124 ? 18.232 21.823 86.689 1.00 60.48 124 ASN B N 1
ATOM 4138 C CA . ASN B 1 124 ? 19.517 21.332 87.150 1.00 61.55 124 ASN B CA 1
ATOM 4139 C C . ASN B 1 124 ? 19.475 20.764 88.572 1.00 66.55 124 ASN B C 1
ATOM 4140 O O . ASN B 1 124 ? 20.094 19.734 88.862 1.00 65.78 124 ASN B O 1
ATOM 4145 N N . ALA B 1 125 ? 18.736 21.434 89.451 1.00 65.57 125 ALA B N 1
ATOM 4146 C CA . ALA B 1 125 ? 18.503 20.939 90.798 1.00 64.89 125 ALA B CA 1
ATOM 4147 C C . ALA B 1 125 ? 17.906 19.547 90.770 1.00 66.68 125 ALA B C 1
ATOM 4148 O O . ALA B 1 125 ? 18.419 18.641 91.426 1.00 71.09 125 ALA B O 1
ATOM 4150 N N . LEU B 1 126 ? 16.829 19.391 90.006 1.00 61.41 126 LEU B N 1
ATOM 4151 C CA . LEU B 1 126 ? 16.141 18.115 89.861 1.00 69.73 126 LEU B CA 1
ATOM 4152 C C . LEU B 1 126 ? 17.124 17.043 89.448 1.00 67.38 126 LEU B C 1
ATOM 4153 O O . LEU B 1 126 ? 17.192 15.956 90.034 1.00 66.38 126 LEU B O 1
ATOM 4158 N N . GLN B 1 127 ? 17.910 17.399 88.437 1.00 67.64 127 GLN B N 1
ATOM 4159 C CA . GLN B 1 127 ? 18.907 16.511 87.845 1.00 66.02 127 GLN B CA 1
ATOM 4160 C C . GLN B 1 127 ? 20.013 16.111 88.801 1.00 65.12 127 GLN B C 1
ATOM 4161 O O . GLN B 1 127 ? 20.591 15.051 88.636 1.00 65.34 127 GLN B O 1
ATOM 4167 N N . ILE B 1 128 ? 20.354 16.947 89.781 1.00 69.00 128 ILE B N 1
ATOM 4168 C CA . ILE B 1 128 ? 21.379 16.512 90.731 1.00 69.06 128 ILE B CA 1
ATOM 4169 C C . ILE B 1 128 ? 20.775 15.835 91.944 1.00 67.09 128 ILE B C 1
ATOM 4170 O O . ILE B 1 128 ? 21.487 15.574 92.901 1.00 62.00 128 ILE B O 1
ATOM 4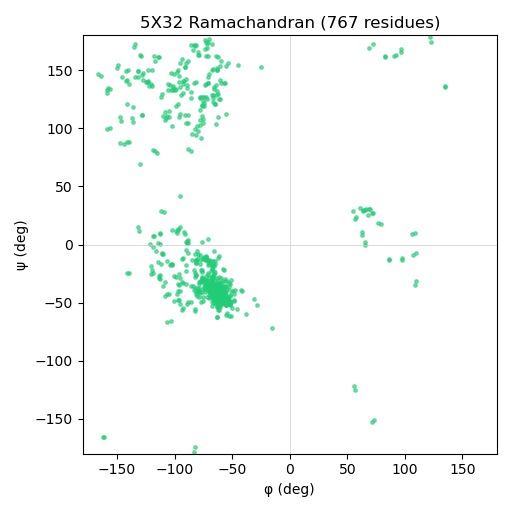175 N N . GLY B 1 129 ? 19.480 15.532 91.884 1.00 67.88 129 GLY B N 1
ATOM 4176 C CA . GLY B 1 129 ? 18.829 14.680 92.866 1.00 69.03 129 GLY B CA 1
ATOM 4177 C C . GLY B 1 129 ? 17.869 15.326 93.851 1.00 69.67 129 GLY B C 1
ATOM 4178 O O . GLY B 1 129 ? 17.443 14.683 94.797 1.00 81.19 129 GLY B O 1
ATOM 4179 N N . LEU B 1 130 ? 17.513 16.586 93.641 1.00 70.77 130 LEU B N 1
ATOM 4180 C CA . LEU B 1 130 ? 16.456 17.199 94.438 1.00 69.88 130 LEU B CA 1
ATOM 4181 C C . LEU B 1 130 ? 15.100 16.867 93.836 1.00 77.15 130 LEU B C 1
ATOM 4182 O O . LEU B 1 130 ? 14.631 17.544 92.913 1.00 79.15 130 LEU B O 1
ATOM 4187 N N . SER B 1 131 ? 14.481 15.818 94.359 1.00 75.92 131 SER B N 1
ATOM 4188 C CA . SER B 1 131 ? 13.217 15.309 93.840 1.00 81.69 131 SER B CA 1
ATOM 4189 C C . SER B 1 131 ? 12.137 16.390 93.733 1.00 79.49 131 SER B C 1
ATOM 4190 O O . SER B 1 131 ? 11.328 16.412 92.806 1.00 72.70 131 SER B O 1
ATOM 4193 N N . GLU B 1 132 ? 12.153 17.291 94.703 1.00 81.05 132 GLU B N 1
ATOM 4194 C CA . GLU B 1 132 ? 11.145 18.326 94.834 1.00 82.18 132 GLU B CA 1
ATOM 4195 C C . GLU B 1 132 ? 11.163 19.322 93.660 1.00 79.88 132 GLU B C 1
ATOM 4196 O O . GLU B 1 132 ? 10.142 19.950 93.359 1.00 78.32 132 GLU B O 1
ATOM 4202 N N . ALA B 1 133 ? 12.302 19.444 92.981 1.00 75.90 133 ALA B N 1
ATOM 4203 C CA . ALA B 1 133 ? 12.451 20.452 91.929 1.00 74.92 133 ALA B CA 1
ATOM 4204 C C . ALA B 1 133 ? 11.426 20.300 90.796 1.00 73.81 133 ALA B C 1
ATOM 4205 O O . ALA B 1 133 ? 10.992 21.306 90.233 1.00 69.99 133 ALA B O 1
ATOM 4207 N N . GLU B 1 134 ? 11.025 19.062 90.483 1.00 70.70 134 GLU B N 1
ATOM 4208 C CA . GLU B 1 134 ? 10.003 18.820 89.456 1.00 70.31 134 GLU B CA 1
ATOM 4209 C C . GLU B 1 134 ? 8.713 19.584 89.766 1.00 72.14 134 GLU B C 1
ATOM 4210 O O . GLU B 1 134 ? 8.024 20.080 88.864 1.00 69.78 134 GLU B O 1
ATOM 4216 N N . VAL B 1 135 ? 8.392 19.689 91.051 1.00 74.22 135 VAL B N 1
ATOM 4217 C CA . VAL B 1 135 ? 7.227 20.449 91.469 1.00 71.89 135 VAL B CA 1
ATOM 4218 C C . VAL B 1 135 ? 7.464 21.942 91.242 1.00 73.75 135 VAL B C 1
ATOM 4219 O O . VAL B 1 135 ? 6.592 22.653 90.725 1.00 76.57 135 VAL B O 1
ATOM 4223 N N . TRP B 1 136 ? 8.656 22.408 91.609 1.00 71.04 136 TRP B N 1
ATOM 4224 C CA . TRP B 1 136 ? 9.007 23.813 91.450 1.00 69.50 136 TRP B CA 1
ATOM 4225 C C . TRP B 1 136 ? 8.876 24.237 89.980 1.00 73.47 136 TRP B C 1
ATOM 4226 O O . TRP B 1 136 ? 8.281 25.279 89.669 1.00 68.01 136 TRP B O 1
ATOM 4237 N N . ILE B 1 137 ? 9.391 23.386 89.090 1.00 68.53 137 ILE B N 1
ATOM 4238 C CA . ILE B 1 137 ? 9.324 23.600 87.657 1.00 70.01 137 ILE B CA 1
ATOM 4239 C C . ILE B 1 137 ? 7.865 23.776 87.240 1.00 76.74 137 ILE B C 1
ATOM 4240 O O . ILE B 1 137 ? 7.557 24.625 86.383 1.00 71.62 137 ILE B O 1
ATOM 4245 N N . GLU B 1 138 ? 6.975 22.952 87.803 1.00 75.48 138 GLU B N 1
ATOM 4246 C CA . GLU B 1 138 ? 5.564 23.063 87.444 1.00 78.27 138 GLU B CA 1
ATOM 4247 C C . GLU B 1 138 ? 5.003 24.407 87.910 1.00 78.22 138 GLU B C 1
ATOM 4248 O O . GLU B 1 138 ? 4.213 25.018 87.184 1.00 78.80 138 GLU B O 1
ATOM 4254 N N . VAL B 1 139 ? 5.411 24.882 89.095 1.00 73.23 139 VAL B N 1
ATOM 4255 C CA . VAL B 1 139 ? 4.852 26.139 89.627 1.00 71.87 139 VAL B CA 1
ATOM 4256 C C . VAL B 1 139 ? 5.271 27.320 88.753 1.00 73.92 139 VAL B C 1
ATOM 4257 O O . VAL B 1 139 ? 4.434 28.128 88.321 1.00 72.01 139 VAL B O 1
ATOM 4261 N N . THR B 1 140 ? 6.563 27.370 88.441 1.00 74.63 140 THR B N 1
ATOM 4262 C CA . THR B 1 140 ? 7.140 28.487 87.712 1.00 71.66 140 THR B CA 1
ATOM 4263 C C . THR B 1 140 ? 6.559 28.523 86.300 1.00 74.40 140 THR B C 1
ATOM 4264 O O . THR B 1 140 ? 6.225 29.600 85.777 1.00 72.87 140 THR B O 1
ATOM 4268 N N . TYR B 1 141 ? 6.400 27.340 85.704 1.00 74.17 141 TYR B N 1
ATOM 4269 C CA . TYR B 1 141 ? 5.804 27.243 84.371 1.00 71.07 141 TYR B CA 1
ATOM 4270 C C . TYR B 1 141 ? 4.413 27.868 84.422 1.00 73.32 141 TYR B C 1
ATOM 4271 O O . TYR B 1 141 ? 4.060 28.665 83.547 1.00 72.64 141 TYR B O 1
ATOM 4280 N N . ASP B 1 142 ? 3.650 27.612 85.487 1.00 73.48 142 ASP B N 1
ATOM 4281 C CA . ASP B 1 142 ? 2.303 28.163 85.471 1.00 74.86 142 ASP B CA 1
ATOM 4282 C C . ASP B 1 142 ? 2.359 29.645 85.781 1.00 74.79 142 ASP B C 1
ATOM 4283 O O . ASP B 1 142 ? 1.552 30.413 85.248 1.00 77.71 142 ASP B O 1
ATOM 4288 N N . LEU B 1 143 ? 3.370 30.062 86.542 1.00 73.61 143 LEU B N 1
ATOM 4289 C CA . LEU B 1 143 ? 3.542 31.483 86.807 1.00 71.97 143 LEU B CA 1
ATOM 4290 C C . LEU B 1 143 ? 3.714 32.153 85.462 1.00 72.78 143 LEU B C 1
ATOM 4291 O O . LEU B 1 143 ? 3.200 33.239 85.228 1.00 76.01 143 LEU B O 1
ATOM 4296 N N . LEU B 1 144 ? 4.396 31.453 84.560 1.00 73.16 144 LEU B N 1
ATOM 4297 C CA . LEU B 1 144 ? 4.730 32.002 83.261 1.00 68.81 144 LEU B CA 1
ATOM 4298 C C . LEU B 1 144 ? 3.510 31.913 82.371 1.00 72.48 144 LEU B C 1
ATOM 4299 O O . LEU B 1 144 ? 3.249 32.807 81.569 1.00 71.38 144 LEU B O 1
ATOM 4304 N N . GLU B 1 145 ? 2.768 30.818 82.514 1.00 75.84 145 GLU B N 1
ATOM 4305 C CA . GLU B 1 145 ? 1.572 30.606 81.710 1.00 72.25 145 GLU B CA 1
ATOM 4306 C C . GLU B 1 145 ? 0.563 31.705 81.952 1.00 73.23 145 GLU B C 1
ATOM 4307 O O . GLU B 1 145 ? -0.036 32.232 81.021 1.00 75.91 145 GLU B O 1
ATOM 4313 N N . THR B 1 146 ? 0.379 32.026 83.225 1.00 71.19 146 THR B N 1
ATOM 4314 C CA . THR B 1 146 ? -0.613 32.987 83.664 1.00 72.06 146 THR B CA 1
ATOM 4315 C C . THR B 1 146 ? -0.315 34.417 83.238 1.00 73.28 146 THR B C 1
ATOM 4316 O O . THR B 1 146 ? -1.209 35.163 82.839 1.00 73.06 146 THR B O 1
ATOM 4320 N N . HIS B 1 147 ? 0.947 34.804 83.309 1.00 69.73 147 HIS B N 1
ATOM 4321 C CA . HIS B 1 147 ? 1.259 36.214 83.190 1.00 70.60 147 HIS B CA 1
ATOM 4322 C C . HIS B 1 147 ? 2.029 36.586 81.933 1.00 65.08 147 HIS B C 1
ATOM 4323 O O . HIS B 1 147 ? 1.916 37.706 81.452 1.00 59.98 147 HIS B O 1
ATOM 4330 N N . PHE B 1 148 ? 2.783 35.642 81.385 1.00 70.47 148 PHE B N 1
ATOM 4331 C CA . PHE B 1 148 ? 3.707 35.968 80.312 1.00 66.42 148 PHE B CA 1
ATOM 4332 C C . PHE B 1 148 ? 3.315 35.341 78.979 1.00 67.73 148 PHE B C 1
ATOM 4333 O O . PHE B 1 148 ? 3.614 35.891 77.916 1.00 70.18 148 PHE B O 1
ATOM 4341 N N . TRP B 1 149 ? 2.656 34.191 79.025 1.00 70.44 149 TRP B N 1
ATOM 4342 C CA . TRP B 1 149 ? 2.339 33.468 77.790 1.00 69.49 149 TRP B CA 1
ATOM 4343 C C . TRP B 1 149 ? 1.349 34.220 76.913 1.00 66.95 149 TRP B C 1
ATOM 4344 O O . TRP B 1 149 ? 0.269 34.598 77.355 1.00 65.24 149 TRP B O 1
ATOM 4355 N N . GLU B 1 150 ? 1.709 34.387 75.647 1.00 72.06 150 GLU B N 1
ATOM 4356 C CA . GLU B 1 150 ? 0.869 35.115 74.709 1.00 69.74 150 GLU B CA 1
ATOM 4357 C C . GLU B 1 150 ? 0.430 34.158 73.613 1.00 68.76 150 GLU B C 1
ATOM 4358 O O . GLU B 1 150 ? 0.995 34.135 72.513 1.00 70.22 150 GLU B O 1
ATOM 4364 N N . ASN B 1 151 ? -0.598 33.379 73.947 1.00 68.67 151 ASN B N 1
ATOM 4365 C CA . ASN B 1 151 ? -1.074 32.263 73.139 1.00 70.51 151 ASN B CA 1
ATOM 4366 C C . ASN B 1 151 ? -1.363 32.583 71.674 1.00 72.80 151 ASN B C 1
ATOM 4367 O O . ASN B 1 151 ? -1.133 31.749 70.798 1.00 69.21 151 ASN B O 1
ATOM 4372 N N . LYS B 1 152 ? -1.833 33.790 71.390 1.00 70.23 152 LYS B N 1
ATOM 4373 C CA . LYS B 1 152 ? -2.217 34.078 70.022 1.00 71.45 152 LYS B CA 1
ATOM 4374 C C . LYS B 1 152 ? -0.984 34.384 69.173 1.00 74.66 152 LYS B C 1
ATOM 4375 O O . LYS B 1 152 ? -1.047 34.358 67.937 1.00 70.87 152 LYS B O 1
ATOM 4381 N N . HIS B 1 153 ? 0.156 34.572 69.833 1.00 72.65 153 HIS B N 1
ATOM 4382 C CA . HIS B 1 153 ? 1.421 34.808 69.132 1.00 71.74 153 HIS B CA 1
ATOM 4383 C C . HIS B 1 153 ? 2.358 33.629 69.322 1.00 68.03 153 HIS B C 1
ATOM 4384 O O . HIS B 1 153 ? 3.328 33.448 68.584 1.00 65.55 153 HIS B O 1
ATOM 4391 N N . GLY B 1 154 ? 2.052 32.812 70.315 1.00 63.48 154 GLY B N 1
ATOM 4392 C CA . GLY B 1 154 ? 2.869 31.652 70.568 1.00 69.28 154 GLY B CA 1
ATOM 4393 C C . GLY B 1 154 ? 4.198 32.084 71.157 1.00 67.12 154 GLY B C 1
ATOM 4394 O O . GLY B 1 154 ? 5.213 31.395 71.018 1.00 66.48 154 GLY B O 1
ATOM 4395 N N . LEU B 1 155 ? 4.199 33.227 71.831 1.00 64.26 155 LEU B N 1
ATOM 4396 C CA . LEU B 1 155 ? 5.421 33.718 72.443 1.00 62.44 155 LEU B CA 1
ATOM 4397 C C . LEU B 1 155 ? 5.190 34.194 73.870 1.00 62.55 155 LEU B C 1
ATOM 4398 O O . LEU B 1 155 ? 4.059 34.209 74.346 1.00 64.77 155 LEU B O 1
ATOM 4403 N N . TYR B 1 156 ? 6.274 34.520 74.567 1.00 62.85 156 TYR B N 1
ATOM 4404 C CA . TYR B 1 156 ? 6.181 35.129 75.889 1.00 63.08 156 TYR B CA 1
ATOM 4405 C C . TYR B 1 156 ? 6.536 36.621 75.839 1.00 63.20 156 TYR B C 1
ATOM 4406 O O . TYR B 1 156 ? 7.503 36.995 75.183 1.00 61.34 156 TYR B O 1
ATOM 4415 N N . LEU B 1 157 ? 5.781 37.469 76.543 1.00 66.27 157 LEU B N 1
ATOM 4416 C CA . LEU B 1 157 ? 6.176 38.876 76.700 1.00 62.69 157 LEU B CA 1
ATOM 4417 C C . LEU B 1 157 ? 7.373 38.999 77.659 1.00 66.54 157 LEU B C 1
ATOM 4418 O O . LEU B 1 157 ? 7.803 38.010 78.263 1.00 61.41 157 LEU B O 1
ATOM 4423 N N . ASP B 1 158 ? 7.899 40.216 77.800 1.00 71.65 158 ASP B N 1
ATOM 4424 C CA . ASP B 1 158 ? 9.196 40.427 78.447 1.00 67.77 158 ASP B CA 1
ATOM 4425 C C . ASP B 1 158 ? 9.135 40.790 79.944 1.00 68.35 158 ASP B C 1
ATOM 4426 O O . ASP B 1 158 ? 9.837 40.174 80.752 1.00 66.16 158 ASP B O 1
ATOM 4431 N N . GLU B 1 159 ? 8.337 41.797 80.312 1.00 69.86 159 GLU B N 1
ATOM 4432 C CA . GLU B 1 159 ? 8.278 42.271 81.710 1.00 67.12 159 GLU B CA 1
ATOM 4433 C C . GLU B 1 159 ? 6.894 42.625 82.207 1.00 65.12 159 GLU B C 1
ATOM 4434 O O . GLU B 1 159 ? 6.121 43.296 81.537 1.00 72.52 159 GLU B O 1
ATOM 4440 N N . ILE B 1 160 ? 6.619 42.217 83.429 1.00 60.14 160 ILE B N 1
ATOM 4441 C CA . ILE B 1 160 ? 5.495 42.746 84.170 1.00 68.22 160 ILE B CA 1
ATOM 4442 C C . ILE B 1 160 ? 6.057 43.317 85.480 1.00 72.23 160 ILE B C 1
ATOM 4443 O O . ILE B 1 160 ? 7.072 42.847 86.007 1.00 64.29 160 ILE B O 1
ATOM 4448 N N . SER B 1 161 ? 5.394 44.341 85.991 1.00 74.23 161 SER B N 1
ATOM 4449 C CA . SER B 1 161 ? 5.830 45.023 87.191 1.00 72.73 161 SER B CA 1
ATOM 4450 C C . SER B 1 161 ? 5.638 44.165 88.444 1.00 75.94 161 SER B C 1
ATOM 4451 O O . SER B 1 161 ? 5.075 43.067 88.380 1.00 74.73 161 SER B O 1
ATOM 4454 N N . SER B 1 162 ? 6.121 44.669 89.577 1.00 75.50 162 SER B N 1
ATOM 4455 C CA . SER B 1 162 ? 6.065 43.934 90.840 1.00 76.76 162 SER B CA 1
ATOM 4456 C C . SER B 1 162 ? 4.629 43.655 91.275 1.00 75.85 162 SER B C 1
ATOM 4457 O O . SER B 1 162 ? 4.334 42.599 91.832 1.00 75.68 162 SER B O 1
ATOM 4460 N N . ASP B 1 163 ? 3.747 44.607 90.986 1.00 78.59 163 ASP B N 1
ATOM 4461 C CA . ASP B 1 163 ? 2.323 44.507 91.292 1.00 77.45 163 ASP B CA 1
ATOM 4462 C C . ASP B 1 163 ? 1.602 43.415 90.494 1.00 80.27 163 ASP B C 1
ATOM 4463 O O . ASP B 1 163 ? 0.521 42.976 90.896 1.00 78.43 163 ASP B O 1
ATOM 4468 N N . TRP B 1 164 ? 2.201 43.039 89.355 1.00 79.03 164 TRP B N 1
ATOM 4469 C CA . TRP B 1 164 ? 1.633 42.156 88.317 1.00 75.24 164 TRP B CA 1
ATOM 4470 C C . TRP B 1 164 ? 0.603 42.878 87.439 1.00 78.01 164 TRP B C 1
ATOM 4471 O O . TRP B 1 164 ? -0.192 42.233 86.756 1.00 79.56 164 TRP B O 1
ATOM 4482 N N . LYS B 1 165 ? 0.615 44.205 87.443 1.00 71.03 165 LYS B N 1
ATOM 4483 C CA . LYS B 1 165 ? -0.481 44.937 86.836 1.00 74.31 165 LYS B CA 1
ATOM 4484 C C . LYS B 1 165 ? -0.123 45.667 85.559 1.00 77.48 165 LYS B C 1
ATOM 4485 O O . LYS B 1 165 ? -0.938 45.749 84.640 1.00 77.03 165 LYS B O 1
ATOM 4491 N N . THR B 1 166 ? 1.094 46.187 85.488 1.00 78.25 166 THR B N 1
ATOM 4492 C CA . THR B 1 166 ? 1.516 46.933 84.308 1.00 68.15 166 THR B CA 1
ATOM 4493 C C . THR B 1 166 ? 2.498 46.159 83.427 1.00 69.15 166 THR B C 1
ATOM 4494 O O . THR B 1 166 ? 3.668 45.968 83.783 1.00 62.64 166 THR B O 1
ATOM 4498 N N . VAL B 1 167 ? 2.015 45.760 82.251 1.00 68.51 167 VAL B N 1
ATOM 4499 C CA . VAL B 1 167 ? 2.815 44.987 81.310 1.00 63.20 167 VAL B CA 1
ATOM 4500 C C . VAL B 1 167 ? 3.586 45.900 80.383 1.00 58.37 167 VAL B C 1
ATOM 4501 O O . VAL B 1 167 ? 3.059 46.906 79.919 1.00 63.75 167 VAL B O 1
ATOM 4505 N N . SER B 1 168 ? 4.850 45.574 80.138 1.00 56.77 168 SER B N 1
ATOM 4506 C CA . SER B 1 168 ? 5.636 46.367 79.201 1.00 59.61 168 SER B CA 1
ATOM 4507 C C . SER B 1 168 ? 5.179 46.145 77.757 1.00 64.63 168 SER B C 1
ATOM 4508 O O . SER B 1 168 ? 4.887 45.017 77.343 1.00 59.09 168 SER B O 1
ATOM 4511 N N . PRO B 1 169 ? 5.117 47.238 76.984 1.00 67.18 169 PRO B N 1
ATOM 4512 C CA . PRO B 1 169 ? 4.784 47.179 75.555 1.00 65.07 169 PRO B CA 1
ATOM 4513 C C . PRO B 1 169 ? 5.856 46.435 74.766 1.00 67.39 169 PRO B C 1
ATOM 4514 O O . PRO B 1 169 ? 5.640 46.072 73.605 1.00 67.13 169 PRO B O 1
ATOM 4518 N N . TYR B 1 170 ? 7.006 46.226 75.403 1.00 64.97 170 TYR B N 1
ATOM 4519 C CA . TYR B 1 170 ? 8.168 45.637 74.755 1.00 63.88 170 TYR B CA 1
ATOM 4520 C C . TYR B 1 170 ? 8.011 44.135 74.519 1.00 66.13 170 TYR B C 1
ATOM 4521 O O . TYR B 1 170 ? 7.521 43.400 75.383 1.00 62.77 170 TYR B O 1
ATOM 4530 N N . ARG B 1 171 ? 8.424 43.694 73.332 1.00 63.90 171 ARG B N 1
ATOM 4531 C CA . ARG B 1 171 ? 8.576 42.275 73.051 1.00 58.88 171 ARG B CA 1
ATOM 4532 C C . ARG B 1 171 ? 9.992 42.031 72.570 1.00 58.87 171 ARG B C 1
ATOM 4533 O O . ARG B 1 171 ? 10.544 42.824 71.802 1.00 58.86 171 ARG B O 1
ATOM 4541 N N . GLY B 1 172 ? 10.579 40.932 73.030 1.00 55.95 172 GLY B N 1
ATOM 4542 C CA . GLY B 1 172 ? 11.961 40.623 72.722 1.00 56.10 172 GLY B CA 1
ATOM 4543 C C . GLY B 1 172 ? 12.181 39.151 72.449 1.00 58.20 172 GLY B C 1
ATOM 4544 O O . GLY B 1 172 ? 11.466 38.291 72.954 1.00 63.52 172 GLY B O 1
ATOM 4545 N N . GLN B 1 173 ? 13.164 38.866 71.612 1.00 58.04 173 GLN B N 1
ATOM 4546 C CA . GLN B 1 173 ? 13.533 37.501 71.289 1.00 55.12 173 GLN B CA 1
ATOM 4547 C C . GLN B 1 173 ? 14.197 36.790 72.454 1.00 52.54 173 GLN B C 1
ATOM 4548 O O . GLN B 1 173 ? 13.938 35.612 72.688 1.00 59.48 173 GLN B O 1
ATOM 4554 N N . ASN B 1 174 ? 14.991 37.524 73.222 1.00 56.43 174 ASN B N 1
ATOM 4555 C CA . ASN B 1 174 ? 15.858 36.944 74.251 1.00 57.83 174 ASN B CA 1
ATOM 4556 C C . ASN B 1 174 ? 15.184 35.996 75.251 1.00 60.16 174 ASN B C 1
ATOM 4557 O O . ASN B 1 174 ? 15.637 34.852 75.467 1.00 60.16 174 ASN B O 1
ATOM 4562 N N . ALA B 1 175 ? 14.093 36.468 75.845 1.00 58.10 175 ALA B N 1
ATOM 4563 C CA . ALA B 1 175 ? 13.373 35.684 76.832 1.00 55.66 175 ALA B CA 1
ATOM 4564 C C . ALA B 1 175 ? 12.848 34.399 76.202 1.00 58.87 175 ALA B C 1
ATOM 4565 O O . ALA B 1 175 ? 12.881 33.348 76.834 1.00 59.42 175 ALA B O 1
ATOM 4567 N N . ASN B 1 176 ? 12.364 34.471 74.963 1.00 58.48 176 ASN B N 1
ATOM 4568 C CA . ASN B 1 176 ? 11.893 33.266 74.277 1.00 56.08 176 ASN B CA 1
ATOM 4569 C C . ASN B 1 176 ? 13.019 32.304 73.910 1.00 54.97 176 ASN B C 1
ATOM 4570 O O . ASN B 1 176 ? 12.856 31.087 73.961 1.00 56.23 176 ASN B O 1
ATOM 4575 N N . MET B 1 177 ? 14.172 32.847 73.565 1.00 54.23 177 MET B N 1
ATOM 4576 C CA . MET B 1 177 ? 15.319 32.005 73.279 1.00 54.76 177 MET B CA 1
ATOM 4577 C C . MET B 1 177 ? 15.691 31.200 74.530 1.00 56.43 177 MET B C 1
ATOM 4578 O O . MET B 1 177 ? 15.716 29.953 74.520 1.00 57.34 177 MET B O 1
ATOM 4583 N N . HIS B 1 178 ? 15.940 31.912 75.623 1.00 50.38 178 HIS B N 1
ATOM 4584 C CA . HIS B 1 178 ? 16.348 31.229 76.834 1.00 56.81 178 HIS B CA 1
ATOM 4585 C C . HIS B 1 178 ? 15.236 30.385 77.403 1.00 56.87 178 HIS B C 1
ATOM 4586 O O . HIS B 1 178 ? 15.496 29.373 78.041 1.00 56.61 178 HIS B O 1
ATOM 4593 N N . MET B 1 179 ? 13.997 30.790 77.172 1.00 54.14 179 MET B N 1
ATOM 4594 C CA . MET B 1 179 ? 12.882 29.960 77.589 1.00 57.91 179 MET B CA 1
ATOM 4595 C C . MET B 1 179 ? 12.927 28.632 76.849 1.00 57.80 179 MET B C 1
ATOM 4596 O O . MET B 1 179 ? 12.661 27.594 77.433 1.00 58.84 179 MET B O 1
ATOM 4601 N N . CYS B 1 180 ? 13.236 28.672 75.555 1.00 57.05 180 CYS B N 1
ATOM 4602 C CA . CYS B 1 180 ? 13.383 27.443 74.777 1.00 57.79 180 CYS B CA 1
ATOM 4603 C C . CYS B 1 180 ? 14.499 26.556 75.357 1.00 58.74 180 CYS B C 1
ATOM 4604 O O . CYS B 1 180 ? 14.334 25.327 75.508 1.00 55.93 180 CYS B O 1
ATOM 4607 N N . GLU B 1 181 ? 15.629 27.183 75.690 1.00 58.32 181 GLU B N 1
ATOM 4608 C CA . GLU B 1 181 ? 16.757 26.450 76.275 1.00 54.29 181 GLU B CA 1
ATOM 4609 C C . GLU B 1 181 ? 16.376 25.793 77.605 1.00 59.62 181 GLU B C 1
ATOM 4610 O O . GLU B 1 181 ? 16.706 24.619 77.879 1.00 58.11 181 GLU B O 1
ATOM 4616 N N . ALA B 1 182 ? 15.682 26.572 78.427 1.00 57.97 182 ALA B N 1
ATOM 4617 C CA . ALA B 1 182 ? 15.259 26.154 79.750 1.00 56.64 182 ALA B CA 1
ATOM 4618 C C . ALA B 1 182 ? 14.244 25.022 79.656 1.00 59.51 182 ALA B C 1
ATOM 4619 O O . ALA B 1 182 ? 14.293 24.054 80.418 1.00 59.11 182 ALA B O 1
ATOM 4621 N N . LEU B 1 183 ? 13.316 25.145 78.717 1.00 60.13 183 LEU B N 1
ATOM 4622 C CA . LEU B 1 183 ? 12.290 24.128 78.569 1.00 61.57 183 LEU B CA 1
ATOM 4623 C C . LEU B 1 183 ? 12.887 22.837 78.050 1.00 61.19 183 LEU B C 1
ATOM 4624 O O . LEU B 1 183 ? 12.465 21.772 78.490 1.00 61.33 183 LEU B O 1
ATOM 4629 N N . MET B 1 184 ? 13.894 22.909 77.175 1.00 60.46 184 MET B N 1
ATOM 4630 C CA . MET B 1 184 ? 14.637 21.678 76.855 1.00 61.78 184 MET B CA 1
ATOM 4631 C C . MET B 1 184 ? 15.363 21.084 78.047 1.00 61.04 184 MET B C 1
ATOM 4632 O O . MET B 1 184 ? 15.442 19.861 78.166 1.00 63.74 184 MET B O 1
ATOM 4637 N N . SER B 1 185 ? 15.915 21.940 78.905 1.00 58.72 185 SER B N 1
ATOM 4638 C CA . SER B 1 185 ? 16.595 21.459 80.090 1.00 55.67 185 SER B CA 1
ATOM 4639 C C . SER B 1 185 ? 15.598 20.721 80.989 1.00 61.12 185 SER B C 1
ATOM 4640 O O . SER B 1 185 ? 15.878 19.627 81.489 1.00 68.13 185 SER B O 1
ATOM 4643 N N . ALA B 1 186 ? 14.404 21.283 81.128 1.00 56.67 186 ALA B N 1
ATOM 4644 C CA . ALA B 1 186 ? 13.383 20.691 81.981 1.00 60.74 186 ALA B CA 1
ATOM 4645 C C . ALA B 1 186 ? 12.863 19.407 81.364 1.00 67.09 186 ALA B C 1
ATOM 4646 O O . ALA B 1 186 ? 12.658 18.426 82.058 1.00 70.76 186 ALA B O 1
ATOM 4648 N N . PHE B 1 187 ? 12.615 19.419 80.063 1.00 67.44 187 PHE B N 1
ATOM 4649 C CA . PHE B 1 187 ? 12.215 18.199 79.379 1.00 68.15 187 PHE B CA 1
ATOM 4650 C C . PHE B 1 187 ? 13.227 17.085 79.577 1.00 70.44 187 PHE B C 1
ATOM 4651 O O . PHE B 1 187 ? 12.860 15.933 79.803 1.00 74.90 187 PHE B O 1
ATOM 4659 N N . ASP B 1 188 ? 14.505 17.424 79.482 1.00 65.61 188 ASP B N 1
ATOM 4660 C CA . ASP B 1 188 ? 15.533 16.424 79.676 1.00 65.62 188 ASP B CA 1
ATOM 4661 C C . ASP B 1 188 ? 15.456 15.914 81.126 1.00 70.71 188 ASP B C 1
ATOM 4662 O O . ASP B 1 188 ? 15.599 14.727 81.390 1.00 74.36 188 ASP B O 1
ATOM 4667 N N . ALA B 1 189 ? 15.194 16.816 82.060 1.00 67.70 189 ALA B N 1
ATOM 4668 C CA . ALA B 1 189 ? 15.179 16.454 83.475 1.00 70.97 189 ALA B CA 1
ATOM 4669 C C . ALA B 1 189 ? 13.929 15.654 83.910 1.00 72.54 189 ALA B C 1
ATOM 4670 O O . ALA B 1 189 ? 14.007 14.858 84.843 1.00 67.87 189 ALA B O 1
ATOM 4672 N N . THR B 1 190 ? 12.790 15.879 83.248 1.00 75.39 190 THR B N 1
ATOM 4673 C CA . THR B 1 190 ? 11.479 15.369 83.684 1.00 70.94 190 THR B CA 1
ATOM 4674 C C . THR B 1 190 ? 10.763 14.453 82.691 1.00 71.03 190 THR B C 1
ATOM 4675 O O . THR B 1 190 ? 9.811 13.767 83.058 1.00 72.64 190 THR B O 1
ATOM 4679 N N . GLN B 1 191 ? 11.174 14.510 81.427 1.00 80.54 191 GLN B N 1
ATOM 4680 C CA . GLN B 1 191 ? 10.559 13.743 80.339 1.00 71.54 191 GLN B CA 1
ATOM 4681 C C . GLN B 1 191 ? 9.102 14.145 80.025 1.00 72.10 191 GLN B C 1
ATOM 4682 O O . GLN B 1 191 ? 8.492 13.608 79.097 1.00 70.86 191 GLN B O 1
ATOM 4688 N N . ASN B 1 192 ? 8.568 15.112 80.769 1.00 70.79 192 ASN B N 1
ATOM 4689 C CA . ASN B 1 192 ? 7.243 15.673 80.499 1.00 69.20 192 ASN B CA 1
ATOM 4690 C C . ASN B 1 192 ? 7.220 16.339 79.132 1.00 71.82 192 ASN B C 1
ATOM 4691 O O . ASN B 1 192 ? 7.856 17.373 78.934 1.00 70.41 192 ASN B O 1
ATOM 4696 N N . PRO B 1 193 ? 6.512 15.725 78.173 1.00 72.35 193 PRO B N 1
ATOM 4697 C CA . PRO B 1 193 ? 6.480 16.189 76.778 1.00 71.21 193 PRO B CA 1
ATOM 4698 C C . PRO B 1 193 ? 5.888 17.599 76.593 1.00 66.86 193 PRO B C 1
ATOM 4699 O O . PRO B 1 193 ? 6.034 18.180 75.507 1.00 67.61 193 PRO B O 1
ATOM 4703 N N . LYS B 1 194 ? 5.267 18.152 77.633 1.00 61.00 194 LYS B N 1
ATOM 4704 C CA . LYS B 1 194 ? 4.758 19.530 77.580 1.00 69.10 194 LYS B CA 1
ATOM 4705 C C . LYS B 1 194 ? 5.863 20.538 77.273 1.00 68.75 194 LYS B C 1
ATOM 4706 O O . LYS B 1 194 ? 5.740 21.389 76.379 1.00 66.87 194 LYS B O 1
ATOM 4712 N N . TYR B 1 195 ? 6.943 20.416 78.039 1.00 64.41 195 TYR B N 1
ATOM 4713 C CA . TYR B 1 195 ? 8.059 21.339 77.995 1.00 61.50 195 TYR B CA 1
ATOM 4714 C C . TYR B 1 195 ? 8.750 21.259 76.650 1.00 60.64 195 TYR B C 1
ATOM 4715 O O . TYR B 1 195 ? 9.091 22.288 76.053 1.00 59.11 195 TYR B O 1
ATOM 4724 N N . LEU B 1 196 ? 8.960 20.034 76.174 1.00 66.17 196 LEU B N 1
ATOM 4725 C CA . LEU B 1 196 ? 9.556 19.839 74.855 1.00 66.66 196 LEU B CA 1
ATOM 4726 C C . LEU B 1 196 ? 8.676 20.450 73.767 1.00 60.79 196 LEU B C 1
ATOM 4727 O O . LEU B 1 196 ? 9.178 21.123 72.852 1.00 58.89 196 LEU B O 1
ATOM 4732 N N . ASP B 1 197 ? 7.359 20.289 73.906 1.00 63.82 197 ASP B N 1
ATOM 4733 C CA . ASP B 1 197 ? 6.465 20.778 72.859 1.00 65.76 197 ASP B CA 1
ATOM 4734 C C . ASP B 1 197 ? 6.484 22.296 72.817 1.00 62.25 197 ASP B C 1
ATOM 4735 O O . ASP B 1 197 ? 6.544 22.907 71.734 1.00 61.16 197 ASP B O 1
ATOM 4740 N N . ARG B 1 198 ? 6.521 22.909 73.998 1.00 65.94 198 ARG B N 1
ATOM 4741 C CA . ARG B 1 198 ? 6.563 24.362 74.051 1.00 63.91 198 ARG B CA 1
ATOM 4742 C C . ARG B 1 198 ? 7.883 24.886 73.507 1.00 60.47 198 ARG B C 1
ATOM 4743 O O . ARG B 1 198 ? 7.899 25.856 72.746 1.00 55.31 198 ARG B O 1
ATOM 4751 N N . ALA B 1 199 ? 8.975 24.215 73.868 1.00 60.34 199 ALA B N 1
ATOM 4752 C CA . ALA B 1 199 ? 10.301 24.618 73.418 1.00 59.05 199 ALA B CA 1
ATOM 4753 C C . ALA B 1 199 ? 10.313 24.659 71.901 1.00 59.54 199 ALA B C 1
ATOM 4754 O O . ALA B 1 199 ? 10.855 25.604 71.304 1.00 63.97 199 ALA B O 1
ATOM 4756 N N . LYS B 1 200 ? 9.705 23.649 71.273 1.00 61.50 200 LYS B N 1
ATOM 4757 C CA . LYS B 1 200 ? 9.593 23.649 69.809 1.00 53.48 200 LYS B CA 1
ATOM 4758 C C . LYS B 1 200 ? 8.700 24.719 69.242 1.00 55.94 200 LYS B C 1
ATOM 4759 O O . LYS B 1 200 ? 8.935 25.208 68.134 1.00 58.19 200 LYS B O 1
ATOM 4765 N N . LEU B 1 201 ? 7.646 25.046 69.980 1.00 57.99 201 LEU B N 1
ATOM 4766 C CA . LEU B 1 201 ? 6.712 26.080 69.550 1.00 59.47 201 LEU B CA 1
ATOM 4767 C C . LEU B 1 201 ? 7.425 27.435 69.507 1.00 59.13 201 LEU B C 1
ATOM 4768 O O . LEU B 1 201 ? 7.250 28.236 68.572 1.00 56.94 201 LEU B O 1
ATOM 4773 N N . LEU B 1 202 ? 8.241 27.671 70.527 1.00 56.73 202 LEU B N 1
ATOM 4774 C CA . LEU B 1 202 ? 9.060 28.875 70.600 1.00 60.60 202 LEU B CA 1
ATOM 4775 C C . LEU B 1 202 ? 10.038 28.882 69.441 1.00 58.77 202 LEU B C 1
ATOM 4776 O O . LEU B 1 202 ? 10.209 29.897 68.764 1.00 53.74 202 LEU B O 1
ATOM 4781 N N . ALA B 1 203 ? 10.688 27.735 69.239 1.00 55.56 203 ALA B N 1
ATOM 4782 C CA . ALA B 1 203 ? 11.662 27.584 68.168 1.00 55.62 203 ALA B CA 1
ATOM 4783 C C . ALA B 1 203 ? 11.073 27.976 66.826 1.00 57.09 203 ALA B C 1
ATOM 4784 O O . ALA B 1 203 ? 11.696 28.725 66.063 1.00 54.66 203 ALA B O 1
ATOM 4786 N N . LYS B 1 204 ? 9.891 27.444 66.524 1.00 58.93 204 LYS B N 1
ATOM 4787 C CA . LYS B 1 204 ? 9.244 27.769 65.257 1.00 65.37 204 LYS B CA 1
ATOM 4788 C C . LYS B 1 204 ? 8.920 29.262 65.189 1.00 60.57 204 LYS B C 1
ATOM 4789 O O . LYS B 1 204 ? 9.347 29.963 64.270 1.00 60.94 204 LYS B O 1
ATOM 4795 N N . ASN B 1 205 ? 8.220 29.751 66.207 1.00 59.68 205 ASN B N 1
ATOM 4796 C CA . ASN B 1 205 ? 7.702 31.111 66.195 1.00 54.76 205 ASN B CA 1
ATOM 4797 C C . ASN B 1 205 ? 8.799 32.149 66.109 1.00 54.28 205 ASN B C 1
ATOM 4798 O O . ASN B 1 205 ? 8.576 33.246 65.613 1.00 61.49 205 ASN B O 1
ATOM 4803 N N . ILE B 1 206 ? 9.978 31.830 66.614 1.00 50.26 206 ILE B N 1
ATOM 4804 C CA . ILE B 1 206 ? 11.054 32.808 66.562 1.00 55.95 206 ILE B CA 1
ATOM 4805 C C . ILE B 1 206 ? 11.893 32.606 65.316 1.00 47.79 206 ILE B C 1
ATOM 4806 O O . ILE B 1 206 ? 12.081 33.535 64.534 1.00 51.19 206 ILE B O 1
ATOM 4811 N N . CYS B 1 207 ? 12.396 31.387 65.128 1.00 55.76 207 CYS B N 1
ATOM 4812 C CA . CYS B 1 207 ? 13.283 31.119 63.996 1.00 56.27 207 CYS B CA 1
ATOM 4813 C C . CYS B 1 207 ? 12.560 30.948 62.667 1.00 56.88 207 CYS B C 1
ATOM 4814 O O . CYS B 1 207 ? 13.196 31.037 61.622 1.00 59.30 207 CYS B O 1
ATOM 4817 N N . GLN B 1 208 ? 11.253 30.707 62.677 1.00 57.90 208 GLN B N 1
ATOM 4818 C CA . GLN B 1 208 ? 10.544 30.755 61.398 1.00 62.20 208 GLN B CA 1
ATOM 4819 C C . GLN B 1 208 ? 9.740 32.043 61.239 1.00 59.35 208 GLN B C 1
ATOM 4820 O O . GLN B 1 208 ? 10.070 32.862 60.384 1.00 55.54 208 GLN B O 1
ATOM 4826 N N . LYS B 1 209 ? 8.713 32.237 62.063 1.00 59.27 209 LYS B N 1
ATOM 4827 C CA . LYS B 1 209 ? 7.823 33.387 61.898 1.00 57.09 209 LYS B CA 1
ATOM 4828 C C . LYS B 1 209 ? 8.515 34.746 62.091 1.00 62.15 209 LYS B C 1
ATOM 4829 O O . LYS B 1 209 ? 8.564 35.549 61.148 1.00 58.97 209 LYS B O 1
ATOM 4835 N N . GLN B 1 210 ? 9.045 35.001 63.293 1.00 55.48 210 GLN B N 1
ATOM 4836 C CA . GLN B 1 210 ? 9.661 36.296 63.600 1.00 54.78 210 GLN B CA 1
ATOM 4837 C C . GLN B 1 210 ? 10.891 36.569 62.748 1.00 60.80 210 GLN B C 1
ATOM 4838 O O . GLN B 1 210 ? 11.152 37.721 62.370 1.00 64.10 210 GLN B O 1
ATOM 4844 N N . ALA B 1 211 ? 11.642 35.518 62.431 1.00 54.54 211 ALA B N 1
ATOM 4845 C CA . ALA B 1 211 ? 12.808 35.684 61.568 1.00 53.82 211 ALA B CA 1
ATOM 4846 C C . ALA B 1 211 ? 12.383 36.142 60.155 1.00 56.50 211 ALA B C 1
ATOM 4847 O O . ALA B 1 211 ? 13.077 36.951 59.520 1.00 53.70 211 ALA B O 1
ATOM 4849 N N . SER B 1 212 ? 11.253 35.617 59.669 1.00 54.80 212 SER B N 1
ATOM 4850 C CA . SER B 1 212 ? 10.741 35.970 58.337 1.00 59.40 212 SER B CA 1
ATOM 4851 C C . SER B 1 212 ? 10.498 37.464 58.208 1.00 58.20 212 SER B C 1
ATOM 4852 O O . SER B 1 212 ? 10.453 37.984 57.106 1.00 63.27 212 SER B O 1
ATOM 4855 N N . LEU B 1 213 ? 10.342 38.149 59.336 1.00 59.63 213 LEU B N 1
ATOM 4856 C CA . LEU B 1 213 ? 10.080 39.579 59.314 1.00 54.19 213 LEU B CA 1
ATOM 4857 C C . LEU B 1 213 ? 11.317 40.363 58.929 1.00 51.96 213 LEU B C 1
ATOM 4858 O O . LEU B 1 213 ? 11.233 41.541 58.635 1.00 51.20 213 LEU B O 1
ATOM 4863 N N . SER B 1 214 ? 12.474 39.723 58.944 1.00 50.98 214 SER B N 1
ATOM 4864 C CA . SER B 1 214 ? 13.668 40.406 58.477 1.00 59.91 214 SER B CA 1
ATOM 4865 C C . SER B 1 214 ? 14.007 39.984 57.041 1.00 65.66 214 SER B C 1
ATOM 4866 O O . SER B 1 214 ? 13.747 38.852 56.633 1.00 59.48 214 SER B O 1
ATOM 4869 N N . ASN B 1 215 ? 14.559 40.919 56.278 1.00 74.50 215 ASN B N 1
ATOM 4870 C CA . ASN B 1 215 ? 15.066 40.643 54.935 1.00 76.61 215 ASN B CA 1
ATOM 4871 C C . ASN B 1 215 ? 15.896 39.366 54.903 1.00 70.42 215 ASN B C 1
ATOM 4872 O O . ASN B 1 215 ? 15.627 38.449 54.116 1.00 71.60 215 ASN B O 1
ATOM 4877 N N . SER B 1 216 ? 16.917 39.335 55.757 1.00 63.26 216 SER B N 1
ATOM 4878 C CA . SER B 1 216 ? 17.909 38.273 55.749 1.00 63.86 216 SER B CA 1
ATOM 4879 C C . SER B 1 216 ? 17.390 37.029 56.450 1.00 57.63 216 SER B C 1
ATOM 4880 O O . SER B 1 216 ? 18.048 35.999 56.431 1.00 57.67 216 SER B O 1
ATOM 4883 N N . ASN B 1 217 ? 16.225 37.141 57.083 1.00 58.32 217 ASN B N 1
ATOM 4884 C CA . ASN B 1 217 ? 15.646 36.044 57.869 1.00 59.40 217 ASN B CA 1
ATOM 4885 C C . ASN B 1 217 ? 16.527 35.614 59.049 1.00 62.53 217 ASN B C 1
ATOM 4886 O O . ASN B 1 217 ? 16.543 34.456 59.463 1.00 65.70 217 ASN B O 1
ATOM 4891 N N . GLU B 1 218 ? 17.258 36.574 59.590 1.00 62.45 218 GLU B N 1
ATOM 4892 C CA . GLU B 1 218 ? 18.004 36.365 60.809 1.00 58.73 218 GLU B CA 1
ATOM 4893 C C . GLU B 1 218 ? 17.089 36.827 61.921 1.00 56.29 218 GLU B C 1
ATOM 4894 O O . GLU B 1 218 ? 16.133 37.553 61.665 1.00 55.03 218 GLU B O 1
ATOM 4900 N N . VAL B 1 219 ? 17.343 36.381 63.144 1.00 55.50 219 VAL B N 1
ATOM 4901 C CA . VAL B 1 219 ? 16.530 36.807 64.272 1.00 54.43 219 VAL B CA 1
ATOM 4902 C C . VAL B 1 219 ? 16.864 38.215 64.738 1.00 52.45 219 VAL B C 1
ATOM 4903 O O . VAL B 1 219 ? 17.995 38.495 65.113 1.00 58.73 219 VAL B O 1
ATOM 4907 N N . TRP B 1 220 ? 15.881 39.102 64.698 1.00 52.74 220 TRP B N 1
ATOM 4908 C CA . TRP B 1 220 ? 16.050 40.463 65.198 1.00 55.83 220 TRP B CA 1
ATOM 4909 C C . TRP B 1 220 ? 15.641 40.518 66.668 1.00 57.38 220 TRP B C 1
ATOM 4910 O O . TRP B 1 220 ? 14.808 39.722 67.092 1.00 54.29 220 TRP B O 1
ATOM 4921 N N . GLU B 1 221 ? 16.216 41.450 67.432 1.00 60.28 221 GLU B N 1
ATOM 4922 C CA . GLU B 1 221 ? 16.017 41.483 68.881 1.00 53.96 221 GLU B CA 1
ATOM 4923 C C . GLU B 1 221 ? 14.712 42.130 69.334 1.00 57.61 221 GLU B C 1
ATOM 4924 O O . GLU B 1 221 ? 14.016 41.592 70.202 1.00 55.28 221 GLU B O 1
ATOM 4930 N N . HIS B 1 222 ? 14.365 43.270 68.736 1.00 58.03 222 HIS B N 1
ATOM 4931 C CA . HIS B 1 222 ? 13.339 44.130 69.336 1.00 61.64 222 HIS B CA 1
ATOM 4932 C C . HIS B 1 222 ? 12.032 44.187 68.546 1.00 61.71 222 HIS B C 1
ATOM 4933 O O . HIS B 1 222 ? 12.018 44.418 67.329 1.00 60.63 222 HIS B O 1
ATOM 4940 N N . TYR B 1 223 ? 10.935 43.968 69.265 1.00 61.23 223 TYR B N 1
ATOM 4941 C CA . TYR B 1 223 ? 9.608 43.909 68.667 1.00 61.08 223 TYR B CA 1
ATOM 4942 C C . TYR B 1 223 ? 8.576 44.744 69.406 1.00 61.62 223 TYR B C 1
ATOM 4943 O O . TYR B 1 223 ? 8.624 44.883 70.631 1.00 59.50 223 TYR B O 1
ATOM 4952 N N . THR B 1 224 ? 7.616 45.248 68.638 1.00 62.53 224 THR B N 1
ATOM 4953 C CA . THR B 1 224 ? 6.456 45.958 69.156 1.00 59.03 224 THR B CA 1
ATOM 4954 C C . THR B 1 224 ? 5.529 44.945 69.823 1.00 62.79 224 THR B C 1
ATOM 4955 O O . THR B 1 224 ? 5.735 43.740 69.699 1.00 63.85 224 THR B O 1
ATOM 4959 N N . ASN B 1 225 ? 4.526 45.416 70.551 1.00 66.62 225 ASN B N 1
ATOM 4960 C CA . ASN B 1 225 ? 3.642 44.489 71.253 1.00 70.11 225 ASN B CA 1
ATOM 4961 C C . ASN B 1 225 ? 2.724 43.625 70.382 1.00 71.09 225 ASN B C 1
ATOM 4962 O O . ASN B 1 225 ? 2.163 42.652 70.872 1.00 73.98 225 ASN B O 1
ATOM 4967 N N . ASP B 1 226 ? 2.568 43.952 69.104 1.00 73.33 226 ASP B N 1
ATOM 4968 C CA . ASP B 1 226 ? 1.882 43.032 68.190 1.00 73.43 226 ASP B CA 1
ATOM 4969 C C . ASP B 1 226 ? 2.889 42.050 67.584 1.00 73.97 226 ASP B C 1
ATOM 4970 O O . ASP B 1 226 ? 2.555 41.280 66.678 1.00 72.04 226 ASP B O 1
ATOM 4975 N N . TRP B 1 227 ? 4.135 42.149 68.049 1.00 70.02 227 TRP B N 1
ATOM 4976 C CA . TRP B 1 227 ? 5.251 41.320 67.588 1.00 68.16 227 TRP B CA 1
ATOM 4977 C C . TRP B 1 227 ? 5.674 41.616 66.165 1.00 68.08 227 TRP B C 1
ATOM 4978 O O . TRP B 1 227 ? 6.152 40.730 65.463 1.00 67.23 227 TRP B O 1
ATOM 4989 N N . GLN B 1 228 ? 5.509 42.869 65.752 1.00 67.85 228 GLN B N 1
ATOM 4990 C CA . GLN B 1 228 ? 6.152 43.352 64.531 1.00 69.34 228 GLN B CA 1
ATOM 4991 C C . GLN B 1 228 ? 7.537 43.893 64.860 1.00 65.52 228 GLN B C 1
ATOM 4992 O O . GLN B 1 228 ? 7.827 44.206 66.012 1.00 65.40 228 GLN B O 1
ATOM 4998 N N . ILE B 1 229 ? 8.406 43.951 63.859 1.00 65.24 229 ILE B N 1
ATOM 4999 C CA . ILE B 1 229 ? 9.780 44.368 64.087 1.00 64.48 229 ILE B CA 1
ATOM 5000 C C . ILE B 1 229 ? 9.885 45.864 64.362 1.00 66.60 229 ILE B C 1
ATOM 5001 O O . ILE B 1 229 ? 9.368 46.684 63.600 1.00 74.08 229 ILE B O 1
ATOM 5006 N N . ASP B 1 230 ? 10.529 46.201 65.478 1.00 67.93 230 ASP B N 1
ATOM 5007 C CA . ASP B 1 230 ? 10.951 47.564 65.751 1.00 64.83 230 ASP B CA 1
ATOM 5008 C C . ASP B 1 230 ? 12.358 47.771 65.196 1.00 64.90 230 ASP B C 1
ATOM 5009 O O . ASP B 1 230 ? 13.331 47.295 65.784 1.00 64.03 230 ASP B O 1
ATOM 5014 N N . TRP B 1 231 ? 12.462 48.472 64.068 1.00 64.04 231 TRP B N 1
ATOM 5015 C CA . TRP B 1 231 ? 13.761 48.848 63.521 1.00 61.68 231 TRP B CA 1
ATOM 5016 C C . TRP B 1 231 ? 14.416 50.001 64.270 1.00 62.86 231 TRP B C 1
ATOM 5017 O O . TRP B 1 231 ? 15.641 50.105 64.295 1.00 62.24 231 TRP B O 1
ATOM 5028 N N . ASP B 1 232 ? 13.605 50.871 64.866 1.00 65.32 232 ASP B N 1
ATOM 5029 C CA . ASP B 1 232 ? 14.125 52.109 65.451 1.00 71.26 232 ASP B CA 1
ATOM 5030 C C . ASP B 1 232 ? 14.636 51.938 66.874 1.00 64.01 232 ASP B C 1
ATOM 5031 O O . ASP B 1 232 ? 15.318 52.819 67.383 1.00 57.41 232 ASP B O 1
ATOM 5036 N N . TYR B 1 233 ? 14.319 50.807 67.499 1.00 58.74 233 TYR B N 1
ATOM 5037 C CA . TYR B 1 233 ? 14.630 50.623 68.910 1.00 63.01 233 TYR B CA 1
ATOM 5038 C C . TYR B 1 233 ? 16.118 50.836 69.205 1.00 61.75 233 TYR B C 1
ATOM 5039 O O . TYR B 1 233 ? 16.967 50.047 68.786 1.00 60.44 233 TYR B O 1
ATOM 5048 N N . ASN B 1 234 ? 16.396 51.917 69.938 1.00 58.85 234 ASN B N 1
ATOM 5049 C CA . ASN B 1 234 ? 17.746 52.382 70.258 1.00 58.28 234 ASN B CA 1
ATOM 5050 C C . ASN B 1 234 ? 18.630 52.615 69.058 1.00 59.86 234 ASN B C 1
ATOM 5051 O O . ASN B 1 234 ? 19.852 52.512 69.165 1.00 61.61 234 ASN B O 1
ATOM 5056 N N . LYS B 1 235 ? 18.028 52.955 67.924 1.00 59.01 235 LYS B N 1
ATOM 5057 C CA . LYS B 1 235 ? 18.810 53.110 66.711 1.00 60.44 235 LYS B CA 1
ATOM 5058 C C . LYS B 1 235 ? 19.790 54.257 66.896 1.00 61.26 235 LYS B C 1
ATOM 5059 O O . LYS B 1 235 ? 20.915 54.220 66.397 1.00 62.92 235 LYS B O 1
ATOM 5065 N N . ASN B 1 236 ? 19.358 55.259 67.650 1.00 60.56 236 ASN B N 1
ATOM 5066 C CA . ASN B 1 236 ? 20.142 56.473 67.830 1.00 69.86 236 ASN B CA 1
ATOM 5067 C C . ASN B 1 236 ? 21.194 56.334 68.917 1.00 66.50 236 ASN B C 1
ATOM 5068 O O . ASN B 1 236 ? 22.175 57.073 68.951 1.00 64.10 236 ASN B O 1
ATOM 5073 N N . ASP B 1 237 ? 20.977 55.379 69.807 1.00 69.74 237 ASP B N 1
ATOM 5074 C CA . ASP B 1 237 ? 21.957 55.047 70.829 1.00 73.76 237 ASP B CA 1
ATOM 5075 C C . ASP B 1 237 ? 22.421 53.628 70.551 1.00 76.70 237 ASP B C 1
ATOM 5076 O O . ASP B 1 237 ? 21.964 52.677 71.203 1.00 78.72 237 ASP B O 1
ATOM 5081 N N . PRO B 1 238 ? 23.325 53.478 69.567 1.00 79.04 238 PRO B N 1
ATOM 5082 C CA . PRO B 1 238 ? 23.622 52.150 69.015 1.00 73.16 238 PRO B CA 1
ATOM 5083 C C . PRO B 1 238 ? 24.045 51.170 70.114 1.00 75.85 238 PRO B C 1
ATOM 5084 O O . PRO B 1 238 ? 23.404 50.119 70.242 1.00 73.88 238 PRO B O 1
ATOM 5088 N N . LYS B 1 239 ? 25.030 51.545 70.939 1.00 79.04 239 LYS B N 1
ATOM 5089 C CA . LYS B 1 239 ? 25.604 50.635 71.933 1.00 62.43 239 LYS B CA 1
ATOM 5090 C C . LYS B 1 239 ? 24.988 50.763 73.310 1.00 66.81 239 LYS B C 1
ATOM 5091 O O . LYS B 1 239 ? 25.700 50.718 74.314 1.00 70.66 239 LYS B O 1
ATOM 5097 N N . HIS B 1 240 ? 23.666 50.908 73.357 1.00 67.39 240 HIS B N 1
ATOM 5098 C CA . HIS B 1 240 ? 22.904 50.743 74.599 1.00 67.01 240 HIS B CA 1
ATOM 5099 C C . HIS B 1 240 ? 23.347 49.508 75.387 1.00 69.98 240 HIS B C 1
ATOM 5100 O O . HIS B 1 240 ? 23.822 48.534 74.817 1.00 69.51 240 HIS B O 1
ATOM 5107 N N . LEU B 1 241 ? 23.142 49.521 76.696 1.00 76.26 241 LEU B N 1
ATOM 5108 C CA . LEU B 1 241 ? 23.708 48.486 77.558 1.00 72.59 241 LEU B CA 1
ATOM 5109 C C . LEU B 1 241 ? 22.796 47.280 77.748 1.00 74.65 241 LEU B C 1
ATOM 5110 O O . LEU B 1 241 ? 23.271 46.152 77.848 1.00 67.89 241 LEU B O 1
ATOM 5115 N N . PHE B 1 242 ? 21.490 47.516 77.763 1.00 82.98 242 PHE B N 1
ATOM 5116 C CA . PHE B 1 242 ? 20.538 46.431 77.957 1.00 78.66 242 PHE B CA 1
ATOM 5117 C C . PHE B 1 242 ? 19.975 45.915 76.639 1.00 71.93 242 PHE B C 1
ATOM 5118 O O . PHE B 1 242 ? 19.913 44.707 76.416 1.00 69.31 242 PHE B O 1
ATOM 5126 N N . ARG B 1 243 ? 19.548 46.829 75.773 1.00 65.65 243 ARG B N 1
ATOM 5127 C CA . ARG B 1 243 ? 18.848 46.432 74.558 1.00 59.34 243 ARG B CA 1
ATOM 5128 C C . ARG B 1 243 ? 19.439 47.087 73.321 1.00 58.80 243 ARG B C 1
ATOM 5129 O O . ARG B 1 243 ? 18.807 47.947 72.713 1.00 56.42 243 ARG B O 1
ATOM 5137 N N . PRO B 1 244 ? 20.660 46.688 72.950 1.00 57.65 244 PRO B N 1
ATOM 5138 C CA . PRO B 1 244 ? 21.392 47.351 71.873 1.00 58.99 244 PRO B CA 1
ATOM 5139 C C . PRO B 1 244 ? 20.664 47.179 70.563 1.00 63.43 244 PRO B C 1
ATOM 5140 O O . PRO B 1 244 ? 19.797 46.303 70.403 1.00 57.95 244 PRO B O 1
ATOM 5144 N N . TRP B 1 245 ? 21.036 48.024 69.622 1.00 63.35 245 TRP B N 1
ATOM 5145 C CA . TRP B 1 245 ? 20.440 48.020 68.311 1.00 59.91 245 TRP B CA 1
ATOM 5146 C C . TRP B 1 245 ? 21.301 47.181 67.391 1.00 57.80 245 TRP B C 1
ATOM 5147 O O . TRP B 1 245 ? 22.530 47.236 67.450 1.00 57.36 245 TRP B O 1
ATOM 5158 N N . GLY B 1 246 ? 20.635 46.347 66.602 1.00 51.80 246 GLY B N 1
ATOM 5159 C CA . GLY B 1 246 ? 21.291 45.562 65.575 1.00 56.53 246 GLY B CA 1
ATOM 5160 C C . GLY B 1 246 ? 21.089 44.067 65.705 1.00 57.73 246 GLY B C 1
ATOM 5161 O O . GLY B 1 246 ? 20.514 43.561 66.689 1.00 54.36 246 GLY B O 1
ATOM 5162 N N . PHE B 1 247 ? 21.577 43.342 64.710 1.00 56.29 247 PHE B N 1
ATOM 5163 C CA . PHE B 1 247 ? 21.517 41.889 64.792 1.00 63.32 247 PHE B CA 1
ATOM 5164 C C . PHE B 1 247 ? 22.669 41.435 65.645 1.00 59.74 247 PHE B C 1
ATOM 5165 O O . PHE B 1 247 ? 23.758 42.007 65.559 1.00 57.41 247 PHE B O 1
ATOM 5173 N N . GLN B 1 248 ? 22.423 40.439 66.491 1.00 59.41 248 GLN B N 1
ATOM 5174 C CA . GLN B 1 248 ? 23.497 39.878 67.280 1.00 49.73 248 GLN B CA 1
ATOM 5175 C C . GLN B 1 248 ? 23.874 38.498 66.770 1.00 51.76 248 GLN B C 1
ATOM 5176 O O . GLN B 1 248 ? 23.119 37.534 66.934 1.00 48.37 248 GLN B O 1
ATOM 5182 N N . PRO B 1 249 ? 25.056 38.401 66.150 1.00 48.68 249 PRO B N 1
ATOM 5183 C CA . PRO B 1 249 ? 25.604 37.146 65.628 1.00 47.18 249 PRO B CA 1
ATOM 5184 C C . PRO B 1 249 ? 25.486 36.024 66.668 1.00 49.56 249 PRO B C 1
ATOM 5185 O O . PRO B 1 249 ? 25.163 34.871 66.331 1.00 48.55 249 PRO B O 1
ATOM 5189 N N . GLY B 1 250 ? 25.729 36.381 67.926 1.00 44.01 250 GLY B N 1
ATOM 5190 C CA . GLY B 1 250 ? 25.677 35.442 69.030 1.00 45.80 250 GLY B CA 1
ATOM 5191 C C . GLY B 1 250 ? 24.322 34.803 69.237 1.00 45.57 250 GLY B C 1
ATOM 5192 O O . GLY B 1 250 ? 24.234 33.645 69.633 1.00 48.11 250 GLY B O 1
ATOM 5193 N N . HIS B 1 251 ? 23.257 35.541 68.953 1.00 47.71 251 HIS B N 1
ATOM 5194 C CA . HIS B 1 251 ? 21.923 34.979 69.098 1.00 48.26 251 HIS B CA 1
ATOM 5195 C C . HIS B 1 251 ? 21.551 34.156 67.860 1.00 49.04 251 HIS B C 1
ATOM 5196 O O . HIS B 1 251 ? 20.719 33.241 67.932 1.00 46.02 251 HIS B O 1
ATOM 5203 N N . GLN B 1 252 ? 22.175 34.473 66.729 1.00 49.77 252 GLN B N 1
ATOM 5204 C CA . GLN B 1 252 ? 22.012 33.643 65.542 1.00 52.49 252 GLN B CA 1
ATOM 5205 C C . GLN B 1 252 ? 22.654 32.260 65.822 1.00 51.69 252 GLN B C 1
ATOM 5206 O O . GLN B 1 252 ? 22.018 31.209 65.651 1.00 46.87 252 GLN B O 1
ATOM 5212 N N . THR B 1 253 ? 23.892 32.247 66.300 1.00 45.05 253 THR B N 1
ATOM 5213 C CA . THR B 1 253 ? 24.547 30.962 66.482 1.00 50.16 253 THR B CA 1
ATOM 5214 C C . THR B 1 253 ? 23.956 30.217 67.695 1.00 49.84 253 THR B C 1
ATOM 5215 O O . THR B 1 253 ? 23.878 28.980 67.703 1.00 44.17 253 THR B O 1
ATOM 5219 N N . GLU B 1 254 ? 23.489 30.964 68.694 1.00 51.83 254 GLU B N 1
ATOM 5220 C CA . GLU B 1 254 ? 22.860 30.330 69.845 1.00 53.15 254 GLU B CA 1
ATOM 5221 C C . GLU B 1 254 ? 21.590 29.620 69.364 1.00 51.73 254 GLU B C 1
ATOM 5222 O O . GLU B 1 254 ? 21.299 28.475 69.757 1.00 49.84 254 GLU B O 1
ATOM 5228 N N . TRP B 1 255 ? 20.838 30.298 68.502 1.00 50.96 255 TRP B N 1
ATOM 5229 C CA . TRP B 1 255 ? 19.671 29.657 67.910 1.00 48.47 255 TRP B CA 1
ATOM 5230 C C . TRP B 1 255 ? 20.035 28.452 67.073 1.00 48.78 255 TRP B C 1
ATOM 5231 O O . TRP B 1 255 ? 19.342 27.445 67.153 1.00 48.54 255 TRP B O 1
ATOM 5242 N N . ALA B 1 256 ? 21.095 28.548 66.271 1.00 43.04 256 ALA B N 1
ATOM 5243 C CA . ALA B 1 256 ? 21.603 27.372 65.547 1.00 43.57 256 ALA B CA 1
ATOM 5244 C C . ALA B 1 256 ? 21.747 26.169 66.486 1.00 52.06 256 ALA B C 1
ATOM 5245 O O . ALA B 1 256 ? 21.244 25.051 66.190 1.00 47.36 256 ALA B O 1
ATOM 5247 N N . LYS B 1 257 ? 22.385 26.429 67.638 1.00 51.16 257 LYS B N 1
ATOM 5248 C CA . LYS B 1 257 ? 22.612 25.402 68.647 1.00 48.61 257 LYS B CA 1
ATOM 5249 C C . LYS B 1 257 ? 21.308 24.812 69.145 1.00 46.54 257 LYS B C 1
ATOM 5250 O O . LYS B 1 257 ? 21.160 23.590 69.202 1.00 50.26 257 LYS B O 1
ATOM 5256 N N . LEU B 1 258 ? 20.376 25.671 69.531 1.00 46.15 258 LEU B N 1
ATOM 5257 C CA . LEU B 1 258 ? 19.080 25.205 70.027 1.00 48.30 258 LEU B CA 1
ATOM 5258 C C . LEU B 1 258 ? 18.345 24.386 68.951 1.00 54.51 258 LEU B C 1
ATOM 5259 O O . LEU B 1 258 ? 17.736 23.367 69.245 1.00 56.45 258 LEU B O 1
ATOM 5264 N N . LEU B 1 259 ? 18.386 24.839 67.706 1.00 48.95 259 LEU B N 1
ATOM 5265 C CA . LEU B 1 259 ? 17.780 24.089 66.619 1.00 51.53 259 LEU B CA 1
ATOM 5266 C C . LEU B 1 259 ? 18.365 22.689 66.505 1.00 56.29 259 LEU B C 1
ATOM 5267 O O . LEU B 1 259 ? 17.622 21.731 66.277 1.00 61.08 259 LEU B O 1
ATOM 5272 N N . LEU B 1 260 ? 19.681 22.546 66.655 1.00 50.25 260 LEU B N 1
ATOM 5273 C CA . LEU B 1 260 ? 20.256 21.206 66.511 1.00 50.69 260 LEU B CA 1
ATOM 5274 C C . LEU B 1 260 ? 19.929 20.319 67.724 1.00 57.11 260 LEU B C 1
ATOM 5275 O O . LEU B 1 260 ? 19.591 19.126 67.609 1.00 63.71 260 LEU B O 1
ATOM 5280 N N . MET B 1 261 ? 19.949 20.940 68.885 1.00 58.91 261 MET B N 1
ATOM 5281 C CA . MET B 1 261 ? 19.624 20.247 70.103 1.00 57.16 261 MET B CA 1
ATOM 5282 C C . MET B 1 261 ? 18.170 19.758 70.056 1.00 57.20 261 MET B C 1
ATOM 5283 O O . MET B 1 261 ? 17.855 18.655 70.486 1.00 61.45 261 MET B O 1
ATOM 5288 N N . LEU B 1 262 ? 17.283 20.577 69.514 1.00 52.07 262 LEU B N 1
ATOM 5289 C CA . LEU B 1 262 ? 15.898 20.170 69.372 1.00 58.34 262 LEU B CA 1
ATOM 5290 C C . LEU B 1 262 ? 15.800 19.080 68.311 1.00 66.28 262 LEU B C 1
ATOM 5291 O O . LEU B 1 262 ? 14.997 18.149 68.433 1.00 61.29 262 LEU B O 1
ATOM 5296 N N . ASP B 1 263 ? 16.659 19.172 67.295 1.00 65.42 263 ASP B N 1
ATOM 5297 C CA . ASP B 1 263 ? 16.618 18.227 66.205 1.00 61.06 263 ASP B CA 1
ATOM 5298 C C . ASP B 1 263 ? 16.991 16.846 66.675 1.00 63.71 263 ASP B C 1
ATOM 5299 O O . ASP B 1 263 ? 16.539 15.853 66.104 1.00 64.34 263 ASP B O 1
ATOM 5304 N N . LYS B 1 264 ? 17.764 16.765 67.752 1.00 65.75 264 LYS B N 1
ATOM 5305 C CA . LYS B 1 264 ? 18.137 15.435 68.204 1.00 64.32 264 LYS B CA 1
ATOM 5306 C C . LYS B 1 264 ? 17.157 14.854 69.213 1.00 66.94 264 LYS B C 1
ATOM 5307 O O . LYS B 1 264 ? 17.118 13.634 69.399 1.00 73.54 264 LYS B O 1
ATOM 5313 N N . ARG B 1 265 ? 16.332 15.696 69.821 1.00 59.47 265 ARG B N 1
ATOM 5314 C CA . ARG B 1 265 ? 15.310 15.188 70.720 1.00 60.18 265 ARG B CA 1
ATOM 5315 C C . ARG B 1 265 ? 14.061 14.874 69.938 1.00 62.81 265 ARG B C 1
ATOM 5316 O O . ARG B 1 265 ? 13.498 13.799 70.080 1.00 73.31 265 ARG B O 1
ATOM 5324 N N . SER B 1 266 ? 13.606 15.804 69.111 1.00 64.79 266 SER B N 1
ATOM 5325 C CA . SER B 1 266 ? 12.416 15.543 68.309 1.00 62.42 266 SER B CA 1
ATOM 5326 C C . SER B 1 266 ? 12.454 16.250 66.912 1.00 66.59 266 SER B C 1
ATOM 5327 O O . SER B 1 266 ? 11.919 17.354 66.733 1.00 67.19 266 SER B O 1
ATOM 5330 N N . PRO B 1 267 ? 13.059 15.578 65.909 1.00 60.80 267 PRO B N 1
ATOM 5331 C CA . PRO B 1 267 ? 13.448 16.146 64.604 1.00 62.41 267 PRO B CA 1
ATOM 5332 C C . PRO B 1 267 ? 12.362 16.859 63.791 1.00 63.95 267 PRO B C 1
ATOM 5333 O O . PRO B 1 267 ? 11.175 16.589 63.957 1.00 63.74 267 PRO B O 1
ATOM 5337 N N . GLU B 1 268 ? 12.803 17.752 62.903 1.00 55.20 268 GLU B N 1
ATOM 5338 C CA . GLU B 1 268 ? 11.937 18.583 62.069 1.00 54.78 268 GLU B CA 1
ATOM 5339 C C . GLU B 1 268 ? 12.768 18.961 60.864 1.00 62.49 268 GLU B C 1
ATOM 5340 O O . GLU B 1 268 ? 13.938 19.317 61.004 1.00 64.22 268 GLU B O 1
ATOM 5346 N N . ASN B 1 269 ? 12.207 18.850 59.669 1.00 55.57 269 ASN B N 1
ATOM 5347 C CA . ASN B 1 269 ? 13.081 18.896 58.507 1.00 63.16 269 ASN B CA 1
ATOM 5348 C C . ASN B 1 269 ? 13.692 20.289 58.245 1.00 63.66 269 ASN B C 1
ATOM 5349 O O . ASN B 1 269 ? 14.689 20.402 57.529 1.00 61.40 269 ASN B O 1
ATOM 5354 N N . TRP B 1 270 ? 13.183 21.332 58.899 1.00 61.01 270 TRP B N 1
ATOM 5355 C CA . TRP B 1 270 ? 13.773 22.655 58.691 1.00 54.84 270 TRP B CA 1
ATOM 5356 C C . TRP B 1 270 ? 14.869 23.012 59.705 1.00 58.16 270 TRP B C 1
ATOM 5357 O O . TRP B 1 270 ? 15.619 23.967 59.466 1.00 55.76 270 TRP B O 1
ATOM 5368 N N . TYR B 1 271 ? 14.997 22.222 60.782 1.00 55.17 271 TYR B N 1
ATOM 5369 C CA . TYR B 1 271 ? 15.941 22.516 61.871 1.00 53.73 271 TYR B CA 1
ATOM 5370 C C . TYR B 1 271 ? 17.368 22.684 61.378 1.00 52.14 271 TYR B C 1
ATOM 5371 O O . TYR B 1 271 ? 17.958 23.756 61.523 1.00 55.93 271 TYR B O 1
ATOM 5380 N N . LEU B 1 272 ? 17.919 21.642 60.776 1.00 56.65 272 LEU B N 1
ATOM 5381 C CA . LEU B 1 272 ? 19.297 21.712 60.312 1.00 52.06 272 LEU B CA 1
ATOM 5382 C C . LEU B 1 272 ? 19.539 22.764 59.213 1.00 56.05 272 LEU B C 1
ATOM 5383 O O . LEU B 1 272 ? 20.539 23.485 59.291 1.00 54.79 272 LEU B O 1
ATOM 5388 N N . PRO B 1 273 ? 18.652 22.860 58.183 1.00 60.28 273 PRO B N 1
ATOM 5389 C CA . PRO B 1 273 ? 18.899 23.898 57.165 1.00 57.29 273 PRO B CA 1
ATOM 5390 C C . PRO B 1 273 ? 18.887 25.311 57.730 1.00 53.15 273 PRO B C 1
ATOM 5391 O O . PRO B 1 273 ? 19.707 26.152 57.325 1.00 50.26 273 PRO B O 1
ATOM 5395 N N . LYS B 1 274 ? 17.985 25.560 58.678 1.00 57.58 274 LYS B N 1
ATOM 5396 C CA . LYS B 1 274 ? 17.918 26.874 59.320 1.00 54.72 274 LYS B CA 1
ATOM 5397 C C . LYS B 1 274 ? 19.157 27.095 60.187 1.00 49.49 274 LYS B C 1
ATOM 5398 O O . LYS B 1 274 ? 19.756 28.168 60.130 1.00 46.04 274 LYS B O 1
ATOM 5404 N N . ALA B 1 275 ? 19.540 26.088 60.975 1.00 46.73 275 ALA B N 1
ATOM 5405 C CA . ALA B 1 275 ? 20.750 26.180 61.803 1.00 48.83 275 ALA B CA 1
ATOM 5406 C C . ALA B 1 275 ? 21.943 26.589 60.964 1.00 50.89 275 ALA B C 1
ATOM 5407 O O . ALA B 1 275 ? 22.684 27.537 61.298 1.00 47.80 275 ALA B O 1
ATOM 5409 N N . LYS B 1 276 ? 22.077 25.889 59.841 1.00 51.68 276 LYS B N 1
ATOM 5410 C CA . LYS B 1 276 ? 23.181 26.071 58.917 1.00 51.80 276 LYS B CA 1
ATOM 5411 C C . LYS B 1 276 ? 23.149 27.478 58.361 1.00 46.40 276 LYS B C 1
ATOM 5412 O O . LYS B 1 276 ? 24.164 28.160 58.255 1.00 45.51 276 LYS B O 1
ATOM 5418 N N . TYR B 1 277 ? 21.951 27.921 58.037 1.00 44.49 277 TYR B N 1
ATOM 5419 C CA . TYR B 1 277 ? 21.784 29.221 57.426 1.00 49.57 277 TYR B CA 1
ATOM 5420 C C . TYR B 1 277 ? 22.131 30.360 58.395 1.00 52.40 277 TYR B C 1
ATOM 5421 O O . TYR B 1 277 ? 22.905 31.274 58.049 1.00 49.00 277 TYR B O 1
ATOM 5430 N N . LEU B 1 278 ? 21.567 30.287 59.605 1.00 50.77 278 LEU B N 1
ATOM 5431 C CA . LEU B 1 278 ? 21.848 31.259 60.655 1.00 50.15 278 LEU B CA 1
ATOM 5432 C C . LEU B 1 278 ? 23.345 31.334 60.918 1.00 49.54 278 LEU B C 1
ATOM 5433 O O . LEU B 1 278 ? 23.939 32.414 60.829 1.00 55.05 278 LEU B O 1
ATOM 5438 N N . PHE B 1 279 ? 23.972 30.188 61.159 1.00 45.24 279 PHE B N 1
ATOM 5439 C CA . PHE B 1 279 ? 25.396 30.216 61.466 1.00 49.14 279 PHE B CA 1
ATOM 5440 C C . PHE B 1 279 ? 26.214 30.747 60.300 1.00 49.65 279 PHE B C 1
ATOM 5441 O O . PHE B 1 279 ? 27.114 31.543 60.513 1.00 54.58 279 PHE B O 1
ATOM 5449 N N . ASP B 1 280 ? 25.940 30.295 59.083 1.00 49.92 280 ASP B N 1
ATOM 5450 C CA . ASP B 1 280 ? 26.719 30.768 57.927 1.00 55.95 280 ASP B CA 1
ATOM 5451 C C . ASP B 1 280 ? 26.641 32.268 57.755 1.00 50.58 280 ASP B C 1
ATOM 5452 O O . ASP B 1 280 ? 27.679 32.941 57.628 1.00 54.31 280 ASP B O 1
ATOM 5457 N N . LEU B 1 281 ? 25.423 32.805 57.771 1.00 50.76 281 LEU B N 1
ATOM 5458 C CA . LEU B 1 281 ? 25.287 34.254 57.615 1.00 53.56 281 LEU B CA 1
ATOM 5459 C C . LEU B 1 281 ? 25.991 34.978 58.743 1.00 57.37 281 LEU B C 1
ATOM 5460 O O . LEU B 1 281 ? 26.851 35.821 58.484 1.00 56.08 281 LEU B O 1
ATOM 5465 N N . ALA B 1 282 ? 25.657 34.606 59.986 1.00 57.95 282 ALA B N 1
ATOM 5466 C CA . ALA B 1 282 ? 26.155 35.310 61.168 1.00 52.74 282 ALA B CA 1
ATOM 5467 C C . ALA B 1 282 ? 27.674 35.318 61.186 1.00 53.37 282 ALA B C 1
ATOM 5468 O O . ALA B 1 282 ? 28.313 36.367 61.319 1.00 49.19 282 ALA B O 1
ATOM 5470 N N . TYR B 1 283 ? 28.255 34.144 61.018 1.00 49.77 283 TYR B N 1
ATOM 5471 C CA . TYR B 1 283 ? 29.695 34.052 61.027 1.00 51.60 283 TYR B CA 1
ATOM 5472 C C . TYR B 1 283 ? 30.281 34.932 59.897 1.00 55.32 283 TYR B C 1
ATOM 5473 O O . TYR B 1 283 ? 31.194 35.729 60.152 1.00 52.77 283 TYR B O 1
ATOM 5482 N N . LYS B 1 284 ? 29.738 34.845 58.675 1.00 54.39 284 LYS B N 1
ATOM 5483 C CA . LYS B 1 284 ? 30.341 35.606 57.569 1.00 51.11 284 LYS B CA 1
ATOM 5484 C C . LYS B 1 284 ? 30.245 37.116 57.827 1.00 55.06 284 LYS B C 1
ATOM 5485 O O . LYS B 1 284 ? 31.187 37.866 57.571 1.00 55.51 284 LYS B O 1
ATOM 5491 N N . LYS B 1 285 ? 29.136 37.557 58.399 1.00 55.27 285 LYS B N 1
ATOM 5492 C CA . LYS B 1 285 ? 28.981 38.967 58.719 1.00 53.46 285 LYS B CA 1
ATOM 5493 C C . LYS B 1 285 ? 29.824 39.466 59.905 1.00 55.73 285 LYS B C 1
ATOM 5494 O O . LYS B 1 285 ? 30.235 40.621 59.903 1.00 60.22 285 LYS B O 1
ATOM 5500 N N . ALA B 1 286 ? 30.099 38.626 60.904 1.00 55.05 286 ALA B N 1
ATOM 5501 C CA . ALA B 1 286 ? 30.665 39.153 62.162 1.00 56.61 286 ALA B CA 1
ATOM 5502 C C . ALA B 1 286 ? 32.118 38.775 62.449 1.00 53.46 286 ALA B C 1
ATOM 5503 O O . ALA B 1 286 ? 32.691 39.247 63.424 1.00 53.73 286 ALA B O 1
ATOM 5505 N N . TRP B 1 287 ? 32.704 37.906 61.637 1.00 56.17 287 TRP B N 1
ATOM 5506 C CA . TRP B 1 287 ? 34.078 37.475 61.889 1.00 55.67 287 TRP B CA 1
ATOM 5507 C C . TRP B 1 287 ? 35.080 38.538 61.447 1.00 55.23 287 TRP B C 1
ATOM 5508 O O . TRP B 1 287 ? 35.046 39.011 60.312 1.00 59.35 287 TRP B O 1
ATOM 5519 N N . ASP B 1 288 ? 35.964 38.904 62.366 1.00 54.87 288 ASP B N 1
ATOM 5520 C CA . ASP B 1 288 ? 36.988 39.916 62.148 1.00 56.71 288 ASP B CA 1
ATOM 5521 C C . ASP B 1 288 ? 38.164 39.317 61.402 1.00 55.99 288 ASP B C 1
ATOM 5522 O O . ASP B 1 288 ? 38.979 38.618 61.976 1.00 60.33 288 ASP B O 1
ATOM 5527 N N . THR B 1 289 ? 38.235 39.593 60.108 1.00 63.27 289 THR B N 1
ATOM 5528 C CA . THR B 1 289 ? 39.255 38.993 59.254 1.00 65.89 289 THR B CA 1
ATOM 5529 C C . THR B 1 289 ? 40.658 39.526 59.524 1.00 61.06 289 THR B C 1
ATOM 5530 O O . THR B 1 289 ? 41.647 38.930 59.080 1.00 58.87 289 THR B O 1
ATOM 5534 N N . LYS B 1 290 ? 40.758 40.646 60.231 1.00 59.71 290 LYS B N 1
ATOM 5535 C CA . LYS B 1 290 ? 42.079 41.167 60.548 1.00 64.15 290 LYS B CA 1
ATOM 5536 C C . LYS B 1 290 ? 42.511 40.771 61.955 1.00 66.51 290 LYS B C 1
ATOM 5537 O O . LYS B 1 290 ? 43.652 40.339 62.135 1.00 68.92 290 LYS B O 1
ATOM 5543 N N . LYS B 1 291 ? 41.610 40.854 62.940 1.00 65.67 291 LYS B N 1
ATOM 5544 C CA . LYS B 1 291 ? 42.017 40.588 64.328 1.00 61.95 291 LYS B CA 1
ATOM 5545 C C . LYS B 1 291 ? 41.520 39.250 64.899 1.00 63.65 291 LYS B C 1
ATOM 5546 O O . LYS B 1 291 ? 42.030 38.798 65.920 1.00 63.22 291 LYS B O 1
ATOM 5552 N N . GLY B 1 292 ? 40.554 38.612 64.235 1.00 60.28 292 GLY B N 1
ATOM 5553 C CA . GLY B 1 292 ? 39.980 37.362 64.715 1.00 50.95 292 GLY B CA 1
ATOM 5554 C C . GLY B 1 292 ? 38.769 37.589 65.620 1.00 54.44 292 GLY B C 1
ATOM 5555 O O . GLY B 1 292 ? 38.576 38.689 66.142 1.00 56.60 292 GLY B O 1
ATOM 5556 N N . GLY B 1 293 ? 37.960 36.552 65.824 1.00 50.32 293 GLY B N 1
ATOM 5557 C CA . GLY B 1 293 ? 36.844 36.615 66.754 1.00 49.28 293 GLY B CA 1
ATOM 5558 C C . GLY B 1 293 ? 35.603 37.258 66.162 1.00 54.43 293 GLY B C 1
ATOM 5559 O O . GLY B 1 293 ? 35.697 37.988 65.160 1.00 51.18 293 GLY B O 1
ATOM 5560 N N . LEU B 1 294 ? 34.444 37.019 66.780 1.00 45.82 294 LEU B N 1
ATOM 5561 C CA . LEU B 1 294 ? 33.219 37.664 66.312 1.00 47.14 294 LEU B CA 1
ATOM 5562 C C . LEU B 1 294 ? 32.833 38.957 67.025 1.00 50.77 294 LEU B C 1
ATOM 5563 O O . LEU B 1 294 ? 32.751 39.040 68.250 1.00 55.37 294 LEU B O 1
ATOM 5568 N N . HIS B 1 295 ? 32.585 39.959 66.190 1.00 53.98 295 HIS B N 1
ATOM 5569 C CA . HIS B 1 295 ? 32.027 41.238 66.569 1.00 50.35 295 HIS B CA 1
ATOM 5570 C C . HIS B 1 295 ? 30.657 41.064 67.203 1.00 49.79 295 HIS B C 1
ATOM 5571 O O . HIS B 1 295 ? 29.990 40.053 66.982 1.00 51.27 295 HIS B O 1
ATOM 5578 N N . TYR B 1 296 ? 30.241 42.059 67.984 1.00 48.22 296 TYR B N 1
ATOM 5579 C CA . TYR B 1 296 ? 29.076 41.911 68.843 1.00 50.71 296 TYR B CA 1
ATOM 5580 C C . TYR B 1 296 ? 27.769 42.055 68.104 1.00 48.35 296 TYR B C 1
ATOM 5581 O O . TYR B 1 296 ? 26.769 41.449 68.499 1.00 57.31 296 TYR B O 1
ATOM 5590 N N . GLY B 1 297 ? 27.759 42.880 67.065 1.00 40.96 297 GLY B N 1
ATOM 5591 C CA . GLY B 1 297 ? 26.531 43.155 66.342 1.00 46.69 297 GLY B CA 1
ATOM 5592 C C . GLY B 1 297 ? 26.697 43.848 64.990 1.00 54.90 297 GLY B C 1
ATOM 5593 O O . GLY B 1 297 ? 27.609 44.668 64.791 1.00 48.74 297 GLY B O 1
ATOM 5594 N N . TYR B 1 298 ? 25.812 43.524 64.049 1.00 51.29 298 TYR B N 1
ATOM 5595 C CA . TYR B 1 298 ? 25.835 44.193 62.756 1.00 55.42 298 TYR B CA 1
ATOM 5596 C C . TYR B 1 298 ? 24.454 44.723 62.379 1.00 56.55 298 TYR B C 1
ATOM 5597 O O . TYR B 1 298 ? 23.433 44.300 62.931 1.00 48.31 298 TYR B O 1
ATOM 5606 N N . ALA B 1 299 ? 24.455 45.648 61.419 1.00 60.41 299 ALA B N 1
ATOM 5607 C CA . ALA B 1 299 ? 23.251 46.298 60.915 1.00 58.64 299 ALA B CA 1
ATOM 5608 C C . ALA B 1 299 ? 22.526 45.398 59.941 1.00 54.92 299 ALA B C 1
ATOM 5609 O O . ALA B 1 299 ? 23.113 44.444 59.452 1.00 54.85 299 ALA B O 1
ATOM 5611 N N . PRO B 1 300 ? 21.247 45.692 59.659 1.00 56.85 300 PRO B N 1
ATOM 5612 C CA . PRO B 1 300 ? 20.536 44.976 58.589 1.00 65.57 300 PRO B CA 1
ATOM 5613 C C . PRO B 1 300 ? 21.317 45.056 57.275 1.00 62.65 300 PRO B C 1
ATOM 5614 O O . PRO B 1 300 ? 21.287 44.156 56.442 1.00 57.21 300 PRO B O 1
ATOM 5618 N N . ASP B 1 301 ? 22.016 46.176 57.132 1.00 70.64 301 ASP B N 1
ATOM 5619 C CA . ASP B 1 301 ? 23.072 46.393 56.152 1.00 70.05 301 ASP B CA 1
ATOM 5620 C C . ASP B 1 301 ? 23.997 45.184 56.013 1.00 70.01 301 ASP B C 1
ATOM 5621 O O . ASP B 1 301 ? 24.452 44.853 54.918 1.00 64.07 301 ASP B O 1
ATOM 5626 N N . GLY B 1 302 ? 24.291 44.549 57.147 1.00 72.60 302 GLY B N 1
ATOM 5627 C CA . GLY B 1 302 ? 25.307 43.512 57.224 1.00 63.53 302 GLY B CA 1
ATOM 5628 C C . GLY B 1 302 ? 26.588 44.153 57.734 1.00 65.63 302 GLY B C 1
ATOM 5629 O O . GLY B 1 302 ? 27.556 43.463 58.072 1.00 67.66 302 GLY B O 1
ATOM 5630 N N . THR B 1 303 ? 26.590 45.486 57.757 1.00 59.64 303 THR B N 1
ATOM 5631 C CA . THR B 1 303 ? 27.659 46.279 58.357 1.00 61.78 303 THR B CA 1
ATOM 5632 C C . THR B 1 303 ? 27.806 46.049 59.868 1.00 66.46 303 THR B C 1
ATOM 5633 O O . THR B 1 303 ? 26.818 46.102 60.609 1.00 61.43 303 THR B O 1
ATOM 5637 N N . VAL B 1 304 ? 29.031 45.824 60.333 1.00 66.66 304 VAL B N 1
ATOM 5638 C CA . VAL B 1 304 ? 29.278 45.751 61.770 1.00 60.68 304 VAL B CA 1
ATOM 5639 C C . VAL B 1 304 ? 29.035 47.110 62.404 1.00 58.94 304 VAL B C 1
ATOM 5640 O O . VAL B 1 304 ? 29.614 48.095 61.979 1.00 59.33 304 VAL B O 1
ATOM 5644 N N . CYS B 1 305 ? 28.181 47.155 63.426 1.00 59.40 305 CYS B N 1
ATOM 5645 C CA . CYS B 1 305 ? 27.839 48.407 64.083 1.00 57.92 305 CYS B CA 1
ATOM 5646 C C . CYS B 1 305 ? 28.292 48.408 65.546 1.00 57.97 305 CYS B C 1
ATOM 5647 O O . CYS B 1 305 ? 28.171 49.422 66.236 1.00 62.29 305 CYS B O 1
ATOM 5650 N N . ASP B 1 306 ? 28.809 47.270 66.006 1.00 56.98 306 ASP B N 1
ATOM 5651 C CA . ASP B 1 306 ? 29.493 47.167 67.295 1.00 56.39 306 ASP B CA 1
ATOM 5652 C C . ASP B 1 306 ? 30.584 46.109 67.175 1.00 53.54 306 ASP B C 1
ATOM 5653 O O . ASP B 1 306 ? 30.299 44.920 67.053 1.00 51.85 306 ASP B O 1
ATOM 5658 N N . PRO B 1 307 ? 31.845 46.545 67.192 1.00 55.45 307 PRO B N 1
ATOM 5659 C CA . PRO B 1 307 ? 32.963 45.636 66.935 1.00 60.51 307 PRO B CA 1
ATOM 5660 C C . PRO B 1 307 ? 33.517 44.941 68.187 1.00 52.87 307 PRO B C 1
ATOM 5661 O O . PRO B 1 307 ? 34.493 44.204 68.068 1.00 49.88 307 PRO B O 1
ATOM 5665 N N . ASP B 1 308 ? 32.922 45.160 69.357 1.00 61.46 308 ASP B N 1
ATOM 5666 C CA . ASP B 1 308 ? 33.461 44.561 70.591 1.00 61.09 308 ASP B CA 1
ATOM 5667 C C . ASP B 1 308 ? 33.474 43.034 70.530 1.00 61.91 308 ASP B C 1
ATOM 5668 O O . ASP B 1 308 ? 32.697 42.412 69.779 1.00 58.00 308 ASP B O 1
ATOM 5673 N N . LYS B 1 309 ? 34.394 42.440 71.285 1.00 55.71 309 LYS B N 1
ATOM 5674 C CA . LYS B 1 309 ? 34.536 40.991 71.314 1.00 55.56 309 LYS B CA 1
ATOM 5675 C C . LYS B 1 309 ? 34.032 40.459 72.663 1.00 51.57 309 LYS B C 1
ATOM 5676 O O . LYS B 1 309 ? 34.691 40.644 73.686 1.00 54.60 309 LYS B O 1
ATOM 5682 N N . TYR B 1 310 ? 32.872 39.810 72.671 1.00 49.74 310 TYR B N 1
ATOM 5683 C CA . TYR B 1 310 ? 32.296 39.261 73.911 1.00 52.23 310 TYR B CA 1
ATOM 5684 C C . TYR B 1 310 ? 32.571 37.769 74.093 1.00 53.59 310 TYR B C 1
ATOM 5685 O O . TYR B 1 310 ? 32.599 37.003 73.119 1.00 51.65 310 TYR B O 1
ATOM 5694 N N . PHE B 1 311 ? 32.694 37.344 75.348 1.00 49.21 311 PHE B N 1
ATOM 5695 C CA . PHE B 1 311 ? 33.025 35.948 75.630 1.00 51.31 311 PHE B CA 1
ATOM 5696 C C . PHE B 1 311 ? 31.912 34.994 75.140 1.00 45.59 311 PHE B C 1
ATOM 5697 O O . PHE B 1 311 ? 32.183 33.953 74.500 1.00 47.38 311 PHE B O 1
ATOM 5705 N N . TRP B 1 312 ? 30.663 35.343 75.435 1.00 42.32 312 TRP B N 1
ATOM 5706 C CA . TRP B 1 312 ? 29.589 34.413 75.170 1.00 50.47 312 TRP B CA 1
ATOM 5707 C C . TRP B 1 312 ? 29.359 34.252 73.657 1.00 51.18 312 TRP B C 1
ATOM 5708 O O . TRP B 1 312 ? 28.965 33.181 73.203 1.00 52.08 312 TRP B O 1
ATOM 5719 N N . VAL B 1 313 ? 29.658 35.285 72.875 1.00 50.50 313 VAL B N 1
ATOM 5720 C CA . VAL B 1 313 ? 29.483 35.180 71.428 1.00 49.92 313 VAL B CA 1
ATOM 5721 C C . VAL B 1 313 ? 30.451 34.160 70.829 1.00 51.20 313 VAL B C 1
ATOM 5722 O O . VAL B 1 313 ? 30.047 33.310 70.018 1.00 51.21 313 VAL B O 1
ATOM 5726 N N . GLN B 1 314 ? 31.711 34.211 71.256 1.00 45.57 314 GLN B N 1
ATOM 5727 C CA . GLN B 1 314 ? 32.667 33.189 70.852 1.00 46.21 314 GLN B CA 1
ATOM 5728 C C . GLN B 1 314 ? 32.250 31.771 71.303 1.00 49.42 314 GLN B C 1
ATOM 5729 O O . GLN B 1 314 ? 32.389 30.784 70.538 1.00 49.15 314 GLN B O 1
ATOM 5735 N N . ALA B 1 315 ? 31.716 31.655 72.524 1.00 48.46 315 ALA B N 1
ATOM 5736 C CA . ALA B 1 315 ? 31.480 30.306 73.061 1.00 48.88 315 ALA B CA 1
ATOM 5737 C C . ALA B 1 315 ? 30.265 29.689 72.389 1.00 50.96 315 ALA B C 1
ATOM 5738 O O . ALA B 1 315 ? 30.313 28.542 71.905 1.00 50.91 315 ALA B O 1
ATOM 5740 N N . GLU B 1 316 ? 29.183 30.455 72.338 1.00 44.86 316 GLU B N 1
ATOM 5741 C CA . GLU B 1 316 ? 27.975 29.966 71.710 1.00 51.76 316 GLU B CA 1
ATOM 5742 C C . GLU B 1 316 ? 28.260 29.639 70.243 1.00 55.70 316 GLU B C 1
ATOM 5743 O O . GLU B 1 316 ? 27.745 28.645 69.690 1.00 51.91 316 GLU B O 1
ATOM 5749 N N . SER B 1 317 ? 29.126 30.436 69.620 1.00 47.35 317 SER B N 1
ATOM 5750 C CA . SER B 1 317 ? 29.389 30.164 68.235 1.00 50.78 317 SER B CA 1
ATOM 5751 C C . SER B 1 317 ? 30.163 28.866 68.080 1.00 51.35 317 SER B C 1
ATOM 5752 O O . SER B 1 317 ? 29.831 28.084 67.191 1.00 48.24 317 SER B O 1
ATOM 5755 N N . PHE B 1 318 ? 31.142 28.568 68.933 1.00 49.83 318 PHE B N 1
ATOM 5756 C CA . PHE B 1 318 ? 31.820 27.299 68.651 1.00 49.28 318 PHE B CA 1
ATOM 5757 C C . PHE B 1 318 ? 30.980 26.091 69.070 1.00 49.09 318 PHE B C 1
ATOM 5758 O O . PHE B 1 318 ? 31.166 24.999 68.520 1.00 52.29 318 PHE B O 1
ATOM 5766 N N . ALA B 1 319 ? 30.038 26.270 69.991 1.00 45.83 319 ALA B N 1
ATOM 5767 C CA . ALA B 1 319 ? 29.123 25.162 70.272 1.00 47.47 319 ALA B CA 1
ATOM 5768 C C . ALA B 1 319 ? 28.328 24.863 69.010 1.00 46.07 319 ALA B C 1
ATOM 5769 O O . ALA B 1 319 ? 28.199 23.701 68.601 1.00 46.92 319 ALA B O 1
ATOM 5771 N N . ALA B 1 320 ? 27.803 25.922 68.398 1.00 47.92 320 ALA B N 1
ATOM 5772 C CA . ALA B 1 320 ? 27.036 25.777 67.171 1.00 43.61 320 ALA B CA 1
ATOM 5773 C C . ALA B 1 320 ? 27.894 25.145 66.061 1.00 47.45 320 ALA B C 1
ATOM 5774 O O . ALA B 1 320 ? 27.442 24.229 65.378 1.00 42.22 320 ALA B O 1
ATOM 5776 N N . ALA B 1 321 ? 29.129 25.612 65.893 1.00 48.56 321 ALA B N 1
ATOM 5777 C CA . ALA B 1 321 ? 29.980 25.074 64.834 1.00 48.58 321 ALA B CA 1
ATOM 5778 C C . ALA B 1 321 ? 30.166 23.596 65.072 1.00 53.97 321 ALA B C 1
ATOM 5779 O O . ALA B 1 321 ? 30.065 22.811 64.128 1.00 57.38 321 ALA B O 1
ATOM 5781 N N . TRP B 1 322 ? 30.410 23.207 66.327 1.00 48.92 322 TRP B N 1
ATOM 5782 C CA . TRP B 1 322 ? 30.644 21.792 66.610 1.00 49.28 322 TRP B CA 1
ATOM 5783 C C . TRP B 1 322 ? 29.416 20.937 66.324 1.00 47.83 322 TRP B C 1
ATOM 5784 O O . TRP B 1 322 ? 29.544 19.873 65.728 1.00 45.13 322 TRP B O 1
ATOM 5795 N N . LEU B 1 323 ? 28.237 21.385 66.758 1.00 45.66 323 LEU B N 1
ATOM 5796 C CA . LEU B 1 323 ? 27.024 20.620 66.471 1.00 44.14 323 LEU B CA 1
ATOM 5797 C C . LEU B 1 323 ? 26.753 20.522 64.970 1.00 51.47 323 LEU B C 1
ATOM 5798 O O . LEU B 1 323 ? 26.313 19.486 64.472 1.00 52.63 323 LEU B O 1
ATOM 5803 N N . LEU B 1 324 ? 27.018 21.611 64.265 1.00 52.00 324 LEU B N 1
ATOM 5804 C CA . LEU B 1 324 ? 26.838 21.676 62.838 1.00 45.66 324 LEU B CA 1
ATOM 5805 C C . LEU B 1 324 ? 27.759 20.682 62.174 1.00 55.12 324 LEU B C 1
ATOM 5806 O O . LEU B 1 324 ? 27.411 20.030 61.174 1.00 50.92 324 LEU B O 1
ATOM 5811 N N . TYR B 1 325 ? 28.937 20.544 62.770 1.00 53.15 325 TYR B N 1
ATOM 5812 C CA . TYR B 1 325 ? 29.946 19.676 62.215 1.00 53.45 325 TYR B CA 1
ATOM 5813 C C . TYR B 1 325 ? 29.581 18.226 62.420 1.00 53.34 325 TYR B C 1
ATOM 5814 O O . TYR B 1 325 ? 29.850 17.400 61.554 1.00 58.11 325 TYR B O 1
ATOM 5823 N N . LYS B 1 326 ? 28.994 17.900 63.568 1.00 50.84 326 LYS B N 1
ATOM 5824 C CA . LYS B 1 326 ? 28.534 16.529 63.762 1.00 57.29 326 LYS B CA 1
ATOM 5825 C C . LYS B 1 326 ? 27.346 16.217 62.852 1.00 58.88 326 LYS B C 1
ATOM 5826 O O . LYS B 1 326 ? 27.277 15.148 62.253 1.00 61.81 326 LYS B O 1
ATOM 5832 N N . ALA B 1 327 ? 26.440 17.179 62.720 1.00 57.40 327 ALA B N 1
ATOM 5833 C CA . ALA B 1 327 ? 25.213 17.000 61.954 1.00 51.08 327 ALA B CA 1
ATOM 5834 C C . ALA B 1 327 ? 25.430 16.920 60.438 1.00 58.63 327 ALA B C 1
ATOM 5835 O O . ALA B 1 327 ? 24.604 16.348 59.738 1.00 55.33 327 ALA B O 1
ATOM 5837 N N . THR B 1 328 ? 26.504 17.514 59.922 1.00 57.18 328 THR B N 1
ATOM 5838 C CA . THR B 1 328 ? 26.658 17.606 58.469 1.00 51.78 328 THR B CA 1
ATOM 5839 C C . THR B 1 328 ? 27.909 16.933 57.913 1.00 56.86 328 THR B C 1
ATOM 5840 O O . THR B 1 328 ? 27.962 16.558 56.739 1.00 60.43 328 THR B O 1
ATOM 5844 N N . LYS B 1 329 ? 28.918 16.823 58.763 1.00 60.61 329 LYS B N 1
ATOM 5845 C CA . LYS B 1 329 ? 30.265 16.381 58.396 1.00 57.85 329 LYS B CA 1
ATOM 5846 C C . LYS B 1 329 ? 30.937 17.333 57.403 1.00 57.43 329 LYS B C 1
ATOM 5847 O O . LYS B 1 329 ? 32.038 17.054 56.917 1.00 56.28 329 LYS B O 1
ATOM 5853 N N . ASP B 1 330 ? 30.297 18.472 57.148 1.00 57.89 330 ASP B N 1
ATOM 5854 C CA . ASP B 1 330 ? 30.928 19.563 56.409 1.00 57.27 330 ASP B CA 1
ATOM 5855 C C . ASP B 1 330 ? 32.085 20.052 57.285 1.00 59.22 330 ASP B C 1
ATOM 5856 O O . ASP B 1 330 ? 31.875 20.456 58.434 1.00 58.96 330 ASP B O 1
ATOM 5861 N N . GLU B 1 331 ? 33.295 19.989 56.734 1.00 55.19 331 GLU B N 1
ATOM 5862 C CA . GLU B 1 331 ? 34.526 20.354 57.430 1.00 53.66 331 GLU B CA 1
ATOM 5863 C C . GLU B 1 331 ? 34.701 21.865 57.581 1.00 57.34 331 GLU B C 1
ATOM 5864 O O . GLU B 1 331 ? 35.583 22.340 58.325 1.00 61.75 331 GLU B O 1
ATOM 5870 N N . THR B 1 332 ? 33.857 22.618 56.885 1.00 51.84 332 THR B N 1
ATOM 5871 C CA . THR B 1 332 ? 33.839 24.053 57.072 1.00 57.31 332 THR B CA 1
ATOM 5872 C C . THR B 1 332 ? 33.610 24.332 58.548 1.00 53.77 332 THR B C 1
ATOM 5873 O O . THR B 1 332 ? 34.323 25.137 59.153 1.00 57.72 332 THR B O 1
ATOM 5877 N N . TYR B 1 333 ? 32.648 23.623 59.132 1.00 49.49 333 TYR B N 1
ATOM 5878 C CA . TYR B 1 333 ? 32.234 23.892 60.502 1.00 53.64 333 TYR B CA 1
ATOM 5879 C C . TYR B 1 333 ? 33.282 23.490 61.511 1.00 52.67 333 TYR B C 1
ATOM 5880 O O . TYR B 1 333 ? 33.464 24.165 62.507 1.00 49.79 333 TYR B O 1
ATOM 5889 N N . TYR B 1 334 ? 33.986 22.408 61.231 1.00 53.60 334 TYR B N 1
ATOM 5890 C CA . TYR B 1 334 ? 35.109 22.028 62.059 1.00 58.35 334 TYR B CA 1
ATOM 5891 C C . TYR B 1 334 ? 36.123 23.163 62.068 1.00 55.07 334 TYR B C 1
ATOM 5892 O O . TYR B 1 334 ? 36.590 23.582 63.123 1.00 50.96 334 TYR B O 1
ATOM 5901 N N . LYS B 1 335 ? 36.454 23.668 60.883 1.00 56.41 335 LYS B N 1
ATOM 5902 C CA . LYS B 1 335 ? 37.414 24.759 60.800 1.00 52.62 335 LYS B CA 1
ATOM 5903 C C . LYS B 1 335 ? 36.957 25.965 61.603 1.00 55.67 335 LYS B C 1
ATOM 5904 O O . LYS B 1 335 ? 37.758 26.671 62.211 1.00 46.71 335 LYS B O 1
ATOM 5910 N N . GLN B 1 336 ? 35.661 26.224 61.569 1.00 51.36 336 GLN B N 1
ATOM 5911 C CA . GLN B 1 336 ? 35.162 27.395 62.236 1.00 50.58 336 GLN B CA 1
ATOM 5912 C C . GLN B 1 336 ? 35.141 27.213 63.751 1.00 51.17 336 GLN B C 1
ATOM 5913 O O . GLN B 1 336 ? 35.452 28.130 64.499 1.00 51.40 336 GLN B O 1
ATOM 5919 N N . TYR B 1 337 ? 34.819 26.008 64.189 1.00 53.51 337 TYR B N 1
ATOM 5920 C CA . TYR B 1 337 ? 34.962 25.616 65.578 1.00 51.58 337 TYR B CA 1
ATOM 5921 C C . TYR B 1 337 ? 36.376 25.915 66.061 1.00 50.66 337 TYR B C 1
ATOM 5922 O O . TYR B 1 337 ? 36.594 26.616 67.076 1.00 47.21 337 TYR B O 1
ATOM 5931 N N . LEU B 1 338 ? 37.337 25.427 65.285 1.00 49.09 338 LEU B N 1
ATOM 5932 C CA . LEU B 1 338 ? 38.735 25.643 65.616 1.00 52.48 338 LEU B CA 1
ATOM 5933 C C . LEU B 1 338 ? 39.155 27.087 65.607 1.00 53.30 338 LEU B C 1
ATOM 5934 O O . LEU B 1 338 ? 39.921 27.500 66.466 1.00 54.52 338 LEU B O 1
ATOM 5939 N N . THR B 1 339 ? 38.671 27.838 64.628 1.00 51.32 339 THR B N 1
ATOM 5940 C CA . THR B 1 339 ? 39.029 29.232 64.453 1.00 48.66 339 THR B CA 1
ATOM 5941 C C . THR B 1 339 ? 38.522 30.044 65.671 1.00 51.62 339 THR B C 1
ATOM 5942 O O . THR B 1 339 ? 39.226 30.910 66.231 1.00 58.10 339 THR B O 1
ATOM 5946 N N . LEU B 1 340 ? 37.313 29.712 66.109 1.00 46.30 340 LEU B N 1
ATOM 5947 C CA . LEU B 1 340 ? 36.709 30.364 67.242 1.00 49.50 340 LEU B CA 1
ATOM 5948 C C . LEU B 1 340 ? 37.504 30.056 68.501 1.00 51.00 340 LEU B C 1
ATOM 5949 O O . LEU B 1 340 ? 37.826 30.960 69.279 1.00 55.33 340 LEU B O 1
ATOM 5954 N N . TRP B 1 341 ? 37.870 28.790 68.670 1.00 50.14 341 TRP B N 1
ATOM 5955 C CA . TRP B 1 341 ? 38.720 28.419 69.795 1.00 51.59 341 TRP B CA 1
ATOM 5956 C C . TRP B 1 341 ? 40.075 29.106 69.744 1.00 51.16 341 TRP B C 1
ATOM 5957 O O . TRP B 1 341 ? 40.609 29.483 70.765 1.00 49.44 341 TRP B O 1
ATOM 5968 N N . GLU B 1 342 ? 40.644 29.255 68.559 1.00 54.55 342 GLU B N 1
ATOM 5969 C CA . GLU B 1 342 ? 41.949 29.883 68.458 1.00 56.53 342 GLU B CA 1
ATOM 5970 C C . GLU B 1 342 ? 41.871 31.303 68.990 1.00 54.28 342 GLU B C 1
ATOM 5971 O O . GLU B 1 342 ? 42.635 31.701 69.881 1.00 52.06 342 GLU B O 1
ATOM 5977 N N . PHE B 1 343 ? 40.913 32.056 68.468 1.00 52.58 343 PHE B N 1
ATOM 5978 C CA . PHE B 1 343 ? 40.777 33.417 68.922 1.00 49.71 343 PHE B CA 1
ATOM 5979 C C . PHE B 1 343 ? 40.563 33.468 70.440 1.00 55.82 343 PHE B C 1
ATOM 5980 O O . PHE B 1 343 ? 41.165 34.308 71.149 1.00 52.54 343 PHE B O 1
ATOM 5988 N N . SER B 1 344 ? 39.711 32.567 70.929 1.00 50.76 344 SER B N 1
ATOM 5989 C CA . SER B 1 344 ? 39.359 32.552 72.341 1.00 51.31 344 SER B CA 1
ATOM 5990 C C . SER B 1 344 ? 40.583 32.293 73.205 1.00 50.57 344 SER B C 1
ATOM 5991 O O . SER B 1 344 ? 40.854 33.017 74.156 1.00 49.65 344 SER B O 1
ATOM 5994 N N . TRP B 1 345 ? 41.357 31.297 72.804 1.00 50.95 345 TRP B N 1
ATOM 5995 C CA . TRP B 1 345 ? 42.561 30.899 73.503 1.00 51.44 345 TRP B CA 1
ATOM 5996 C C . TRP B 1 345 ? 43.570 32.039 73.553 1.00 52.55 345 TRP B C 1
ATOM 5997 O O . TRP B 1 345 ? 44.127 32.324 74.615 1.00 52.41 345 TRP B O 1
ATOM 6008 N N . ASN B 1 346 ? 43.748 32.739 72.435 1.00 52.37 346 ASN B N 1
ATOM 6009 C CA . ASN B 1 346 ? 44.755 33.799 72.367 1.00 49.84 346 ASN B CA 1
ATOM 6010 C C . ASN B 1 346 ? 44.302 35.132 72.964 1.00 47.26 346 ASN B C 1
ATOM 6011 O O . ASN B 1 346 ? 45.113 36.023 73.184 1.00 47.63 346 ASN B O 1
ATOM 6016 N N . HIS B 1 347 ? 43.010 35.315 73.182 1.00 47.83 347 HIS B N 1
ATOM 6017 C CA . HIS B 1 347 ? 42.576 36.633 73.623 1.00 50.81 347 HIS B CA 1
ATOM 6018 C C . HIS B 1 347 ? 41.501 36.692 74.699 1.00 50.26 347 HIS B C 1
ATOM 6019 O O . HIS B 1 347 ? 41.421 37.689 75.404 1.00 51.07 347 HIS B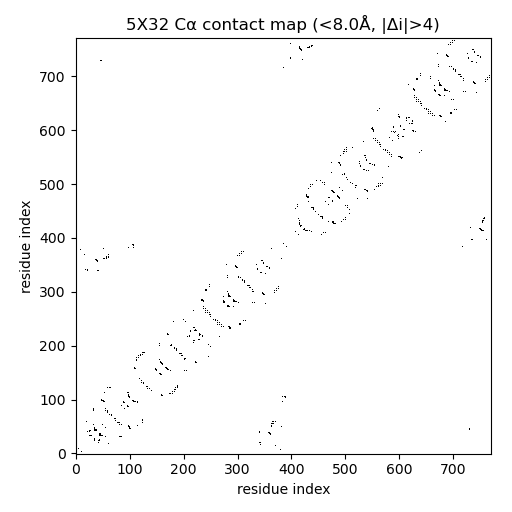 O 1
ATOM 6026 N N . MET B 1 348 ? 40.676 35.663 74.828 1.00 45.62 348 MET B N 1
ATOM 6027 C CA . MET B 1 348 ? 39.547 35.764 75.746 1.00 53.89 348 MET B CA 1
ATOM 6028 C C . MET B 1 348 ? 39.858 35.081 77.076 1.00 55.46 348 MET B C 1
ATOM 6029 O O . MET B 1 348 ? 39.340 35.477 78.112 1.00 60.17 348 MET B O 1
ATOM 6034 N N . ILE B 1 349 ? 40.727 34.077 77.045 1.00 48.97 349 ILE B N 1
ATOM 6035 C CA . ILE B 1 349 ? 40.903 33.180 78.180 1.00 55.44 349 ILE B CA 1
ATOM 6036 C C . ILE B 1 349 ? 42.088 33.555 79.079 1.00 50.73 349 ILE B C 1
ATOM 6037 O O . ILE B 1 349 ? 43.225 33.618 78.643 1.00 52.40 349 ILE B O 1
ATOM 6042 N N . ASP B 1 350 ? 41.823 33.812 80.348 1.00 56.48 350 ASP B N 1
ATOM 6043 C CA . ASP B 1 350 ? 42.909 34.200 81.247 1.00 57.96 350 ASP B CA 1
ATOM 6044 C C . ASP B 1 350 ? 43.724 32.958 81.617 1.00 53.39 350 ASP B C 1
ATOM 6045 O O . ASP B 1 350 ? 43.223 32.077 82.286 1.00 57.38 350 ASP B O 1
ATOM 6050 N N . HIS B 1 351 ? 44.957 32.857 81.134 1.00 49.61 351 HIS B N 1
ATOM 6051 C CA . HIS B 1 351 ? 45.748 31.662 81.392 1.00 54.67 351 HIS B CA 1
ATOM 6052 C C . HIS B 1 351 ? 46.419 31.668 82.767 1.00 60.63 351 HIS B C 1
ATOM 6053 O O . HIS B 1 351 ? 46.885 30.625 83.242 1.00 61.65 351 HIS B O 1
ATOM 6060 N N . THR B 1 352 ? 46.449 32.841 83.396 1.00 55.44 352 THR B N 1
ATOM 6061 C CA . THR B 1 352 ? 46.969 32.992 84.750 1.00 61.18 352 THR B CA 1
ATOM 6062 C C . THR B 1 352 ? 45.949 32.617 85.815 1.00 59.40 352 THR B C 1
ATOM 6063 O O . THR B 1 352 ? 46.226 31.781 86.664 1.00 58.20 352 THR B O 1
ATOM 6067 N N . PHE B 1 353 ? 44.783 33.254 85.780 1.00 60.07 353 PHE B N 1
ATOM 6068 C CA . PHE B 1 353 ? 43.798 33.081 86.841 1.00 57.98 353 PHE B CA 1
ATOM 6069 C C . PHE B 1 353 ? 42.643 32.183 86.406 1.00 56.12 353 PHE B C 1
ATOM 6070 O O . PHE B 1 353 ? 41.873 31.686 87.238 1.00 53.75 353 PHE B O 1
ATOM 6078 N N . GLY B 1 354 ? 42.492 32.000 85.101 1.00 53.36 354 GLY B N 1
ATOM 6079 C CA . GLY B 1 354 ? 41.450 31.118 84.620 1.00 52.07 354 GLY B CA 1
ATOM 6080 C C . GLY B 1 354 ? 40.225 31.918 84.253 1.00 51.77 354 GLY B C 1
ATOM 6081 O O . GLY B 1 354 ? 40.132 33.099 84.591 1.00 56.16 354 GLY B O 1
ATOM 6082 N N . ALA B 1 355 ? 39.289 31.253 83.580 1.00 49.01 355 ALA B N 1
ATOM 6083 C CA . ALA B 1 355 ? 38.004 31.818 83.169 1.00 49.92 355 ALA B CA 1
ATOM 6084 C C . ALA B 1 355 ? 38.131 32.835 82.026 1.00 48.93 355 ALA B C 1
ATOM 6085 O O . ALA B 1 355 ? 39.226 33.164 81.556 1.00 50.67 355 ALA B O 1
ATOM 6087 N N . TRP B 1 356 ? 36.986 33.250 81.516 1.00 49.17 356 TRP B N 1
ATOM 6088 C CA . TRP B 1 356 ? 36.957 34.122 80.348 1.00 51.75 356 TRP B CA 1
ATOM 6089 C C . TRP B 1 356 ? 36.830 35.612 80.704 1.00 51.96 356 TRP B C 1
ATOM 6090 O O . TRP B 1 356 ? 36.058 35.980 81.595 1.00 52.71 356 TRP B O 1
ATOM 6101 N N . TYR B 1 357 ? 37.563 36.464 79.990 1.00 48.90 357 TYR B N 1
ATOM 6102 C CA . TYR B 1 357 ? 37.340 37.908 80.029 1.00 49.78 357 TYR B CA 1
ATOM 6103 C C . TYR B 1 357 ? 35.941 38.159 79.488 1.00 48.13 357 TYR B C 1
ATOM 6104 O O . TYR B 1 357 ? 35.442 37.361 78.724 1.00 48.64 357 TYR B O 1
ATOM 6113 N N . ARG B 1 358 ? 35.273 39.223 79.904 1.00 54.29 358 ARG B N 1
ATOM 6114 C CA . ARG B 1 358 ? 33.918 39.420 79.414 1.00 51.07 358 ARG B CA 1
ATOM 6115 C C . ARG B 1 358 ? 33.942 40.072 78.039 1.00 53.72 358 ARG B C 1
ATOM 6116 O O . ARG B 1 358 ? 33.141 39.730 77.161 1.00 55.08 358 ARG B O 1
ATOM 6124 N N . ILE B 1 359 ? 34.869 40.997 77.832 1.00 49.14 359 ILE B N 1
ATOM 6125 C CA . ILE B 1 359 ? 34.798 41.802 76.622 1.00 52.02 359 ILE B CA 1
ATOM 6126 C C . ILE B 1 359 ? 36.130 42.427 76.228 1.00 53.29 359 ILE B C 1
ATOM 6127 O O . ILE B 1 359 ? 36.858 42.956 77.069 1.00 53.86 359 ILE B O 1
ATOM 6132 N N . LEU B 1 360 ? 36.457 42.331 74.943 1.00 55.24 360 LEU B N 1
ATOM 6133 C CA . LEU B 1 360 ? 37.585 43.082 74.390 1.00 59.23 360 LEU B CA 1
ATOM 6134 C C . LEU B 1 360 ? 37.095 44.122 73.410 1.00 53.79 360 LEU B C 1
ATOM 6135 O O . LEU B 1 360 ? 35.971 44.039 72.931 1.00 59.11 360 LEU B O 1
ATOM 6140 N N . ASP B 1 361 ? 37.939 45.105 73.123 1.00 58.45 361 ASP B N 1
ATOM 6141 C CA . ASP B 1 361 ? 37.643 46.120 72.108 1.00 63.78 361 ASP B CA 1
ATOM 6142 C C . ASP B 1 361 ? 37.963 45.663 70.672 1.00 62.33 361 ASP B C 1
ATOM 6143 O O . ASP B 1 361 ? 38.316 44.509 70.445 1.00 59.89 361 ASP B O 1
ATOM 6148 N N . GLU B 1 362 ? 37.831 46.594 69.728 1.00 68.73 362 GLU B N 1
ATOM 6149 C CA . GLU B 1 362 ? 38.369 46.486 68.359 1.00 72.98 362 GLU B CA 1
ATOM 6150 C C . GLU B 1 362 ? 39.616 45.630 68.201 1.00 68.87 362 GLU B C 1
ATOM 6151 O O . GLU B 1 362 ? 39.673 44.758 67.338 1.00 68.13 362 GLU B O 1
ATOM 6157 N N . ASN B 1 363 ? 40.622 45.924 69.023 1.00 68.41 363 ASN B N 1
ATOM 6158 C CA . ASN B 1 363 ? 41.958 45.354 68.874 1.00 68.45 363 ASN B CA 1
ATOM 6159 C C . ASN B 1 363 ? 42.259 44.232 69.834 1.00 68.67 363 ASN B C 1
ATOM 6160 O O . ASN B 1 363 ? 43.419 43.854 69.986 1.00 71.69 363 ASN B O 1
ATOM 6165 N N . ASN B 1 364 ? 41.221 43.737 70.503 1.00 69.38 364 ASN B N 1
ATOM 6166 C CA . ASN B 1 364 ? 41.349 42.669 71.489 1.00 63.76 364 ASN B CA 1
ATOM 6167 C C . ASN B 1 364 ? 42.065 43.136 72.759 1.00 63.51 364 ASN B C 1
ATOM 6168 O O . ASN B 1 364 ? 42.765 42.367 73.423 1.00 66.89 364 ASN B O 1
ATOM 6173 N N . ALA B 1 365 ? 41.894 44.412 73.076 1.00 60.93 365 ALA B N 1
ATOM 6174 C CA . ALA B 1 365 ? 42.370 44.957 74.339 1.00 64.58 365 ALA B CA 1
ATOM 6175 C C . ALA B 1 365 ? 41.256 44.883 75.398 1.00 60.41 365 ALA B C 1
ATOM 6176 O O . ALA B 1 365 ? 40.080 45.093 75.088 1.00 59.04 365 ALA B O 1
ATOM 6178 N N . GLN B 1 366 ? 41.600 44.550 76.638 1.00 56.00 366 GLN B N 1
ATOM 6179 C CA . GLN B 1 366 ? 40.582 44.603 77.689 1.00 58.49 366 GLN B CA 1
ATOM 6180 C C . GLN B 1 366 ? 40.165 46.048 77.948 1.00 60.61 366 GLN B C 1
ATOM 6181 O O . GLN B 1 366 ? 40.966 46.968 77.804 1.00 62.54 366 GLN B O 1
ATOM 6187 N N . TYR B 1 367 ? 38.922 46.254 78.365 1.00 64.79 367 TYR B N 1
ATOM 6188 C CA . TYR B 1 367 ? 38.466 47.602 78.693 1.00 58.80 367 TYR B CA 1
ATOM 6189 C C . TYR B 1 367 ? 38.873 47.943 80.121 1.00 64.34 367 TYR B C 1
ATOM 6190 O O . TYR B 1 367 ? 39.221 49.080 80.414 1.00 63.09 367 TYR B O 1
ATOM 6199 N N . ASP B 1 368 ? 38.841 46.943 80.997 1.00 60.62 368 ASP B N 1
ATOM 6200 C CA . ASP B 1 368 ? 39.217 47.120 82.387 1.00 57.73 368 ASP B CA 1
ATOM 6201 C C . ASP B 1 368 ? 39.499 45.734 82.953 1.00 65.41 368 ASP B C 1
ATOM 6202 O O . ASP B 1 368 ? 39.669 44.780 82.180 1.00 61.04 368 ASP B O 1
ATOM 6207 N N . ASN B 1 369 ? 39.573 45.592 84.274 1.00 61.12 369 ASN B N 1
ATOM 6208 C CA . ASN B 1 369 ? 39.892 44.266 84.790 1.00 57.08 369 ASN B CA 1
ATOM 6209 C C . ASN B 1 369 ? 38.720 43.617 85.524 1.00 57.23 369 ASN B C 1
ATOM 6210 O O . ASN B 1 369 ? 38.917 42.796 86.412 1.00 56.18 369 ASN B O 1
ATOM 6215 N N . ASN B 1 370 ? 37.500 43.972 85.127 1.00 60.82 370 ASN B N 1
ATOM 6216 C CA . ASN B 1 370 ? 36.300 43.305 85.640 1.00 58.66 370 ASN B CA 1
ATOM 6217 C C . ASN B 1 370 ? 35.911 42.029 84.869 1.00 57.01 370 ASN B C 1
ATOM 6218 O O . ASN B 1 370 ? 35.006 42.050 84.031 1.00 56.81 370 ASN B O 1
ATOM 6223 N N . LYS B 1 371 ? 36.581 40.925 85.187 1.00 51.70 371 LYS B N 1
ATOM 6224 C CA . LYS B 1 371 ? 36.302 39.628 84.591 1.00 54.48 371 LYS B CA 1
ATOM 6225 C C . LYS B 1 371 ? 34.836 39.204 84.655 1.00 56.05 371 LYS B C 1
ATOM 6226 O O . LYS B 1 371 ? 34.260 38.799 83.640 1.00 52.91 371 LYS B O 1
ATOM 6232 N N . SER B 1 372 ? 34.226 39.257 85.834 1.00 51.77 372 SER B N 1
ATOM 6233 C CA . SER B 1 372 ? 32.854 38.768 85.923 1.00 53.69 372 SER B CA 1
ATOM 6234 C C . SER B 1 372 ? 31.940 39.622 86.792 1.00 54.98 372 SER B C 1
ATOM 6235 O O . SER B 1 372 ? 31.779 39.354 87.989 1.00 55.41 372 SER B O 1
ATOM 6238 N N . PRO B 1 373 ? 31.317 40.642 86.184 1.00 53.90 373 PRO B N 1
ATOM 6239 C CA . PRO B 1 373 ? 30.247 41.370 86.870 1.00 54.07 373 PRO B CA 1
ATOM 6240 C C . PRO B 1 373 ? 29.005 40.498 86.953 1.00 53.32 373 PRO B C 1
ATOM 6241 O O . PRO B 1 373 ? 28.995 39.432 86.333 1.00 55.83 373 PRO B O 1
ATOM 6245 N N . ALA B 1 374 ? 27.974 40.929 87.673 1.00 57.39 374 ALA B N 1
ATOM 6246 C CA . ALA B 1 374 ? 26.765 40.115 87.780 1.00 57.86 374 ALA B CA 1
ATOM 6247 C C . ALA B 1 374 ? 26.201 39.831 86.390 1.00 58.40 374 ALA B C 1
ATOM 6248 O O . ALA B 1 374 ? 26.181 40.701 85.517 1.00 55.71 374 ALA B O 1
ATOM 6250 N N . GLY B 1 375 ? 25.753 38.597 86.193 1.00 56.82 375 GLY B N 1
ATOM 6251 C CA . GLY B 1 375 ? 25.264 38.172 84.905 1.00 51.13 375 GLY B CA 1
ATOM 6252 C C . GLY B 1 375 ? 26.209 37.187 84.267 1.00 50.03 375 GLY B C 1
ATOM 6253 O O . GLY B 1 375 ? 25.774 36.336 83.501 1.00 51.85 375 GLY B O 1
ATOM 6254 N N . LYS B 1 376 ? 27.503 37.325 84.545 1.00 46.40 376 LYS B N 1
ATOM 6255 C CA . LYS B 1 376 ? 28.484 36.388 84.004 1.00 49.93 376 LYS B CA 1
ATOM 6256 C C . LYS B 1 376 ? 29.082 35.437 85.059 1.00 51.90 376 LYS B C 1
ATOM 6257 O O . LYS B 1 376 ? 29.811 35.865 85.955 1.00 52.79 376 LYS B O 1
ATOM 6263 N N . THR B 1 377 ? 28.782 34.148 84.916 1.00 48.08 377 THR B N 1
ATOM 6264 C CA . THR B 1 377 ? 29.350 33.077 85.743 1.00 50.45 377 THR B CA 1
ATOM 6265 C C . THR B 1 377 ? 30.153 32.054 84.926 1.00 50.00 377 THR B C 1
ATOM 6266 O O . THR B 1 377 ? 30.523 30.989 85.430 1.00 49.12 377 THR B O 1
ATOM 6270 N N . ASP B 1 378 ? 30.356 32.353 83.652 1.00 49.96 378 ASP B N 1
ATOM 6271 C CA . ASP B 1 378 ? 30.979 31.416 82.734 1.00 51.50 378 ASP B CA 1
ATOM 6272 C C . ASP B 1 378 ? 30.093 30.152 82.577 1.00 50.50 378 ASP B C 1
ATOM 6273 O O . ASP B 1 378 ? 30.557 29.045 82.280 1.00 47.73 378 ASP B O 1
ATOM 6278 N N . TYR B 1 379 ? 28.796 30.373 82.744 1.00 44.76 379 TYR B N 1
ATOM 6279 C CA . TYR B 1 379 ? 27.759 29.451 82.324 1.00 47.18 379 TYR B CA 1
ATOM 6280 C C . TYR B 1 379 ? 27.809 29.260 80.801 1.00 51.87 379 TYR B C 1
ATOM 6281 O O . TYR B 1 379 ? 27.672 28.150 80.312 1.00 50.19 379 TYR B O 1
ATOM 6290 N N . HIS B 1 380 ? 28.026 30.346 80.062 1.00 48.68 380 HIS B N 1
ATOM 6291 C CA . HIS B 1 380 ? 28.033 30.296 78.607 1.00 46.52 380 HIS B CA 1
ATOM 6292 C C . HIS B 1 380 ? 29.162 29.419 78.095 1.00 53.09 380 HIS B C 1
ATOM 6293 O O . HIS B 1 380 ? 28.956 28.541 77.234 1.00 54.82 380 HIS B O 1
ATOM 6300 N N . THR B 1 381 ? 30.355 29.647 78.626 1.00 44.49 381 THR B N 1
ATOM 6301 C CA . THR B 1 381 ? 31.517 28.920 78.142 1.00 44.14 381 THR B CA 1
ATOM 6302 C C . THR B 1 381 ? 31.605 27.488 78.696 1.00 49.46 381 THR B C 1
ATOM 6303 O O . THR B 1 381 ? 31.972 26.532 77.982 1.00 44.59 381 THR B O 1
ATOM 6307 N N . MET B 1 382 ? 31.259 27.310 79.965 1.00 53.44 382 MET B N 1
ATOM 6308 C CA . MET B 1 382 ? 31.289 25.949 80.480 1.00 53.43 382 MET B CA 1
ATOM 6309 C C . MET B 1 382 ? 30.179 25.141 79.833 1.00 47.99 382 MET B C 1
ATOM 6310 O O . MET B 1 382 ? 30.389 24.008 79.446 1.00 43.45 382 MET B O 1
ATOM 6315 N N . GLY B 1 383 ? 29.014 25.753 79.686 1.00 49.25 383 GLY B N 1
ATOM 6316 C CA . GLY B 1 383 ? 27.903 25.115 79.013 1.00 50.71 383 GLY B CA 1
ATOM 6317 C C . GLY B 1 383 ? 28.255 24.696 77.600 1.00 55.43 383 GLY B C 1
ATOM 6318 O O . GLY B 1 383 ? 27.993 23.542 77.214 1.00 56.97 383 GLY B O 1
ATOM 6319 N N . ALA B 1 384 ? 28.883 25.604 76.846 1.00 49.65 384 ALA B N 1
ATOM 6320 C CA . ALA B 1 384 ? 29.243 25.307 75.465 1.00 49.91 384 ALA B CA 1
ATOM 6321 C C . ALA B 1 384 ? 30.204 24.134 75.458 1.00 50.02 384 ALA B C 1
ATOM 6322 O O . ALA B 1 384 ? 30.035 23.188 74.678 1.00 56.24 384 ALA B O 1
ATOM 6324 N N . CYS B 1 385 ? 31.179 24.161 76.360 1.00 49.26 385 CYS B N 1
ATOM 6325 C CA . CYS B 1 385 ? 32.100 23.027 76.455 1.00 51.36 385 CYS B CA 1
ATOM 6326 C C . CYS B 1 385 ? 31.392 21.708 76.780 1.00 48.79 385 CYS B C 1
ATOM 6327 O O . CYS B 1 385 ? 31.689 20.696 76.155 1.00 46.79 385 CYS B O 1
ATOM 6330 N N . TYR B 1 386 ? 30.467 21.717 77.740 1.00 49.96 386 TYR B N 1
ATOM 6331 C CA . TYR B 1 386 ? 29.755 20.501 78.132 1.00 51.57 386 TYR B CA 1
ATOM 6332 C C . TYR B 1 386 ? 29.033 19.945 76.933 1.00 56.72 386 TYR B C 1
ATOM 6333 O O . TYR B 1 386 ? 29.027 18.726 76.699 1.00 55.93 386 TYR B O 1
ATOM 6342 N N . GLU B 1 387 ? 28.467 20.852 76.143 1.00 52.18 387 GLU B N 1
ATOM 6343 C CA . GLU B 1 387 ? 27.651 20.450 75.017 1.00 46.38 387 GLU B CA 1
ATOM 6344 C C . GLU B 1 387 ? 28.494 19.809 73.940 1.00 50.03 387 GLU B C 1
ATOM 6345 O O . GLU B 1 387 ? 28.102 18.789 73.372 1.00 55.41 387 GLU B O 1
ATOM 6351 N N . VAL B 1 388 ? 29.697 20.329 73.727 1.00 46.50 388 VAL B N 1
ATOM 6352 C CA . VAL B 1 388 ? 30.605 19.635 72.832 1.00 45.99 388 VAL B CA 1
ATOM 6353 C C . VAL B 1 388 ? 31.005 18.285 73.415 1.00 51.95 388 VAL B C 1
ATOM 6354 O O . VAL B 1 388 ? 31.004 17.272 72.716 1.00 52.55 388 VAL B O 1
ATOM 6358 N N . LEU B 1 389 ? 31.277 18.262 74.717 1.00 55.16 389 LEU B N 1
ATOM 6359 C CA . LEU B 1 389 ? 31.774 17.060 75.379 1.00 52.38 389 LEU B CA 1
ATOM 6360 C C . LEU B 1 389 ? 30.805 15.908 75.218 1.00 52.96 389 LEU B C 1
ATOM 6361 O O . LEU B 1 389 ? 31.200 14.763 75.023 1.00 48.20 389 LEU B O 1
ATOM 6366 N N . LYS B 1 390 ? 29.528 16.253 75.270 1.00 55.18 390 LYS B N 1
ATOM 6367 C CA . LYS B 1 390 ? 28.441 15.309 75.152 1.00 53.79 390 LYS B CA 1
ATOM 6368 C C . LYS B 1 390 ? 28.539 14.520 73.834 1.00 57.18 390 LYS B C 1
ATOM 6369 O O . LYS B 1 390 ? 28.242 13.333 73.824 1.00 64.85 390 LYS B O 1
ATOM 6375 N N . THR B 1 391 ? 28.980 15.150 72.740 1.00 54.25 391 THR B N 1
ATOM 6376 C CA . THR B 1 391 ? 29.113 14.441 71.449 1.00 54.99 391 THR B CA 1
ATOM 6377 C C . THR B 1 391 ? 30.323 13.501 71.385 1.00 57.24 391 THR B C 1
ATOM 6378 O O . THR B 1 391 ? 30.451 12.735 70.442 1.00 63.68 391 THR B O 1
ATOM 6382 N N . LEU B 1 392 ? 31.242 13.605 72.338 1.00 58.74 392 LEU B N 1
ATOM 6383 C CA . LEU B 1 392 ? 32.395 12.708 72.383 1.00 58.77 392 LEU B CA 1
ATOM 6384 C C . LEU B 1 392 ? 32.139 11.567 73.369 1.00 65.30 392 LEU B C 1
ATOM 6385 O O . LEU B 1 392 ? 31.737 10.467 72.982 1.00 77.86 392 LEU B O 1
#

InterPro domains:
  IPR008928 Six-hairpin glycosidase superfamily [SSF48208] (6-392)
  IPR010819 N-acylglucosamine 2-epimerase/Cellobiose 2-epimerase [PF07221] (33-384)
  IPR012341 Six-hairpin glycosidase-like superfamily [G3DSA:1.50.10.10] (1-394)
  IPR034116 AGE domain [cd00249] (4-392)

Foldseek 3Di:
DPDDPLLDLVVLVVQLVLQLQLQPPLQDDPVAAGQFWAFLQSDRPARFKAFLLQLLLLLVSLLLCCVVVVDVVSLVNNVSSVVRQCPQQQDDVRAGQGMGGVNGGPFQKHFLLSLLSVLLSLLSVLQVPPVCSLVVNVVSVVVQVVQFQDVVLLAGATIAGNVSPRGDQWRWLNSLLSNLVSLVSSCVSPVPCVSLVSSVSSLCRQQPVLLVLAPLSAGATTAGSVSHDDCVHADFLLSLLLSLLSLLVSCVVPNDVVSLVSSVSSLVLSCVLAFDVPQGAGAGHAHSVSHRDGRKHFDLSLLSNLLSLLSNCVVPVPCVSVVVNVRSVVSQVVAFFDPPSHDGAGIAGNNSHHPRRGRGHHNDSCSRNSVSSVSSSVVD/DDPPLLDPVVLVVQLVLLVQLQPPQQDDPVAAGQFWAFLQNDRPARFKAFLLQLLLLLVSLLVVCVVVVDVVSLVSNVSSVCRFVPPQQDPVRAGQGMAGHNGRDGRKGFLLSLLSVLLSLLSNLVSPPVCSLVVNVSSVVVQVVQFQDVVLLAGATIDGNVSPDGDQKRWLNSLLSSLVSLVSNCVSPVPCVSLVSSVSSLCSQQPVLLVLAPLSAGATIAGNVRHDDQVVCVVVQPDPPGHHAGFLLSLLLSLLSLLVSCVVPNDVCSLVSSVSSLVLSCVLFADPPQGAGFGGAHSVSHRPGRKHFDLSLLSSLLSLLSNCVVPVPCVSVVVNVRSVVSCVVAFFDPPSHDGAGIAHNNSHHPRRTRGHHNDSCSSNSVSSVSSSVVD

Organism: Marinomonas mediterranea (strain ATCC 700492 / JCM 21426 / NBRC 103028 / MMB-1) (NCBI:txid717774)

Secondary structure (DSSP, 8-state):
--S--TT-HHHHHHHHHHHHHHHTTTTB-TTSSB---B-TTS-BS-SSEEEHHHHHHHHHHHHHHHHHH--HHHHHHHHHHHHHIIIIIB-TTS-B-SEEETTEEEE--EEHHHHHHHHHHHHHHHHTT-TTHHHHHHHHHHHHHHHTEETTTTEE--EE-TTS--B-S-EEHHHHHHHHHHHHHHHHHH--HHHHHHHHHHHHIIIIIIHHTSTT-PPPSEE-TTS-B----SB-HHHHHHHHHHHHHHHHHS--TTHHHHHHHHHHHHHHHHB-TTT-SB-SEE-TT--EEE--EEHHHHHHHHHHHHHHHHHH--HHHHHHHHHHHHHHHHHTB-TTT-SB-SEE-TTS-BS-S-SB-TT-SSHHHHHHHHHHHHT-/----TT-HHHHHHHHHHHHHHHTTTTB-TTSSB---B-TTS-BS-SSEEEHHHHHHHHHHHHHHHHHH--HHHHHHHHHHHHHIIIIIB-TTS-B-SEEETTEEEE--EEHHHHHHHHHHHHHHHHTT-TTHHHHHHHHHHHHHHHTEETTTTEE-SEE-TTS--B-S-EEHHHHHHHHHHHHHHHHHH--HHHHHHHHHHHHIIIIIIHHTSTT-PPPSEE-TTS-B-SSTTSSSTT-SSS-SSB-HHHHHHHHHHHHHHHHHS--TTHHHHHHHHHHHHHHHHB-TTT-SBEEEE-TTS-EEEEEEEHHHHHHHHHHHHHHHHHH--HHHHHHHHHHHHHIIIIIB-TTT-SB-SEE-TTS-BSSS-SB-TT-SSHHHHHHHHHHHHT-

Nearest PDB structures (foldseek):
  5x32-assembly1_A  TM=1.003E+00  e=1.208E-66  Marinomonas mediterranea MMB-1
  5x32-assembly2_B  TM=9.999E-01  e=1.588E-63  Marinomonas mediterranea MMB-1
  3gt5-assembly1_A  TM=9.911E-01  e=3.346E-46  Xylella fastidiosa M23
  2zbl-assembly1_C  TM=9.214E-01  e=2.501E-24  Salmonella enterica subsp. enterica serovar Typhimurium
  2zbl-assembly1_B  TM=9.220E-01  e=4.979E-24  Salmonella enterica subsp. enterica serovar Typhimurium

Sequence (771 aa):
MSYPAFDSKTFLEAHIEKTMAFYFPTCIDPEGGFFQFFKDDGSVYDPNTRHLVSSTRFIFNFAQAYLHTNIAEYKHAAVHGIQYLRQRHQSQSGGYVWLLDGGTNLDETNHCYGLAFVILAYSNALQIGLSEAEVWIEVTYDLLETHFWENKHGLYLDEISSDWKTVSPYRGQNANMHMCEALMSAFDATQNPKYLDRAKLLAKNICQKQASLSNSNEVWEHYTNDWQIDWPWGFQPGHQTEWAKLLLMLDKRSPENWYLPKAKYLFDLAYKKAWDTKKGGLHYGYAPDGTVCDPDKYFWVQAESFAAAWLLYKATKDETYYKQYLTLWEFSWNHMIDHTFGAWYRILDENNAQYDNNKSPAGKTDYHTMGACYEVLKTLSYPAFDSKTFLEAHIEKTMAFYFPTCIDPEGGFFQFFKDDGSVYDPNTRHLVSSTRFIFNFAQAYLHTNIAEYKHAAVHGIQYLRQRHQSQSGGYVWLLDGGTNLDETNHCYGLAFVILAYSNALQIGLSEAEVWIEVTYDLLETHFWENKHGLYLDEISSDWKTVSPYRGQNANMHMCEALMSAFDATQNPKYLDRAKLLAKNICQKQASLSNSNEVWEHYTNDWQIDWDYNKNDPKHLFRPWGFQPGHQTEWAKLLLMLDKRSPENWYLPKAKYLFDLAYKKAWDTKKGGLHYGYAPDGTVCDPDKYFWVQAESFAAAWLLYKATKDETYYKQYLTLWEFSWNHMIDHTFGAWYRILDENNAQYDNNKSPAGKTDYHTMGACYEVLKTL

Solvent-accessible surface area: 29017 Å² total; per-residue (Å²): 193,110,68,34,47,2,48,36,119,104,17,0,72,49,12,10,122,102,1,5,64,12,1,53,93,59,0,41,13,120,161,17,0,1,34,1,28,0,50,22,78,11,54,46,71,8,42,41,3,12,4,3,9,0,2,1,14,0,0,20,1,1,0,22,1,45,75,91,70,110,67,55,90,25,72,124,5,0,41,37,1,5,90,28,0,76,146,54,0,54,24,175,62,27,3,11,3,16,2,1,18,44,82,42,34,8,5,61,21,6,33,0,46,0,4,0,2,0,0,6,0,2,0,0,0,24,66,10,52,40,93,84,0,81,68,30,0,92,81,4,9,63,24,0,57,102,63,0,33,39,117,181,31,7,0,0,10,27,49,3,30,51,77,49,161,89,72,24,98,77,13,3,0,52,3,0,0,7,0,0,22,2,0,2,22,0,30,54,24,21,113,52,84,111,5,14,92,30,0,34,74,0,0,85,14,0,0,65,85,2,0,78,67,4,132,20,61,0,0,1,8,45,2,44,82,88,4,100,22,74,146,111,139,2,1,15,0,0,10,0,0,3,0,0,17,1,0,15,26,0,39,160,48,30,94,63,145,35,2,44,77,31,0,80,84,0,0,56,36,0,21,150,46,0,49,19,101,175,105,13,0,0,21,29,7,1,10,39,117,23,77,52,64,44,39,23,0,29,10,29,0,0,0,6,0,0,0,0,0,10,21,0,34,74,52,36,127,62,83,63,4,50,111,29,0,37,45,0,0,54,10,0,70,76,64,0,10,6,87,99,94,0,1,0,42,81,24,1,28,92,89,25,48,72,107,83,74,42,1,0,30,15,19,7,0,0,10,12,0,0,17,5,0,12,30,1,19,125,47,90,97,80,3,36,6,42,27,119,39,0,0,72,7,9,10,100,60,0,7,65,15,2,53,90,70,0,40,15,123,172,12,0,2,36,1,28,0,50,22,77,13,57,46,79,35,59,78,21,9,29,3,8,0,3,2,14,1,0,22,3,2,0,19,1,41,73,84,74,111,72,48,92,28,64,120,6,0,44,34,1,7,86,30,0,81,141,57,0,55,49,192,58,23,2,11,5,35,46,0,59,37,82,77,56,102,49,82,34,6,33,0,40,0,2,0,2,0,0,5,0,1,0,1,0,27,67,6,53,25,87,87,0,78,93,35,0,61,87,4,8,63,23,0,56,101,57,0,35,36,111,202,55,6,0,1,12,19,38,2,31,62,81,43,168,95,64,24,96,23,14,4,0,50,1,0,0,6,0,0,23,1,0,2,18,0,27,50,25,22,124,42,87,81,4,15,88,35,0,33,59,0,0,93,9,0,0,69,87,4,1,74,62,4,142,24,57,0,0,0,6,3,3,49,80,80,4,93,21,33,90,93,63,37,98,145,78,61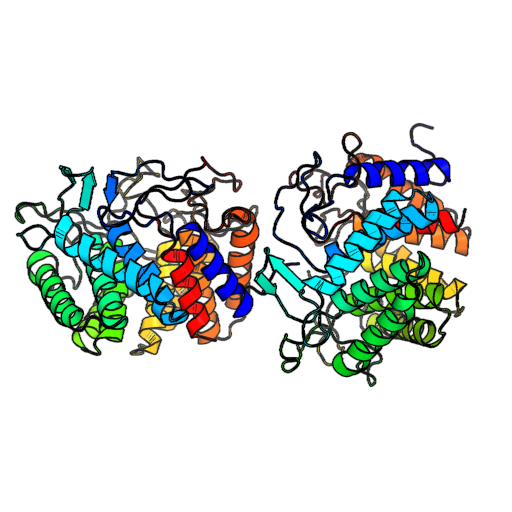,94,58,147,175,48,16,38,1,2,11,0,0,10,0,0,2,0,0,15,0,0,10,29,0,36,182,86,34,96,75,146,44,3,44,75,29,0,57,90,0,0,60,45,0,25,167,44,0,48,15,131,157,77,14,0,0,24,26,4,0,11,55,120,22,73,48,38,9,36,4,0,26,8,26,0,0,0,6,0,0,0,0,0,10,20,0,42,85,52,40,159,62,104,68,3,55,137,20,0,51,26,0,0,69,7,0,29,69,68,0,13,8,28,54,93,0,1,0,38,78,24,1,27,102,90,23,47,73,122,84,71,44,2,0,30,28,19,7,0,1,7,11,0,2,14,3,0,10,26,1,22,132,46,99

Radius of gyration: 29.65 Å; Cα contacts (8 Å, |Δi|>4): 1430; chains: 2; bounding box: 87×56×65 Å

GO terms:
  GO:0047828 D-lyxose ketol-isomerase activity (F, EXP)
  GO:0050089 mannose isomerase activity (F, EXP)

CATH classification: 1.50.10.10

B-factor: mean 60.53, std 9.71, range [18.84, 116.57]